Protein AF-0000000077530135 (afdb_homodimer)

Solvent-accessible surface area (backbone atoms only — not comparable to full-atom values): 44031 Å² total; per-residue (Å²): 126,70,88,62,73,76,82,56,88,81,36,41,51,67,85,32,80,75,34,64,76,45,50,62,75,49,51,48,56,43,51,50,50,50,50,52,52,49,51,48,52,51,52,46,50,46,50,47,43,48,46,26,50,69,20,46,60,28,28,37,61,43,38,25,40,28,36,55,52,34,74,42,49,56,32,51,14,42,54,52,22,46,66,71,57,65,44,49,68,26,64,30,72,46,75,48,56,52,86,85,47,77,45,77,72,52,45,58,48,36,35,26,67,66,77,24,62,18,27,36,34,30,32,68,52,25,44,58,51,51,49,35,31,20,59,58,71,42,82,59,87,77,52,36,48,61,31,35,37,34,36,36,44,30,58,61,57,46,68,53,29,55,55,45,50,54,52,48,53,53,51,39,42,55,40,13,42,56,39,30,67,73,65,36,60,66,54,57,70,48,45,38,67,85,39,68,64,14,30,51,41,61,72,51,56,53,34,76,32,72,46,59,74,29,65,62,72,43,44,46,61,75,35,59,44,38,64,57,59,45,48,47,49,52,54,34,45,57,48,50,53,52,42,52,51,46,34,56,74,71,38,43,49,57,38,38,25,68,69,50,50,51,51,52,50,52,51,48,48,55,53,50,26,46,51,50,12,47,52,53,44,46,55,54,61,71,62,31,80,85,47,83,74,49,73,68,42,48,54,51,45,22,53,51,46,19,51,51,25,42,35,40,32,25,48,43,53,29,32,59,60,65,73,34,52,67,91,53,32,61,67,51,50,52,49,53,47,47,56,31,32,50,38,40,65,50,62,68,66,35,24,57,78,83,62,57,68,38,73,73,32,59,47,26,28,45,48,46,50,47,42,11,50,74,49,75,56,32,49,69,45,59,84,58,28,48,56,52,44,48,50,47,39,53,53,18,53,53,41,27,54,52,26,51,52,49,50,28,52,53,44,43,51,53,51,49,48,52,48,48,52,52,49,50,53,48,53,62,69,70,105,126,70,88,63,73,77,80,58,88,80,37,42,52,65,84,32,79,76,35,64,77,46,49,62,74,48,52,49,57,44,50,51,51,51,50,53,50,49,52,49,52,51,52,46,50,49,50,46,42,49,45,26,49,68,21,47,60,27,29,37,59,43,37,26,39,29,37,55,52,34,76,42,51,58,33,51,14,42,55,52,23,45,67,73,57,64,42,48,68,26,64,30,72,47,76,51,56,52,86,84,48,77,44,76,72,52,44,57,48,37,33,25,66,64,77,25,62,18,28,37,35,31,31,69,51,28,44,56,52,51,49,34,32,21,60,60,71,40,84,60,87,77,54,34,48,61,30,37,37,32,35,36,45,29,57,61,56,44,69,51,29,55,55,45,50,53,51,49,53,52,51,39,41,55,40,13,41,58,39,30,68,75,64,35,61,66,52,60,71,48,44,38,66,87,40,67,64,14,30,50,40,62,72,50,56,50,33,73,33,71,46,60,76,30,63,62,74,46,45,46,63,75,36,59,44,37,62,58,58,44,49,46,47,52,54,34,45,57,48,50,54,51,41,54,50,44,34,57,76,70,37,42,48,56,38,40,25,69,69,50,52,50,52,50,49,52,51,48,48,55,53,50,24,46,52,49,13,46,53,52,43,45,56,52,61,70,63,33,80,86,46,83,72,48,73,69,42,49,55,51,47,22,53,51,43,18,51,52,24,42,34,39,32,25,48,42,53,28,32,60,61,63,73,34,51,68,91,51,33,61,66,52,50,52,48,53,47,45,55,30,33,49,37,41,66,51,62,70,66,35,26,57,78,83,63,57,68,37,73,73,34,60,46,25,27,45,49,45,49,48,42,11,51,72,50,74,54,33,50,69,45,58,84,58,27,46,57,53,45,48,48,48,39,54,52,18,53,52,41,26,53,52,26,52,52,50,49,28,51,52,44,43,50,54,52,50,47,50,49,48,51,51,50,52,52,49,53,60,67,70,104

Organism: Fusarium solani (NCBI:txid169388)

Radius of gyration: 33.17 Å; Cα contacts (8 Å, |Δi|>4): 1279; chains: 2; bounding box: 66×115×66 Å

Nearest PDB structures (foldseek):
  7nez-assembly1_B  TM=4.220E-01  e=6.139E-02  Homo sapiens
  8qcm-assembly1_A  TM=4.193E-01  e=1.525E-01  Homo sapiens
  5njg-assembly1_B  TM=6.388E-01  e=1.653E+00  Homo sapiens
  6hbu-assembly1_A  TM=2.827E-01  e=3.327E-01  Homo sapiens
  7nez-assembly1_B  TM=4.218E-01  e=5.559E-02  Homo sapiens

Structure (mmCIF, N/CA/C/O backbone):
data_AF-0000000077530135-model_v1
#
loop_
_entity.id
_entity.type
_entity.pdbx_description
1 polymer 'DUF3533 domain-containing protein'
#
loop_
_atom_site.group_PDB
_atom_site.id
_atom_site.type_symbol
_atom_site.label_atom_id
_atom_site.label_alt_id
_atom_site.label_comp_id
_atom_site.label_asym_id
_atom_site.label_entity_id
_atom_site.label_seq_id
_atom_site.pdbx_PDB_ins_code
_atom_site.Cartn_x
_atom_site.Cartn_y
_atom_site.Cartn_z
_atom_site.occupancy
_atom_site.B_iso_or_equiv
_atom_site.auth_seq_id
_atom_site.auth_comp_id
_atom_site.auth_asym_id
_atom_site.auth_atom_id
_atom_site.pdbx_PDB_model_num
ATOM 1 N N . MET A 1 1 ? 32.656 39.719 2.236 1 26.89 1 MET A N 1
ATOM 2 C CA . MET A 1 1 ? 31.391 39.875 2.953 1 26.89 1 MET A CA 1
ATOM 3 C C . MET A 1 1 ? 31.125 38.625 3.816 1 26.89 1 MET A C 1
ATOM 5 O O . MET A 1 1 ? 31.109 37.5 3.314 1 26.89 1 MET A O 1
ATOM 9 N N . SER A 1 2 ? 31.484 38.625 5.031 1 34.69 2 SER A N 1
ATOM 10 C CA . SER A 1 2 ? 31.484 37.469 5.922 1 34.69 2 SER A CA 1
ATOM 11 C C . SER A 1 2 ? 30.156 36.75 5.898 1 34.69 2 SER A C 1
ATOM 13 O O . SER A 1 2 ? 29.094 37.375 5.84 1 34.69 2 SER A O 1
ATOM 15 N N . LEU A 1 3 ? 30.203 35.688 5.234 1 44.31 3 LEU A N 1
ATOM 16 C CA . LEU A 1 3 ? 29 34.875 5.027 1 44.31 3 LEU A CA 1
ATOM 17 C C . LEU A 1 3 ? 28.094 34.906 6.246 1 44.31 3 LEU A C 1
ATOM 19 O O . LEU A 1 3 ? 26.938 34.5 6.18 1 44.31 3 LEU A O 1
ATOM 23 N N . PHE A 1 4 ? 28.719 35.031 7.449 1 47.06 4 PHE A N 1
ATOM 24 C CA . PHE A 1 4 ? 27.953 35.094 8.688 1 47.06 4 PHE A CA 1
ATOM 25 C C . PHE A 1 4 ? 27.469 36.531 8.938 1 47.06 4 PHE A C 1
ATOM 27 O O . PHE A 1 4 ? 28.234 37.469 8.781 1 47.06 4 PHE A O 1
ATOM 34 N N . PRO A 1 5 ? 26.25 36.719 8.781 1 51.19 5 PRO A N 1
ATOM 35 C CA . PRO A 1 5 ? 25.719 38.094 8.984 1 51.19 5 PRO A CA 1
ATOM 36 C C . PRO A 1 5 ? 26.297 38.781 10.219 1 51.19 5 PRO A C 1
ATOM 38 O O . PRO A 1 5 ? 26.719 38.094 11.156 1 51.19 5 PRO A O 1
ATOM 41 N N . PRO A 1 6 ? 26.656 40 10.117 1 51.09 6 PRO A N 1
ATOM 42 C CA . PRO A 1 6 ? 27.203 40.812 11.227 1 51.09 6 PRO A CA 1
ATOM 43 C C . PRO A 1 6 ? 26.344 40.75 12.477 1 51.09 6 PRO A C 1
ATOM 45 O O . PRO A 1 6 ? 25.125 40.531 12.383 1 51.09 6 PRO A O 1
ATOM 48 N N . ARG A 1 7 ? 26.953 40.375 13.641 1 54.78 7 ARG A N 1
ATOM 49 C CA . ARG A 1 7 ? 26.297 40.344 14.945 1 54.78 7 ARG A CA 1
ATOM 50 C C . ARG A 1 7 ? 25.516 41.594 15.234 1 54.78 7 ARG A C 1
ATOM 52 O O . ARG A 1 7 ? 26.047 42.719 15.102 1 54.78 7 ARG A O 1
ATOM 59 N N . ALA A 1 8 ? 24.219 41.531 15.023 1 58.9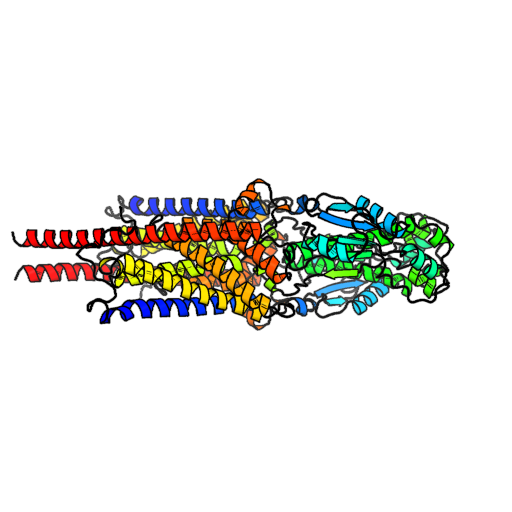1 8 ALA A N 1
ATOM 60 C CA . ALA A 1 8 ? 23.453 42.688 15.414 1 58.91 8 ALA A CA 1
ATOM 61 C C . ALA A 1 8 ? 23.688 43.031 16.875 1 58.91 8 ALA A C 1
ATOM 63 O O . ALA A 1 8 ? 23.859 42.156 17.719 1 58.91 8 ALA A O 1
ATOM 64 N N . SER A 1 9 ? 24.047 44.219 17.297 1 59.22 9 SER A N 1
ATOM 65 C CA . SER A 1 9 ? 24.359 44.75 18.609 1 59.22 9 SER A CA 1
ATOM 66 C C . SER A 1 9 ? 23.266 44.375 19.625 1 59.22 9 SER A C 1
ATOM 68 O O . SER A 1 9 ? 23.547 44.25 20.812 1 59.22 9 SER A O 1
ATOM 70 N N . SER A 1 10 ? 22.016 44.031 19.188 1 66.88 10 SER A N 1
ATOM 71 C CA . SER A 1 10 ? 20.922 43.781 20.125 1 66.88 10 SER A CA 1
ATOM 72 C C . SER A 1 10 ? 20.781 42.312 20.453 1 66.88 10 SER A C 1
ATOM 74 O O . SER A 1 10 ? 20.016 41.938 21.344 1 66.88 10 SER A O 1
ATOM 76 N N . ARG A 1 11 ? 21.672 41.5 19.906 1 79.44 11 ARG A N 1
ATOM 77 C CA . ARG A 1 11 ? 21.547 40.062 20.125 1 79.44 11 ARG A CA 1
ATOM 78 C C . ARG A 1 11 ? 22.641 39.562 21.062 1 79.44 11 ARG A C 1
ATOM 80 O O . ARG A 1 11 ? 23.766 40.094 21.047 1 79.44 11 ARG A O 1
ATOM 87 N N . LYS A 1 12 ? 22.266 38.75 21.984 1 82.81 12 LYS A N 1
ATOM 88 C CA . LYS A 1 12 ? 23.172 38.219 23 1 82.81 12 LYS A CA 1
ATOM 89 C C . LYS A 1 12 ? 23.578 36.781 22.672 1 82.81 12 LYS A C 1
ATOM 91 O O . LYS A 1 12 ? 22.75 36 22.25 1 82.81 12 LYS A O 1
ATOM 96 N N . PRO A 1 13 ? 24.844 36.531 22.812 1 84.5 13 PRO A N 1
ATOM 97 C CA . PRO A 1 13 ? 25.312 35.156 22.578 1 84.5 13 PRO A CA 1
ATOM 98 C C . PRO A 1 13 ? 24.75 34.156 23.578 1 84.5 13 PRO A C 1
ATOM 100 O O . PRO A 1 13 ? 24.266 34.562 24.641 1 84.5 13 PRO A O 1
ATOM 103 N N . PHE A 1 14 ? 24.797 32.875 23.234 1 84.5 14 PHE A N 1
ATOM 104 C CA . PHE A 1 14 ? 24.234 31.797 24.031 1 84.5 14 PHE A CA 1
ATOM 105 C C . PHE A 1 14 ? 24.891 31.719 25.391 1 84.5 14 PHE A C 1
ATOM 107 O O . PHE A 1 14 ? 24.234 31.391 26.391 1 84.5 14 PHE A O 1
ATOM 114 N N . ARG A 1 15 ? 26.141 32.094 25.5 1 82.12 15 ARG A N 1
ATOM 115 C CA . ARG A 1 15 ? 26.891 32 26.734 1 82.12 15 ARG A CA 1
ATOM 116 C C . ARG A 1 15 ? 26.734 33.25 27.594 1 82.12 15 ARG A C 1
ATOM 118 O O . ARG A 1 15 ? 27.344 33.375 28.656 1 82.12 15 ARG A O 1
ATOM 125 N N . SER A 1 16 ? 25.953 34.125 27.188 1 83.81 16 SER A N 1
ATOM 126 C CA . SER A 1 16 ? 25.734 35.344 27.969 1 83.81 16 SER A CA 1
ATOM 127 C C . SER A 1 16 ? 24.938 35.031 29.234 1 83.81 16 SER A C 1
ATOM 129 O O . SER A 1 16 ? 24.234 34.031 29.312 1 83.81 16 SER A O 1
ATOM 131 N N . PRO A 1 17 ? 25.156 35.844 30.234 1 80.38 17 PRO A N 1
ATOM 132 C CA . PRO A 1 17 ? 24.391 35.656 31.469 1 80.38 17 PRO A CA 1
ATOM 133 C C . PRO A 1 17 ? 22.891 35.688 31.234 1 80.38 17 PRO A C 1
ATOM 135 O O . PRO A 1 17 ? 22.141 35.062 32 1 80.38 17 PRO A O 1
ATOM 138 N N . TYR A 1 18 ? 22.5 36.344 30.172 1 80.31 18 TYR A N 1
ATOM 139 C CA . TYR A 1 18 ? 21.078 36.438 29.844 1 80.31 18 TYR A CA 1
ATOM 140 C C . TYR A 1 18 ? 20.516 35.094 29.469 1 80.31 18 TYR A C 1
ATOM 142 O O . TYR A 1 18 ? 19.453 34.688 29.953 1 80.31 18 TYR A O 1
ATOM 150 N N . TRP A 1 19 ? 21.203 34.375 28.703 1 85.62 19 TRP A N 1
ATOM 151 C CA . TRP A 1 19 ? 20.703 33.125 28.188 1 85.62 19 TRP A CA 1
ATOM 152 C C . TRP A 1 19 ? 21.156 31.953 29.062 1 85.62 19 TRP A C 1
ATOM 154 O O . TRP A 1 19 ? 20.578 30.875 29.016 1 85.62 19 TRP A O 1
ATOM 164 N N . SER A 1 20 ? 22.125 32.156 29.922 1 82.94 20 SER A N 1
ATOM 165 C CA . SER A 1 20 ? 22.641 31.094 30.766 1 82.94 20 SER A CA 1
ATOM 166 C C . SER A 1 20 ? 21.562 30.547 31.703 1 82.94 20 SER A C 1
ATOM 168 O O . SER A 1 20 ? 21.562 29.359 32.062 1 82.94 20 SER A O 1
ATOM 170 N N . GLN A 1 21 ? 20.641 31.344 32.062 1 82.62 21 GLN A N 1
ATOM 171 C CA . GLN A 1 21 ? 19.578 30.875 32.969 1 82.62 21 GLN A CA 1
ATOM 172 C C . GLN A 1 21 ? 18.281 30.609 32.188 1 82.62 21 GLN A C 1
ATOM 174 O O . GLN A 1 21 ? 17.359 30.016 32.719 1 82.62 21 GLN A O 1
ATOM 179 N N . ARG A 1 22 ? 18.25 30.906 30.891 1 87.12 22 ARG A N 1
ATOM 180 C CA . ARG A 1 22 ? 16.984 30.859 30.156 1 87.12 22 ARG A CA 1
ATOM 181 C C . ARG A 1 22 ? 16.969 29.719 29.141 1 87.12 22 ARG A C 1
ATOM 183 O O . ARG A 1 22 ? 15.906 29.375 28.609 1 87.12 22 ARG A O 1
ATOM 190 N N . TRP A 1 23 ? 18.125 29.031 29.016 1 87.06 23 TRP A N 1
ATOM 191 C CA . TRP A 1 23 ? 18.219 28.047 27.938 1 87.06 23 TRP A CA 1
ATOM 192 C C . TRP A 1 23 ? 17.266 26.875 28.188 1 87.06 23 TRP A C 1
ATOM 194 O O . TRP A 1 23 ? 16.703 26.328 27.234 1 87.06 23 TRP A O 1
ATOM 204 N N . PRO A 1 24 ? 17.047 26.469 29.453 1 89.69 24 PRO A N 1
ATOM 205 C CA . PRO A 1 24 ? 16.109 25.359 29.672 1 89.69 24 PRO A CA 1
ATOM 206 C C . PRO A 1 24 ? 14.68 25.688 29.266 1 89.69 24 PRO A C 1
ATOM 208 O O . PRO A 1 24 ? 13.883 24.797 29 1 89.69 24 PRO A O 1
ATOM 211 N N . GLN A 1 25 ? 14.328 26.953 29.156 1 89.69 25 GLN A N 1
ATOM 212 C CA . GLN A 1 25 ? 12.969 27.391 28.828 1 89.69 25 GLN A CA 1
ATOM 213 C C . GLN A 1 25 ? 12.602 27 27.391 1 89.69 25 GLN A C 1
ATOM 215 O O . GLN A 1 25 ? 11.422 26.891 27.062 1 89.69 25 GLN A O 1
ATOM 220 N N . PHE A 1 26 ? 13.594 26.812 26.594 1 90.94 26 PHE A N 1
ATOM 221 C CA . PHE A 1 26 ? 13.234 26.453 25.234 1 90.94 26 PHE A CA 1
ATOM 222 C C . PHE A 1 26 ? 13.805 25.094 24.859 1 90.94 26 PHE A C 1
ATOM 224 O O . PHE A 1 26 ? 13.234 24.375 24.047 1 90.94 26 PHE A O 1
ATOM 231 N N . ILE A 1 27 ? 14.891 24.656 25.516 1 92.44 27 ILE A N 1
ATOM 232 C CA . ILE A 1 27 ? 15.492 23.375 25.172 1 92.44 27 ILE A CA 1
ATOM 233 C C . ILE A 1 27 ? 14.648 22.234 25.734 1 92.44 27 ILE A C 1
ATOM 235 O O . ILE A 1 27 ? 14.43 21.219 25.062 1 92.44 27 ILE A O 1
ATOM 239 N N . ILE A 1 28 ? 14.141 22.375 26.953 1 93.69 28 ILE A N 1
ATOM 240 C CA . ILE A 1 28 ? 13.383 21.328 27.609 1 93.69 28 ILE A CA 1
ATOM 241 C C . ILE A 1 28 ? 12.07 21.094 26.859 1 93.69 28 ILE A C 1
ATOM 243 O O . ILE A 1 28 ? 11.727 19.969 26.516 1 93.69 28 ILE A O 1
ATOM 247 N N . PRO A 1 29 ? 11.344 22.172 26.547 1 93.06 29 PRO A N 1
ATOM 248 C CA . PRO A 1 29 ? 10.117 21.938 25.766 1 93.06 29 PRO A CA 1
ATOM 249 C C . PRO A 1 29 ? 10.391 21.328 24.391 1 93.06 29 PRO A C 1
ATOM 251 O O . PRO A 1 29 ? 9.617 20.484 23.938 1 93.06 29 PRO A O 1
ATOM 254 N N . VAL A 1 30 ? 11.391 21.734 23.766 1 94.12 30 VAL A N 1
ATOM 255 C CA . VAL A 1 30 ? 11.742 21.172 22.469 1 94.12 30 VAL A CA 1
ATOM 256 C C . VAL A 1 30 ? 12.055 19.688 22.609 1 94.12 30 VAL A C 1
ATOM 258 O O . VAL A 1 30 ? 11.586 18.859 21.828 1 94.12 30 VAL A O 1
ATOM 261 N N . ALA A 1 31 ? 12.836 19.328 23.625 1 94.75 31 ALA A N 1
ATOM 262 C CA . ALA A 1 31 ? 13.164 17.922 23.875 1 94.75 31 ALA A CA 1
ATOM 263 C C . ALA A 1 31 ? 11.914 17.109 24.203 1 94.75 31 ALA A C 1
ATOM 265 O O . ALA A 1 31 ? 11.766 15.977 23.75 1 94.75 31 ALA A O 1
ATOM 266 N N . MET A 1 32 ? 11.055 17.703 24.984 1 93.88 32 MET A N 1
ATOM 267 C CA . MET A 1 32 ? 9.828 17.016 25.375 1 93.88 32 MET A CA 1
ATOM 268 C C . MET A 1 32 ? 8.938 16.766 24.156 1 93.88 32 MET A C 1
ATOM 270 O O . MET A 1 32 ? 8.359 15.68 24.016 1 93.88 32 MET A O 1
ATOM 274 N N . VAL A 1 33 ? 8.812 17.75 23.312 1 91.25 33 VAL A N 1
ATOM 275 C CA . VAL A 1 33 ? 8.023 17.578 22.109 1 91.25 33 VAL A CA 1
ATOM 276 C C . VAL A 1 33 ? 8.641 16.484 21.234 1 91.25 33 VAL A C 1
ATOM 278 O O . VAL A 1 33 ? 7.918 15.656 20.672 1 91.25 33 VAL A O 1
ATOM 281 N N . GLY A 1 34 ? 9.945 16.516 21.156 1 93.38 34 GLY A N 1
ATOM 282 C CA . GLY A 1 34 ? 10.625 15.469 20.406 1 93.38 34 GLY A CA 1
ATOM 283 C C . GLY A 1 34 ? 10.336 14.078 20.938 1 93.38 34 GLY A C 1
ATOM 284 O O . GLY A 1 34 ? 10.055 13.164 20.156 1 93.38 34 GLY A O 1
ATOM 285 N N . ILE A 1 35 ? 10.367 13.914 22.188 1 94.81 35 ILE A N 1
ATOM 286 C CA . ILE A 1 35 ? 10.141 12.617 22.812 1 94.81 35 ILE A CA 1
ATOM 287 C C . ILE A 1 35 ? 8.688 12.188 22.609 1 94.81 35 ILE A C 1
ATOM 289 O O . ILE A 1 35 ? 8.422 11.039 22.25 1 94.81 35 ILE A O 1
ATOM 293 N N . ILE A 1 36 ? 7.762 13.102 22.797 1 93.12 36 ILE A N 1
ATOM 294 C CA . ILE A 1 36 ? 6.344 12.781 22.672 1 93.12 36 ILE A CA 1
ATOM 295 C C . ILE A 1 36 ? 6.02 12.406 21.234 1 93.12 36 ILE A C 1
ATOM 297 O O . ILE A 1 36 ? 5.25 11.469 20.984 1 93.12 36 ILE A O 1
ATOM 301 N N . LEU A 1 37 ? 6.609 13.125 20.328 1 92.75 37 LEU A N 1
ATOM 302 C CA . LEU A 1 37 ? 6.395 12.812 18.922 1 92.75 37 LEU A CA 1
ATOM 303 C C . LEU A 1 37 ? 6.957 11.438 18.578 1 92.75 37 LEU A C 1
ATOM 305 O O . LEU A 1 37 ? 6.328 10.664 17.844 1 92.75 37 LEU A O 1
ATOM 309 N N . GLN A 1 38 ? 8.094 11.156 19.125 1 94.56 38 GLN A N 1
ATOM 310 C CA . GLN A 1 38 ? 8.688 9.836 18.906 1 94.56 38 GLN A CA 1
ATOM 311 C C . GLN A 1 38 ? 7.793 8.727 19.453 1 94.56 38 GLN A C 1
ATOM 313 O O . GLN A 1 38 ? 7.613 7.699 18.797 1 94.56 38 GLN A O 1
ATOM 318 N N . LEU A 1 39 ? 7.273 8.914 20.578 1 94.81 39 LEU A N 1
ATOM 319 C CA . LEU A 1 39 ? 6.395 7.922 21.188 1 94.81 39 LEU A CA 1
ATOM 320 C C . LEU A 1 39 ? 5.098 7.785 20.391 1 94.81 39 LEU A C 1
ATOM 322 O O . LEU A 1 39 ? 4.57 6.684 20.25 1 94.81 39 LEU A O 1
ATOM 326 N N . LEU A 1 40 ? 4.617 8.914 19.922 1 94.5 40 LEU A N 1
ATOM 327 C CA . LEU A 1 40 ? 3.404 8.914 19.109 1 94.5 40 LEU A CA 1
ATOM 328 C C . LEU A 1 40 ? 3.607 8.094 17.828 1 94.5 40 LEU A C 1
ATOM 330 O O . LEU A 1 40 ? 2.787 7.234 17.5 1 94.5 40 LEU A O 1
ATOM 334 N N . PHE A 1 41 ? 4.688 8.383 17.125 1 95.31 41 PHE A N 1
ATOM 335 C CA . PHE A 1 41 ? 4.957 7.676 15.867 1 95.31 41 PHE A CA 1
ATOM 336 C C . PHE A 1 41 ? 5.25 6.203 16.125 1 95.31 41 PHE A C 1
ATOM 338 O O . PHE A 1 41 ? 4.832 5.336 15.367 1 95.31 41 PHE A O 1
ATOM 345 N N . LEU A 1 42 ? 5.961 5.93 17.219 1 95.88 42 LEU A N 1
ATOM 346 C CA . LEU A 1 42 ? 6.227 4.543 17.578 1 95.88 42 LEU A CA 1
ATOM 347 C C . LEU A 1 42 ? 4.93 3.793 17.859 1 95.88 42 LEU A C 1
ATOM 349 O O . LEU A 1 42 ? 4.738 2.674 17.391 1 95.88 42 LEU A O 1
ATOM 353 N N . ALA A 1 43 ? 4.023 4.414 18.594 1 95.81 43 ALA A N 1
ATOM 354 C CA . ALA A 1 43 ? 2.75 3.783 18.922 1 95.81 43 ALA A CA 1
ATOM 355 C C . ALA A 1 43 ? 1.902 3.572 17.672 1 95.81 43 ALA A C 1
ATOM 357 O O . ALA A 1 43 ? 1.358 2.486 17.453 1 95.81 43 ALA A O 1
ATOM 358 N N . ASN A 1 44 ? 1.796 4.59 16.844 1 96.19 44 ASN A N 1
ATOM 359 C CA . ASN A 1 44 ? 0.974 4.52 15.633 1 96.19 44 ASN A CA 1
ATOM 360 C C . ASN A 1 44 ? 1.514 3.492 14.648 1 96.19 44 ASN A C 1
ATOM 362 O O . ASN A 1 44 ? 0.754 2.689 14.102 1 96.19 44 ASN A O 1
ATOM 366 N N . MET A 1 45 ? 2.828 3.496 14.445 1 96.56 45 MET A N 1
ATOM 367 C CA . MET A 1 45 ? 3.404 2.57 13.469 1 96.56 45 MET A CA 1
ATOM 368 C C . MET A 1 45 ? 3.422 1.146 14.023 1 96.56 45 MET A C 1
ATOM 370 O O . MET A 1 45 ? 3.268 0.184 13.266 1 96.56 45 MET A O 1
ATOM 374 N N . SER A 1 46 ? 3.594 1.031 15.336 1 96.5 46 SER A N 1
ATOM 375 C CA . SER A 1 46 ? 3.469 -0.293 15.93 1 96.5 46 SER A CA 1
ATOM 376 C C . SER A 1 46 ? 2.055 -0.844 15.766 1 96.5 46 SER A C 1
ATOM 378 O O . SER A 1 46 ? 1.874 -2.041 15.531 1 96.5 46 SER A O 1
ATOM 380 N N . TYR A 1 47 ? 1.064 -0.001 15.898 1 96.88 47 TYR A N 1
ATOM 381 C CA . TYR A 1 47 ? -0.315 -0.418 15.672 1 96.88 47 TYR A CA 1
ATOM 382 C C . TYR A 1 47 ? -0.52 -0.864 14.234 1 96.88 47 TYR A C 1
ATOM 384 O O . TYR A 1 47 ? -1.082 -1.933 13.984 1 96.88 47 TYR A O 1
ATOM 392 N N . LEU A 1 48 ? -0.042 -0.087 13.312 1 96.44 48 LEU A N 1
ATOM 393 C CA . LEU A 1 48 ? -0.219 -0.375 11.898 1 96.44 48 LEU A CA 1
ATOM 394 C C . LEU A 1 48 ? 0.503 -1.66 11.508 1 96.44 48 LEU A C 1
ATOM 396 O O . LEU A 1 48 ? -0.073 -2.525 10.844 1 96.44 48 LEU A O 1
ATOM 400 N N . TYR A 1 49 ? 1.778 -1.81 11.945 1 96.38 49 TYR A N 1
ATOM 401 C CA . TYR A 1 49 ? 2.537 -3.027 11.688 1 96.38 49 TYR A CA 1
ATOM 402 C C . TYR A 1 49 ? 1.915 -4.219 12.406 1 96.38 49 TYR A C 1
ATOM 404 O O . TYR A 1 49 ? 1.956 -5.348 11.906 1 96.38 49 TYR A O 1
ATOM 412 N N . GLY A 1 50 ? 1.339 -3.951 13.539 1 95.69 50 GLY A N 1
ATOM 413 C CA . GLY A 1 50 ? 0.722 -5.008 14.328 1 95.69 50 GLY A CA 1
ATOM 414 C C . GLY A 1 50 ? -0.478 -5.637 13.641 1 95.69 50 GLY A C 1
ATOM 415 O O . GLY A 1 50 ? -0.715 -6.84 13.781 1 95.69 50 GLY A O 1
ATOM 416 N N . VAL A 1 51 ? -1.213 -4.883 12.898 1 96 51 VAL A N 1
ATOM 417 C CA . VAL A 1 51 ? -2.379 -5.379 12.18 1 96 51 VAL A CA 1
ATOM 418 C C . VAL A 1 51 ? -1.946 -6.434 11.164 1 96 51 VAL A C 1
ATOM 420 O O . VAL A 1 51 ? -2.68 -7.391 10.906 1 96 51 VAL A O 1
ATOM 423 N N . LEU A 1 52 ? -0.753 -6.277 10.625 1 94.62 52 LEU A N 1
ATOM 424 C CA . LEU A 1 52 ? -0.264 -7.16 9.57 1 94.62 52 LEU A CA 1
ATOM 425 C C . LEU A 1 52 ? 0.641 -8.242 10.141 1 94.62 52 LEU A C 1
ATOM 427 O O . LEU A 1 52 ? 1.034 -9.172 9.43 1 94.62 52 LEU A O 1
ATOM 431 N N . PHE A 1 53 ? 0.901 -8.148 11.445 1 93.88 53 PHE A N 1
ATOM 432 C CA . PHE A 1 53 ? 1.864 -9.031 12.094 1 93.88 53 PHE A CA 1
ATOM 433 C C . PHE A 1 53 ? 1.4 -10.484 12.023 1 93.88 53 PHE A C 1
ATOM 435 O O . PHE A 1 53 ? 0.263 -10.797 12.383 1 93.88 53 PHE A O 1
ATOM 442 N N . LYS A 1 54 ? 2.207 -11.445 11.391 1 93.38 54 LYS A N 1
ATOM 443 C CA . LYS A 1 54 ? 1.997 -12.883 11.234 1 93.38 54 LYS A CA 1
ATOM 444 C C . LYS A 1 54 ? 0.756 -13.164 10.391 1 93.38 54 LYS A C 1
ATOM 446 O O . LYS A 1 54 ? 0.059 -14.156 10.625 1 93.38 54 LYS A O 1
ATOM 451 N N . SER A 1 55 ? 0.451 -12.258 9.469 1 92 55 SER A N 1
ATOM 452 C CA . SER A 1 55 ? -0.711 -12.438 8.602 1 92 55 SER A CA 1
ATOM 453 C C . SER A 1 55 ? -0.532 -13.633 7.672 1 92 55 SER A C 1
ATOM 455 O O . SER A 1 55 ? -1.5 -14.32 7.344 1 92 55 SER A O 1
ATOM 457 N N . SER A 1 56 ? 0.676 -13.914 7.258 1 87.19 56 SER A N 1
ATOM 458 C CA . SER A 1 56 ? 0.945 -15.023 6.344 1 87.19 56 SER A CA 1
ATOM 459 C C . SER A 1 56 ? 0.627 -16.359 6.992 1 87.19 56 SER A C 1
ATOM 461 O O . SER A 1 56 ? 0.215 -17.297 6.316 1 87.19 56 SER A O 1
ATOM 463 N N . SER A 1 57 ? 0.778 -16.438 8.297 1 91 57 SER A N 1
ATOM 464 C CA . SER A 1 57 ? 0.529 -17.688 9.008 1 91 57 SER A CA 1
ATOM 465 C C . SER A 1 57 ? -0.95 -17.844 9.344 1 91 57 SER A C 1
ATOM 467 O O . SER A 1 57 ? -1.35 -18.828 9.961 1 91 57 SER A O 1
ATOM 469 N N . ARG A 1 58 ? -1.736 -16.906 8.883 1 93.88 58 ARG A N 1
ATOM 470 C CA . ARG A 1 58 ? -3.168 -16.984 9.164 1 93.88 58 ARG A CA 1
ATOM 471 C C . ARG A 1 58 ? -3.965 -17.172 7.875 1 93.88 58 ARG A C 1
ATOM 473 O O . ARG A 1 58 ? -5.184 -16.969 7.859 1 93.88 58 ARG A O 1
ATOM 480 N N . ALA A 1 59 ? -3.301 -17.594 6.883 1 93.06 59 ALA A N 1
ATOM 481 C CA . ALA A 1 59 ? -3.963 -17.781 5.594 1 93.06 59 ALA A CA 1
ATOM 482 C C . ALA A 1 59 ? -5.039 -18.859 5.688 1 93.06 59 ALA A C 1
ATOM 484 O O . ALA A 1 59 ? -5.973 -18.891 4.883 1 93.06 59 ALA A O 1
ATOM 485 N N . GLN A 1 60 ? -4.926 -19.734 6.699 1 95.38 60 GLN A N 1
ATOM 486 C CA . GLN A 1 60 ? -5.902 -20.812 6.891 1 95.38 60 GLN A CA 1
ATOM 487 C C . GLN A 1 60 ? -7.273 -20.25 7.246 1 95.38 60 GLN A C 1
ATOM 489 O O . GLN A 1 60 ? -8.289 -20.938 7.121 1 95.38 60 GLN A O 1
ATOM 494 N N . ALA A 1 61 ? -7.27 -19 7.723 1 95.19 61 ALA A N 1
ATOM 495 C CA . ALA A 1 61 ? -8.531 -18.359 8.086 1 95.19 61 ALA A CA 1
ATOM 496 C C . ALA A 1 61 ? -9.352 -18.016 6.844 1 95.19 61 ALA A C 1
ATOM 498 O O . ALA A 1 61 ? -10.555 -17.766 6.938 1 95.19 61 ALA A O 1
ATOM 499 N N . LEU A 1 62 ? -8.742 -17.938 5.68 1 96.5 62 LEU A N 1
ATOM 500 C CA . LEU A 1 62 ? -9.438 -17.719 4.418 1 96.5 62 LEU A CA 1
ATOM 501 C C . LEU A 1 62 ? -10.078 -19.016 3.926 1 96.5 62 LEU A C 1
ATOM 503 O O . LEU A 1 62 ? -9.375 -19.953 3.537 1 96.5 62 LEU A O 1
ATOM 507 N N . LYS A 1 63 ? -11.352 -19.047 3.9 1 97.19 63 LYS A N 1
ATOM 508 C CA . LYS A 1 63 ? -12.07 -20.266 3.561 1 97.19 63 LYS A CA 1
ATOM 509 C C . LYS A 1 63 ? -12.469 -20.281 2.088 1 97.19 63 LYS A C 1
ATOM 511 O O . LYS A 1 63 ? -12.953 -19.281 1.562 1 97.19 63 LYS A O 1
ATOM 516 N N . VAL A 1 64 ? -12.242 -21.359 1.436 1 98 64 VAL A N 1
ATOM 517 C CA . VAL A 1 64 ? -12.641 -21.609 0.055 1 98 64 VAL A CA 1
ATOM 518 C C . VAL A 1 64 ? -13.617 -22.781 0.002 1 98 64 VAL A C 1
ATOM 520 O O . VAL A 1 64 ? -13.352 -23.844 0.567 1 98 64 VAL A O 1
ATOM 523 N N . LEU A 1 65 ? -14.742 -22.594 -0.605 1 98.25 65 LEU A N 1
ATOM 524 C CA . LEU A 1 65 ? -15.766 -23.625 -0.723 1 98.25 65 LEU A CA 1
ATOM 525 C C . LEU A 1 65 ? -15.383 -24.641 -1.786 1 98.25 65 LEU A C 1
ATOM 527 O O . LEU A 1 65 ? -15.031 -24.281 -2.91 1 98.25 65 LEU A O 1
ATOM 531 N N . ALA A 1 66 ? -15.344 -25.906 -1.371 1 98.31 66 ALA A N 1
ATOM 532 C CA . ALA A 1 66 ? -15.008 -26.984 -2.314 1 98.31 66 ALA A CA 1
ATOM 533 C C . ALA A 1 66 ? -16.188 -27.938 -2.496 1 98.31 66 ALA A C 1
ATOM 535 O O . ALA A 1 66 ? -16.797 -28.375 -1.517 1 98.31 66 ALA A O 1
ATOM 536 N N . VAL A 1 67 ? -16.516 -28.188 -3.729 1 98.31 67 VAL A N 1
ATOM 537 C CA . VAL A 1 67 ? -17.578 -29.141 -4.047 1 98.31 67 VAL A CA 1
ATOM 538 C C . VAL A 1 67 ? -17.109 -30.094 -5.145 1 98.31 67 VAL A C 1
ATOM 540 O O . VAL A 1 67 ? -16.578 -29.656 -6.164 1 98.31 67 VAL A O 1
ATOM 543 N N . ASP A 1 68 ? -17.266 -31.344 -4.922 1 98 68 ASP A N 1
ATOM 544 C CA . ASP A 1 68 ? -16.891 -32.344 -5.906 1 98 68 ASP A CA 1
ATOM 545 C C . ASP A 1 68 ? -18.125 -32.875 -6.664 1 98 68 ASP A C 1
ATOM 547 O O . ASP A 1 68 ? -18.812 -33.781 -6.199 1 98 68 ASP A O 1
ATOM 551 N N . TYR A 1 69 ? -18.328 -32.406 -7.879 1 97.44 69 TYR A N 1
ATOM 552 C CA . TYR A 1 69 ? -19.453 -32.844 -8.695 1 97.44 69 TYR A CA 1
ATOM 553 C C . TYR A 1 69 ? -19.109 -34.094 -9.484 1 97.44 69 TYR A C 1
ATOM 555 O O . TYR A 1 69 ? -19.984 -34.719 -10.062 1 97.44 69 TYR A O 1
ATOM 563 N N . ASP A 1 70 ? -17.875 -34.344 -9.555 1 96.25 70 ASP A N 1
ATOM 564 C CA . ASP A 1 70 ? -17.406 -35.5 -10.305 1 96.25 70 ASP A CA 1
ATOM 565 C C . ASP A 1 70 ? -17.641 -36.812 -9.531 1 96.25 70 ASP A C 1
ATOM 567 O O . ASP A 1 70 ? -18.25 -37.75 -10.062 1 96.25 70 ASP A O 1
ATOM 571 N N . GLY A 1 71 ? -17.156 -36.875 -8.281 1 94.88 71 GLY A N 1
ATOM 572 C CA . GLY A 1 71 ? -17.328 -38.031 -7.418 1 94.88 71 GLY A CA 1
ATOM 573 C C . GLY A 1 71 ? -16.469 -39.188 -7.816 1 94.88 71 GLY A C 1
ATOM 574 O O . GLY A 1 71 ? -16.781 -40.344 -7.469 1 94.88 71 GLY A O 1
ATOM 575 N N . ALA A 1 72 ? -15.508 -38.906 -8.586 1 95.81 72 ALA A N 1
ATOM 576 C CA . ALA A 1 72 ? -14.641 -39.969 -9.086 1 95.81 72 ALA A CA 1
ATOM 577 C C . ALA A 1 72 ? -13.172 -39.594 -8.914 1 95.81 72 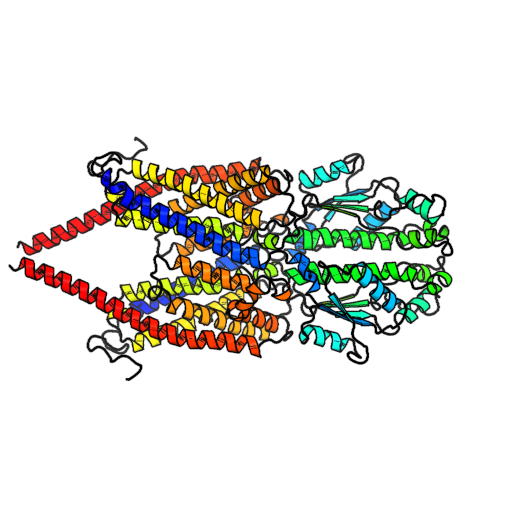ALA A C 1
ATOM 579 O O . ALA A 1 72 ? -12.773 -39.062 -7.879 1 95.81 72 ALA A O 1
ATOM 580 N N . GLU A 1 73 ? -12.32 -39.969 -9.852 1 95.69 73 GLU A N 1
ATOM 581 C CA . GLU A 1 73 ? -10.875 -39.875 -9.695 1 95.69 73 GLU A CA 1
ATOM 582 C C . GLU A 1 73 ? -10.438 -38.406 -9.594 1 95.69 73 GLU A C 1
ATOM 584 O O . GLU A 1 73 ? -9.516 -38.094 -8.836 1 95.69 73 GLU A O 1
ATOM 589 N N . ILE A 1 74 ? -11.016 -37.594 -10.359 1 96.12 74 ILE A N 1
ATOM 590 C CA . ILE A 1 74 ? -10.617 -36.188 -10.352 1 96.12 74 ILE A CA 1
ATOM 591 C C . ILE A 1 74 ? -10.961 -35.562 -9.008 1 96.12 74 ILE A C 1
ATOM 593 O O . ILE A 1 74 ? -10.164 -34.812 -8.445 1 96.12 74 ILE A O 1
ATOM 597 N N . GLY A 1 75 ? -12.125 -35.812 -8.469 1 96.75 75 GLY A N 1
ATOM 598 C CA . GLY A 1 75 ? -12.492 -35.344 -7.141 1 96.75 75 GLY A CA 1
ATOM 599 C C . GLY A 1 75 ? -11.57 -35.844 -6.055 1 96.75 75 GLY A C 1
ATOM 600 O O . GLY A 1 75 ? -11.18 -35.094 -5.16 1 96.75 75 GLY A O 1
ATOM 601 N N . LYS A 1 76 ? -11.281 -37.125 -6.164 1 96.38 76 LYS A N 1
ATOM 602 C CA . LYS A 1 76 ? -10.367 -37.75 -5.203 1 96.38 76 LYS A CA 1
ATOM 603 C C . LYS A 1 76 ? -8.984 -37.094 -5.277 1 96.38 76 LYS A C 1
ATOM 605 O O . LYS A 1 76 ? -8.344 -36.875 -4.25 1 96.38 76 LYS A O 1
ATOM 610 N N . SER A 1 77 ? -8.539 -36.844 -6.52 1 96 77 SER A N 1
ATOM 611 C CA . SER A 1 77 ? -7.238 -36.188 -6.715 1 96 77 SER A CA 1
ATOM 612 C C . SER A 1 77 ? -7.203 -34.812 -6.07 1 96 77 SER A C 1
ATOM 614 O O . SER A 1 77 ? -6.195 -34.438 -5.477 1 96 77 SER A O 1
ATOM 616 N N . LEU A 1 78 ? -8.273 -34.094 -6.195 1 97.31 78 LEU A N 1
ATOM 617 C CA . LEU A 1 78 ? -8.359 -32.75 -5.609 1 97.31 78 LEU A CA 1
ATOM 618 C C . LEU A 1 78 ? -8.305 -32.844 -4.086 1 97.31 78 LEU A C 1
ATOM 620 O O . LEU A 1 78 ? -7.598 -32.031 -3.449 1 97.31 78 LEU A O 1
ATOM 624 N N . SER A 1 79 ? -8.969 -33.75 -3.488 1 97.12 79 SER A N 1
ATOM 625 C CA . SER A 1 79 ? -8.984 -33.906 -2.039 1 97.12 79 SER A CA 1
ATOM 626 C C . SER A 1 79 ? -7.602 -34.281 -1.514 1 97.12 79 SER A C 1
ATOM 628 O O . SER A 1 79 ? -7.145 -33.75 -0.506 1 97.12 79 SER A O 1
ATOM 630 N N . LEU A 1 80 ? -6.945 -35.156 -2.225 1 96.5 80 LEU A N 1
ATOM 631 C CA . LEU A 1 80 ? -5.613 -35.562 -1.811 1 96.5 80 LEU A CA 1
ATOM 632 C C . LEU A 1 80 ? -4.598 -34.438 -1.993 1 96.5 80 LEU A C 1
ATOM 634 O O . LEU A 1 80 ? -3.672 -34.312 -1.191 1 96.5 80 LEU A O 1
ATOM 638 N N . ALA A 1 81 ? -4.789 -33.719 -3.096 1 96.06 81 ALA A N 1
ATOM 639 C CA . ALA A 1 81 ? -3.92 -32.562 -3.32 1 96.06 81 ALA A CA 1
ATOM 640 C C . ALA A 1 81 ? -4.023 -31.562 -2.17 1 96.06 81 ALA A C 1
ATOM 642 O O . ALA A 1 81 ? -3.012 -31.031 -1.709 1 96.06 81 ALA A O 1
ATOM 643 N N . TYR A 1 82 ? -5.227 -31.312 -1.698 1 97.19 82 TYR A N 1
ATOM 644 C CA . TYR A 1 82 ? -5.418 -30.391 -0.584 1 97.19 82 TYR A CA 1
ATOM 645 C C . TYR A 1 82 ? -4.754 -30.906 0.682 1 97.19 82 TYR A C 1
ATOM 647 O O . TYR A 1 82 ? -4.145 -30.156 1.434 1 97.19 82 TYR A O 1
ATOM 655 N N . GLN A 1 83 ? -4.859 -32.188 0.902 1 96.25 83 GLN A N 1
ATOM 656 C CA . GLN A 1 83 ? -4.23 -32.781 2.074 1 96.25 83 GLN A CA 1
ATOM 657 C C . GLN A 1 83 ? -2.717 -32.594 2.043 1 96.25 83 GLN A C 1
ATOM 659 O O . GLN A 1 83 ? -2.092 -32.375 3.084 1 96.25 83 GLN A O 1
ATOM 664 N N . ALA A 1 84 ? -2.205 -32.562 0.852 1 93.38 84 ALA A N 1
ATOM 665 C CA . ALA A 1 84 ? -0.762 -32.406 0.693 1 93.38 84 ALA A CA 1
ATOM 666 C C . ALA A 1 84 ? -0.341 -30.969 0.881 1 93.38 84 ALA A C 1
ATOM 668 O O . ALA A 1 84 ? 0.781 -30.688 1.311 1 93.38 84 ALA A O 1
ATOM 669 N N . LEU A 1 85 ? -1.24 -30.031 0.575 1 93.88 85 LEU A N 1
ATOM 670 C CA . LEU A 1 85 ? -0.88 -28.609 0.573 1 93.88 85 LEU A CA 1
ATOM 671 C C . LEU A 1 85 ? -1.377 -27.922 1.84 1 93.88 85 LEU A C 1
ATOM 673 O O . LEU A 1 85 ? -0.997 -26.781 2.121 1 93.88 85 LEU A O 1
ATOM 677 N N . GLU A 1 86 ? -2.156 -28.625 2.611 1 94.56 86 GLU A N 1
ATOM 678 C CA . GLU A 1 86 ? -2.736 -28.047 3.818 1 94.56 86 GLU A CA 1
ATOM 679 C C . GLU A 1 86 ? -1.651 -27.531 4.762 1 94.56 86 GLU A C 1
ATOM 681 O O . GLU A 1 86 ? -0.701 -28.266 5.07 1 94.56 86 GLU A O 1
ATOM 686 N N . ALA A 1 87 ? -1.729 -26.266 5.07 1 93.56 87 ALA A N 1
ATOM 687 C CA . ALA A 1 87 ? -0.789 -25.594 5.961 1 93.56 87 ALA A CA 1
ATOM 688 C C . ALA A 1 87 ? -1.385 -24.297 6.504 1 93.56 87 ALA A C 1
ATOM 690 O O . ALA A 1 87 ? -2.451 -23.859 6.059 1 93.56 87 ALA A O 1
ATOM 691 N N . LYS A 1 88 ? -0.729 -23.719 7.496 1 92.06 88 LYS A N 1
ATOM 692 C CA . LYS A 1 88 ? -1.165 -22.438 8.062 1 92.06 88 LYS A CA 1
ATOM 693 C C . LYS A 1 88 ? -1.077 -21.328 7.023 1 92.06 88 LYS A C 1
ATOM 695 O O . LYS A 1 88 ? -1.813 -20.344 7.102 1 92.06 88 LYS A O 1
ATOM 700 N N . THR A 1 89 ? -0.218 -21.5 6 1 90.88 89 THR A N 1
ATOM 701 C CA . THR A 1 89 ? 0.026 -20.469 4.992 1 90.88 89 THR A CA 1
ATOM 702 C C . THR A 1 89 ? -0.845 -20.703 3.762 1 90.88 89 THR A C 1
ATOM 704 O O . THR A 1 89 ? -0.666 -20.047 2.734 1 90.88 89 THR A O 1
ATOM 707 N N . PHE A 1 90 ? -1.766 -21.734 3.865 1 95.44 90 PHE A N 1
ATOM 708 C CA . PHE A 1 90 ? -2.631 -22.094 2.744 1 95.44 90 PHE A CA 1
ATOM 709 C C . PHE A 1 90 ? -4.098 -21.938 3.125 1 95.44 90 PHE A C 1
ATOM 711 O O . PHE A 1 90 ? -4.492 -22.266 4.246 1 95.44 90 PHE A O 1
ATOM 718 N N . PRO A 1 91 ? -4.953 -21.391 2.166 1 96.75 91 PRO A N 1
ATOM 719 C CA . PRO A 1 91 ? -6.379 -21.25 2.48 1 96.75 91 PRO A CA 1
ATOM 720 C C . PRO A 1 91 ? -7.035 -22.578 2.846 1 96.75 91 PRO A C 1
ATOM 722 O O . PRO A 1 91 ? -6.609 -23.625 2.373 1 96.75 91 PRO A O 1
ATOM 725 N N . THR A 1 92 ? -8.039 -22.531 3.662 1 97.38 92 THR A N 1
ATOM 726 C CA . THR A 1 92 ? -8.758 -23.719 4.082 1 97.38 92 THR A CA 1
ATOM 727 C C . THR A 1 92 ? -9.867 -24.062 3.092 1 97.38 92 THR A C 1
ATOM 729 O O . THR A 1 92 ? -10.695 -23.219 2.764 1 97.38 92 THR A O 1
ATOM 732 N N . LEU A 1 93 ? -9.828 -25.281 2.658 1 97.75 93 LEU A N 1
ATOM 733 C CA . LEU A 1 93 ? -10.914 -25.781 1.815 1 97.75 93 LEU A CA 1
ATOM 734 C C . LEU A 1 93 ? -12.031 -26.391 2.662 1 97.75 93 LEU A C 1
ATOM 736 O O . LEU A 1 93 ? -11.781 -27.297 3.463 1 97.75 93 LEU A O 1
ATOM 740 N N . GLU A 1 94 ? -13.18 -25.875 2.537 1 97.06 94 GLU A N 1
ATOM 741 C CA . GLU A 1 94 ? -14.352 -26.438 3.197 1 97.06 94 GLU A CA 1
ATOM 742 C C . GLU A 1 94 ? -15.203 -27.234 2.217 1 97.06 94 GLU A C 1
ATOM 744 O O . GLU A 1 94 ? -15.938 -26.656 1.411 1 97.06 94 GLU A O 1
ATOM 749 N N . TYR A 1 95 ? -15.148 -28.516 2.35 1 97.31 95 TYR A N 1
ATOM 750 C CA . TYR A 1 95 ? -15.914 -29.391 1.466 1 97.31 95 TYR A CA 1
ATOM 751 C C . TYR A 1 95 ? -17.391 -29.406 1.864 1 97.31 95 TYR A C 1
ATOM 753 O O . TYR A 1 95 ? -17.719 -29.5 3.051 1 97.31 95 TYR A O 1
ATOM 761 N N . ARG A 1 96 ? -18.188 -29.203 0.926 1 96.81 96 ARG A N 1
ATOM 762 C CA . ARG A 1 96 ? -19.641 -29.312 1.106 1 96.81 96 ARG A CA 1
ATOM 763 C C . ARG A 1 96 ? -20.234 -30.297 0.112 1 96.81 96 ARG A C 1
ATOM 765 O O . ARG A 1 96 ? -19.594 -30.672 -0.869 1 96.81 96 ARG A O 1
ATOM 772 N N . SER A 1 97 ? -21.453 -30.703 0.348 1 96.12 97 SER A N 1
ATOM 773 C CA . SER A 1 97 ? -22.078 -31.766 -0.448 1 96.12 97 SER A CA 1
ATOM 774 C C . SER A 1 97 ? -22.781 -31.188 -1.676 1 96.12 97 SER A C 1
ATOM 776 O O . SER A 1 97 ? -23.109 -30 -1.704 1 96.12 97 SER A O 1
ATOM 778 N N . ILE A 1 98 ? -22.953 -32.031 -2.631 1 96 98 ILE A N 1
ATOM 779 C CA . ILE A 1 98 ? -23.656 -31.688 -3.859 1 96 98 ILE A CA 1
ATOM 780 C C . ILE A 1 98 ? -25.125 -31.391 -3.545 1 96 98 ILE A C 1
ATOM 782 O O . ILE A 1 98 ? -25.781 -30.656 -4.277 1 96 98 ILE A O 1
ATOM 786 N N . SER A 1 99 ? -25.625 -31.984 -2.469 1 95.12 99 SER A N 1
ATOM 787 C CA . SER A 1 99 ? -27 -31.734 -2.062 1 95.12 99 SER A CA 1
ATOM 788 C C . SER A 1 99 ? -27.188 -30.281 -1.633 1 95.12 99 SER A C 1
ATOM 790 O O . SER A 1 99 ? -28.234 -29.688 -1.898 1 95.12 99 SER A O 1
ATOM 792 N N . GLU A 1 100 ? -26.203 -29.656 -0.952 1 95.12 100 GLU A N 1
ATOM 793 C CA . GLU A 1 100 ? -26.234 -28.266 -0.513 1 95.12 100 GLU A CA 1
ATOM 794 C C . GLU A 1 100 ? -26.031 -27.312 -1.684 1 95.12 100 GLU A C 1
ATOM 796 O O . GLU A 1 100 ? -26.641 -26.25 -1.746 1 95.12 100 GLU A O 1
ATOM 801 N N . TYR A 1 101 ? -25.125 -27.797 -2.578 1 96.62 101 TYR A N 1
ATOM 802 C CA . TYR A 1 101 ? -24.812 -27 -3.762 1 96.62 101 TYR A CA 1
ATOM 803 C C . TYR A 1 101 ? -24.953 -27.828 -5.031 1 96.62 101 TYR A C 1
ATOM 805 O O . TYR A 1 101 ? -23.969 -28.25 -5.629 1 96.62 101 TYR A O 1
ATOM 813 N N . PRO A 1 102 ? -26.141 -27.938 -5.562 1 95.06 102 PRO A N 1
ATOM 814 C CA . PRO A 1 102 ? -26.406 -28.844 -6.68 1 95.06 102 PRO A CA 1
ATOM 815 C C . PRO A 1 102 ? -25.859 -28.312 -8.008 1 95.06 102 PRO A C 1
ATOM 817 O O . PRO A 1 102 ? -25.656 -29.094 -8.945 1 95.06 102 PRO A O 1
ATOM 820 N N . ASN A 1 103 ? -25.672 -26.969 -8.07 1 92.62 103 ASN A N 1
ATOM 821 C CA . ASN A 1 103 ? -25.203 -26.375 -9.312 1 92.62 103 ASN A CA 1
ATOM 822 C C . ASN A 1 103 ? -24.062 -25.391 -9.062 1 92.62 103 ASN A C 1
ATOM 824 O O . ASN A 1 103 ? -24.078 -24.672 -8.062 1 92.62 103 ASN A O 1
ATOM 828 N N . PRO A 1 104 ? -23.094 -25.406 -10.039 1 91.62 104 PRO A N 1
ATOM 829 C CA . PRO A 1 104 ? -21.953 -24.516 -9.883 1 91.62 104 PRO A CA 1
ATOM 830 C C . PRO A 1 104 ? -22.344 -23.047 -9.805 1 91.62 104 PRO A C 1
ATOM 832 O O . PRO A 1 104 ? -21.609 -22.219 -9.258 1 91.62 104 PRO A O 1
ATOM 835 N N . ASN A 1 105 ? -23.5 -22.672 -10.312 1 91.12 105 ASN A N 1
ATOM 836 C CA . ASN A 1 105 ? -23.953 -21.281 -10.242 1 91.12 105 ASN A CA 1
ATOM 837 C C . ASN A 1 105 ? -24.172 -20.828 -8.805 1 91.12 105 ASN A C 1
ATOM 839 O O . ASN A 1 105 ? -24 -19.656 -8.484 1 91.12 105 ASN A O 1
ATOM 843 N N . LEU A 1 106 ? -24.469 -21.812 -7.996 1 94.38 106 LEU A N 1
ATOM 844 C CA . LEU A 1 106 ? -24.703 -21.5 -6.59 1 94.38 106 LEU A CA 1
ATOM 845 C C . LEU A 1 106 ? -23.391 -21.219 -5.867 1 94.38 106 LEU A C 1
ATOM 847 O O . LEU A 1 106 ? -23.391 -20.609 -4.797 1 94.38 106 LEU A O 1
ATOM 851 N N . LEU A 1 107 ? -22.297 -21.703 -6.484 1 95.81 107 LEU A N 1
ATOM 852 C CA . LEU A 1 107 ? -21 -21.453 -5.879 1 95.81 107 LEU A CA 1
ATOM 853 C C . LEU A 1 107 ? -20.609 -19.984 -6.008 1 95.81 107 LEU A C 1
ATOM 855 O O . LEU A 1 107 ? -19.953 -19.438 -5.117 1 95.81 107 LEU A O 1
ATOM 859 N N . GLN A 1 108 ? -20.969 -19.375 -7.109 1 93.62 108 GLN A N 1
ATOM 860 C CA . GLN A 1 108 ? -20.75 -17.938 -7.262 1 93.62 108 GLN A CA 1
ATOM 861 C C . GLN A 1 108 ? -21.484 -17.141 -6.191 1 93.62 108 GLN A C 1
ATOM 863 O O . GLN A 1 108 ? -20.953 -16.188 -5.633 1 93.62 108 GLN A O 1
ATOM 868 N N . GLU A 1 109 ? -22.672 -17.609 -5.906 1 92.25 109 GLU A N 1
ATOM 869 C CA . GLU A 1 109 ? -23.469 -16.969 -4.867 1 92.25 109 GLU A CA 1
ATOM 870 C C . GLU A 1 109 ? -22.844 -17.172 -3.488 1 92.25 109 GLU A C 1
ATOM 872 O O . GLU A 1 109 ? -22.906 -16.281 -2.637 1 92.25 109 GLU A O 1
ATOM 877 N N . ALA A 1 110 ? -22.281 -18.344 -3.326 1 94 110 ALA A N 1
ATOM 878 C CA . ALA A 1 110 ? -21.656 -18.641 -2.047 1 94 110 ALA A CA 1
ATOM 879 C C . ALA A 1 110 ? -20.438 -17.734 -1.821 1 94 110 ALA A C 1
ATOM 881 O O . ALA A 1 110 ? -20.203 -17.266 -0.704 1 94 110 ALA A O 1
ATOM 882 N N . VAL A 1 111 ? -19.703 -17.516 -2.881 1 94.12 111 VAL A N 1
ATOM 883 C CA . VAL A 1 111 ? -18.562 -16.609 -2.799 1 94.12 111 VAL A CA 1
ATOM 884 C C . VAL A 1 111 ? -19.031 -15.188 -2.543 1 94.12 111 VAL A C 1
ATOM 886 O O . VAL A 1 111 ? -18.406 -14.445 -1.787 1 94.12 111 VAL A O 1
ATOM 889 N N . CYS A 1 112 ? -20.156 -14.805 -3.043 1 91.94 112 CYS A N 1
ATOM 890 C CA . CYS A 1 112 ? -20.672 -13.445 -2.934 1 91.94 112 CYS A CA 1
ATOM 891 C C . CYS A 1 112 ? -21.406 -13.242 -1.613 1 91.94 112 CYS A C 1
ATOM 893 O O . CYS A 1 112 ? -21.391 -12.141 -1.055 1 91.94 112 CYS A O 1
ATOM 895 N N . LYS A 1 113 ? -21.984 -14.266 -1.076 1 87.88 113 LYS A N 1
ATOM 896 C CA . LYS A 1 113 ? -22.906 -14.023 0.027 1 87.88 113 LYS A CA 1
ATOM 897 C C . LYS A 1 113 ? -22.438 -14.711 1.305 1 87.88 113 LYS A C 1
ATOM 899 O O . LYS A 1 113 ? -22.75 -14.266 2.41 1 87.88 113 LYS A O 1
ATOM 904 N N . ASP A 1 114 ? -21.672 -15.859 1.18 1 78.5 114 ASP A N 1
ATOM 905 C CA . ASP A 1 114 ? -21.453 -16.703 2.344 1 78.5 114 ASP A CA 1
ATOM 906 C C . ASP A 1 114 ? -20.047 -16.5 2.91 1 78.5 114 ASP A C 1
ATOM 908 O O . ASP A 1 114 ? -19.5 -17.406 3.562 1 78.5 114 ASP A O 1
ATOM 912 N N . GLY A 1 115 ? -19.422 -15.484 2.641 1 84.19 115 GLY A N 1
ATOM 913 C CA . GLY A 1 115 ? -18.172 -15.156 3.285 1 84.19 115 GLY A CA 1
ATOM 914 C C . GLY A 1 115 ? -16.984 -15.938 2.736 1 84.19 115 GLY A C 1
ATOM 915 O O . GLY A 1 115 ? -15.883 -15.867 3.277 1 84.19 115 GLY A O 1
ATOM 916 N N . TYR A 1 116 ? -17.156 -16.766 1.719 1 94.81 116 TYR A N 1
ATOM 917 C CA . TYR A 1 116 ? -16.062 -17.516 1.117 1 94.81 116 TYR A CA 1
ATOM 918 C C . TYR A 1 116 ? -15.203 -16.609 0.247 1 94.81 116 TYR A C 1
ATOM 920 O O . TYR A 1 116 ? -15.711 -15.734 -0.459 1 94.81 116 TYR A O 1
ATOM 928 N N . TRP A 1 117 ? -13.93 -16.812 0.354 1 95.62 117 TRP A N 1
ATOM 929 C CA . TRP A 1 117 ? -12.984 -16.047 -0.454 1 95.62 117 TRP A CA 1
ATOM 930 C C . TRP A 1 117 ? -12.898 -16.609 -1.869 1 95.62 117 TRP A C 1
ATOM 932 O O . TRP A 1 117 ? -12.375 -15.953 -2.775 1 95.62 117 TRP A O 1
ATOM 942 N N . GLY A 1 118 ? -13.367 -17.781 -2.039 1 96.69 118 GLY A N 1
ATOM 943 C CA . GLY A 1 118 ? -13.422 -18.453 -3.324 1 96.69 118 GLY A CA 1
ATOM 944 C C . GLY A 1 118 ? -14.156 -19.781 -3.268 1 96.69 118 GLY A C 1
ATOM 945 O O . GLY A 1 118 ? -14.695 -20.156 -2.225 1 96.69 118 GLY A O 1
ATOM 946 N N . ALA A 1 119 ? -14.281 -20.344 -4.41 1 98.06 119 ALA A N 1
ATOM 947 C CA . ALA A 1 119 ? -14.852 -21.688 -4.535 1 98.06 119 ALA A CA 1
ATOM 948 C C . ALA A 1 119 ? -14.094 -22.5 -5.582 1 98.06 119 ALA A C 1
ATOM 950 O O . ALA A 1 119 ? -13.586 -21.953 -6.562 1 98.06 119 ALA A O 1
ATOM 951 N N . ILE A 1 120 ? -13.93 -23.703 -5.273 1 98.19 120 ILE A N 1
ATOM 952 C CA . ILE A 1 120 ? -13.305 -24.625 -6.215 1 98.19 120 ILE A CA 1
ATOM 953 C C . ILE A 1 120 ? -14.172 -25.875 -6.363 1 98.19 120 ILE A C 1
ATOM 955 O O . ILE A 1 120 ? -14.734 -26.359 -5.387 1 98.19 120 ILE A O 1
ATOM 959 N N . TYR A 1 121 ? -14.375 -26.328 -7.609 1 97.94 121 TYR A N 1
ATOM 960 C CA . TYR A 1 121 ? -15.266 -27.469 -7.832 1 97.94 121 TYR A CA 1
ATOM 961 C C . TYR A 1 121 ? -14.805 -28.297 -9.023 1 97.94 121 TYR A C 1
ATOM 963 O O . TYR A 1 121 ? -14.148 -27.766 -9.93 1 97.94 121 TYR A O 1
ATOM 971 N N . THR A 1 122 ? -15.086 -29.547 -8.977 1 97.69 122 THR A N 1
ATOM 972 C CA . THR A 1 122 ? -14.891 -30.438 -10.109 1 97.69 122 THR A CA 1
ATOM 973 C C . THR A 1 122 ? -16.156 -30.531 -10.945 1 97.69 122 THR A C 1
ATOM 975 O O . THR A 1 122 ? -17.266 -30.453 -10.406 1 97.69 122 THR A O 1
ATOM 978 N N . HIS A 1 123 ? -16 -30.625 -12.227 1 96.44 123 HIS A N 1
ATOM 979 C CA . HIS A 1 123 ? -17.156 -30.688 -13.117 1 96.44 123 HIS A CA 1
ATOM 980 C C . HIS A 1 123 ? -17.766 -32.094 -13.125 1 96.44 123 HIS A C 1
ATOM 982 O O . HIS A 1 123 ? -17.062 -33.094 -12.938 1 96.44 123 HIS A O 1
ATOM 988 N N . SER A 1 124 ? -19.125 -32.156 -13.352 1 95.44 124 SER A N 1
ATOM 989 C CA . SER A 1 124 ? -19.828 -33.438 -13.438 1 95.44 124 SER A CA 1
ATOM 990 C C . SER A 1 124 ? -19.297 -34.281 -14.578 1 95.44 124 SER A C 1
ATOM 992 O O . SER A 1 124 ? -19.047 -33.781 -15.68 1 95.44 124 SER A O 1
ATOM 994 N N . ASP A 1 125 ? -18.984 -35.5 -14.289 1 94.31 125 ASP A N 1
ATOM 995 C CA . ASP A 1 125 ? -18.578 -36.5 -15.258 1 94.31 125 ASP A CA 1
ATOM 996 C C . ASP A 1 125 ? -17.203 -36.188 -15.852 1 94.31 125 ASP A C 1
ATOM 998 O O . ASP A 1 125 ? -16.906 -36.594 -16.969 1 94.31 125 ASP A O 1
ATOM 1002 N N . ALA A 1 126 ? -16.516 -35.375 -15.102 1 94.5 126 ALA A N 1
ATOM 1003 C CA . ALA A 1 126 ? -15.203 -35 -15.617 1 94.5 126 ALA A CA 1
ATOM 1004 C C . ALA A 1 126 ? -14.289 -36.219 -15.758 1 94.5 126 ALA A C 1
ATOM 1006 O O . ALA A 1 126 ? -13.578 -36.344 -16.766 1 94.5 126 ALA A O 1
ATOM 1007 N N . SER A 1 127 ? -14.281 -37.094 -14.758 1 94.19 127 SER A N 1
ATOM 1008 C CA . SER A 1 127 ? -13.438 -38.281 -14.797 1 94.19 127 SER A CA 1
ATOM 1009 C C . SER A 1 127 ? -13.828 -39.188 -15.953 1 94.19 127 SER A C 1
ATOM 1011 O O . SER A 1 127 ? -12.961 -39.75 -16.625 1 94.19 127 SER A O 1
ATOM 1013 N N . THR A 1 128 ? -15.109 -39.344 -16.203 1 92.38 128 THR A N 1
ATOM 1014 C CA . THR A 1 128 ? -15.594 -40.156 -17.297 1 92.38 128 THR A CA 1
ATOM 1015 C C . THR A 1 128 ? -15.18 -39.594 -18.656 1 92.38 128 THR A C 1
ATOM 1017 O O . THR A 1 128 ? -14.719 -40.312 -19.531 1 92.38 128 THR A O 1
ATOM 1020 N N . ARG A 1 129 ? -15.344 -38.312 -18.812 1 92.5 129 ARG A N 1
ATOM 1021 C CA . ARG A 1 129 ? -14.945 -37.656 -20.047 1 92.5 129 ARG A CA 1
ATOM 1022 C C . ARG A 1 129 ? -13.445 -37.781 -20.281 1 92.5 129 ARG A C 1
ATOM 1024 O O . ARG A 1 129 ? -13.008 -38 -21.422 1 92.5 129 ARG A O 1
ATOM 1031 N N . LEU A 1 130 ? -12.68 -37.625 -19.188 1 92.81 130 LEU A N 1
ATOM 1032 C CA . LEU A 1 130 ? -11.234 -37.781 -19.281 1 92.81 130 LEU A CA 1
ATOM 1033 C C . LEU A 1 130 ? -10.852 -39.188 -19.688 1 92.81 130 LEU A C 1
ATOM 1035 O O . LEU A 1 130 ? -10.008 -39.406 -20.562 1 92.81 130 LEU A O 1
ATOM 1039 N N . MET A 1 131 ? -11.516 -40.219 -19.125 1 91.19 131 MET A N 1
ATOM 1040 C CA . MET A 1 131 ? -11.227 -41.625 -19.438 1 91.19 131 MET A CA 1
ATOM 1041 C C . MET A 1 131 ? -11.609 -41.969 -20.875 1 91.19 131 MET A C 1
ATOM 1043 O O . MET A 1 131 ? -10.867 -42.656 -21.562 1 91.19 131 MET A O 1
ATOM 1047 N N . ASP A 1 132 ? -12.734 -41.406 -21.312 1 90.38 132 ASP A N 1
ATOM 1048 C CA . ASP A 1 132 ? -13.164 -41.625 -22.688 1 90.38 132 ASP A CA 1
ATOM 1049 C C . ASP A 1 132 ? -12.156 -41.031 -23.688 1 90.38 132 ASP A C 1
ATOM 1051 O O . ASP A 1 132 ? -11.891 -41.656 -24.734 1 90.38 132 ASP A O 1
ATOM 1055 N N . ALA A 1 133 ? -11.68 -39.906 -23.312 1 90.06 133 ALA A N 1
ATOM 1056 C CA . ALA A 1 133 ? -10.703 -39.25 -24.172 1 90.06 133 ALA A CA 1
ATOM 1057 C C . ALA A 1 133 ? -9.391 -40 -24.203 1 90.06 133 ALA A C 1
ATOM 1059 O O . ALA A 1 133 ? -8.742 -40.094 -25.25 1 90.06 133 ALA A O 1
ATOM 1060 N N . ILE A 1 134 ? -9 -40.562 -23.062 1 90.12 134 ILE A N 1
ATOM 1061 C CA . ILE A 1 134 ? -7.758 -41.344 -22.969 1 90.12 134 ILE A CA 1
ATOM 1062 C C . ILE A 1 134 ? -7.883 -42.625 -23.781 1 90.12 134 ILE A C 1
ATOM 1064 O O . ILE A 1 134 ? -6.934 -43.031 -24.453 1 90.12 134 ILE A O 1
ATOM 1068 N N . GLN A 1 135 ? -9.07 -43.219 -23.828 1 87.88 135 GLN A N 1
ATOM 1069 C CA . GLN A 1 135 ? -9.305 -44.469 -24.516 1 87.88 135 GLN A CA 1
ATOM 1070 C C . GLN A 1 135 ? -9.523 -44.25 -26.016 1 87.88 135 GLN A C 1
ATOM 1072 O O . GLN A 1 135 ? -9.547 -45.188 -26.797 1 87.88 135 GLN A O 1
ATOM 1077 N N . GLY A 1 136 ? -9.57 -43 -26.5 1 78.69 136 GLY A N 1
ATOM 1078 C CA . GLY A 1 136 ? -9.75 -42.688 -27.906 1 78.69 136 GLY A CA 1
ATOM 1079 C C . GLY A 1 136 ? -11.188 -42.812 -28.375 1 78.69 136 GLY A C 1
ATOM 1080 O O . GLY A 1 136 ? -11.453 -43 -29.562 1 78.69 136 GLY A O 1
ATOM 1081 N N . GLU A 1 137 ? -12.117 -43.125 -27.578 1 65.62 137 GLU A N 1
ATOM 1082 C CA . GLU A 1 137 ? -13.508 -43.375 -27.953 1 65.62 137 GLU A CA 1
ATOM 1083 C C . GLU A 1 137 ? -14.211 -42.094 -28.344 1 65.62 137 GLU A C 1
ATOM 1085 O O . GLU A 1 137 ? -15.172 -42.094 -29.109 1 65.62 137 GLU A O 1
ATOM 1090 N N . ASN A 1 138 ? -14.148 -41.125 -27.828 1 58.19 138 ASN A N 1
ATOM 1091 C CA . ASN A 1 138 ? -14.859 -39.875 -28.094 1 58.19 138 ASN A CA 1
ATOM 1092 C C . ASN A 1 138 ? -13.898 -38.781 -28.5 1 58.19 138 ASN A C 1
ATOM 1094 O O . ASN A 1 138 ? -13.102 -38.312 -27.688 1 58.19 138 ASN A O 1
ATOM 1098 N N . THR A 1 139 ? -13.656 -39 -29.844 1 53.62 139 THR A N 1
ATOM 1099 C CA . THR A 1 139 ? -12.859 -37.906 -30.391 1 53.62 139 THR A CA 1
ATOM 1100 C C . THR A 1 139 ? -13.344 -36.562 -29.844 1 53.62 139 THR A C 1
ATOM 1102 O O . THR A 1 139 ? -12.883 -35.5 -30.297 1 53.62 139 THR A O 1
ATOM 1105 N N . THR A 1 140 ? -14.508 -36.625 -29.266 1 56.06 140 THR A N 1
ATOM 1106 C CA . THR A 1 140 ? -15.07 -35.312 -28.984 1 56.06 140 THR A CA 1
ATOM 1107 C C . THR A 1 140 ? -14.109 -34.469 -28.156 1 56.06 140 THR A C 1
ATOM 1109 O O . THR A 1 140 ? -13.195 -35 -27.531 1 56.06 140 THR A O 1
ATOM 1112 N N . ASP A 1 141 ? -14.312 -33.188 -28.188 1 70.31 141 ASP A N 1
ATOM 1113 C CA . ASP A 1 141 ? -13.57 -31.984 -27.828 1 70.31 141 ASP A CA 1
ATOM 1114 C C . ASP A 1 141 ? -13.227 -31.984 -26.344 1 70.31 141 ASP A C 1
ATOM 1116 O O . ASP A 1 141 ? -14.039 -31.578 -25.5 1 70.31 141 ASP A O 1
ATOM 1120 N N . TYR A 1 142 ? -12.461 -33.062 -25.766 1 84.88 142 TYR A N 1
ATOM 1121 C CA . TYR A 1 142 ? -11.969 -32.969 -24.391 1 84.88 142 TYR A CA 1
ATOM 1122 C C . TYR A 1 142 ? -11.305 -31.609 -24.156 1 84.88 142 TYR A C 1
ATOM 1124 O O . TYR A 1 142 ? -10.461 -31.172 -24.938 1 84.88 142 TYR A O 1
ATOM 1132 N N . ASP A 1 143 ? -11.82 -30.953 -23.188 1 88.25 143 ASP A N 1
ATOM 1133 C CA . ASP A 1 143 ? -11.25 -29.703 -22.719 1 88.25 143 ASP A CA 1
ATOM 1134 C C . ASP A 1 143 ? -10.75 -29.812 -21.281 1 88.25 143 ASP A C 1
ATOM 1136 O O . ASP A 1 143 ? -11.555 -29.891 -20.344 1 88.25 143 ASP A O 1
ATOM 1140 N N . PRO A 1 144 ? -9.398 -29.984 -21.156 1 89.81 144 PRO A N 1
ATOM 1141 C CA . PRO A 1 144 ? -8.875 -30.125 -19.797 1 89.81 144 PRO A CA 1
ATOM 1142 C C . PRO A 1 144 ? -9.312 -28.984 -18.859 1 89.81 144 PRO A C 1
ATOM 1144 O O . PRO A 1 144 ? -9.227 -29.109 -17.641 1 89.81 144 PRO A O 1
ATOM 1147 N N . ARG A 1 145 ? -9.836 -27.906 -19.344 1 88.75 145 ARG A N 1
ATOM 1148 C CA . ARG A 1 145 ? -10.273 -26.766 -18.547 1 88.75 145 ARG A CA 1
ATOM 1149 C C . ARG A 1 145 ? -11.656 -27.016 -17.953 1 88.75 145 ARG A C 1
ATOM 1151 O O . ARG A 1 145 ? -12.117 -26.25 -17.109 1 88.75 145 ARG A O 1
ATOM 1158 N N . LYS A 1 146 ? -12.273 -27.984 -18.375 1 93.5 146 LYS A N 1
ATOM 1159 C CA . LYS A 1 146 ? -13.594 -28.328 -17.859 1 93.5 146 LYS A CA 1
ATOM 1160 C C . LYS A 1 146 ? -13.508 -29.5 -16.891 1 93.5 146 LYS A C 1
ATOM 1162 O O . LYS A 1 146 ? -14.344 -30.406 -16.922 1 93.5 146 LYS A O 1
ATOM 1167 N N . THR A 1 147 ? -12.469 -29.562 -16.109 1 95.31 147 THR A N 1
ATOM 1168 C CA . THR A 1 147 ? -12.273 -30.578 -15.086 1 95.31 147 THR A CA 1
ATOM 1169 C C . THR A 1 147 ? -12.406 -29.984 -13.688 1 95.31 147 THR A C 1
ATOM 1171 O O . THR A 1 147 ? -13.328 -30.344 -12.945 1 95.31 147 THR A O 1
ATOM 1174 N N . ILE A 1 148 ? -11.531 -29.031 -13.383 1 96.94 148 ILE A N 1
ATOM 1175 C CA . ILE A 1 148 ? -11.578 -28.312 -12.117 1 96.94 148 ILE A CA 1
ATOM 1176 C C . ILE A 1 148 ? -11.656 -26.812 -12.383 1 96.94 148 ILE A C 1
ATOM 1178 O O . ILE A 1 148 ? -10.922 -26.281 -13.211 1 96.94 148 ILE A O 1
ATOM 1182 N N . SER A 1 149 ? -12.594 -26.141 -11.789 1 97.38 149 SER A N 1
ATOM 1183 C CA . SER A 1 149 ? -12.742 -24.688 -11.898 1 97.38 149 SER A CA 1
ATOM 1184 C C . SER A 1 149 ? -12.773 -24.047 -10.516 1 97.38 149 SER A C 1
ATOM 1186 O O . SER A 1 149 ? -13.141 -24.688 -9.531 1 97.38 149 SER A O 1
ATOM 1188 N N . TYR A 1 150 ? -12.234 -22.875 -10.438 1 97.44 150 TYR A N 1
ATOM 1189 C CA . TYR A 1 150 ? -12.367 -22.141 -9.188 1 97.44 150 TYR A CA 1
ATOM 1190 C C . TYR A 1 150 ? -12.844 -20.719 -9.43 1 97.44 150 TYR A C 1
ATOM 1192 O O . TYR A 1 150 ? -12.75 -20.203 -10.555 1 97.44 150 TYR A O 1
ATOM 1200 N N . ILE A 1 151 ? -13.523 -20.219 -8.484 1 96.81 151 ILE A N 1
ATOM 1201 C CA . ILE A 1 151 ? -14.148 -18.906 -8.531 1 96.81 151 ILE A CA 1
ATOM 1202 C C . ILE A 1 151 ? -13.594 -18.031 -7.41 1 96.81 151 ILE A C 1
ATOM 1204 O O . ILE A 1 151 ? -13.383 -18.5 -6.289 1 96.81 151 ILE A O 1
ATOM 1208 N N . PHE A 1 152 ? -13.289 -16.812 -7.703 1 95.38 152 PHE A N 1
ATOM 1209 C CA . PHE A 1 152 ? -12.93 -15.836 -6.672 1 95.38 152 PHE A CA 1
ATOM 1210 C C . PHE A 1 152 ? -13.312 -14.43 -7.098 1 95.38 152 PHE A C 1
ATOM 1212 O O . PHE A 1 152 ? -13.805 -14.219 -8.211 1 95.38 152 PHE A O 1
ATOM 1219 N N . ASN A 1 153 ? -13.281 -13.523 -6.238 1 93.19 153 ASN A N 1
ATOM 1220 C CA . ASN A 1 153 ? -13.594 -12.125 -6.496 1 93.19 153 ASN A CA 1
ATOM 1221 C C . ASN A 1 153 ? -12.359 -11.242 -6.371 1 93.19 153 ASN A C 1
ATOM 1223 O O . ASN A 1 153 ? -11.953 -10.883 -5.262 1 93.19 153 ASN A O 1
ATOM 1227 N N . GLY A 1 154 ? -11.867 -10.789 -7.508 1 89.88 154 GLY A N 1
ATOM 1228 C CA . GLY A 1 154 ? -10.594 -10.094 -7.57 1 89.88 154 GLY A CA 1
ATOM 1229 C C . GLY A 1 154 ? -10.625 -8.734 -6.895 1 89.88 154 GLY A C 1
ATOM 1230 O O . GLY A 1 154 ? -9.594 -8.234 -6.445 1 89.88 154 GLY A O 1
ATOM 1231 N N . ILE A 1 155 ? -11.789 -8.203 -6.75 1 89.81 155 ILE A N 1
ATOM 1232 C CA . ILE A 1 155 ? -11.891 -6.836 -6.25 1 89.81 155 ILE A CA 1
ATOM 1233 C C . ILE A 1 155 ? -11.82 -6.836 -4.727 1 89.81 155 ILE A C 1
ATOM 1235 O O . ILE A 1 155 ? -11.555 -5.801 -4.109 1 89.81 155 ILE A O 1
ATOM 1239 N N . TYR A 1 156 ? -12.125 -8.07 -4.109 1 91 156 TYR A N 1
ATOM 1240 C CA . TYR A 1 156 ? -12.086 -8.164 -2.654 1 91 156 TYR A CA 1
ATOM 1241 C C . TYR A 1 156 ? -10.648 -8.258 -2.15 1 91 156 TYR A C 1
ATOM 1243 O O . TYR A 1 156 ? -10.07 -9.344 -2.098 1 91 156 TYR A O 1
ATOM 1251 N N . TYR A 1 157 ? -10.039 -7.109 -1.687 1 90.81 157 TYR A N 1
ATOM 1252 C CA . TYR A 1 157 ? -8.648 -7.004 -1.282 1 90.81 157 TYR A CA 1
ATOM 1253 C C . TYR A 1 157 ? -7.723 -7.566 -2.355 1 90.81 157 TYR A C 1
ATOM 1255 O O . TYR A 1 157 ? -7.176 -8.664 -2.201 1 90.81 157 TYR A O 1
ATOM 1263 N N . PRO A 1 158 ? -7.473 -6.801 -3.322 1 87.88 158 PRO A N 1
ATOM 1264 C CA . PRO A 1 158 ? -6.77 -7.277 -4.516 1 87.88 158 PRO A CA 1
ATOM 1265 C C . PRO A 1 158 ? -5.395 -7.863 -4.191 1 87.88 158 PRO A C 1
ATOM 1267 O O . PRO A 1 158 ? -4.969 -8.836 -4.828 1 87.88 158 PRO A O 1
ATOM 1270 N N . VAL A 1 159 ? -4.754 -7.371 -3.201 1 85.44 159 VAL A N 1
ATOM 1271 C CA . VAL A 1 159 ? -3.43 -7.863 -2.828 1 85.44 159 VAL A CA 1
ATOM 1272 C C . VAL A 1 159 ? -3.543 -9.289 -2.295 1 85.44 159 VAL A C 1
ATOM 1274 O O . VAL A 1 159 ? -2.729 -10.148 -2.633 1 85.44 159 VAL A O 1
ATOM 1277 N N . ILE A 1 160 ? -4.578 -9.625 -1.58 1 89.56 160 ILE A N 1
ATOM 1278 C CA . ILE A 1 160 ? -4.781 -10.938 -0.987 1 89.56 160 ILE A CA 1
ATOM 1279 C C . ILE A 1 160 ? -5.227 -11.93 -2.064 1 89.56 160 ILE A C 1
ATOM 1281 O O . ILE A 1 160 ? -4.707 -13.039 -2.146 1 89.56 160 ILE A O 1
ATOM 1285 N N . THR A 1 161 ? -6.105 -11.469 -2.93 1 91.31 161 THR A N 1
ATOM 1286 C CA . THR A 1 161 ? -6.625 -12.359 -3.963 1 91.31 161 THR A CA 1
ATOM 1287 C C . THR A 1 161 ? -5.535 -12.711 -4.973 1 91.31 161 THR A C 1
ATOM 1289 O O . THR A 1 161 ? -5.426 -13.867 -5.398 1 91.31 161 THR A O 1
ATOM 1292 N N . SER A 1 162 ? -4.668 -11.766 -5.246 1 86.88 162 SER A N 1
ATOM 1293 C CA . SER A 1 162 ? -3.65 -11.992 -6.266 1 86.88 162 SER A CA 1
ATOM 1294 C C . SER A 1 162 ? -2.424 -12.68 -5.676 1 86.88 162 SER A C 1
ATOM 1296 O O . SER A 1 162 ? -1.626 -13.266 -6.41 1 86.88 162 SER A O 1
ATOM 1298 N N . SER A 1 163 ? -2.295 -12.625 -4.312 1 85.06 163 SER A N 1
ATOM 1299 C CA . SER A 1 163 ? -1.076 -13.188 -3.738 1 85.06 163 SER A CA 1
ATOM 1300 C C . SER A 1 163 ? -1.354 -14.508 -3.025 1 85.06 163 SER A C 1
ATOM 1302 O O . SER A 1 163 ? -0.442 -15.305 -2.814 1 85.06 163 SER A O 1
ATOM 1304 N N . ILE A 1 164 ? -2.621 -14.758 -2.645 1 89.88 164 ILE A N 1
ATOM 1305 C CA . ILE A 1 164 ? -2.887 -15.938 -1.822 1 89.88 164 ILE A CA 1
ATOM 1306 C C . ILE A 1 164 ? -3.941 -16.812 -2.496 1 89.88 164 ILE A C 1
ATOM 1308 O O . ILE A 1 164 ? -3.689 -17.984 -2.791 1 89.88 164 ILE A O 1
ATOM 1312 N N . ILE A 1 165 ? -5.035 -16.25 -2.914 1 93.56 165 ILE A N 1
ATOM 1313 C CA . ILE A 1 165 ? -6.176 -17.047 -3.352 1 93.56 165 ILE A CA 1
ATOM 1314 C C . ILE A 1 165 ? -5.902 -17.609 -4.742 1 93.56 165 ILE A C 1
ATOM 1316 O O . ILE A 1 165 ? -5.855 -18.828 -4.918 1 93.56 165 ILE A O 1
ATOM 1320 N N . ASP A 1 166 ? -5.621 -16.734 -5.695 1 91.62 166 ASP A N 1
ATOM 1321 C CA . ASP A 1 166 ? -5.426 -17.188 -7.07 1 91.62 166 ASP A CA 1
ATOM 1322 C C . ASP A 1 166 ? -4.215 -18.109 -7.18 1 91.62 166 ASP A C 1
ATOM 1324 O O . ASP A 1 166 ? -4.332 -19.234 -7.668 1 91.62 166 ASP A O 1
ATOM 1328 N N . PRO A 1 167 ? -3.066 -17.734 -6.66 1 86.62 167 PRO A N 1
ATOM 1329 C CA . PRO A 1 167 ? -1.925 -18.656 -6.727 1 86.62 167 PRO A CA 1
ATOM 1330 C C . PRO A 1 167 ? -2.15 -19.938 -5.938 1 86.62 167 PRO A C 1
ATOM 1332 O O . PRO A 1 167 ? -1.691 -21.016 -6.352 1 86.62 167 PRO A O 1
ATOM 1335 N N . GLY A 1 168 ? -2.836 -19.859 -4.812 1 90.62 168 GLY A N 1
ATOM 1336 C CA . GLY A 1 168 ? -3.143 -21.062 -4.031 1 90.62 168 GLY A CA 1
ATOM 1337 C C . GLY A 1 168 ? -4.02 -22.047 -4.773 1 90.62 168 GLY A C 1
ATOM 1338 O O . GLY A 1 168 ? -3.754 -23.25 -4.758 1 90.62 168 GLY A O 1
ATOM 1339 N N . MET A 1 169 ? -4.973 -21.547 -5.48 1 95 169 MET A N 1
ATOM 1340 C CA . MET A 1 169 ? -5.875 -22.406 -6.234 1 95 169 MET A CA 1
ATOM 1341 C C . MET A 1 169 ? -5.172 -23 -7.445 1 95 169 MET A C 1
ATOM 1343 O O . MET A 1 169 ? -5.383 -24.172 -7.777 1 95 169 MET A O 1
ATOM 1347 N N . ARG A 1 170 ? -4.309 -22.203 -8.016 1 89.5 170 ARG A N 1
ATOM 1348 C CA . ARG A 1 170 ? -3.533 -22.719 -9.141 1 89.5 170 ARG A CA 1
ATOM 1349 C C . ARG A 1 170 ? -2.594 -23.844 -8.695 1 89.5 170 ARG A C 1
ATOM 1351 O O . ARG A 1 170 ? -2.453 -24.859 -9.383 1 89.5 170 ARG A O 1
ATOM 1358 N N . ALA A 1 171 ? -2.02 -23.625 -7.559 1 87.94 171 ALA A N 1
ATOM 1359 C CA . ALA A 1 171 ? -1.131 -24.641 -7.004 1 87.94 171 ALA A CA 1
ATOM 1360 C C . ALA A 1 171 ? -1.902 -25.906 -6.652 1 87.94 171 ALA A C 1
ATOM 1362 O O . ALA A 1 171 ? -1.403 -27.016 -6.848 1 87.94 171 ALA A O 1
ATOM 1363 N N . LEU A 1 172 ? -3.053 -25.75 -6.195 1 94.38 172 LEU A N 1
ATOM 1364 C CA . LEU A 1 172 ? -3.896 -26.875 -5.816 1 94.38 172 LEU A CA 1
ATOM 1365 C C . LEU A 1 172 ? -4.293 -27.688 -7.039 1 94.38 172 LEU A C 1
ATOM 1367 O O . LEU A 1 172 ? -4.219 -28.922 -7.02 1 94.38 172 LEU A O 1
ATOM 1371 N N . VAL A 1 173 ? -4.668 -27.047 -8.086 1 94.06 173 VAL A N 1
ATOM 1372 C CA . VAL A 1 173 ? -5.07 -27.734 -9.305 1 94.06 173 VAL A CA 1
ATOM 1373 C C . VAL A 1 173 ? -3.867 -28.453 -9.922 1 94.06 173 VAL A C 1
ATOM 1375 O O . VAL A 1 173 ? -3.98 -29.578 -10.398 1 94.06 173 VAL A O 1
ATOM 1378 N N . SER A 1 174 ? -2.779 -27.75 -9.914 1 87.12 174 SER A N 1
ATOM 1379 C CA . SER A 1 174 ? -1.56 -28.359 -10.422 1 87.12 174 SER A CA 1
ATOM 1380 C C . SER A 1 174 ? -1.194 -29.609 -9.617 1 87.12 174 SER A C 1
ATOM 1382 O O . SER A 1 174 ? -0.803 -30.625 -10.195 1 87.12 174 SER A O 1
ATOM 1384 N N . ALA A 1 175 ? -1.344 -29.516 -8.312 1 89.12 175 ALA A N 1
ATOM 1385 C CA . ALA A 1 175 ? -1.08 -30.672 -7.461 1 89.12 175 ALA A CA 1
ATOM 1386 C C . ALA A 1 175 ? -2.082 -31.797 -7.73 1 89.12 175 ALA A C 1
ATOM 1388 O O . ALA A 1 175 ? -1.723 -32.969 -7.715 1 89.12 175 ALA A O 1
ATOM 1389 N N . ALA A 1 176 ? -3.281 -31.453 -7.977 1 93.88 176 ALA A N 1
ATOM 1390 C CA . ALA A 1 176 ? -4.309 -32.438 -8.281 1 93.88 176 ALA A CA 1
ATOM 1391 C C . ALA A 1 176 ? -3.988 -33.188 -9.578 1 93.88 176 ALA A C 1
ATOM 1393 O O . ALA A 1 176 ? -4.203 -34.406 -9.688 1 93.88 176 ALA A O 1
ATOM 1394 N N . SER A 1 177 ? -3.545 -32.438 -10.539 1 90.69 177 SER A N 1
ATOM 1395 C CA . SER A 1 177 ? -3.168 -33.031 -11.812 1 90.69 177 SER A CA 1
ATOM 1396 C C . SER A 1 177 ? -2.07 -34.062 -11.625 1 90.69 177 SER A C 1
ATOM 1398 O O . SER A 1 177 ? -2.109 -35.156 -12.234 1 90.69 177 SER A O 1
ATOM 1400 N N . ARG A 1 178 ? -1.165 -33.812 -10.742 1 84.25 178 ARG A N 1
ATOM 1401 C CA . ARG A 1 178 ? -0.07 -34.75 -10.477 1 84.25 178 ARG A CA 1
ATOM 1402 C C . ARG A 1 178 ? -0.56 -35.969 -9.703 1 84.25 178 ARG A C 1
ATOM 1404 O O . ARG A 1 178 ? -0.12 -37.094 -9.953 1 84.25 178 ARG A O 1
ATOM 1411 N N . ILE A 1 179 ? -1.433 -35.75 -8.828 1 90.19 179 ILE A N 1
ATOM 1412 C CA . ILE A 1 179 ? -1.921 -36.812 -7.961 1 90.19 179 ILE A CA 1
ATOM 1413 C C . ILE A 1 179 ? -2.871 -37.719 -8.742 1 90.19 179 ILE A C 1
ATOM 1415 O O . ILE A 1 179 ? -3.051 -38.875 -8.391 1 90.19 179 ILE A O 1
ATOM 1419 N N . TYR A 1 180 ? -3.461 -37.156 -9.812 1 91.44 180 TYR A N 1
ATOM 1420 C CA . TYR A 1 180 ? -4.383 -37.938 -10.641 1 91.44 180 TYR A CA 1
ATOM 1421 C C . TYR A 1 180 ? -3.738 -39.25 -11.094 1 91.44 180 TYR A C 1
ATOM 1423 O O . TYR A 1 180 ? -4.387 -40.281 -11.102 1 91.44 180 TYR A O 1
ATOM 1431 N N . TYR A 1 181 ? -2.49 -39.188 -11.367 1 85 181 TYR A N 1
ATOM 1432 C CA . TYR A 1 181 ? -1.784 -40.344 -11.883 1 85 181 TYR A CA 1
ATOM 1433 C C . TYR A 1 181 ? -1.646 -41.438 -10.805 1 85 181 TYR A C 1
ATOM 1435 O O . TYR A 1 181 ? -1.482 -42.625 -11.117 1 85 181 TYR A O 1
ATOM 1443 N N . ARG A 1 182 ? -1.753 -40.969 -9.625 1 83.19 182 ARG A N 1
ATOM 1444 C CA . ARG A 1 182 ? -1.633 -41.906 -8.523 1 83.19 182 ARG A CA 1
ATOM 1445 C C . ARG A 1 182 ? -2.971 -42.594 -8.219 1 83.19 182 ARG A C 1
ATOM 1447 O O . ARG A 1 182 ? -3.012 -43.719 -7.719 1 83.19 182 ARG A O 1
ATOM 1454 N N . VAL A 1 183 ? -3.982 -41.875 -8.562 1 87.25 183 VAL A N 1
ATOM 1455 C CA . VAL A 1 183 ? -5.312 -42.344 -8.172 1 87.25 183 VAL A CA 1
ATOM 1456 C C . VAL A 1 183 ? -5.969 -43.062 -9.344 1 87.25 183 VAL A C 1
ATOM 1458 O O . VAL A 1 183 ? -6.754 -44 -9.148 1 87.25 183 VAL A O 1
ATOM 1461 N N . ALA A 1 184 ? -5.641 -42.656 -10.562 1 86.19 184 ALA A N 1
ATOM 1462 C CA . ALA A 1 184 ? -6.32 -43.188 -11.742 1 86.19 184 ALA A CA 1
ATOM 1463 C C . ALA A 1 184 ? -5.52 -44.312 -12.367 1 86.19 184 ALA A C 1
ATOM 1465 O O . ALA A 1 184 ? -5.039 -44.219 -13.492 1 86.19 184 ALA A O 1
ATOM 1466 N N . ASN A 1 185 ? -5.512 -45.531 -11.828 1 84.56 185 ASN A N 1
ATOM 1467 C CA . ASN A 1 185 ? -4.789 -46.688 -12.312 1 84.56 185 ASN A CA 1
ATOM 1468 C C . ASN A 1 185 ? -5.332 -47.156 -13.656 1 84.56 185 ASN A C 1
ATOM 1470 O O . ASN A 1 185 ? -4.566 -47.594 -14.523 1 84.56 185 ASN A O 1
ATOM 1474 N N . GLU A 1 186 ? -6.625 -47.062 -13.773 1 86.62 186 GLU A N 1
ATOM 1475 C CA . GLU A 1 186 ? -7.254 -47.5 -15.016 1 86.62 186 GLU A CA 1
ATOM 1476 C C . GLU A 1 186 ? -6.789 -46.656 -16.203 1 86.62 186 GLU A C 1
ATOM 1478 O O . GLU A 1 186 ? -6.688 -47.156 -17.328 1 86.62 186 GLU A O 1
ATOM 1483 N N . ALA A 1 187 ? -6.566 -45.438 -15.953 1 86.94 187 ALA A N 1
ATOM 1484 C CA . ALA A 1 187 ? -6.109 -44.531 -17.016 1 86.94 187 ALA A CA 1
ATOM 1485 C C . ALA A 1 187 ? -4.727 -44.938 -17.516 1 86.94 187 ALA A C 1
ATOM 1487 O O . ALA A 1 187 ? -4.438 -44.844 -18.703 1 86.94 187 ALA A O 1
ATOM 1488 N N . ARG A 1 188 ? -3.916 -45.406 -16.656 1 82.69 188 ARG A N 1
ATOM 1489 C CA . ARG A 1 188 ? -2.561 -45.844 -17.016 1 82.69 188 ARG A CA 1
ATOM 1490 C C . ARG A 1 188 ? -2.584 -47.031 -17.938 1 82.69 188 ARG A C 1
ATOM 1492 O O . ARG A 1 188 ? -1.741 -47.156 -18.828 1 82.69 188 ARG A O 1
ATOM 1499 N N . SER A 1 189 ? -3.549 -47.844 -17.672 1 83.69 189 SER A N 1
ATOM 1500 C CA . SER A 1 189 ? -3.65 -49.062 -18.469 1 83.69 189 SER A CA 1
ATOM 1501 C C . SER A 1 189 ? -4.363 -48.812 -19.781 1 83.69 189 SER A C 1
ATOM 1503 O O . SER A 1 189 ? -4.164 -49.531 -20.75 1 83.69 189 SER A O 1
ATOM 1505 N N . ALA A 1 190 ? -5.113 -47.781 -19.797 1 85.75 190 ALA A N 1
ATOM 1506 C CA . ALA A 1 190 ? -5.977 -47.562 -20.953 1 85.75 190 ALA A CA 1
ATOM 1507 C C . ALA A 1 190 ? -5.289 -46.656 -21.969 1 85.75 190 ALA A C 1
ATOM 1509 O O . ALA A 1 190 ? -5.648 -46.656 -23.156 1 85.75 190 ALA A O 1
ATOM 1510 N N . VAL A 1 191 ? -4.285 -45.969 -21.578 1 88 191 VAL A N 1
ATOM 1511 C CA . VAL A 1 191 ? -3.695 -44.969 -22.422 1 88 191 VAL A CA 1
ATOM 1512 C C . VAL A 1 191 ? -2.914 -45.625 -23.562 1 88 191 VAL A C 1
ATOM 1514 O O . VAL A 1 191 ? -2.277 -46.656 -23.359 1 88 191 VAL A O 1
ATOM 1517 N N . ASN A 1 192 ? -3.158 -45.031 -24.766 1 83.31 192 ASN A N 1
ATOM 1518 C CA . ASN A 1 192 ? -2.322 -45.344 -25.922 1 83.31 192 ASN A CA 1
ATOM 1519 C C . ASN A 1 192 ? -1.312 -44.25 -26.203 1 83.31 192 ASN A C 1
ATOM 1521 O O . ASN A 1 192 ? -1.643 -43.25 -26.859 1 83.31 192 ASN A O 1
ATOM 1525 N N . LEU A 1 193 ? -0.069 -44.469 -25.781 1 82.81 193 LEU A N 1
ATOM 1526 C CA . LEU A 1 193 ? 0.957 -43.438 -25.891 1 82.81 193 LEU A CA 1
ATOM 1527 C C . LEU A 1 193 ? 1.335 -43.219 -27.344 1 82.81 193 LEU A C 1
ATOM 1529 O O . LEU A 1 193 ? 1.937 -42.188 -27.672 1 82.81 193 LEU A O 1
ATOM 1533 N N . SER A 1 194 ? 0.988 -44.156 -28.219 1 79.12 194 SER A N 1
ATOM 1534 C CA . SER A 1 194 ? 1.303 -44 -29.641 1 79.12 194 SER A CA 1
ATOM 1535 C C . SER A 1 194 ? 0.282 -43.125 -30.344 1 79.12 194 SER A C 1
ATOM 1537 O O . SER A 1 194 ? 0.559 -42.562 -31.406 1 79.12 194 SER A O 1
ATOM 1539 N N . ASP A 1 195 ? -0.912 -43.031 -29.766 1 81.5 195 ASP A N 1
ATOM 1540 C CA . ASP A 1 195 ? -1.939 -42.125 -30.266 1 81.5 195 ASP A CA 1
ATOM 1541 C C . ASP A 1 195 ? -1.755 -40.719 -29.719 1 81.5 195 ASP A C 1
ATOM 1543 O O . ASP A 1 195 ? -1.838 -40.5 -28.516 1 81.5 195 ASP A O 1
ATOM 1547 N N . PRO A 1 196 ? -1.524 -39.75 -30.609 1 76.44 196 PRO A N 1
ATOM 1548 C CA . PRO A 1 196 ? -1.238 -38.375 -30.156 1 76.44 196 PRO A CA 1
ATOM 1549 C C . PRO A 1 196 ? -2.373 -37.781 -29.328 1 76.44 196 PRO A C 1
ATOM 1551 O O . PRO A 1 196 ? -2.121 -37.031 -28.375 1 76.44 196 PRO A O 1
ATOM 1554 N N . ILE A 1 197 ? -3.527 -38.062 -29.641 1 78.31 197 ILE A N 1
ATOM 1555 C CA . ILE A 1 197 ? -4.664 -37.5 -28.922 1 78.31 197 ILE A CA 1
ATOM 1556 C C . ILE A 1 197 ? -4.738 -38.125 -27.531 1 78.31 197 ILE A C 1
ATOM 1558 O O . ILE A 1 197 ? -4.797 -37.438 -26.516 1 78.31 197 ILE A O 1
ATOM 1562 N N . SER A 1 198 ? -4.695 -39.469 -27.469 1 84.94 198 SER A N 1
ATOM 1563 C CA . SER A 1 198 ? -4.742 -40.188 -26.203 1 84.94 198 SER A CA 1
ATOM 1564 C C . SER A 1 198 ? -3.572 -39.812 -25.297 1 84.94 198 SER A C 1
ATOM 1566 O O . SER A 1 198 ? -3.756 -39.562 -24.109 1 84.94 198 SER A O 1
ATOM 1568 N N . SER A 1 199 ? -2.457 -39.75 -25.938 1 83.19 199 SER A N 1
ATOM 1569 C CA . SER A 1 199 ? -1.261 -39.438 -25.156 1 83.19 199 SER A CA 1
ATOM 1570 C C . SER A 1 199 ? -1.316 -38 -24.625 1 83.19 199 SER A C 1
ATOM 1572 O O . SER A 1 199 ? -0.965 -37.75 -23.469 1 83.19 199 SER A O 1
ATOM 1574 N N . ASN A 1 200 ? -1.761 -37.031 -25.438 1 80.62 200 ASN A N 1
ATOM 1575 C CA . ASN A 1 200 ? -1.827 -35.625 -25.016 1 80.62 200 ASN A CA 1
ATOM 1576 C C . ASN A 1 200 ? -2.832 -35.438 -23.875 1 80.62 200 ASN A C 1
ATOM 1578 O O . ASN A 1 200 ? -2.574 -34.688 -22.938 1 80.62 200 ASN A O 1
ATOM 1582 N N . VAL A 1 201 ? -3.914 -36.062 -23.969 1 85.56 201 VAL A N 1
ATOM 1583 C CA . VAL A 1 201 ? -4.945 -35.969 -22.938 1 85.56 201 VAL A CA 1
ATOM 1584 C C . VAL A 1 201 ? -4.434 -36.562 -21.625 1 85.56 201 VAL A C 1
ATOM 1586 O O . VAL A 1 201 ? -4.629 -35.969 -20.562 1 85.56 201 VAL A O 1
ATOM 1589 N N . PHE A 1 202 ? -3.793 -37.656 -21.797 1 87.31 202 PHE A N 1
ATOM 1590 C CA . PHE A 1 202 ? -3.289 -38.344 -20.625 1 87.31 202 PHE A CA 1
ATOM 1591 C C . PHE A 1 202 ? -2.189 -37.531 -19.938 1 87.31 202 PHE A C 1
ATOM 1593 O O . PHE A 1 202 ? -2.105 -37.5 -18.719 1 87.31 202 PHE A O 1
ATOM 1600 N N . LEU A 1 203 ? -1.394 -36.906 -20.688 1 83.19 203 LEU A N 1
ATOM 1601 C CA . LEU A 1 203 ? -0.242 -36.188 -20.156 1 83.19 203 LEU A CA 1
ATOM 1602 C C . LEU A 1 203 ? -0.65 -34.812 -19.625 1 83.19 203 LEU A C 1
ATOM 1604 O O . LEU A 1 203 ? 0.089 -34.188 -18.859 1 83.19 203 LEU A O 1
ATOM 1608 N N . ASN A 1 204 ? -1.757 -34.25 -20.062 1 82.75 204 ASN A N 1
ATOM 1609 C CA . ASN A 1 204 ? -2.33 -33 -19.578 1 82.75 204 ASN A CA 1
ATOM 1610 C C . ASN A 1 204 ? -3.803 -33.156 -19.203 1 82.75 204 ASN A C 1
ATOM 1612 O O . ASN A 1 204 ? -4.672 -32.531 -19.797 1 82.75 204 ASN A O 1
ATOM 1616 N N . PRO A 1 205 ? -3.992 -33.906 -18.188 1 87.69 205 PRO A N 1
ATOM 1617 C CA . PRO A 1 205 ? -5.375 -34.312 -17.922 1 87.69 205 PRO A CA 1
ATOM 1618 C C . PRO A 1 205 ? -6.211 -33.219 -17.297 1 87.69 205 PRO A C 1
ATOM 1620 O O . PRO A 1 205 ? -7.406 -33.094 -17.578 1 87.69 205 PRO A O 1
ATOM 1623 N N . ILE A 1 206 ? -5.543 -32.438 -16.375 1 91 206 ILE A N 1
ATOM 1624 C CA . ILE A 1 206 ? -6.293 -31.453 -15.586 1 91 206 ILE A CA 1
ATOM 1625 C C . ILE A 1 206 ? -5.664 -30.078 -15.734 1 91 206 ILE A C 1
ATOM 1627 O O . ILE A 1 206 ? -4.453 -29.906 -15.547 1 91 206 ILE A O 1
ATOM 1631 N N . GLU A 1 207 ? -6.414 -29.125 -16.188 1 86.56 207 GLU A N 1
ATOM 1632 C CA . GLU A 1 207 ? -6.016 -27.719 -16.234 1 86.56 207 GLU A CA 1
ATOM 1633 C C . GLU A 1 207 ? -7.039 -26.844 -15.531 1 86.56 207 GLU A C 1
ATOM 1635 O O . GLU A 1 207 ? -8.25 -27.047 -15.664 1 86.56 207 GLU A O 1
ATOM 1640 N N . ALA A 1 208 ? -6.523 -25.828 -14.812 1 86.06 208 ALA A N 1
ATOM 1641 C CA . ALA A 1 208 ? -7.414 -24.984 -14.031 1 86.06 208 ALA A CA 1
ATOM 1642 C C . ALA A 1 208 ? -8.141 -23.984 -14.93 1 86.06 208 ALA A C 1
ATOM 1644 O O . ALA A 1 208 ? -7.57 -23.484 -15.906 1 86.06 208 ALA A O 1
ATOM 1645 N N . SER A 1 209 ? -9.328 -23.797 -14.719 1 93.31 209 SER A N 1
ATOM 1646 C CA . SER A 1 209 ? -10.102 -22.672 -15.211 1 93.31 209 SER A CA 1
ATOM 1647 C C . SER A 1 209 ? -10.672 -21.844 -14.062 1 93.31 209 SER A C 1
ATOM 1649 O O . SER A 1 209 ? -10.844 -22.359 -12.953 1 93.31 209 SER A O 1
ATOM 1651 N N . PHE A 1 210 ? -10.727 -20.578 -14.289 1 94.31 210 PHE A N 1
ATOM 1652 C CA . PHE A 1 210 ? -11.18 -19.766 -13.164 1 94.31 210 PHE A CA 1
ATOM 1653 C C . PHE A 1 210 ? -12.164 -18.703 -13.625 1 94.31 210 PHE A C 1
ATOM 1655 O O . PHE A 1 210 ? -12.227 -18.375 -14.812 1 94.31 210 PHE A O 1
ATOM 1662 N N . ILE A 1 211 ? -13.016 -18.344 -12.773 1 94.19 211 ILE A N 1
ATOM 1663 C CA . ILE A 1 211 ? -13.93 -17.219 -12.938 1 94.19 211 ILE A CA 1
ATOM 1664 C C . ILE A 1 211 ? -13.625 -16.141 -11.898 1 94.19 211 ILE A C 1
ATOM 1666 O O . ILE A 1 211 ? -13.742 -16.391 -10.695 1 94.19 211 ILE A O 1
ATOM 1670 N N . ASP A 1 212 ? -13.117 -15.016 -12.359 1 92.62 212 ASP A N 1
ATOM 1671 C CA . ASP A 1 212 ? -12.992 -13.828 -11.516 1 92.62 212 ASP A CA 1
ATOM 1672 C C . ASP A 1 212 ? -14.242 -12.961 -11.602 1 92.62 212 ASP A C 1
ATOM 1674 O O . ASP A 1 212 ? -14.547 -12.398 -12.656 1 92.62 212 ASP A O 1
ATOM 1678 N N . LEU A 1 213 ? -14.977 -12.891 -10.531 1 91.25 213 LEU A N 1
ATOM 1679 C CA . LEU A 1 213 ? -16.266 -12.195 -10.539 1 91.25 213 LEU A CA 1
ATOM 1680 C C . LEU A 1 213 ? -16.078 -10.727 -10.914 1 91.25 213 LEU A C 1
ATOM 1682 O O . LEU A 1 213 ? -16.906 -10.156 -11.625 1 91.25 213 LEU A O 1
ATOM 1686 N N . MET A 1 214 ? -15.039 -10.141 -10.422 1 91 214 MET A N 1
ATOM 1687 C CA . MET A 1 214 ? -14.711 -8.758 -10.766 1 91 214 MET A CA 1
ATOM 1688 C C . MET A 1 214 ? -13.203 -8.586 -10.914 1 91 214 MET A C 1
ATOM 1690 O O . MET A 1 214 ? -12.523 -8.203 -9.961 1 91 214 MET A O 1
ATOM 1694 N N . PRO A 1 215 ? -12.727 -8.789 -12.188 1 88.31 215 PRO A N 1
ATOM 1695 C CA . PRO A 1 215 ? -11.289 -8.648 -12.422 1 88.31 215 PRO A CA 1
ATOM 1696 C C . PRO A 1 215 ? -10.789 -7.234 -12.133 1 88.31 215 PRO A C 1
ATOM 1698 O O . PRO A 1 215 ? -11.438 -6.254 -12.508 1 88.31 215 PRO A O 1
ATOM 1701 N N . THR A 1 216 ? -9.758 -7.141 -11.344 1 85.12 216 THR A N 1
ATOM 1702 C CA . THR A 1 216 ? -9.117 -5.875 -11 1 85.12 216 THR A CA 1
ATOM 1703 C C . THR A 1 216 ? -7.645 -5.887 -11.406 1 85.12 216 THR A C 1
ATOM 1705 O O . THR A 1 216 ? -6.773 -6.191 -10.594 1 85.12 216 THR A O 1
ATOM 1708 N N . SER A 1 217 ? -7.332 -5.492 -12.633 1 81 217 SER A N 1
ATOM 1709 C CA . SER A 1 217 ? -5.98 -5.605 -13.172 1 81 217 SER A CA 1
ATOM 1710 C C . SER A 1 217 ? -5.25 -4.27 -13.125 1 81 217 SER A C 1
ATOM 1712 O O . SER A 1 217 ? -4.055 -4.199 -13.414 1 81 217 SER A O 1
ATOM 1714 N N . GLN A 1 218 ? -5.949 -3.271 -12.641 1 86.75 218 GLN A N 1
ATOM 1715 C CA . GLN A 1 218 ? -5.324 -1.954 -12.648 1 86.75 218 GLN A CA 1
ATOM 1716 C C . GLN A 1 218 ? -4.266 -1.844 -11.547 1 86.75 218 GLN A C 1
ATOM 1718 O O . GLN A 1 218 ? -4.426 -2.414 -10.469 1 86.75 218 GLN A O 1
ATOM 1723 N N . GLY A 1 219 ? -3.205 -1.132 -11.906 1 84.69 219 GLY A N 1
ATOM 1724 C CA . GLY A 1 219 ? -2.123 -0.946 -10.953 1 84.69 219 GLY A CA 1
ATOM 1725 C C . GLY A 1 219 ? -2.537 -0.153 -9.727 1 84.69 219 GLY A C 1
ATOM 1726 O O . GLY A 1 219 ? -2.041 -0.401 -8.625 1 84.69 219 GLY A O 1
ATOM 1727 N N . SER A 1 220 ? -3.516 0.675 -9.875 1 89.38 220 SER A N 1
ATOM 1728 C CA . SER A 1 220 ? -3.926 1.577 -8.805 1 89.38 220 SER A CA 1
ATOM 1729 C C . SER A 1 220 ? -4.688 0.831 -7.715 1 89.38 220 SER A C 1
ATOM 1731 O O . SER A 1 220 ? -4.992 1.398 -6.664 1 89.38 220 SER A O 1
ATOM 1733 N N . ARG A 1 221 ? -4.949 -0.453 -7.887 1 88.62 221 ARG A N 1
ATOM 1734 C CA . ARG A 1 221 ? -5.738 -1.233 -6.938 1 88.62 221 ARG A CA 1
ATOM 1735 C C . ARG A 1 221 ? -5.078 -1.26 -5.566 1 88.62 221 ARG A C 1
ATOM 1737 O O . ARG A 1 221 ? -5.762 -1.353 -4.543 1 88.62 221 ARG A O 1
ATOM 1744 N N . VAL A 1 222 ? -3.754 -1.082 -5.547 1 87.31 222 VAL A N 1
ATOM 1745 C CA . VAL A 1 222 ? -3.021 -1.181 -4.289 1 87.31 222 VAL A CA 1
ATOM 1746 C C . VAL A 1 222 ? -3.24 0.085 -3.463 1 87.31 222 VAL A C 1
ATOM 1748 O O . VAL A 1 222 ? -2.936 0.114 -2.27 1 87.31 222 VAL A O 1
ATOM 1751 N N . LEU A 1 223 ? -3.781 1.116 -4.082 1 92.56 223 LEU A N 1
ATOM 1752 C CA . LEU A 1 223 ? -3.951 2.402 -3.412 1 92.56 223 LEU A CA 1
ATOM 1753 C C . LEU A 1 223 ? -5.355 2.531 -2.832 1 92.56 223 LEU A C 1
ATOM 1755 O O . LEU A 1 223 ? -5.598 3.371 -1.964 1 92.56 223 LEU A O 1
ATOM 1759 N N . PHE A 1 224 ? -6.336 1.735 -3.27 1 93.12 224 PHE A N 1
ATOM 1760 C CA . PHE A 1 224 ? -7.746 1.951 -2.975 1 93.12 224 PHE A CA 1
ATOM 1761 C C . PHE A 1 224 ? -8 1.89 -1.474 1 93.12 224 PHE A C 1
ATOM 1763 O O . PHE A 1 224 ? -8.719 2.73 -0.925 1 93.12 224 PHE A O 1
ATOM 1770 N N . ASN A 1 225 ? -7.398 0.92 -0.832 1 93.94 225 ASN A N 1
ATOM 1771 C CA . ASN A 1 225 ? -7.707 0.734 0.582 1 93.94 225 ASN A CA 1
ATOM 1772 C C . ASN A 1 225 ? -6.574 1.229 1.474 1 93.94 225 ASN A C 1
ATOM 1774 O O . ASN A 1 225 ? -6.516 0.892 2.658 1 93.94 225 ASN A O 1
ATOM 1778 N N . THR A 1 226 ? -5.625 1.99 0.888 1 92.31 226 THR A N 1
ATOM 1779 C CA . THR A 1 226 ? -4.504 2.531 1.651 1 92.31 226 THR A CA 1
ATOM 1780 C C . THR A 1 226 ? -4.496 4.059 1.592 1 92.31 226 THR A C 1
ATOM 1782 O O . THR A 1 226 ? -5.273 4.715 2.289 1 92.31 226 THR A O 1
ATOM 1785 N N . VAL A 1 227 ? -3.766 4.574 0.603 1 91.75 227 VAL A N 1
ATOM 1786 C CA . VAL A 1 227 ? -3.578 6.02 0.532 1 91.75 227 VAL A CA 1
ATOM 1787 C C . VAL A 1 227 ? -4.906 6.695 0.189 1 91.75 227 VAL A C 1
ATOM 1789 O O . VAL A 1 227 ? -5.191 7.793 0.673 1 91.75 227 VAL A O 1
ATOM 1792 N N . SER A 1 228 ? -5.734 6.078 -0.604 1 94.38 228 SER A N 1
ATOM 1793 C CA . SER A 1 228 ? -7.004 6.676 -1.013 1 94.38 228 SER A CA 1
ATOM 1794 C C . SER A 1 228 ? -7.938 6.852 0.178 1 94.38 228 SER A C 1
ATOM 1796 O O . SER A 1 228 ? -8.828 7.707 0.153 1 94.38 228 SER A O 1
ATOM 1798 N N . MET A 1 229 ? -7.715 6.109 1.234 1 95.75 229 MET A N 1
ATOM 1799 C CA . MET A 1 229 ? -8.578 6.211 2.408 1 95.75 229 MET A CA 1
ATOM 1800 C C . MET A 1 229 ? -8.102 7.32 3.338 1 95.75 229 MET A C 1
ATOM 1802 O O . MET A 1 229 ? -8.828 7.738 4.238 1 95.75 229 MET A O 1
ATOM 1806 N N . VAL A 1 230 ? -6.914 7.77 3.08 1 93.81 230 VAL A N 1
ATOM 1807 C CA . VAL A 1 230 ? -6.32 8.805 3.916 1 93.81 230 VAL A CA 1
ATOM 1808 C C . VAL A 1 230 ? -6.734 10.188 3.404 1 93.81 230 VAL A C 1
ATOM 1810 O O . VAL A 1 230 ? -6.957 11.109 4.191 1 93.81 230 VAL A O 1
ATOM 1813 N N . MET A 1 231 ? -6.973 10.367 2.113 1 94.19 231 MET A N 1
ATOM 1814 C CA . MET A 1 231 ? -7.137 11.664 1.452 1 94.19 231 MET A CA 1
ATOM 1815 C C . MET A 1 231 ? -8.43 12.336 1.897 1 94.19 231 MET A C 1
ATOM 1817 O O . MET A 1 231 ? -8.438 13.539 2.172 1 94.19 231 MET A O 1
ATOM 1821 N N . PRO A 1 232 ? -9.508 11.516 2.072 1 95.5 232 PRO A N 1
ATOM 1822 C CA . PRO A 1 232 ? -10.734 12.164 2.551 1 95.5 232 PRO A CA 1
ATOM 1823 C C . PRO A 1 232 ? -10.555 12.82 3.916 1 95.5 232 PRO A C 1
ATOM 1825 O O . PRO A 1 232 ? -11.117 13.898 4.168 1 95.5 232 PRO A O 1
ATOM 1828 N N . VAL A 1 233 ? -9.797 12.25 4.75 1 94.19 233 VAL A N 1
ATOM 1829 C CA . VAL A 1 233 ? -9.57 12.789 6.086 1 94.19 233 VAL A CA 1
ATOM 1830 C C . VAL A 1 233 ? -8.719 14.055 5.992 1 94.19 233 VAL A C 1
ATOM 1832 O O . VAL A 1 233 ? -9.047 15.078 6.598 1 94.19 233 VAL A O 1
ATOM 1835 N N . LEU A 1 234 ? -7.684 13.984 5.188 1 91.88 234 LEU A N 1
ATOM 1836 C CA . LEU A 1 234 ? -6.766 15.109 5.031 1 91.88 234 LEU A CA 1
ATOM 1837 C C . LEU A 1 234 ? -7.477 16.312 4.41 1 91.88 234 LEU A C 1
ATOM 1839 O O . LEU A 1 234 ? -7.281 17.438 4.844 1 91.88 234 LEU A O 1
ATOM 1843 N N . MET A 1 235 ? -8.289 16.031 3.447 1 93.38 235 MET A N 1
ATOM 1844 C CA . MET A 1 235 ? -9.008 17.109 2.756 1 93.38 235 MET A CA 1
ATOM 1845 C C . MET A 1 235 ? -9.875 17.906 3.73 1 93.38 235 MET A C 1
ATOM 1847 O O . MET A 1 235 ? -9.859 19.125 3.717 1 93.38 235 MET A O 1
ATOM 1851 N N . GLN A 1 236 ? -10.539 17.188 4.586 1 94.38 236 GLN A N 1
ATOM 1852 C CA . GLN A 1 236 ? -11.453 17.844 5.512 1 94.38 236 GLN A CA 1
ATOM 1853 C C . GLN A 1 236 ? -10.688 18.594 6.598 1 94.38 236 GLN A C 1
ATOM 1855 O O . GLN A 1 236 ? -11.109 19.656 7.043 1 94.38 236 GLN A O 1
ATOM 1860 N N . PHE A 1 237 ? -9.625 18.062 6.957 1 89.88 237 PHE A N 1
ATOM 1861 C CA . PHE A 1 237 ? -8.797 18.719 7.957 1 89.88 237 PHE A CA 1
ATOM 1862 C C . PHE A 1 237 ? -8.297 20.062 7.445 1 89.88 237 PHE A C 1
ATOM 1864 O O . PHE A 1 237 ? -8.453 21.094 8.117 1 89.88 237 PHE A O 1
ATOM 1871 N N . PHE A 1 238 ? -7.68 20.078 6.281 1 87.5 238 PHE A N 1
ATOM 1872 C CA . PHE A 1 238 ? -7.133 21.312 5.723 1 87.5 238 PHE A CA 1
ATOM 1873 C C . PHE A 1 238 ? -8.234 22.328 5.461 1 87.5 238 PHE A C 1
ATOM 1875 O O . PHE A 1 238 ? -8.055 23.516 5.691 1 87.5 238 PHE A O 1
ATOM 1882 N N . PHE A 1 239 ? -9.352 21.891 5.023 1 92 239 PHE A N 1
ATOM 1883 C CA . PHE A 1 239 ? -10.461 22.797 4.734 1 92 239 PHE A CA 1
ATOM 1884 C C . PHE A 1 239 ? -10.992 23.422 6.02 1 92 239 PHE A C 1
ATOM 1886 O O . PHE A 1 239 ? -11.25 24.625 6.07 1 92 239 PHE A O 1
ATOM 1893 N N . SER A 1 240 ? -11.172 22.594 7.023 1 91.19 240 SER A N 1
ATOM 1894 C CA . SER A 1 240 ? -11.672 23.078 8.305 1 91.19 240 SER A CA 1
ATOM 1895 C C . SER A 1 240 ? -10.719 24.094 8.922 1 91.19 240 SER A C 1
ATOM 1897 O O . SER A 1 240 ? -11.156 25.094 9.492 1 91.19 240 SER A O 1
ATOM 1899 N N . MET A 1 241 ? -9.477 23.812 8.805 1 85.75 241 MET A N 1
ATOM 1900 C CA . MET A 1 241 ? -8.484 24.734 9.336 1 85.75 241 MET A CA 1
ATOM 1901 C C . MET A 1 241 ? -8.578 26.094 8.625 1 85.75 241 MET A C 1
ATOM 1903 O O . MET A 1 241 ? -8.539 27.141 9.273 1 85.75 241 MET A O 1
ATOM 1907 N N . ALA A 1 242 ? -8.68 26.016 7.32 1 86.75 242 ALA A N 1
ATOM 1908 C CA . ALA A 1 242 ? -8.766 27.25 6.535 1 86.75 242 ALA A CA 1
ATOM 1909 C C . ALA A 1 242 ? -10.062 28 6.828 1 86.75 242 ALA A C 1
ATOM 1911 O O . ALA A 1 242 ? -10.055 29.219 7.004 1 86.75 242 ALA A O 1
ATOM 1912 N N . MET A 1 243 ? -11.133 27.312 6.926 1 91.88 243 MET A N 1
ATOM 1913 C CA . MET A 1 243 ? -12.43 27.938 7.18 1 91.88 243 MET A CA 1
ATOM 1914 C C . MET A 1 243 ? -12.461 28.594 8.555 1 91.88 243 MET A C 1
ATOM 1916 O O . MET A 1 243 ? -12.914 29.734 8.703 1 91.88 243 MET A O 1
ATOM 1920 N N . ASN A 1 244 ? -11.977 27.906 9.57 1 89.38 244 ASN A N 1
ATOM 1921 C CA . ASN A 1 244 ? -11.93 28.469 10.914 1 89.38 244 ASN A CA 1
ATOM 1922 C C . ASN A 1 244 ? -11.062 29.719 10.969 1 89.38 244 ASN A C 1
ATOM 1924 O O . ASN A 1 244 ? -11.383 30.672 11.672 1 89.38 244 ASN A O 1
ATOM 1928 N N . GLY A 1 245 ? -9.961 29.625 10.266 1 85.19 245 GLY A N 1
ATOM 1929 C CA . GLY A 1 245 ? -9.125 30.812 10.195 1 85.19 245 GLY A CA 1
ATOM 1930 C C . GLY A 1 245 ? -9.828 32 9.562 1 85.19 245 GLY A C 1
ATOM 1931 O O . GLY A 1 245 ? -9.734 33.125 10.07 1 85.19 245 GLY A O 1
ATOM 1932 N N . ILE A 1 246 ? -10.523 31.812 8.516 1 89.5 246 ILE A N 1
ATOM 1933 C CA . ILE A 1 246 ? -11.258 32.875 7.816 1 89.5 246 ILE A CA 1
ATOM 1934 C C . ILE A 1 246 ? -12.375 33.406 8.711 1 89.5 246 ILE A C 1
ATOM 1936 O O . ILE A 1 246 ? -12.57 34.625 8.812 1 89.5 246 ILE A O 1
ATOM 1940 N N . PHE A 1 247 ? -13.109 32.531 9.398 1 91.38 247 PHE A N 1
ATOM 1941 C CA . PHE A 1 247 ? -14.211 32.906 10.281 1 91.38 247 PHE A CA 1
ATOM 1942 C C . PHE A 1 247 ? -13.695 33.719 11.453 1 91.38 247 PHE A C 1
ATOM 1944 O O . PHE A 1 247 ? -14.336 34.688 11.883 1 91.38 247 PHE A O 1
ATOM 1951 N N . THR A 1 248 ? -12.57 33.406 11.938 1 86.69 248 THR A N 1
ATOM 1952 C CA . THR A 1 248 ? -11.969 34.125 13.039 1 86.69 248 THR A CA 1
ATOM 1953 C C . THR A 1 248 ? -11.508 35.531 12.578 1 86.69 248 THR A C 1
ATOM 1955 O O . THR A 1 248 ? -11.789 36.531 13.234 1 86.69 248 THR A O 1
ATOM 1958 N N . GLU A 1 249 ? -10.844 35.594 11.477 1 85.56 249 GLU A N 1
ATOM 1959 C CA . GLU A 1 249 ? -10.266 36.844 10.969 1 85.56 249 GLU A CA 1
ATOM 1960 C C . GLU A 1 249 ? -11.352 37.844 10.555 1 85.56 249 GLU A C 1
ATOM 1962 O O . GLU A 1 249 ? -11.18 39.031 10.672 1 85.56 249 GLU A O 1
ATOM 1967 N N . THR A 1 250 ? -12.445 37.312 10.094 1 89.25 250 THR A N 1
ATOM 1968 C CA . THR A 1 250 ? -13.5 38.188 9.594 1 89.25 250 THR A CA 1
ATOM 1969 C C . THR A 1 250 ? -14.523 38.469 10.688 1 89.25 250 THR A C 1
ATOM 1971 O O . THR A 1 250 ? -15.508 39.188 10.453 1 89.25 250 THR A O 1
ATOM 1974 N N . GLY A 1 251 ? -14.352 37.875 11.836 1 87.31 251 GLY A N 1
ATOM 1975 C CA . GLY A 1 251 ? -15.203 38.188 12.977 1 87.31 251 GLY A CA 1
ATOM 1976 C C . GLY A 1 251 ? -16.531 37.469 12.93 1 87.31 251 GLY A C 1
ATOM 1977 O O . GLY A 1 251 ? -17.484 37.875 13.594 1 87.31 251 GLY A O 1
ATOM 1978 N N . VAL A 1 252 ? -16.625 36.438 12.148 1 89.5 252 VAL A N 1
ATOM 1979 C CA . VAL A 1 252 ? -17.859 35.688 12.023 1 89.5 252 VAL A CA 1
ATOM 1980 C C . VAL A 1 252 ? -18.188 35 13.344 1 89.5 252 VAL A C 1
ATOM 1982 O O . VAL A 1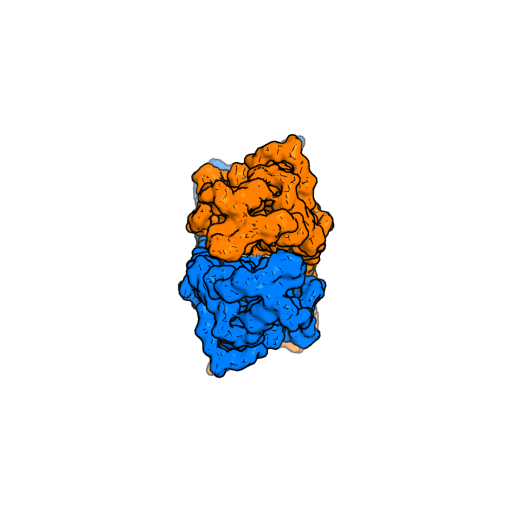 252 ? -19.328 35.062 13.812 1 89.5 252 VAL A O 1
ATOM 1985 N N . PHE A 1 253 ? -17.266 34.438 14.016 1 88.62 253 PHE A N 1
ATOM 1986 C CA . PHE A 1 253 ? -17.5 33.719 15.258 1 88.62 253 PHE A CA 1
ATOM 1987 C C . PHE A 1 253 ? -17.938 34.656 16.359 1 88.62 253 PHE A C 1
ATOM 1989 O O . PHE A 1 253 ? -18.641 34.25 17.297 1 88.62 253 PHE A O 1
ATOM 1996 N N . THR A 1 254 ? -17.641 35.938 16.188 1 85.5 254 THR A N 1
ATOM 1997 C CA . THR A 1 254 ? -17.922 36.875 17.25 1 85.5 254 THR A CA 1
ATOM 1998 C C . THR A 1 254 ? -19.219 37.656 16.969 1 85.5 254 THR A C 1
ATOM 2000 O O . THR A 1 254 ? -19.953 38 17.906 1 85.5 254 THR A O 1
ATOM 2003 N N . GLU A 1 255 ? -19.484 37.906 15.727 1 87.25 255 GLU A N 1
ATOM 2004 C CA . GLU A 1 255 ? -20.531 38.875 15.43 1 87.25 255 GLU A CA 1
ATOM 2005 C C . GLU A 1 255 ? -21.766 38.188 14.859 1 87.25 255 GLU A C 1
ATOM 2007 O O . GLU A 1 255 ? -22.891 38.688 15 1 87.25 255 GLU A O 1
ATOM 2012 N N . LEU A 1 256 ? -21.641 37.125 14.227 1 88.94 256 LEU A N 1
ATOM 2013 C CA . LEU A 1 256 ? -22.766 36.438 13.578 1 88.94 256 LEU A CA 1
ATOM 2014 C C . LEU A 1 256 ? -23.516 35.562 14.562 1 88.94 256 LEU A C 1
ATOM 2016 O O . LEU A 1 256 ? -22.906 35 15.484 1 88.94 256 LEU A O 1
ATOM 2020 N N . SER A 1 257 ? -24.781 35.469 14.32 1 89 257 SER A N 1
ATOM 2021 C CA . SER A 1 257 ? -25.594 34.625 15.188 1 89 257 SER A CA 1
ATOM 2022 C C . SER A 1 257 ? -25.109 33.188 15.148 1 89 257 SER A C 1
ATOM 2024 O O . SER A 1 257 ? -24.797 32.656 14.078 1 89 257 SER A O 1
ATOM 2026 N N . LYS A 1 258 ? -25.094 32.531 16.344 1 88.06 258 LYS A N 1
ATOM 2027 C CA . LYS A 1 258 ? -24.594 31.172 16.484 1 88.06 258 LYS A CA 1
ATOM 2028 C C . LYS A 1 258 ? -25.391 30.203 15.609 1 88.06 258 LYS A C 1
ATOM 2030 O O . LYS A 1 258 ? -24.828 29.297 15.008 1 88.06 258 LYS A O 1
ATOM 2035 N N . ARG A 1 259 ? -26.672 30.375 15.547 1 87.62 259 ARG A N 1
ATOM 2036 C CA . ARG A 1 259 ? -27.516 29.531 14.727 1 87.62 259 ARG A CA 1
ATOM 2037 C C . ARG A 1 259 ? -27.172 29.656 13.25 1 87.62 259 ARG A C 1
ATOM 2039 O O . ARG A 1 259 ? -27.156 28.672 12.516 1 87.62 259 ARG A O 1
ATOM 2046 N N . ASP A 1 260 ? -26.922 30.891 12.883 1 90.75 260 ASP A N 1
ATOM 2047 C CA . ASP A 1 260 ? -26.594 31.125 11.477 1 90.75 260 ASP A CA 1
ATOM 2048 C C . ASP A 1 260 ? -25.219 30.547 11.133 1 90.75 260 ASP A C 1
ATOM 2050 O O . ASP A 1 260 ? -25.016 30.062 10.023 1 90.75 260 ASP A O 1
ATOM 2054 N N . ILE A 1 261 ? -24.312 30.656 12.102 1 92.62 261 ILE A N 1
ATOM 2055 C CA . ILE A 1 261 ? -23 30.078 11.867 1 92.62 261 ILE A CA 1
ATOM 2056 C C . ILE A 1 261 ? -23.125 28.562 11.648 1 92.62 261 ILE A C 1
ATOM 2058 O O . ILE A 1 261 ? -22.531 28.016 10.719 1 92.62 261 ILE A O 1
ATOM 2062 N N . TYR A 1 262 ? -23.891 27.984 12.5 1 90.88 262 TYR A N 1
ATOM 2063 C CA . TYR A 1 262 ? -24.094 26.547 12.383 1 90.88 262 TYR A CA 1
ATOM 2064 C C . TYR A 1 262 ? -24.703 26.172 11.039 1 90.88 262 TYR A C 1
ATOM 2066 O O . TYR A 1 262 ? -24.266 25.234 10.383 1 90.88 262 TYR A O 1
ATOM 2074 N N . LEU A 1 263 ? -25.703 26.891 10.633 1 91.75 263 LEU A N 1
ATOM 2075 C CA . LEU A 1 263 ? -26.406 26.609 9.383 1 91.75 263 LEU A CA 1
ATOM 2076 C C . LEU A 1 263 ? -25.469 26.828 8.188 1 91.75 263 LEU A C 1
ATOM 2078 O O . LEU A 1 263 ? -25.469 26.016 7.246 1 91.75 263 LEU A O 1
ATOM 2082 N N . ILE A 1 264 ? -24.734 27.875 8.227 1 93.06 264 ILE A N 1
ATOM 2083 C CA . ILE A 1 264 ? -23.812 28.172 7.133 1 93.06 264 ILE A CA 1
ATOM 2084 C C . ILE A 1 264 ? -22.75 27.062 7.047 1 93.06 264 ILE A C 1
ATOM 2086 O O . ILE A 1 264 ? -22.453 26.578 5.961 1 93.06 264 ILE A O 1
ATOM 2090 N N . ARG A 1 265 ? -22.219 26.672 8.156 1 93.94 265 ARG A N 1
ATOM 2091 C CA . ARG A 1 265 ? -21.188 25.641 8.188 1 93.94 265 ARG A CA 1
ATOM 2092 C C . ARG A 1 265 ? -21.75 24.297 7.73 1 93.94 265 ARG A C 1
ATOM 2094 O O . ARG A 1 265 ? -21.062 23.516 7.074 1 93.94 265 ARG A O 1
ATOM 2101 N N . LEU A 1 266 ? -22.969 24.078 8.156 1 93.88 266 LEU A N 1
ATOM 2102 C CA . LEU A 1 266 ? -23.625 22.844 7.727 1 93.88 266 LEU A CA 1
ATOM 2103 C C . LEU A 1 266 ? -23.766 22.812 6.211 1 93.88 266 LEU A C 1
ATOM 2105 O O . LEU A 1 266 ? -23.516 21.781 5.586 1 93.88 266 LEU A O 1
ATOM 2109 N N . ILE A 1 267 ? -24.156 23.906 5.613 1 95.31 267 ILE A N 1
ATOM 2110 C CA . ILE A 1 267 ? -24.328 23.984 4.168 1 95.31 267 ILE A CA 1
ATOM 2111 C C . ILE A 1 267 ? -22.969 23.875 3.479 1 95.31 267 ILE A C 1
ATOM 2113 O O . ILE A 1 267 ? -22.828 23.141 2.496 1 95.31 267 ILE A O 1
ATOM 2117 N N . ILE A 1 268 ? -22 24.516 4.008 1 95.56 268 ILE A N 1
ATOM 2118 C CA . ILE A 1 268 ? -20.656 24.5 3.426 1 95.56 268 ILE A CA 1
ATOM 2119 C C . ILE A 1 268 ? -20.109 23.078 3.465 1 95.56 268 ILE A C 1
ATOM 2121 O O . ILE A 1 268 ? -19.531 22.594 2.482 1 95.56 268 ILE A O 1
ATOM 2125 N N . SER A 1 269 ? -20.25 22.438 4.582 1 95.69 269 SER A N 1
ATOM 2126 C CA . SER A 1 269 ? -19.719 21.094 4.719 1 95.69 269 SER A CA 1
ATOM 2127 C C . SER A 1 269 ? -20.359 20.141 3.703 1 95.69 269 SER A C 1
ATOM 2129 O O . SER A 1 269 ? -19.656 19.359 3.057 1 95.69 269 SER A O 1
ATOM 2131 N N . LYS A 1 270 ? -21.719 20.25 3.52 1 97.25 270 LYS A N 1
ATOM 2132 C CA . LYS A 1 270 ? -22.422 19.359 2.6 1 97.25 270 LYS A CA 1
ATOM 2133 C C . LYS A 1 270 ? -22 19.609 1.156 1 97.25 270 LYS A C 1
ATOM 2135 O O . LYS A 1 270 ? -21.75 18.672 0.399 1 97.25 270 LYS A O 1
ATOM 2140 N N . VAL A 1 271 ? -21.844 20.828 0.792 1 96.81 271 VAL A N 1
ATOM 2141 C CA . VAL A 1 271 ? -21.484 21.172 -0.577 1 96.81 271 VAL A CA 1
ATOM 2142 C C . VAL A 1 271 ? -20.016 20.812 -0.836 1 96.81 271 VAL A C 1
ATOM 2144 O O . VAL A 1 271 ? -19.703 20.219 -1.871 1 96.81 271 VAL A O 1
ATOM 2147 N N . TYR A 1 272 ? -19.188 21.125 0.07 1 97.19 272 TYR A N 1
ATOM 2148 C CA . TYR A 1 272 ? -17.75 20.875 -0.105 1 97.19 272 TYR A CA 1
ATOM 2149 C C . TYR A 1 272 ? -17.469 19.375 -0.177 1 97.19 272 TYR A C 1
ATOM 2151 O O . TYR A 1 272 ? -16.734 18.922 -1.055 1 97.19 272 TYR A O 1
ATOM 2159 N N . THR A 1 273 ? -18.016 18.594 0.778 1 97.81 273 THR A N 1
ATOM 2160 C CA . THR A 1 273 ? -17.75 17.172 0.801 1 97.81 273 THR A CA 1
ATOM 2161 C C . THR A 1 273 ? -18.344 16.484 -0.426 1 97.81 273 THR A C 1
ATOM 2163 O O . THR A 1 273 ? -17.781 15.508 -0.934 1 97.81 273 THR A O 1
ATOM 2166 N N . LEU A 1 274 ? -19.5 17.031 -0.903 1 97.62 274 LEU A N 1
ATOM 2167 C CA . LEU A 1 274 ? -20.094 16.5 -2.125 1 97.62 274 LEU A CA 1
ATOM 2168 C C . LEU A 1 274 ? -19.156 16.703 -3.314 1 97.62 274 LEU A C 1
ATOM 2170 O O . LEU A 1 274 ? -18.984 15.812 -4.141 1 97.62 274 LEU A O 1
ATOM 2174 N N . LEU A 1 275 ? -18.578 17.859 -3.367 1 97.12 275 LEU A N 1
ATOM 2175 C CA . LEU A 1 275 ? -17.641 18.172 -4.445 1 97.12 275 LEU A CA 1
ATOM 2176 C C . LEU A 1 275 ? -16.375 17.328 -4.32 1 97.12 275 LEU A C 1
ATOM 2178 O O . LEU A 1 275 ? -15.828 16.875 -5.328 1 97.12 275 LEU A O 1
ATOM 2182 N N . CYS A 1 276 ? -15.938 17.141 -3.096 1 97.19 276 CYS A N 1
ATOM 2183 C CA . CYS A 1 276 ? -14.766 16.297 -2.877 1 97.19 276 CYS A CA 1
ATOM 2184 C C . CYS A 1 276 ? -15.039 14.859 -3.316 1 97.19 276 CYS A C 1
ATOM 2186 O O . CYS A 1 27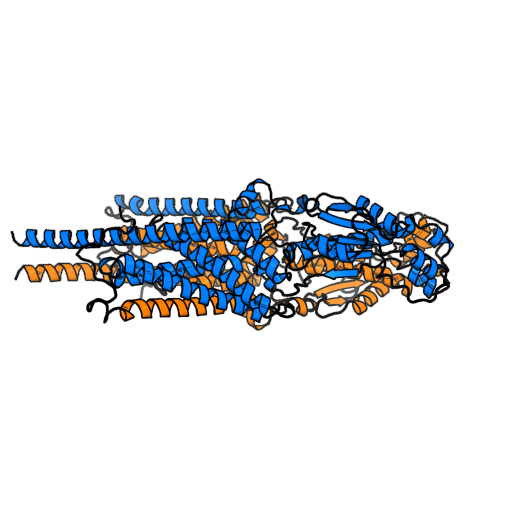6 ? -14.164 14.211 -3.893 1 97.19 276 CYS A O 1
ATOM 2188 N N . GLY A 1 277 ? -16.266 14.43 -3.004 1 97.31 277 GLY A N 1
ATOM 2189 C CA . GLY A 1 277 ? -16.625 13.086 -3.402 1 97.31 277 GLY A CA 1
ATOM 2190 C C . GLY A 1 277 ? -16.609 12.875 -4.906 1 97.31 277 GLY A C 1
ATOM 2191 O O . GLY A 1 277 ? -16.156 11.844 -5.391 1 97.31 277 GLY A O 1
ATOM 2192 N N . ILE A 1 278 ? -17.062 13.859 -5.605 1 96.12 278 ILE A N 1
ATOM 2193 C CA . ILE A 1 278 ? -17.078 13.766 -7.059 1 96.12 278 ILE A CA 1
ATOM 2194 C C . ILE A 1 278 ? -15.656 13.773 -7.59 1 96.12 278 ILE A C 1
ATOM 2196 O O . ILE A 1 278 ? -15.336 13.062 -8.547 1 96.12 278 ILE A O 1
ATOM 2200 N N . GLY A 1 279 ? -14.812 14.602 -7.055 1 96 279 GLY A N 1
ATOM 2201 C CA . GLY A 1 279 ? -13.414 14.625 -7.453 1 96 279 GLY A CA 1
ATOM 2202 C C . GLY A 1 279 ? -12.719 13.289 -7.266 1 96 279 GLY A C 1
ATOM 2203 O O . GLY A 1 279 ? -12.062 12.789 -8.188 1 96 279 GLY A O 1
ATOM 2204 N N . MET A 1 280 ? -12.906 12.711 -6.117 1 96.81 280 MET A N 1
ATOM 2205 C CA . MET A 1 280 ? -12.266 11.43 -5.812 1 96.81 280 MET A CA 1
ATOM 2206 C C . MET A 1 280 ? -12.836 10.312 -6.68 1 96.81 280 MET A C 1
ATOM 2208 O O . MET A 1 280 ? -12.086 9.508 -7.227 1 96.81 280 MET A O 1
ATOM 2212 N N . SER A 1 281 ? -14.164 10.273 -6.793 1 96.19 281 SER A N 1
ATOM 2213 C CA . SER A 1 281 ? -14.766 9.281 -7.684 1 96.19 281 SER A CA 1
ATOM 2214 C C . SER A 1 281 ? -14.297 9.469 -9.117 1 96.19 281 SER A C 1
ATOM 2216 O O . SER A 1 281 ? -14.086 8.492 -9.844 1 96.19 281 SER A O 1
ATOM 2218 N N . GLY A 1 282 ? -14.125 10.719 -9.477 1 94.69 282 GLY A N 1
ATOM 2219 C CA . GLY A 1 282 ? -13.711 11.039 -10.828 1 94.69 282 GLY A CA 1
ATOM 2220 C C . GLY A 1 282 ? -12.336 10.492 -11.18 1 94.69 282 GLY A C 1
ATOM 2221 O O . GLY A 1 282 ? -12.164 9.859 -12.219 1 94.69 282 GLY A O 1
ATOM 2222 N N . TYR A 1 283 ? -11.305 10.711 -10.32 1 94.69 283 TYR A N 1
ATOM 2223 C CA . TYR A 1 283 ? -9.984 10.227 -10.695 1 94.69 283 TYR A CA 1
ATOM 2224 C C . TYR A 1 283 ? -9.891 8.711 -10.539 1 94.69 283 TYR A C 1
ATOM 2226 O O . TYR A 1 283 ? -9.109 8.055 -11.234 1 94.69 283 TYR A O 1
ATOM 2234 N N . ILE A 1 284 ? -10.711 8.086 -9.656 1 93.75 284 ILE A N 1
ATOM 2235 C CA . ILE A 1 284 ? -10.75 6.625 -9.586 1 93.75 284 ILE A CA 1
ATOM 2236 C C . ILE A 1 284 ? -11.281 6.062 -10.906 1 93.75 284 ILE A C 1
ATOM 2238 O O . ILE A 1 284 ? -10.75 5.082 -11.43 1 93.75 284 ILE A O 1
ATOM 2242 N N . TRP A 1 285 ? -12.328 6.766 -11.477 1 93 285 TRP A N 1
ATOM 2243 C CA . TRP A 1 285 ? -12.93 6.324 -12.734 1 93 285 TRP A CA 1
ATOM 2244 C C . TRP A 1 285 ? -12.008 6.617 -13.914 1 93 285 TRP A C 1
ATOM 2246 O O . TRP A 1 285 ? -11.969 5.855 -14.883 1 93 285 TRP A O 1
ATOM 2256 N N . ALA A 1 286 ? -11.289 7.668 -13.82 1 92.62 286 ALA A N 1
ATOM 2257 C CA . ALA A 1 286 ? -10.383 8.031 -14.906 1 92.62 286 ALA A CA 1
ATOM 2258 C C . ALA A 1 286 ? -9.25 7.02 -15.047 1 92.62 286 ALA A C 1
ATOM 2260 O O . ALA A 1 286 ? -8.805 6.73 -16.156 1 92.62 286 ALA A O 1
ATOM 2261 N N . PHE A 1 287 ? -8.836 6.395 -13.93 1 93.38 287 PHE A N 1
ATOM 2262 C CA . PHE A 1 287 ? -7.711 5.469 -13.961 1 93.38 287 PHE A CA 1
ATOM 2263 C C . PHE A 1 287 ? -8.188 4.035 -13.781 1 93.38 287 PHE A C 1
ATOM 2265 O O . PHE A 1 287 ? -7.426 3.168 -13.352 1 93.38 287 PHE A O 1
ATOM 2272 N N . ARG A 1 288 ? -9.406 3.695 -14.062 1 88.69 288 ARG A N 1
ATOM 2273 C CA . ARG A 1 288 ? -9.977 2.373 -13.828 1 88.69 288 ARG A CA 1
ATOM 2274 C C . ARG A 1 288 ? -9.539 1.389 -14.906 1 88.69 288 ARG A C 1
ATOM 2276 O O . ARG A 1 288 ? -9.664 0.175 -14.742 1 88.69 288 ARG A O 1
ATOM 2283 N N . GLU A 1 289 ? -9.016 1.902 -16.078 1 88.5 289 GLU A N 1
ATOM 2284 C CA . GLU A 1 289 ? -8.531 1.07 -17.172 1 88.5 289 GLU A CA 1
ATOM 2285 C C . GLU A 1 289 ? -9.625 0.132 -17.688 1 88.5 289 GLU A C 1
ATOM 2287 O O . GLU A 1 289 ? -10.648 0.584 -18.188 1 88.5 289 GLU A O 1
ATOM 2292 N N . ASP A 1 290 ? -9.539 -1.229 -17.359 1 83 290 ASP A N 1
ATOM 2293 C CA . ASP A 1 290 ? -10.477 -2.191 -17.938 1 83 290 ASP A CA 1
ATOM 2294 C C . ASP A 1 290 ? -11.539 -2.604 -16.922 1 83 290 ASP A C 1
ATOM 2296 O O . ASP A 1 290 ? -12.281 -3.557 -17.156 1 83 290 ASP A O 1
ATOM 2300 N N . TRP A 1 291 ? -11.531 -1.827 -15.852 1 82.81 291 TRP A N 1
ATOM 2301 C CA . TRP A 1 291 ? -12.516 -2.111 -14.812 1 82.81 291 TRP A CA 1
ATOM 2302 C C . TRP A 1 291 ? -13.93 -1.896 -15.344 1 82.81 291 TRP A C 1
ATOM 2304 O O . TRP A 1 291 ? -14.234 -0.843 -15.906 1 82.81 291 TRP A O 1
ATOM 2314 N N . GLY A 1 292 ? -14.773 -2.873 -15.406 1 77.12 292 GLY A N 1
ATOM 2315 C CA . GLY A 1 292 ? -16.125 -2.84 -15.945 1 77.12 292 GLY A CA 1
ATOM 2316 C C . GLY A 1 292 ? -17.125 -2.172 -15.016 1 77.12 292 GLY A C 1
ATOM 2317 O O . GLY A 1 292 ? -18.266 -2.604 -14.922 1 77.12 292 GLY A O 1
ATOM 2318 N N . ALA A 1 293 ? -16.703 -1.17 -14.383 1 76.5 293 ALA A N 1
ATOM 2319 C CA . ALA A 1 293 ? -17.641 -0.496 -13.484 1 76.5 293 ALA A CA 1
ATOM 2320 C C . ALA A 1 293 ? -18.656 0.316 -14.273 1 76.5 293 ALA A C 1
ATOM 2322 O O . ALA A 1 293 ? -18.312 1.001 -15.234 1 76.5 293 ALA A O 1
ATOM 2323 N N . SER A 1 294 ? -19.953 0.213 -13.906 1 85.38 294 SER A N 1
ATOM 2324 C CA . SER A 1 294 ? -21.062 0.864 -14.586 1 85.38 294 SER A CA 1
ATOM 2325 C C . SER A 1 294 ? -21.234 2.305 -14.117 1 85.38 294 SER A C 1
ATOM 2327 O O . SER A 1 294 ? -20.594 2.73 -13.156 1 85.38 294 SER A O 1
ATOM 2329 N N . GLN A 1 295 ? -22.078 2.988 -14.875 1 87.12 295 GLN A N 1
ATOM 2330 C CA . GLN A 1 295 ? -22.406 4.352 -14.469 1 87.12 295 GLN A CA 1
ATOM 2331 C C . GLN A 1 295 ? -23.125 4.367 -13.117 1 87.12 295 GLN A C 1
ATOM 2333 O O . GLN A 1 295 ? -22.906 5.273 -12.312 1 87.12 295 GLN A O 1
ATOM 2338 N N . GLY A 1 296 ? -23.953 3.369 -12.922 1 91.44 296 GLY A N 1
ATOM 2339 C CA . GLY A 1 296 ? -24.609 3.246 -11.625 1 91.44 296 GLY A CA 1
ATOM 2340 C C . GLY A 1 296 ? -23.625 3.074 -10.477 1 91.44 296 GLY A C 1
ATOM 2341 O O . GLY A 1 296 ? -23.781 3.686 -9.422 1 91.44 296 GLY A O 1
ATOM 2342 N N . GLN A 1 297 ? -22.656 2.336 -10.727 1 93.12 297 GLN A N 1
ATOM 2343 C CA . GLN A 1 297 ? -21.641 2.107 -9.711 1 93.12 297 GLN A CA 1
ATOM 2344 C C . GLN A 1 297 ? -20.828 3.375 -9.445 1 93.12 297 GLN A C 1
ATOM 2346 O O . GLN A 1 297 ? -20.375 3.604 -8.32 1 93.12 297 GLN A O 1
ATOM 2351 N N . PHE A 1 298 ? -20.672 4.25 -10.484 1 95.06 298 PHE A N 1
ATOM 2352 C CA . PHE A 1 298 ? -20.016 5.535 -10.297 1 95.06 298 PHE A CA 1
ATOM 2353 C C . PHE A 1 298 ? -20.781 6.391 -9.289 1 95.06 298 PHE A C 1
ATOM 2355 O O . PHE A 1 298 ? -20.188 6.93 -8.352 1 95.06 298 PHE A O 1
ATOM 2362 N N . PHE A 1 299 ? -22.094 6.465 -9.492 1 96.12 299 PHE A N 1
ATOM 2363 C CA . PHE A 1 299 ? -22.922 7.289 -8.625 1 96.12 299 PHE A CA 1
ATOM 2364 C C . PHE A 1 299 ? -22.938 6.73 -7.203 1 96.12 299 PHE A C 1
ATOM 2366 O O . PHE A 1 299 ? -22.891 7.488 -6.234 1 96.12 299 PHE A O 1
ATOM 2373 N N . GLU A 1 300 ? -22.984 5.379 -7.094 1 95.94 300 GLU A N 1
ATOM 2374 C CA . GLU A 1 300 ? -22.953 4.762 -5.773 1 95.94 300 GLU A CA 1
ATOM 2375 C C . GLU A 1 300 ? -21.625 5.016 -5.078 1 95.94 300 GLU A C 1
ATOM 2377 O O . GLU A 1 300 ? -21.578 5.254 -3.871 1 95.94 300 GLU A O 1
ATOM 2382 N N . THR A 1 301 ? -20.578 4.918 -5.863 1 96.62 301 THR A N 1
ATOM 2383 C CA . THR A 1 301 ? -19.25 5.203 -5.32 1 96.62 301 THR A CA 1
ATOM 2384 C C . THR A 1 301 ? -19.156 6.645 -4.832 1 96.62 301 THR A C 1
ATOM 2386 O O . THR A 1 301 ? -18.656 6.906 -3.738 1 96.62 301 THR A O 1
ATOM 2389 N N . TRP A 1 302 ? -19.719 7.57 -5.617 1 97.5 302 TRP A N 1
ATOM 2390 C CA . TRP A 1 302 ? -19.734 8.984 -5.266 1 97.5 302 TRP A CA 1
ATOM 2391 C C . TRP A 1 302 ? -20.469 9.219 -3.955 1 97.5 302 TRP A C 1
ATOM 2393 O O . TRP A 1 302 ? -19.953 9.883 -3.051 1 97.5 302 TRP A O 1
ATOM 2403 N N . MET A 1 303 ? -21.594 8.609 -3.775 1 97.25 303 MET A N 1
ATOM 2404 C CA . MET A 1 303 ? -22.406 8.797 -2.57 1 97.25 303 MET A CA 1
ATOM 2405 C C . MET A 1 303 ? -21.719 8.18 -1.357 1 97.25 303 MET A C 1
ATOM 2407 O O . MET A 1 303 ? -21.766 8.742 -0.262 1 97.25 303 MET A O 1
ATOM 2411 N N . CYS A 1 304 ? -21.109 7.031 -1.588 1 97.19 304 CYS A N 1
ATOM 2412 C CA . CYS A 1 304 ? -20.391 6.367 -0.5 1 97.19 304 CYS A CA 1
ATOM 2413 C C . CYS A 1 304 ? -19.219 7.211 -0.025 1 97.19 304 CYS A C 1
ATOM 2415 O O . CYS A 1 304 ? -19.031 7.414 1.177 1 97.19 304 CYS A O 1
ATOM 2417 N N . LEU A 1 305 ? -18.469 7.715 -0.972 1 98.06 305 LEU A N 1
ATOM 2418 C CA . LEU A 1 305 ? -17.297 8.523 -0.632 1 98.06 305 LEU A CA 1
ATOM 2419 C C . LEU A 1 305 ? -17.719 9.859 -0.024 1 98.06 305 LEU A C 1
ATOM 2421 O O . LEU A 1 305 ? -17.062 10.375 0.88 1 98.06 305 LEU A O 1
ATOM 2425 N N . TRP A 1 306 ? -18.781 10.414 -0.549 1 98.12 306 TRP A N 1
ATOM 2426 C CA . TRP A 1 306 ? -19.328 11.625 0.05 1 98.12 306 TRP A CA 1
ATOM 2427 C C . TRP A 1 306 ? -19.656 11.406 1.525 1 98.12 306 TRP A C 1
ATOM 2429 O O . TRP A 1 306 ? -19.297 12.234 2.371 1 98.12 306 TRP A O 1
ATOM 2439 N N . PHE A 1 307 ? -20.312 10.289 1.751 1 97.94 307 PHE A N 1
ATOM 2440 C CA . PHE A 1 307 ? -20.703 9.977 3.119 1 97.94 307 PHE A CA 1
ATOM 2441 C C . PHE A 1 307 ? -19.484 9.836 4.02 1 97.94 307 PHE A C 1
ATOM 2443 O O . PHE A 1 307 ? -19.469 10.352 5.137 1 97.94 307 PHE A O 1
ATOM 2450 N N . TYR A 1 308 ? -18.5 9.164 3.562 1 98.19 308 TYR A N 1
ATOM 2451 C CA . TYR A 1 308 ? -17.25 9.008 4.297 1 98.19 308 TYR A CA 1
ATOM 2452 C C . TYR A 1 308 ? -16.594 10.359 4.57 1 98.19 308 TYR A C 1
ATOM 2454 O O . TYR A 1 308 ? -16.141 10.617 5.684 1 98.19 308 TYR A O 1
ATOM 2462 N N . MET A 1 309 ? -16.562 11.258 3.584 1 98.12 309 MET A N 1
ATOM 2463 C CA . MET A 1 309 ? -15.961 12.586 3.727 1 98.12 309 MET A CA 1
ATOM 2464 C C . MET A 1 309 ? -16.766 13.445 4.695 1 98.12 309 MET A C 1
ATOM 2466 O O . MET A 1 309 ? -16.188 14.195 5.484 1 98.12 309 MET A O 1
ATOM 2470 N N . GLU A 1 310 ? -18.062 13.312 4.637 1 98.06 310 GLU A N 1
ATOM 2471 C CA . GLU A 1 310 ? -18.922 14.062 5.559 1 98.06 310 GLU A CA 1
ATOM 2472 C C . GLU A 1 310 ? -18.672 13.641 7.004 1 98.06 310 GLU A C 1
ATOM 2474 O O . GLU A 1 310 ? -18.594 14.492 7.895 1 98.06 310 GLU A O 1
ATOM 2479 N N . VAL A 1 311 ? -18.578 12.383 7.191 1 98.12 311 VAL A N 1
ATOM 2480 C CA . VAL A 1 311 ? -18.312 11.867 8.531 1 98.12 311 VAL A CA 1
ATOM 2481 C C . VAL A 1 311 ? -16.969 12.422 9.039 1 98.12 311 VAL A C 1
ATOM 2483 O O . VAL A 1 311 ? -16.875 12.906 10.164 1 98.12 311 VAL A O 1
ATOM 2486 N N . ASN A 1 312 ? -15.977 12.352 8.227 1 97.75 312 ASN A N 1
ATOM 2487 C CA . ASN A 1 312 ? -14.664 12.844 8.641 1 97.75 312 ASN A CA 1
ATOM 2488 C C . ASN A 1 312 ? -14.664 14.352 8.852 1 97.75 312 ASN A C 1
ATOM 2490 O O . ASN A 1 312 ? -13.969 14.859 9.727 1 97.75 312 ASN A O 1
ATOM 2494 N N . TYR A 1 313 ? -15.406 15.055 8 1 97.56 313 TYR A N 1
ATOM 2495 C CA . TYR A 1 313 ? -15.539 16.484 8.219 1 97.56 313 TYR A CA 1
ATOM 2496 C C . TYR A 1 313 ? -16.109 16.781 9.609 1 97.56 313 TYR A C 1
ATOM 2498 O O . TYR A 1 313 ? -15.57 17.625 10.336 1 97.56 313 TYR A O 1
ATOM 2506 N N . LEU A 1 314 ? -17.141 16.125 9.945 1 97.19 314 LEU A N 1
ATOM 2507 C CA . LEU A 1 314 ? -17.812 16.344 11.219 1 97.19 314 LEU A CA 1
ATOM 2508 C C . LEU A 1 314 ? -16.906 15.969 12.391 1 97.19 314 LEU A C 1
ATOM 2510 O O . LEU A 1 314 ? -16.891 16.641 13.422 1 97.19 314 LEU A O 1
ATOM 2514 N N . VAL A 1 315 ? -16.156 14.898 12.227 1 95.88 315 VAL A N 1
ATOM 2515 C CA . VAL A 1 315 ? -15.219 14.492 13.273 1 95.88 315 VAL A CA 1
ATOM 2516 C C . VAL A 1 315 ? -14.156 15.57 13.469 1 95.88 315 VAL A C 1
ATOM 2518 O O . VAL A 1 315 ? -13.883 15.992 14.594 1 95.88 315 VAL A O 1
ATOM 2521 N N . VAL A 1 316 ? -13.609 16.016 12.375 1 93.75 316 VAL A N 1
ATOM 2522 C CA . VAL A 1 316 ? -12.578 17.047 12.438 1 93.75 316 VAL A CA 1
ATOM 2523 C C . VAL A 1 316 ? -13.164 18.328 13.016 1 93.75 316 VAL A C 1
ATOM 2525 O O . VAL A 1 316 ? -12.562 18.953 13.883 1 93.75 316 VAL A O 1
ATOM 2528 N N . ASP A 1 317 ? -14.305 18.672 12.547 1 93.5 317 ASP A N 1
ATOM 2529 C CA . ASP A 1 317 ? -14.961 19.891 13 1 93.5 317 ASP A CA 1
ATOM 2530 C C . ASP A 1 317 ? -15.258 19.828 14.5 1 93.5 317 ASP A C 1
ATOM 2532 O O . ASP A 1 317 ? -15.234 20.859 15.18 1 93.5 317 ASP A O 1
ATOM 2536 N N . SER A 1 318 ? -15.57 18.688 14.984 1 94.19 318 SER A N 1
ATOM 2537 C CA . SER A 1 318 ? -15.945 18.5 16.375 1 94.19 318 SER A CA 1
ATOM 2538 C C . SER A 1 318 ? -14.742 18.609 17.297 1 94.19 318 SER A C 1
ATOM 2540 O O . SER A 1 318 ? -14.867 18.984 18.469 1 94.19 318 SER A O 1
ATOM 2542 N N . ILE A 1 319 ? -13.617 18.328 16.797 1 92.19 319 ILE A N 1
ATOM 2543 C CA . ILE A 1 319 ? -12.477 18.156 17.688 1 92.19 319 ILE A CA 1
ATOM 2544 C C . ILE A 1 319 ? -11.5 19.312 17.5 1 92.19 319 ILE A C 1
ATOM 2546 O O . ILE A 1 319 ? -10.898 19.781 18.484 1 92.19 319 ILE A O 1
ATOM 2550 N N . LEU A 1 320 ? -11.375 19.781 16.344 1 87.38 320 LEU A N 1
ATOM 2551 C CA . LEU A 1 320 ? -10.359 20.766 15.969 1 87.38 320 LEU A CA 1
ATOM 2552 C C . LEU A 1 320 ? -10.57 22.078 16.719 1 87.38 320 LEU A C 1
ATOM 2554 O O . LEU A 1 320 ? -11.625 22.703 16.594 1 87.38 320 LEU A O 1
ATOM 2558 N N . ASP A 1 321 ? -9.578 22.438 17.5 1 81.56 321 ASP A N 1
ATOM 2559 C CA . ASP A 1 321 ? -9.469 23.719 18.203 1 81.56 321 ASP A CA 1
ATOM 2560 C C . ASP A 1 321 ? -10.57 23.859 19.25 1 81.56 321 ASP A C 1
ATOM 2562 O O . ASP A 1 321 ? -10.922 24.969 19.641 1 81.56 321 ASP A O 1
ATOM 2566 N N . VAL A 1 322 ? -11.328 22.859 19.594 1 87.06 322 VAL A N 1
ATOM 2567 C CA . VAL A 1 322 ? -12.344 22.859 20.641 1 87.06 322 VAL A CA 1
ATOM 2568 C C . VAL A 1 322 ? -11.984 21.844 21.719 1 87.06 322 VAL A C 1
ATOM 2570 O O . VAL A 1 322 ? -11.875 22.203 22.891 1 87.06 322 VAL A O 1
ATOM 2573 N N . VAL A 1 323 ? -11.844 20.672 21.281 1 87.38 323 VAL A N 1
ATOM 2574 C CA . VAL A 1 323 ? -11.445 19.625 22.219 1 87.38 323 VAL A CA 1
ATOM 2575 C C . VAL A 1 323 ? -9.922 19.531 22.281 1 87.38 323 VAL A C 1
ATOM 2577 O O . VAL A 1 323 ? -9.352 19.391 23.375 1 87.38 323 VAL A O 1
ATOM 2580 N N . VAL A 1 324 ? -9.297 19.656 21.094 1 85.12 324 VAL A N 1
ATOM 2581 C CA . VAL A 1 324 ? -7.844 19.609 20.984 1 85.12 324 VAL A CA 1
ATOM 2582 C C . VAL A 1 324 ? -7.332 20.906 20.344 1 85.12 324 VAL A C 1
ATOM 2584 O O . VAL A 1 324 ? -7.703 21.234 19.219 1 85.12 324 VAL A O 1
ATOM 2587 N N . PRO A 1 325 ? -6.539 21.594 21.172 1 80.69 325 PRO A N 1
ATOM 2588 C CA . PRO A 1 325 ? -5.949 22.797 20.578 1 80.69 325 PRO A CA 1
ATOM 2589 C C . PRO A 1 325 ? -5.168 22.5 19.312 1 80.69 325 PRO A C 1
ATOM 2591 O O . PRO A 1 325 ? -4.633 21.391 19.141 1 80.69 325 PRO A O 1
ATOM 2594 N N . ILE A 1 326 ? -5.156 23.453 18.438 1 75.31 326 ILE A N 1
ATOM 2595 C CA . ILE A 1 326 ? -4.57 23.312 17.109 1 75.31 326 ILE A CA 1
ATOM 2596 C C . ILE A 1 326 ? -3.121 22.844 17.25 1 75.31 326 ILE A C 1
ATOM 2598 O O . ILE A 1 326 ? -2.637 22.062 16.422 1 75.31 326 ILE A O 1
ATOM 2602 N N . LYS A 1 327 ? -2.4 23.266 18.297 1 69.75 327 LYS A N 1
ATOM 2603 C CA . LYS A 1 327 ? -0.99 22.938 18.484 1 69.75 327 LYS A CA 1
ATOM 2604 C C . LYS A 1 327 ? -0.797 21.438 18.719 1 69.75 327 LYS A C 1
ATOM 2606 O O . LYS A 1 327 ? 0.272 20.891 18.438 1 69.75 327 LYS A O 1
ATOM 2611 N N . PHE A 1 328 ? -1.829 20.75 19.141 1 75.25 328 PHE A N 1
ATOM 2612 C CA . PHE A 1 328 ? -1.729 19.344 19.469 1 75.25 328 PHE A CA 1
ATOM 2613 C C . PHE A 1 328 ? -2.582 18.5 18.516 1 75.25 328 PHE A C 1
ATOM 2615 O O . PHE A 1 328 ? -2.662 17.281 18.656 1 75.25 328 PHE A O 1
ATOM 2622 N N . PHE A 1 329 ? -3.127 19.25 17.594 1 78.69 329 PHE A N 1
ATOM 2623 C CA . PHE A 1 329 ? -4.109 18.562 16.766 1 78.69 329 PHE A CA 1
ATOM 2624 C C . PHE A 1 329 ? -3.439 17.5 15.906 1 78.69 329 PHE A C 1
ATOM 2626 O O . PHE A 1 329 ? -4.027 16.438 15.641 1 78.69 329 PHE A O 1
ATOM 2633 N N . ALA A 1 330 ? -2.225 17.781 15.594 1 74.25 330 ALA A N 1
ATOM 2634 C CA . ALA A 1 330 ? -1.514 16.812 14.758 1 74.25 330 ALA A CA 1
ATOM 2635 C C . ALA A 1 330 ? -1.417 15.453 15.445 1 74.25 330 ALA A C 1
ATOM 2637 O O . ALA A 1 330 ? -1.515 14.414 14.797 1 74.25 330 ALA A O 1
ATOM 2638 N N . PHE A 1 331 ? -1.313 15.469 16.781 1 77.81 331 PHE A N 1
ATOM 2639 C CA . PHE A 1 331 ? -1.182 14.25 17.562 1 77.81 331 PHE A CA 1
ATOM 2640 C C . PHE A 1 331 ? -2.463 13.422 17.5 1 77.81 331 PHE A C 1
ATOM 2642 O O . PHE A 1 331 ? -2.414 12.195 17.453 1 77.81 331 PHE A O 1
ATOM 2649 N N . PHE A 1 332 ? -3.482 14.109 17.469 1 84.81 332 PHE A N 1
ATOM 2650 C CA . PHE A 1 332 ? -4.766 13.422 17.344 1 84.81 332 PHE A CA 1
ATOM 2651 C C . PHE A 1 332 ? -5.004 12.969 15.914 1 84.81 332 PHE A C 1
ATOM 2653 O O . PHE A 1 332 ? -5.41 11.836 15.672 1 84.81 332 PHE A O 1
ATOM 2660 N N . PHE A 1 333 ? -4.738 13.82 15.062 1 88.19 333 PHE A N 1
ATOM 2661 C CA . PHE A 1 333 ? -5.109 13.648 13.664 1 88.19 333 PHE A CA 1
ATOM 2662 C C . PHE A 1 333 ? -4.34 12.5 13.039 1 88.19 333 PHE A C 1
ATOM 2664 O O . PHE A 1 333 ? -4.91 11.695 12.289 1 88.19 333 PHE A O 1
ATOM 2671 N N . LEU A 1 334 ? -3.07 12.375 13.383 1 91.38 334 LEU A N 1
ATOM 2672 C CA . LEU A 1 334 ? -2.264 11.281 12.859 1 91.38 334 LEU A CA 1
ATOM 2673 C C . LEU A 1 334 ? -2.781 9.938 13.359 1 91.38 334 LEU A C 1
ATOM 2675 O O . LEU A 1 334 ? -2.895 8.977 12.594 1 91.38 334 LEU A O 1
ATOM 2679 N N . THR A 1 335 ? -3.082 9.875 14.625 1 95.06 335 THR A N 1
ATOM 2680 C CA . THR A 1 335 ? -3.611 8.648 15.219 1 95.06 335 THR A CA 1
ATOM 2681 C C . THR A 1 335 ? -4.941 8.273 14.57 1 95.06 335 THR A C 1
ATOM 2683 O O . THR A 1 335 ? -5.172 7.102 14.25 1 95.06 335 THR A O 1
ATOM 2686 N N . TRP A 1 336 ? -5.816 9.297 14.312 1 96 336 TRP A N 1
ATOM 2687 C CA . TRP A 1 336 ? -7.105 9.062 13.664 1 96 336 TRP A CA 1
ATOM 2688 C C . TRP A 1 336 ? -6.91 8.477 12.266 1 96 336 TRP A C 1
ATOM 2690 O O . TRP A 1 336 ? -7.566 7.496 11.898 1 96 336 TRP A O 1
ATOM 2700 N N . ILE A 1 337 ? -5.961 8.977 11.523 1 95.56 337 ILE A N 1
ATOM 2701 C CA . ILE A 1 337 ? -5.688 8.531 10.156 1 95.56 337 ILE A CA 1
ATOM 2702 C C . ILE A 1 337 ? -5.164 7.094 10.18 1 95.56 337 ILE A C 1
ATOM 2704 O O . ILE A 1 337 ? -5.648 6.238 9.438 1 95.56 337 ILE A O 1
ATOM 2708 N N . ILE A 1 338 ? -4.219 6.816 11.078 1 96.44 338 ILE A N 1
ATOM 2709 C CA . ILE A 1 338 ? -3.566 5.512 11.125 1 96.44 338 ILE A CA 1
ATOM 2710 C C . ILE A 1 338 ? -4.57 4.445 11.562 1 96.44 338 ILE A C 1
ATOM 2712 O O . ILE A 1 338 ? -4.613 3.355 10.992 1 96.44 338 ILE A O 1
ATOM 2716 N N . LEU A 1 339 ? -5.43 4.805 12.547 1 96.75 339 LEU A N 1
ATOM 2717 C CA . LEU A 1 339 ? -6.441 3.854 12.992 1 96.75 339 LEU A CA 1
ATOM 2718 C C . LEU A 1 339 ? -7.402 3.512 11.859 1 96.75 339 LEU A C 1
ATOM 2720 O O . LEU A 1 339 ? -7.742 2.342 11.656 1 96.75 339 LEU A O 1
ATOM 2724 N N . ASN A 1 340 ? -7.82 4.48 11.125 1 97.25 340 ASN A N 1
ATOM 2725 C CA . ASN A 1 340 ? -8.773 4.266 10.047 1 97.25 340 ASN A CA 1
ATOM 2726 C C . ASN A 1 340 ? -8.148 3.498 8.891 1 97.25 340 ASN A C 1
ATOM 2728 O O . ASN A 1 340 ? -8.727 2.541 8.375 1 97.25 340 ASN A O 1
ATOM 2732 N N . VAL A 1 341 ? -6.949 3.816 8.516 1 94.88 341 VAL A N 1
ATOM 2733 C CA . VAL A 1 341 ? -6.285 3.139 7.402 1 94.88 341 VAL A CA 1
ATOM 2734 C C . VAL A 1 341 ? -5.957 1.7 7.797 1 94.88 341 VAL A C 1
ATOM 2736 O O . VAL A 1 341 ? -6.078 0.783 6.984 1 94.88 341 VAL A O 1
ATOM 2739 N N . ALA A 1 342 ? -5.543 1.517 9.039 1 96.31 342 ALA A N 1
ATOM 2740 C CA . ALA A 1 342 ? -5.215 0.182 9.531 1 96.31 342 ALA A CA 1
ATOM 2741 C C . ALA A 1 342 ? -6.426 -0.744 9.453 1 96.31 342 ALA A C 1
ATOM 2743 O O . ALA A 1 342 ? -6.277 -1.964 9.344 1 96.31 342 ALA A O 1
ATOM 2744 N N . SER A 1 343 ? -7.586 -0.193 9.43 1 96.81 343 SER A N 1
ATOM 2745 C CA . SER A 1 343 ? -8.797 -1.006 9.43 1 96.81 343 SER A CA 1
ATOM 2746 C C . SER A 1 343 ? -9.164 -1.46 8.023 1 96.81 343 SER A C 1
ATOM 2748 O O . SER A 1 343 ? -10.047 -2.305 7.848 1 96.81 343 SER A O 1
ATOM 2750 N N . THR A 1 344 ? -8.523 -0.917 7.027 1 96.19 344 THR A N 1
ATOM 2751 C CA . THR A 1 344 ? -8.898 -1.228 5.652 1 96.19 344 THR A CA 1
ATOM 2752 C C . THR A 1 344 ? -7.777 -1.978 4.938 1 96.19 344 THR A C 1
ATOM 2754 O O . THR A 1 344 ? -8 -2.6 3.9 1 96.19 344 THR A O 1
ATOM 2757 N N . ILE A 1 345 ? -6.578 -1.976 5.434 1 93.38 345 ILE A N 1
ATOM 2758 C CA . ILE A 1 345 ? -5.395 -2.447 4.723 1 93.38 345 ILE A CA 1
ATOM 2759 C C . ILE A 1 345 ? -5.445 -3.967 4.59 1 93.38 345 ILE A C 1
ATOM 2761 O O . ILE A 1 345 ? -5.039 -4.52 3.566 1 93.38 345 ILE A O 1
ATOM 2765 N N . TRP A 1 346 ? -5.934 -4.613 5.656 1 93.56 346 TRP A N 1
ATOM 2766 C CA . TRP A 1 346 ? -5.98 -6.07 5.68 1 93.56 346 TRP A CA 1
ATOM 2767 C C . TRP A 1 346 ? -7.344 -6.562 6.164 1 93.56 346 TRP A C 1
ATOM 2769 O O . TRP A 1 346 ? -7.988 -5.91 6.984 1 93.56 346 TRP A O 1
ATOM 2779 N N . PRO A 1 347 ? -7.781 -7.672 5.531 1 93.31 347 PRO A N 1
ATOM 2780 C CA . PRO A 1 347 ? -9.008 -8.25 6.086 1 93.31 347 PRO A CA 1
ATOM 2781 C C . PRO A 1 347 ? -8.836 -8.734 7.523 1 93.31 347 PRO A C 1
ATOM 2783 O O . PRO A 1 347 ? -7.762 -9.211 7.895 1 93.31 347 PRO A O 1
ATOM 2786 N N . PHE A 1 348 ? -9.867 -8.734 8.273 1 92.94 348 PHE A N 1
ATOM 2787 C CA . PHE A 1 348 ? -9.805 -9.039 9.695 1 92.94 348 PHE A CA 1
ATOM 2788 C C . PHE A 1 348 ? -9.5 -10.516 9.922 1 92.94 348 PHE A C 1
ATOM 2790 O O . PHE A 1 348 ? -8.977 -10.891 10.969 1 92.94 348 PHE A O 1
ATOM 2797 N N . GLU A 1 349 ? -9.781 -11.312 8.914 1 93.69 349 GLU A N 1
ATOM 2798 C CA . GLU A 1 349 ? -9.469 -12.734 9.016 1 93.69 349 GLU A CA 1
ATOM 2799 C C . GLU A 1 349 ? -7.965 -12.961 9.156 1 93.69 349 GLU A C 1
ATOM 2801 O O . GLU A 1 349 ? -7.535 -13.938 9.773 1 93.69 349 GLU A O 1
ATOM 2806 N N . LEU A 1 350 ? -7.195 -12.016 8.641 1 94.38 350 LEU A N 1
ATOM 2807 C CA . LEU A 1 350 ? -5.746 -12.18 8.625 1 94.38 350 LEU A CA 1
ATOM 2808 C C . LEU A 1 350 ? -5.094 -11.359 9.734 1 94.38 350 LEU A C 1
ATOM 2810 O O . LEU A 1 350 ? -3.867 -11.297 9.828 1 94.38 350 LEU A O 1
ATOM 2814 N N . SER A 1 351 ? -5.867 -10.719 10.523 1 94.44 351 SER A N 1
ATOM 2815 C CA . SER A 1 351 ? -5.359 -9.93 11.641 1 94.44 351 SER A CA 1
ATOM 2816 C C . SER A 1 351 ? -5.715 -10.562 12.977 1 94.44 351 SER A C 1
ATOM 2818 O O . SER A 1 351 ? -6.652 -11.359 13.062 1 94.44 351 SER A O 1
ATOM 2820 N N . ALA A 1 352 ? -4.895 -10.242 14.031 1 94.12 352 ALA A N 1
ATOM 2821 C CA . ALA A 1 352 ? -5.203 -10.727 15.375 1 94.12 352 ALA A CA 1
ATOM 2822 C C . ALA A 1 352 ? -6.555 -10.203 15.852 1 94.12 352 ALA A C 1
ATOM 2824 O O . ALA A 1 352 ? -6.996 -9.133 15.422 1 94.12 352 ALA A O 1
ATOM 2825 N N . GLY A 1 353 ? -7.207 -10.953 16.734 1 93.5 353 GLY A N 1
ATOM 2826 C CA . GLY A 1 353 ? -8.539 -10.609 17.219 1 93.5 353 GLY A CA 1
ATOM 2827 C C . GLY A 1 353 ? -8.594 -9.258 17.891 1 93.5 353 GLY A C 1
ATOM 2828 O O . GLY A 1 353 ? -9.625 -8.594 17.891 1 93.5 353 GLY A O 1
ATOM 2829 N N . PHE A 1 354 ? -7.488 -8.766 18.406 1 94.31 354 PHE A N 1
ATOM 2830 C CA . PHE A 1 354 ? -7.375 -7.488 19.094 1 94.31 354 PHE A CA 1
ATOM 2831 C C . PHE A 1 354 ? -7.785 -6.34 18.188 1 94.31 354 PHE A C 1
ATOM 2833 O O . PHE A 1 354 ? -8.359 -5.352 18.641 1 94.31 354 PHE A O 1
ATOM 2840 N N . TYR A 1 355 ? -7.598 -6.484 16.922 1 95.44 355 TYR A N 1
ATOM 2841 C CA . TYR A 1 355 ? -7.777 -5.371 16 1 95.44 355 TYR A CA 1
ATOM 2842 C C . TYR A 1 355 ? -9.203 -5.332 15.461 1 95.44 355 TYR A C 1
ATOM 2844 O O . TYR A 1 355 ? -9.562 -4.422 14.711 1 95.44 355 TYR A O 1
ATOM 2852 N N . ARG A 1 356 ? -10.117 -6.188 15.922 1 94.44 356 ARG A N 1
ATOM 2853 C CA . ARG A 1 356 ? -11.477 -6.277 15.398 1 94.44 356 ARG A CA 1
ATOM 2854 C C . ARG A 1 356 ? -12.352 -5.16 15.953 1 94.44 356 ARG A C 1
ATOM 2856 O O . ARG A 1 356 ? -13.453 -4.918 15.461 1 94.44 356 ARG A O 1
ATOM 2863 N N . TRP A 1 357 ? -11.828 -4.457 16.891 1 95.88 357 TRP A N 1
ATOM 2864 C CA . TRP A 1 357 ? -12.578 -3.299 17.375 1 95.88 357 TRP A CA 1
ATOM 2865 C C . TRP A 1 357 ? -12.766 -2.27 16.266 1 95.88 357 TRP A C 1
ATOM 2867 O O . TRP A 1 357 ? -13.648 -1.412 16.344 1 95.88 357 TRP A O 1
ATOM 2877 N N . SER A 1 358 ? -11.977 -2.381 15.203 1 95 358 SER A N 1
ATOM 2878 C CA . SER A 1 358 ? -11.977 -1.394 14.133 1 95 358 SER A CA 1
ATOM 2879 C C . SER A 1 358 ? -13.219 -1.527 13.258 1 95 358 SER A C 1
ATOM 2881 O O . SER A 1 358 ? -13.438 -0.72 12.352 1 95 358 SER A O 1
ATOM 2883 N N . TYR A 1 359 ? -14.141 -2.5 13.578 1 94.19 359 TYR A N 1
ATOM 2884 C CA . TYR A 1 359 ? -15.453 -2.559 12.953 1 94.19 359 TYR A CA 1
ATOM 2885 C C . TYR A 1 359 ? -16.234 -1.278 13.211 1 94.19 359 TYR A C 1
ATOM 2887 O O . TYR A 1 359 ? -17.156 -0.944 12.453 1 94.19 359 TYR A O 1
ATOM 2895 N N . ALA A 1 360 ? -15.766 -0.587 14.18 1 96.88 360 ALA A N 1
ATOM 2896 C CA . ALA A 1 360 ? -16.484 0.62 14.586 1 96.88 360 ALA A CA 1
ATOM 2897 C C . ALA A 1 360 ? -16 1.833 13.797 1 96.88 360 ALA A C 1
ATOM 2899 O O . ALA A 1 360 ? -16.641 2.889 13.82 1 96.88 360 ALA A O 1
ATOM 2900 N N . LEU A 1 361 ? -14.938 1.702 13.031 1 97.75 361 LEU A N 1
ATOM 2901 C CA . LEU A 1 361 ? -14.32 2.854 12.391 1 97.75 361 LEU A CA 1
ATOM 2902 C C . LEU A 1 361 ? -14.969 3.139 11.039 1 97.75 361 LEU A C 1
ATOM 2904 O O . LEU A 1 361 ? -15.328 2.213 10.312 1 97.75 361 LEU A O 1
ATOM 2908 N N . PRO A 1 362 ? -15.125 4.391 10.68 1 97.94 362 PRO A N 1
ATOM 2909 C CA . PRO A 1 362 ? -15.82 4.746 9.438 1 97.94 362 PRO A CA 1
ATOM 2910 C C . PRO A 1 362 ? -15.086 4.25 8.188 1 97.94 362 PRO A C 1
ATOM 2912 O O . PRO A 1 362 ? -15.727 3.865 7.207 1 97.94 362 PRO A O 1
ATOM 2915 N N . ALA A 1 363 ? -13.781 4.207 8.203 1 98.06 363 ALA A N 1
ATOM 2916 C CA . ALA A 1 363 ? -13.039 3.791 7.02 1 98.06 363 ALA A CA 1
ATOM 2917 C C . ALA A 1 363 ? -13.328 2.332 6.676 1 98.06 363 ALA A C 1
ATOM 2919 O O . ALA A 1 363 ? -13.523 1.989 5.508 1 98.06 363 ALA A O 1
ATOM 2920 N N . HIS A 1 364 ? -13.352 1.517 7.727 1 97.19 364 HIS A N 1
ATOM 2921 C CA . HIS A 1 364 ? -13.617 0.102 7.492 1 97.19 364 HIS A CA 1
ATOM 2922 C C . HIS A 1 364 ? -14.977 -0.103 6.836 1 97.19 364 HIS A C 1
ATOM 2924 O O . HIS A 1 364 ? -15.094 -0.844 5.855 1 97.19 364 HIS A O 1
ATOM 2930 N N . ASN A 1 365 ? -15.945 0.553 7.363 1 97.75 365 ASN A N 1
ATOM 2931 C CA . ASN A 1 365 ? -17.312 0.398 6.855 1 97.75 365 ASN A CA 1
ATOM 2932 C C . ASN A 1 365 ? -17.469 1.021 5.473 1 97.75 365 ASN A C 1
ATOM 2934 O O . ASN A 1 365 ? -18.203 0.507 4.637 1 97.75 365 ASN A O 1
ATOM 2938 N N . THR A 1 366 ? -16.781 2.086 5.234 1 97.88 366 THR A N 1
ATOM 2939 C CA . THR A 1 366 ? -16.766 2.662 3.893 1 97.88 366 THR A CA 1
ATOM 2940 C C . THR A 1 366 ? -16.125 1.699 2.896 1 97.88 366 THR A C 1
ATOM 2942 O O . THR A 1 366 ? -16.641 1.503 1.795 1 97.88 366 THR A O 1
ATOM 2945 N N . TRP A 1 367 ? -15.039 1.078 3.32 1 96.25 367 TRP A N 1
ATOM 2946 C CA . TRP A 1 367 ? -14.352 0.131 2.453 1 96.25 367 TRP A CA 1
ATOM 2947 C C . TRP A 1 367 ? -15.242 -1.062 2.125 1 96.25 367 TRP A C 1
ATOM 2949 O O . TRP A 1 367 ? -15.305 -1.497 0.974 1 96.25 367 TRP A O 1
ATOM 2959 N N . THR A 1 368 ? -15.961 -1.544 3.113 1 94.56 368 THR A N 1
ATOM 2960 C CA . THR A 1 368 ? -16.859 -2.666 2.9 1 94.56 368 THR A CA 1
ATOM 2961 C C . THR A 1 368 ? -17.984 -2.283 1.938 1 94.56 368 THR A C 1
ATOM 2963 O O . THR A 1 368 ? -18.375 -3.08 1.08 1 94.56 368 THR A O 1
ATOM 2966 N N . LEU A 1 369 ? -18.469 -1.081 2.041 1 96.25 369 LEU A N 1
ATOM 2967 C CA . LEU A 1 369 ? -19.5 -0.611 1.136 1 96.25 369 LEU A CA 1
ATOM 2968 C C . LEU A 1 369 ? -18.969 -0.463 -0.283 1 96.25 369 LEU A C 1
ATOM 2970 O O . LEU A 1 369 ? -19.641 -0.83 -1.249 1 96.25 369 LEU A O 1
ATOM 2974 N N . LEU A 1 370 ? -17.797 0.061 -0.386 1 95.44 370 LEU A N 1
ATOM 2975 C CA . LEU A 1 370 ? -17.188 0.219 -1.703 1 95.44 370 LEU A CA 1
ATOM 2976 C C . LEU A 1 370 ? -16.969 -1.136 -2.367 1 95.44 370 LEU A C 1
ATOM 2978 O O . LEU A 1 370 ? -17.188 -1.286 -3.57 1 95.44 370 LEU A O 1
ATOM 2982 N N . MET A 1 371 ? -16.562 -2.109 -1.555 1 92.56 371 MET A N 1
ATOM 2983 C CA . MET A 1 371 ? -16.375 -3.453 -2.092 1 92.56 371 MET A CA 1
ATOM 2984 C C . MET A 1 371 ? -17.688 -4.027 -2.594 1 92.56 371 MET A C 1
ATOM 2986 O O . MET A 1 371 ? -17.734 -4.676 -3.641 1 92.56 371 MET A O 1
ATOM 2990 N N . THR A 1 372 ? -18.719 -3.736 -1.854 1 92.88 372 THR A N 1
ATOM 2991 C CA . THR A 1 372 ? -20.031 -4.18 -2.285 1 92.88 372 THR A CA 1
ATOM 2992 C C . THR A 1 372 ? -20.438 -3.498 -3.594 1 92.88 372 THR A C 1
ATOM 2994 O O . THR A 1 372 ? -20.906 -4.156 -4.52 1 92.88 372 THR A O 1
ATOM 2997 N N . ILE A 1 373 ? -20.172 -2.268 -3.689 1 94.31 373 ILE A N 1
ATOM 2998 C CA . ILE A 1 373 ? -20.531 -1.493 -4.871 1 94.31 373 ILE A CA 1
ATOM 2999 C C . ILE A 1 373 ? -19.703 -1.96 -6.066 1 94.31 373 ILE A C 1
ATOM 3001 O O . ILE A 1 373 ? -20.25 -2.266 -7.129 1 94.31 373 ILE A O 1
ATOM 3005 N N . TRP A 1 374 ? -18.406 -2.088 -5.883 1 92.81 374 TRP A N 1
ATOM 3006 C CA . TRP A 1 374 ? -17.484 -2.359 -6.98 1 92.81 374 TRP A CA 1
ATOM 3007 C C . TRP A 1 374 ? -17.594 -3.811 -7.438 1 92.81 374 TRP A C 1
ATOM 3009 O O . TRP A 1 374 ? -17.281 -4.133 -8.586 1 92.81 374 TRP A O 1
ATOM 3019 N N . SER A 1 375 ? -18.047 -4.707 -6.52 1 91.12 375 SER A N 1
ATOM 3020 C CA . SER A 1 375 ? -18.203 -6.109 -6.891 1 91.12 375 SER A CA 1
ATOM 3021 C C . SER A 1 375 ? -19.562 -6.352 -7.531 1 91.12 375 SER A C 1
ATOM 3023 O O . SER A 1 375 ? -19.875 -7.477 -7.934 1 91.12 375 SER A O 1
ATOM 3025 N N . GLY A 1 376 ? -20.391 -5.387 -7.664 1 88.94 376 GLY A N 1
ATOM 3026 C CA . GLY A 1 376 ? -21.719 -5.539 -8.25 1 88.94 376 GLY A CA 1
ATOM 3027 C C . GLY A 1 376 ? -22.734 -6.121 -7.285 1 88.94 376 GLY A C 1
ATOM 3028 O O . GLY A 1 376 ? -23.672 -6.797 -7.703 1 88.94 376 GLY A O 1
ATOM 3029 N N . GLY A 1 377 ? -22.406 -5.988 -5.984 1 88.19 377 GLY A N 1
ATOM 3030 C CA . GLY A 1 377 ? -23.375 -6.402 -4.984 1 88.19 377 GLY A CA 1
ATOM 3031 C C . GLY A 1 377 ? -22.922 -7.609 -4.184 1 88.19 377 GLY A C 1
ATOM 3032 O O . GLY A 1 377 ? -23.672 -8.117 -3.342 1 88.19 377 GLY A O 1
ATOM 3033 N N . CYS A 1 378 ? -21.688 -8.031 -4.402 1 89.19 378 CYS A N 1
ATOM 3034 C CA . CYS A 1 378 ? -21.188 -9.164 -3.633 1 89.19 378 CYS A CA 1
ATOM 3035 C C . CYS A 1 378 ? -20.844 -8.75 -2.205 1 89.19 378 CYS A C 1
ATOM 3037 O O . CYS A 1 378 ? -20.406 -7.625 -1.97 1 89.19 378 CYS A O 1
ATOM 3039 N N . LYS A 1 379 ? -21.062 -9.742 -1.266 1 84 379 LYS A N 1
ATOM 3040 C CA . LYS A 1 379 ? -20.781 -9.562 0.155 1 84 379 LYS A CA 1
ATOM 3041 C C . LYS A 1 379 ? -21.406 -8.281 0.687 1 84 379 LYS A C 1
ATOM 3043 O O . LYS A 1 379 ? -20.734 -7.445 1.285 1 84 379 LYS A O 1
ATOM 3048 N N . ASP A 1 380 ? -22.672 -8.18 0.477 1 84.5 380 ASP A N 1
ATOM 3049 C CA . ASP A 1 380 ? -23.391 -6.984 0.888 1 84.5 380 ASP A CA 1
ATOM 3050 C C . ASP A 1 380 ? -23.375 -6.824 2.406 1 84.5 380 ASP A C 1
ATOM 3052 O O . ASP A 1 380 ? -23.922 -7.664 3.131 1 84.5 380 ASP A O 1
ATOM 3056 N N . GLN A 1 381 ? -22.672 -5.891 2.83 1 81.88 381 GLN A N 1
ATOM 3057 C CA . GLN A 1 381 ? -22.578 -5.586 4.254 1 81.88 381 GLN A CA 1
ATOM 3058 C C . GLN A 1 381 ? -23.281 -4.273 4.59 1 81.88 381 GLN A C 1
ATOM 3060 O O . GLN A 1 381 ? -22.891 -3.576 5.527 1 81.88 381 GLN A O 1
ATOM 3065 N N . ASN A 1 382 ? -24.297 -3.895 3.867 1 84.94 382 ASN A N 1
ATOM 3066 C CA . ASN A 1 382 ? -25.016 -2.639 4.074 1 84.94 382 ASN A CA 1
ATOM 3067 C C . ASN A 1 382 ? -25.641 -2.574 5.461 1 84.94 382 ASN A C 1
ATOM 3069 O O . ASN A 1 382 ? -25.609 -1.529 6.113 1 84.94 382 ASN A O 1
ATOM 3073 N N . GLU A 1 383 ? -26.078 -3.73 5.918 1 88.19 383 GLU A N 1
ATOM 3074 C CA . GLU A 1 383 ? -26.812 -3.768 7.176 1 88.19 383 GLU A CA 1
ATOM 3075 C C . GLU A 1 383 ? -25.891 -3.486 8.367 1 88.19 383 GLU A C 1
ATOM 3077 O O . GLU A 1 383 ? -26.359 -3.053 9.422 1 88.19 383 GLU A O 1
ATOM 3082 N N . VAL A 1 384 ? -24.719 -3.705 8.164 1 90.12 384 VAL A N 1
ATOM 3083 C CA . VAL A 1 384 ? -23.781 -3.477 9.258 1 90.12 384 VAL A CA 1
ATOM 3084 C C . VAL A 1 384 ? -23.031 -2.164 9.039 1 90.12 384 VAL A C 1
ATOM 3086 O O . VAL A 1 384 ? -22.875 -1.37 9.969 1 90.12 384 VAL A O 1
ATOM 3089 N N . ALA A 1 385 ? -22.609 -1.896 7.793 1 95 385 ALA A N 1
ATOM 3090 C CA . ALA A 1 385 ? -21.766 -0.749 7.48 1 95 385 ALA A CA 1
ATOM 3091 C C . ALA A 1 385 ? -22.547 0.556 7.574 1 95 385 ALA A C 1
ATOM 3093 O O . ALA A 1 385 ? -22.062 1.543 8.133 1 95 385 ALA A O 1
ATOM 3094 N N . LEU A 1 386 ? -23.797 0.596 7.109 1 96.12 386 LEU A N 1
ATOM 3095 C CA . LEU A 1 386 ? -24.562 1.84 7.023 1 96.12 386 LEU A CA 1
ATOM 3096 C C . LEU A 1 386 ? -24.953 2.336 8.414 1 96.12 386 LEU A C 1
ATOM 3098 O O . LEU A 1 386 ? -24.781 3.518 8.719 1 96.12 386 LEU A O 1
ATOM 3102 N N . PRO A 1 387 ? -25.438 1.422 9.305 1 96.19 387 PRO A N 1
ATOM 3103 C CA . PRO A 1 387 ? -25.75 1.903 10.648 1 96.19 387 PRO A CA 1
ATOM 3104 C C . PRO A 1 387 ? -24.547 2.492 11.375 1 96.19 387 PRO A C 1
ATOM 3106 O O . PRO A 1 387 ? -24.672 3.484 12.094 1 96.19 387 PRO A O 1
ATOM 3109 N N . VAL A 1 388 ? -23.406 1.882 11.227 1 97.31 388 VAL A N 1
ATOM 3110 C CA . VAL A 1 388 ? -22.203 2.402 11.875 1 97.31 388 VAL A CA 1
ATOM 3111 C C . VAL A 1 388 ? -21.875 3.785 11.312 1 97.31 388 VAL A C 1
ATOM 3113 O O . VAL A 1 388 ? -21.625 4.723 12.078 1 97.31 388 VAL A O 1
ATOM 3116 N N . LEU A 1 389 ? -21.906 3.955 9.984 1 97.69 389 LEU A N 1
ATOM 3117 C CA . LEU A 1 389 ? -21.609 5.242 9.367 1 97.69 389 LEU A CA 1
ATOM 3118 C C . LEU A 1 389 ? -22.656 6.285 9.75 1 97.69 389 LEU A C 1
ATOM 3120 O O . LEU A 1 389 ? -22.312 7.445 10 1 97.69 389 LEU A O 1
ATOM 3124 N N . PHE A 1 390 ? -23.922 5.875 9.82 1 97.81 390 PHE A N 1
ATOM 3125 C CA . PHE A 1 390 ? -24.984 6.793 10.219 1 97.81 390 PHE A CA 1
ATOM 3126 C C . PHE A 1 390 ? -24.828 7.207 11.68 1 97.81 390 PHE A C 1
ATOM 3128 O O . PHE A 1 390 ? -25.109 8.352 12.039 1 97.81 390 PHE A O 1
ATOM 3135 N N . ALA A 1 391 ? -24.406 6.258 12.469 1 98 391 ALA A N 1
ATOM 3136 C CA . ALA A 1 391 ? -24.141 6.605 13.867 1 98 391 ALA A CA 1
ATOM 3137 C C . ALA A 1 391 ? -23.062 7.676 13.969 1 98 391 ALA A C 1
ATOM 3139 O O . ALA A 1 391 ? -23.203 8.648 14.703 1 98 391 ALA A O 1
ATOM 3140 N N . TRP A 1 392 ? -21.969 7.496 13.242 1 98.12 392 TRP A N 1
ATOM 3141 C CA . TRP A 1 392 ? -20.922 8.5 13.219 1 98.12 392 TRP A CA 1
ATOM 3142 C C . TRP A 1 392 ? -21.438 9.828 12.688 1 98.12 392 TRP A C 1
ATOM 3144 O O . TRP A 1 392 ? -21.078 10.898 13.195 1 98.12 392 TRP A O 1
ATOM 3154 N N . TRP A 1 393 ? -22.281 9.711 11.664 1 97.88 393 TRP A N 1
ATOM 3155 C CA . TRP A 1 393 ? -22.844 10.898 11.023 1 97.88 393 TRP A CA 1
ATOM 3156 C C . TRP A 1 393 ? -23.734 11.672 11.992 1 97.88 393 TRP A C 1
ATOM 3158 O O . TRP A 1 393 ? -23.625 12.891 12.102 1 97.88 393 TRP A O 1
ATOM 3168 N N . ILE A 1 394 ? -24.578 11.031 12.75 1 97.44 394 ILE A N 1
ATOM 3169 C CA . ILE A 1 394 ? -25.516 11.656 13.688 1 97.44 394 ILE A CA 1
ATOM 3170 C C . ILE A 1 394 ? -24.734 12.227 14.875 1 97.44 394 ILE A C 1
ATOM 3172 O O . ILE A 1 394 ? -24.922 13.391 15.242 1 97.44 394 ILE A O 1
ATOM 3176 N N . VAL A 1 395 ? -23.844 11.422 15.414 1 97.44 395 VAL A N 1
ATOM 3177 C CA . VAL A 1 395 ? -23.031 11.891 16.531 1 97.44 395 VAL A CA 1
ATOM 3178 C C . VAL A 1 395 ? -22.172 13.07 16.078 1 97.44 395 VAL A C 1
ATOM 3180 O O . VAL A 1 395 ? -21.984 14.031 16.828 1 97.44 395 VAL A O 1
ATOM 3183 N N . GLY A 1 396 ? -21.672 12.945 14.844 1 96.5 396 GLY A N 1
ATOM 3184 C CA . GLY A 1 396 ? -20.875 14.023 14.289 1 96.5 396 GLY A CA 1
ATOM 3185 C C . GLY A 1 396 ? -21.641 15.336 14.188 1 96.5 396 GLY A C 1
ATOM 3186 O O . GLY A 1 396 ? -21.109 16.391 14.523 1 96.5 396 GLY A O 1
ATOM 3187 N N . HIS A 1 397 ? -22.906 15.266 13.789 1 95.88 397 HIS A N 1
ATOM 3188 C CA . HIS A 1 397 ? -23.719 16.469 13.703 1 95.88 397 HIS A CA 1
ATOM 3189 C C . HIS A 1 397 ? -23.953 17.078 15.078 1 95.88 397 HIS A C 1
ATOM 3191 O O . HIS A 1 397 ? -23.891 18.297 15.242 1 95.88 397 HIS A O 1
ATOM 3197 N N . MET A 1 398 ? -24.125 16.266 16 1 95.69 398 MET A N 1
ATOM 3198 C CA . MET A 1 398 ? -24.375 16.75 17.359 1 95.69 398 MET A CA 1
ATOM 3199 C C . MET A 1 398 ? -23.109 17.375 17.953 1 95.69 398 MET A C 1
ATOM 3201 O O . MET A 1 398 ? -23.172 18.453 18.547 1 95.69 398 MET A O 1
ATOM 3205 N N . THR A 1 399 ? -22.031 16.672 17.75 1 95.94 399 THR A N 1
ATOM 3206 C CA . THR A 1 399 ? -20.797 17.156 18.328 1 95.94 399 THR A CA 1
ATOM 3207 C C . THR A 1 399 ? -20.281 18.391 17.578 1 95.94 399 THR A C 1
ATOM 3209 O O . THR A 1 399 ? -19.672 19.281 18.172 1 95.94 399 THR A O 1
ATOM 3212 N N . SER A 1 400 ? -20.531 18.422 16.312 1 94.12 400 SER A N 1
ATOM 3213 C CA . SER A 1 400 ? -20.156 19.594 15.539 1 94.12 400 SER A CA 1
ATOM 3214 C C . SER A 1 400 ? -20.953 20.828 15.977 1 94.12 400 SER A C 1
ATOM 3216 O O . SER A 1 400 ? -20.406 21.922 16.078 1 94.12 400 SER A O 1
ATOM 3218 N N . ALA A 1 401 ? -22.25 20.672 16.219 1 92.44 401 ALA A N 1
ATOM 3219 C CA . ALA A 1 401 ? -23.078 21.766 16.734 1 92.44 401 ALA A CA 1
ATOM 3220 C C . ALA A 1 401 ? -22.562 22.25 18.078 1 92.44 401 ALA A C 1
ATOM 3222 O O . ALA A 1 401 ? -22.484 23.453 18.328 1 92.44 401 ALA A O 1
ATOM 3223 N N . TRP A 1 402 ? -22.297 21.281 18.859 1 93.75 402 TRP A N 1
ATOM 3224 C CA . TRP A 1 402 ? -21.734 21.609 20.156 1 93.75 402 TRP A CA 1
ATOM 3225 C C . TRP A 1 402 ? -20.422 22.359 20 1 93.75 402 TRP A C 1
ATOM 3227 O O . TRP A 1 402 ? -20.156 23.344 20.703 1 93.75 402 TRP A O 1
ATOM 3237 N N . ALA A 1 403 ? -19.547 21.953 19.109 1 93.12 403 ALA A N 1
ATOM 3238 C CA . ALA A 1 403 ? -18.25 22.578 18.875 1 93.12 403 ALA A CA 1
ATOM 3239 C C . ALA A 1 403 ? -18.391 24.016 18.391 1 93.12 403 ALA A C 1
ATOM 3241 O O . ALA A 1 403 ? -17.609 24.891 18.766 1 93.12 403 ALA A O 1
ATOM 3242 N N . VAL A 1 404 ? -19.344 24.25 17.516 1 90.31 404 VAL A N 1
ATOM 3243 C CA . VAL A 1 404 ? -19.578 25.609 17.016 1 90.31 404 VAL A CA 1
ATOM 3244 C C . VAL A 1 404 ? -19.953 26.531 18.172 1 90.31 404 VAL A C 1
ATOM 3246 O O . VAL A 1 404 ? -19.453 27.656 18.266 1 90.31 404 VAL A O 1
ATOM 3249 N N . ARG A 1 405 ? -20.781 26.109 19 1 89.75 405 ARG A N 1
ATOM 3250 C CA . ARG A 1 405 ? -21.172 26.906 20.156 1 89.75 405 ARG A CA 1
ATOM 3251 C C . ARG A 1 405 ? -19.953 27.219 21.031 1 89.75 405 ARG A C 1
ATOM 3253 O O . ARG A 1 405 ? -19.797 28.344 21.5 1 89.75 405 ARG A O 1
ATOM 3260 N N . ARG A 1 406 ? -19.266 26.25 21.25 1 89.88 406 ARG A N 1
ATOM 3261 C CA . ARG A 1 406 ? -18.078 26.422 22.094 1 89.88 406 ARG A CA 1
ATOM 3262 C C . ARG A 1 406 ? -17.094 27.391 21.438 1 89.88 406 ARG A C 1
ATOM 3264 O O . ARG A 1 406 ? -16.453 28.188 22.125 1 89.88 406 ARG A O 1
ATOM 3271 N N . ARG A 1 407 ? -16.859 27.328 20.172 1 89.19 407 ARG A N 1
ATOM 3272 C CA . ARG A 1 407 ? -15.984 28.234 19.453 1 89.19 407 ARG A CA 1
ATOM 3273 C C . ARG A 1 407 ? -16.469 29.688 19.578 1 89.19 407 ARG A C 1
ATOM 3275 O O . ARG A 1 407 ? -15.648 30.594 19.734 1 89.19 407 ARG A O 1
ATOM 3282 N N . CYS A 1 408 ? -17.75 29.844 19.469 1 86.75 408 CYS A N 1
ATOM 3283 C CA . CYS A 1 408 ? -18.328 31.172 19.609 1 86.75 408 CYS A CA 1
ATOM 3284 C C . CYS A 1 408 ? -18.062 31.734 21 1 86.75 408 CYS A C 1
ATOM 3286 O O . CYS A 1 408 ? -17.688 32.906 21.156 1 86.75 408 CYS A O 1
ATOM 3288 N N . LEU A 1 409 ? -18.219 30.891 21.969 1 85 409 LEU A N 1
ATOM 3289 C CA . LEU A 1 409 ? -18.016 31.312 23.344 1 85 409 LEU A CA 1
ATOM 3290 C C . LEU A 1 409 ? -16.547 31.656 23.594 1 85 409 LEU A C 1
ATOM 3292 O O . LEU A 1 409 ? -16.234 32.625 24.266 1 85 409 LEU A O 1
ATOM 3296 N N . MET A 1 410 ? -15.719 30.859 23.047 1 84.81 410 MET A N 1
ATOM 3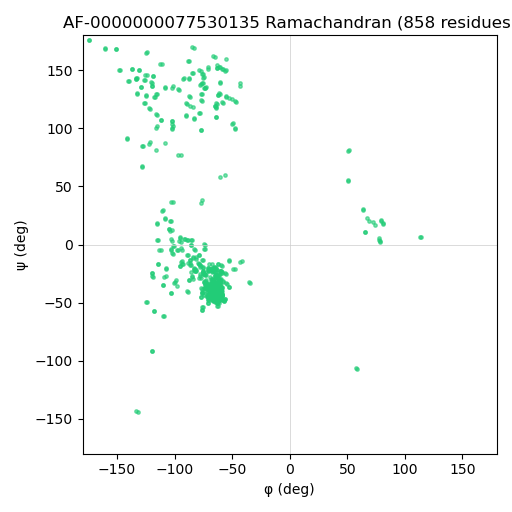297 C CA . MET A 1 410 ? -14.289 31.078 23.219 1 84.81 410 MET A CA 1
ATOM 3298 C C . MET A 1 410 ? -13.852 32.375 22.547 1 84.81 410 MET A C 1
ATOM 3300 O O . MET A 1 410 ? -13.016 33.094 23.078 1 84.81 410 MET A O 1
ATOM 3304 N N . ASN A 1 411 ? -14.367 32.688 21.375 1 81.75 411 ASN A N 1
ATOM 3305 C CA . ASN A 1 411 ? -14.008 33.906 20.656 1 81.75 411 ASN A CA 1
ATOM 3306 C C . ASN A 1 411 ? -14.609 35.156 21.312 1 81.75 411 ASN A C 1
ATOM 3308 O O . ASN A 1 411 ? -14.031 36.219 21.25 1 81.75 411 ASN A O 1
ATOM 3312 N N . GLU A 1 412 ? -15.742 35 21.938 1 78.62 412 GLU A N 1
ATOM 3313 C CA . GLU A 1 412 ? -16.359 36.094 22.688 1 78.62 412 GLU A CA 1
ATOM 3314 C C . GLU A 1 412 ? -15.508 36.469 23.906 1 78.62 412 GLU A C 1
ATOM 3316 O O . GLU A 1 412 ? -15.352 37.625 24.234 1 78.62 412 GLU A O 1
ATOM 3321 N N . ASN A 1 413 ? -15.008 35.406 24.453 1 78.88 413 ASN A N 1
ATOM 3322 C CA . ASN A 1 413 ? -14.18 35.656 25.641 1 78.88 413 ASN A CA 1
ATOM 3323 C C . ASN A 1 413 ? -12.867 36.312 25.281 1 78.88 413 ASN A C 1
ATOM 3325 O O . ASN A 1 413 ? -12.367 37.156 26.016 1 78.88 413 ASN A O 1
ATOM 3329 N N . MET A 1 414 ? -12.312 35.938 24.188 1 76.12 414 MET A N 1
ATOM 3330 C CA . MET A 1 414 ? -11.062 36.531 23.734 1 76.12 414 MET A CA 1
ATOM 3331 C C . MET A 1 414 ? -11.266 38 23.359 1 76.12 414 MET A C 1
ATOM 3333 O O . MET A 1 414 ? -10.406 38.844 23.641 1 76.12 414 MET A O 1
ATOM 3337 N N . ASP A 1 415 ? -12.344 38.344 22.703 1 69.62 415 ASP A N 1
ATOM 3338 C CA . ASP A 1 415 ? -12.68 39.719 22.328 1 69.62 415 ASP A CA 1
ATOM 3339 C C . ASP A 1 415 ? -12.984 40.562 23.562 1 69.62 415 ASP A C 1
ATOM 3341 O O . ASP A 1 415 ? -12.594 41.719 23.641 1 69.62 415 ASP A O 1
ATOM 3345 N N . GLY A 1 416 ? -13.68 39.938 24.438 1 66.31 416 GLY A N 1
ATOM 3346 C CA . GLY A 1 416 ? -13.938 40.625 25.688 1 66.31 416 GLY A CA 1
ATOM 3347 C C . GLY A 1 416 ? -12.68 40.906 26.484 1 66.31 416 GLY A C 1
ATOM 3348 O O . GLY A 1 416 ? -12.547 42 27.078 1 66.31 416 GLY A O 1
ATOM 3349 N N . ALA A 1 417 ? -11.812 40.031 26.438 1 66.06 417 ALA A N 1
ATOM 3350 C CA . ALA A 1 417 ? -10.555 40.219 27.156 1 66.06 417 ALA A CA 1
ATOM 3351 C C . ALA A 1 417 ? -9.719 41.312 26.516 1 66.06 417 ALA A C 1
ATOM 3353 O O . ALA A 1 417 ? -9.086 42.125 27.219 1 66.06 417 ALA A O 1
ATOM 3354 N N . LYS A 1 418 ? -9.711 41.406 25.25 1 67 418 LYS A N 1
ATOM 3355 C CA . LYS A 1 418 ? -8.992 42.438 24.547 1 67 418 LYS A CA 1
ATOM 3356 C C . LYS A 1 418 ? -9.586 43.812 24.828 1 67 418 LYS A C 1
ATOM 3358 O O . LYS A 1 418 ? -8.852 44.781 25.016 1 67 418 LYS A O 1
ATOM 3363 N N . THR A 1 419 ? -10.898 43.812 24.875 1 63.12 419 THR A N 1
ATOM 3364 C CA . THR A 1 419 ? -11.57 45.062 25.156 1 63.12 419 THR A CA 1
ATOM 3365 C C . THR A 1 419 ? -11.297 45.5 26.594 1 63.12 419 THR A C 1
ATOM 3367 O O . THR A 1 419 ? -11.07 46.688 26.844 1 63.12 419 THR A O 1
ATOM 3370 N N . LEU A 1 420 ? -11.305 44.562 27.453 1 61.69 420 LEU A N 1
ATOM 3371 C CA . LEU A 1 420 ? -11.016 44.875 28.844 1 61.69 420 LEU A CA 1
ATOM 3372 C C . LEU A 1 420 ? -9.57 45.344 29.016 1 61.69 420 LEU A C 1
ATOM 3374 O O . LEU A 1 420 ? -9.289 46.219 29.812 1 61.69 420 LEU A O 1
ATOM 3378 N N . GLU A 1 421 ? -8.758 44.656 28.344 1 62 421 GLU A N 1
ATOM 3379 C CA . GLU A 1 421 ? -7.355 45.062 28.406 1 62 421 GLU A CA 1
ATOM 3380 C C . GLU A 1 421 ? -7.156 46.469 27.812 1 62 421 GLU A C 1
ATOM 3382 O O . GLU A 1 421 ? -6.367 47.25 28.328 1 62 421 GLU A O 1
ATOM 3387 N N . MET A 1 422 ? -7.828 46.781 26.75 1 61 422 MET A N 1
ATOM 3388 C CA . MET A 1 422 ? -7.762 48.125 26.141 1 61 422 MET A CA 1
ATOM 3389 C C . MET A 1 422 ? -8.391 49.156 27.047 1 61 422 MET A C 1
ATOM 3391 O O . MET A 1 422 ? -7.871 50.281 27.172 1 61 422 MET A O 1
ATOM 3395 N N . ASP A 1 423 ? -9.492 48.781 27.641 1 62.84 423 ASP A N 1
ATOM 3396 C CA . ASP A 1 423 ? -10.141 49.688 28.578 1 62.84 423 ASP A CA 1
ATOM 3397 C C . ASP A 1 423 ? -9.297 49.875 29.828 1 62.84 423 ASP A C 1
ATOM 3399 O O . ASP A 1 423 ? -9.219 50.969 30.375 1 62.84 423 ASP A O 1
ATOM 3403 N N . GLY A 1 424 ? -8.805 48.75 30.203 1 61.34 424 GLY A N 1
ATOM 3404 C CA . GLY A 1 424 ? -7.91 48.844 31.344 1 61.34 424 GLY A CA 1
ATOM 3405 C C . GLY A 1 424 ? -6.688 49.688 31.062 1 61.34 424 GLY A C 1
ATOM 3406 O O . GLY A 1 424 ? -6.262 50.469 31.922 1 61.34 424 GLY A O 1
ATOM 3407 N N . SER A 1 425 ? -6.164 49.562 30.031 1 63.28 425 SER A N 1
ATOM 3408 C CA . SER A 1 425 ? -5.012 50.375 29.641 1 63.28 425 SER A CA 1
ATOM 3409 C C . SER A 1 425 ? -5.406 51.844 29.453 1 63.28 425 SER A C 1
ATOM 3411 O O . SER A 1 425 ? -4.648 52.75 29.828 1 63.28 425 SER A O 1
ATOM 3413 N N . ALA A 1 426 ? -6.527 52.219 29.016 1 67 426 ALA A N 1
ATOM 3414 C CA . ALA A 1 426 ? -7.035 53.562 28.844 1 67 426 ALA A CA 1
ATOM 3415 C C . ALA A 1 426 ? -7.312 54.219 30.203 1 67 426 ALA A C 1
ATOM 3417 O O . ALA A 1 426 ? -7.078 55.438 30.375 1 67 426 ALA A O 1
ATOM 3418 N N . SER A 1 427 ? -7.82 53.469 31 1 63.81 427 SER A N 1
ATOM 3419 C CA . SER A 1 427 ? -8.102 54.031 32.312 1 63.81 427 SER A CA 1
ATOM 3420 C C . SER A 1 427 ? -6.82 54.375 33.062 1 63.81 427 SER A C 1
ATOM 3422 O O . SER A 1 427 ? -6.773 55.375 33.781 1 63.81 427 SER A O 1
ATOM 3424 N N . VAL A 1 428 ? -5.848 53.656 32.906 1 66.69 428 VAL A N 1
ATOM 3425 C CA . VAL A 1 428 ? -4.566 53.938 33.531 1 66.69 428 VAL A CA 1
ATOM 3426 C C . VAL A 1 428 ? -3.961 55.219 32.938 1 66.69 428 VAL A C 1
ATOM 3428 O O . VAL A 1 428 ? -3.305 56 33.625 1 66.69 428 VAL A O 1
ATOM 3431 N N . MET A 1 429 ? -4.242 55.406 31.812 1 58.53 429 MET A N 1
ATOM 3432 C CA . MET A 1 429 ? -3.686 56.594 31.172 1 58.53 429 MET A CA 1
ATOM 3433 C C . MET A 1 429 ? -4.457 57.844 31.578 1 58.53 429 MET A C 1
ATOM 3435 O O . MET A 1 429 ? -3.982 58.969 31.375 1 58.53 429 MET A O 1
ATOM 3439 N N . LYS A 1 430 ? -5.637 57.719 31.938 1 66.06 430 LYS A N 1
ATOM 3440 C CA . LYS A 1 430 ? -6.426 58.844 32.375 1 66.06 430 LYS A CA 1
ATOM 3441 C C . LYS A 1 430 ? -6.082 59.25 33.812 1 66.06 430 LYS A C 1
ATOM 3443 O O . LYS A 1 430 ? -6.301 60.406 34.219 1 66.06 430 LYS A O 1
ATOM 3448 N N . ASP A 1 431 ? -5.574 58.531 34.469 1 47.44 431 ASP A N 1
ATOM 3449 C CA . ASP A 1 431 ? -5.129 58.969 35.781 1 47.44 431 ASP A CA 1
ATOM 3450 C C . ASP A 1 431 ? -3.695 59.5 35.719 1 47.44 431 ASP A C 1
ATOM 3452 O O . ASP A 1 431 ? -3.328 60.406 36.469 1 47.44 431 ASP A O 1
ATOM 3456 N N . MET B 1 1 ? -35.219 24.172 28.5 1 27.45 1 MET B N 1
ATOM 3457 C CA . MET B 1 1 ? -34 24.891 28.172 1 27.45 1 MET B CA 1
ATOM 3458 C C . MET B 1 1 ? -33.688 24.781 26.688 1 27.45 1 MET B C 1
ATOM 3460 O O . MET B 1 1 ? -33.562 23.672 26.156 1 27.45 1 MET B O 1
ATOM 3464 N N . SER B 1 2 ? -34.125 25.656 25.891 1 34.72 2 SER B N 1
ATOM 3465 C CA . SER B 1 2 ? -34.062 25.594 24.438 1 34.72 2 SER B CA 1
ATOM 3466 C C . SER B 1 2 ? -32.656 25.234 23.969 1 34.72 2 SER B C 1
ATOM 3468 O O . SER B 1 2 ? -31.656 25.672 24.562 1 34.72 2 SER B O 1
ATOM 3470 N N . LEU B 1 3 ? -32.562 24.047 23.578 1 44.34 3 LEU B N 1
ATOM 3471 C CA . LEU B 1 3 ? -31.281 23.484 23.156 1 44.34 3 LEU B CA 1
ATOM 3472 C C . LEU B 1 3 ? -30.422 24.531 22.469 1 44.34 3 LEU B C 1
ATOM 3474 O O . LEU B 1 3 ? -29.234 24.297 22.188 1 44.34 3 LEU B O 1
ATOM 3478 N N . PHE B 1 4 ? -31.094 25.469 21.75 1 46.59 4 PHE B N 1
ATOM 3479 C CA . PHE B 1 4 ? -30.359 26.531 21.062 1 46.59 4 PHE B CA 1
ATOM 3480 C C . PHE B 1 4 ? -30.031 27.672 22.031 1 46.59 4 PHE B C 1
ATOM 3482 O O . PHE B 1 4 ? -30.875 28.094 22.812 1 46.59 4 PHE B O 1
ATOM 3489 N N . PRO B 1 5 ? -28.844 27.797 22.359 1 51.28 5 PRO B N 1
ATOM 3490 C CA . PRO B 1 5 ? -28.453 28.844 23.297 1 51.28 5 PRO B CA 1
ATOM 3491 C C . PRO B 1 5 ? -29.141 30.188 23 1 51.28 5 PRO B C 1
ATOM 3493 O O . PRO B 1 5 ? -29.516 30.438 21.844 1 51.28 5 PRO B O 1
ATOM 3496 N N . PRO B 1 6 ? -29.578 30.891 23.984 1 51.31 6 PRO B N 1
ATOM 3497 C CA . PRO B 1 6 ? -30.234 32.188 23.859 1 51.31 6 PRO B CA 1
ATOM 3498 C C . PRO B 1 6 ? -29.406 33.188 23.031 1 51.31 6 PRO B C 1
ATOM 3500 O O . PRO B 1 6 ? -28.172 33.062 22.984 1 51.31 6 PRO B O 1
ATOM 3503 N N . ARG B 1 7 ? -30.031 33.781 21.984 1 54.66 7 ARG B N 1
ATOM 3504 C CA . ARG B 1 7 ? -29.438 34.781 21.109 1 54.66 7 ARG B CA 1
ATOM 3505 C C . ARG B 1 7 ? -28.75 35.875 21.922 1 54.66 7 ARG B C 1
ATOM 3507 O O . ARG B 1 7 ? -29.359 36.469 22.828 1 54.66 7 ARG B O 1
ATOM 3514 N N . ALA B 1 8 ? -27.453 35.781 22.031 1 58.84 8 ALA B N 1
ATOM 3515 C CA . ALA B 1 8 ? -26.797 36.906 22.703 1 58.84 8 ALA B CA 1
ATOM 3516 C C . ALA B 1 8 ? -27.156 38.25 22.016 1 58.84 8 ALA B C 1
ATOM 3518 O O . ALA B 1 8 ? -27.328 38.281 20.797 1 58.84 8 ALA B O 1
ATOM 3519 N N . SER B 1 9 ? -27.609 39.281 22.625 1 59.22 9 SER B N 1
ATOM 3520 C CA . SER B 1 9 ? -28.016 40.625 22.188 1 59.22 9 SER B CA 1
ATOM 3521 C C . SER B 1 9 ? -26.984 41.25 21.266 1 59.22 9 SER B C 1
ATOM 3523 O O . SER B 1 9 ? -27.328 42.031 20.391 1 59.22 9 SER B O 1
ATOM 3525 N N . SER B 1 10 ? -25.703 40.781 21.297 1 66.5 10 SER B N 1
ATOM 3526 C CA . SER B 1 10 ? -24.641 41.438 20.531 1 66.5 10 SER B CA 1
ATOM 3527 C C . SER B 1 10 ? -24.422 40.75 19.188 1 66.5 10 SER B C 1
ATOM 3529 O O . SER B 1 10 ? -23.688 41.25 18.328 1 66.5 10 SER B O 1
ATOM 3531 N N . ARG B 1 11 ? -25.234 39.75 18.891 1 79.5 11 ARG B N 1
ATOM 3532 C CA . ARG B 1 11 ? -25.031 39.031 17.641 1 79.5 11 ARG B CA 1
ATOM 3533 C C . ARG B 1 11 ? -26.125 39.344 16.625 1 79.5 11 ARG B C 1
ATOM 3535 O O . ARG B 1 11 ? -27.281 39.562 17.016 1 79.5 11 ARG B O 1
ATOM 3542 N N . LYS B 1 12 ? -25.734 39.594 15.438 1 82.62 12 LYS B N 1
ATOM 3543 C CA . LYS B 1 12 ? -26.641 39.969 14.359 1 82.62 12 LYS B CA 1
ATOM 3544 C C . LYS B 1 12 ? -26.922 38.781 13.438 1 82.62 12 LYS B C 1
ATOM 3546 O O . LYS B 1 12 ? -26 38.031 13.109 1 82.62 12 LYS B O 1
ATOM 3551 N N . PRO B 1 13 ? -28.156 38.625 13.078 1 84.44 13 PRO B N 1
ATOM 3552 C CA . PRO B 1 13 ? -28.484 37.531 12.148 1 84.44 13 PRO B CA 1
ATOM 3553 C C . PRO B 1 13 ? -27.891 37.75 10.758 1 84.44 13 PRO B C 1
ATOM 3555 O O . PRO B 1 13 ? -27.469 38.844 10.422 1 84.44 13 PRO B O 1
ATOM 3558 N N . PHE B 1 14 ? -27.812 36.688 9.992 1 84.5 14 PHE B N 1
ATOM 3559 C CA . PHE B 1 14 ? -27.188 36.656 8.672 1 84.5 14 PHE B CA 1
ATOM 3560 C C . PHE B 1 14 ? -27.891 37.625 7.723 1 84.5 14 PHE B C 1
ATOM 3562 O O . PHE B 1 14 ? -27.25 38.25 6.879 1 84.5 14 PHE B O 1
ATOM 3569 N N . ARG B 1 15 ? -29.172 37.844 7.914 1 82.12 15 ARG B N 1
ATOM 3570 C CA . ARG B 1 15 ? -29.953 38.688 7.02 1 82.12 15 ARG B CA 1
ATOM 3571 C C . ARG B 1 15 ? -29.922 40.156 7.465 1 82.12 15 ARG B C 1
ATOM 3573 O O . ARG B 1 15 ? -30.578 41 6.859 1 82.12 15 ARG B O 1
ATOM 3580 N N . SER B 1 16 ? -29.219 40.438 8.422 1 83.75 16 SER B N 1
ATOM 3581 C CA . SER B 1 16 ? -29.125 41.812 8.898 1 83.75 16 SER B CA 1
ATOM 3582 C C . SER B 1 16 ? -28.344 42.688 7.91 1 83.75 16 SER B C 1
ATOM 3584 O O . SER B 1 16 ? -27.562 42.156 7.102 1 83.75 16 SER B O 1
ATOM 3586 N N . PRO B 1 17 ? -28.672 43.938 7.895 1 80.44 17 PRO B N 1
ATOM 3587 C CA . PRO B 1 17 ? -27.938 44.844 7.012 1 80.44 17 PRO B CA 1
ATOM 3588 C C . PRO B 1 17 ? -26.422 44.812 7.238 1 80.44 17 PRO B C 1
ATOM 3590 O O . PRO B 1 17 ? -25.656 45.062 6.312 1 80.44 17 PRO B O 1
ATOM 3593 N N . TYR B 1 18 ? -26.062 44.438 8.422 1 80.31 18 TYR B N 1
ATOM 3594 C CA . TYR B 1 18 ? -24.641 44.344 8.758 1 80.31 18 TYR B CA 1
ATOM 3595 C C . TYR B 1 18 ? -23.953 43.25 7.965 1 80.31 18 TYR B C 1
ATOM 3597 O O . TYR B 1 18 ? -22.891 43.469 7.383 1 80.31 18 TYR B O 1
ATOM 3605 N N . TRP B 1 19 ? -24.562 42.156 7.883 1 85.5 19 TRP B N 1
ATOM 3606 C CA . TRP B 1 19 ? -23.938 41 7.242 1 85.5 19 TRP B CA 1
ATOM 3607 C C . TRP B 1 19 ? -24.328 40.906 5.77 1 85.5 19 TRP B C 1
ATOM 3609 O O . TRP B 1 19 ? -23.656 40.25 4.98 1 85.5 19 TRP B O 1
ATOM 3619 N N . SER B 1 20 ? -25.328 41.625 5.352 1 82.88 20 SER B N 1
ATOM 3620 C CA . SER B 1 20 ? -25.797 41.562 3.969 1 82.88 20 SER B CA 1
ATOM 3621 C C . SER B 1 20 ? -24.703 42.062 3.01 1 82.88 20 SER B C 1
ATOM 3623 O O . SER B 1 20 ? -24.625 41.594 1.872 1 82.88 20 SER B O 1
ATOM 3625 N N . GLN B 1 21 ? -23.859 42.906 3.438 1 82.69 21 GLN B N 1
ATOM 3626 C CA . GLN B 1 21 ? -22.812 43.406 2.561 1 82.69 21 GLN B CA 1
ATOM 3627 C C . GLN B 1 21 ? -21.469 42.75 2.877 1 82.69 21 GLN B C 1
ATOM 3629 O O . GLN B 1 21 ? -20.516 42.906 2.111 1 82.69 21 GLN B O 1
ATOM 3634 N N . ARG B 1 22 ? -21.422 41.906 3.91 1 87.12 22 ARG B N 1
ATOM 3635 C CA . ARG B 1 22 ? -20.125 41.438 4.383 1 87.12 22 ARG B CA 1
ATOM 3636 C C . ARG B 1 22 ? -19.984 39.938 4.133 1 87.12 22 ARG B C 1
ATOM 3638 O O . ARG B 1 22 ? -18.891 39.375 4.242 1 87.12 22 ARG B O 1
ATOM 3645 N N . TRP B 1 23 ? -21.094 39.312 3.635 1 87 23 TRP B N 1
ATOM 3646 C CA . TRP B 1 23 ? -21.078 37.844 3.531 1 87 23 TRP B CA 1
ATOM 3647 C C . TRP B 1 23 ? -20.031 37.375 2.514 1 87 23 TRP B C 1
ATOM 3649 O O . TRP B 1 23 ? -19.391 36.344 2.703 1 87 23 TRP B O 1
ATOM 3659 N N . PRO B 1 24 ? -19.828 38.156 1.401 1 89.75 24 PRO B N 1
ATOM 3660 C CA . PRO B 1 24 ? -18.812 37.688 0.44 1 89.75 24 PRO B CA 1
ATOM 3661 C C . PRO B 1 24 ? -17.406 37.688 1.021 1 89.75 24 PRO B C 1
ATOM 3663 O O . PRO B 1 24 ? -16.516 37 0.521 1 89.75 24 PRO B O 1
ATOM 3666 N N . GLN B 1 25 ? -17.141 38.406 2.08 1 89.69 25 GLN B N 1
ATOM 3667 C CA . GLN B 1 25 ? -15.828 38.531 2.684 1 89.69 25 GLN B CA 1
ATOM 3668 C C . GLN B 1 25 ? -15.375 37.219 3.301 1 89.69 25 GLN B C 1
ATOM 3670 O O . GLN B 1 25 ? -14.172 37 3.461 1 89.69 25 GLN B O 1
ATOM 3675 N N . PHE B 1 26 ? -16.312 36.406 3.615 1 91.12 26 PHE B N 1
ATOM 3676 C CA . PHE B 1 26 ? -15.875 35.156 4.199 1 91.12 26 PHE B CA 1
ATOM 3677 C C . PHE B 1 26 ? -16.328 33.969 3.35 1 91.12 26 PHE B C 1
ATOM 3679 O O . PHE B 1 26 ? -15.672 32.906 3.328 1 91.12 26 PHE B O 1
ATOM 3686 N N . ILE B 1 27 ? -17.391 34.094 2.562 1 92.44 27 ILE B N 1
ATOM 3687 C CA . ILE B 1 27 ? -17.875 33 1.757 1 92.44 27 ILE B CA 1
ATOM 3688 C C . ILE B 1 27 ? -16.969 32.781 0.547 1 92.44 27 ILE B C 1
ATOM 3690 O O . ILE B 1 27 ? -16.641 31.656 0.188 1 92.44 27 ILE B O 1
ATOM 3694 N N . ILE B 1 28 ? -16.516 33.875 -0.086 1 93.75 28 ILE B N 1
ATOM 3695 C CA . ILE B 1 28 ? -15.695 33.781 -1.288 1 93.75 28 ILE B CA 1
ATOM 3696 C C . ILE B 1 28 ? -14.344 33.156 -0.943 1 93.75 28 ILE B C 1
ATOM 3698 O O . ILE B 1 28 ? -13.906 32.219 -1.595 1 93.75 28 ILE B O 1
ATOM 3702 N N . PRO B 1 29 ? -13.695 33.625 0.117 1 93.19 29 PRO B N 1
ATOM 3703 C CA . PRO B 1 29 ? -12.43 33 0.479 1 93.19 29 PRO B CA 1
ATOM 3704 C C . PRO B 1 29 ? -12.609 31.516 0.842 1 93.19 29 PRO B C 1
ATOM 3706 O O . PRO B 1 29 ? -11.75 30.688 0.515 1 93.19 29 PRO B O 1
ATOM 3709 N N . VAL B 1 30 ? -13.609 31.188 1.52 1 94.12 30 VAL B N 1
ATOM 3710 C CA . VAL B 1 30 ? -13.867 29.797 1.886 1 94.12 30 VAL B CA 1
ATOM 3711 C C . VAL B 1 30 ? -14.07 28.969 0.625 1 94.12 30 VAL B C 1
ATOM 3713 O O . VAL B 1 30 ? -13.508 27.875 0.497 1 94.12 30 VAL B O 1
ATOM 3716 N N . ALA B 1 31 ? -14.852 29.469 -0.32 1 94.81 31 ALA B N 1
ATOM 3717 C CA . ALA B 1 31 ? -15.086 28.766 -1.582 1 94.81 31 ALA B CA 1
ATOM 3718 C C . ALA B 1 31 ? -13.789 28.625 -2.371 1 94.81 31 ALA B C 1
ATOM 3720 O O . ALA B 1 31 ? -13.531 27.562 -2.961 1 94.81 31 ALA B O 1
ATOM 3721 N N . MET B 1 32 ? -13.008 29.656 -2.363 1 93.94 32 MET B N 1
ATOM 3722 C CA . MET B 1 32 ? -11.75 29.625 -3.102 1 93.94 32 MET B CA 1
ATOM 3723 C C . MET B 1 32 ? -10.797 28.594 -2.508 1 93.94 32 MET B C 1
ATOM 3725 O O . MET B 1 32 ? -10.133 27.859 -3.242 1 93.94 32 MET B O 1
ATOM 3729 N N . VAL B 1 33 ? -10.719 28.578 -1.199 1 91.31 33 VAL B N 1
ATOM 3730 C CA . VAL B 1 33 ? -9.875 27.578 -0.547 1 91.31 33 VAL B CA 1
ATOM 3731 C C . VAL B 1 33 ? -10.367 26.172 -0.878 1 91.31 33 VAL B C 1
ATOM 3733 O O . VAL B 1 33 ? -9.57 25.281 -1.139 1 91.31 33 VAL B O 1
ATOM 3736 N N . GLY B 1 34 ? -11.664 26.031 -0.843 1 93.44 34 GLY B N 1
ATOM 3737 C CA . GLY B 1 34 ? -12.234 24.734 -1.207 1 93.44 34 GLY B CA 1
ATOM 3738 C C . GLY B 1 34 ? -11.867 24.297 -2.611 1 93.44 34 GLY B C 1
ATOM 3739 O O . GLY B 1 34 ? -11.484 23.156 -2.826 1 93.44 34 GLY B O 1
ATOM 3740 N N . ILE B 1 35 ? -11.922 25.172 -3.529 1 94.94 35 ILE B N 1
ATOM 3741 C CA . ILE B 1 35 ? -11.625 24.875 -4.926 1 94.94 35 ILE B CA 1
ATOM 3742 C C . ILE B 1 35 ? -10.141 24.547 -5.078 1 94.94 35 ILE B C 1
ATOM 3744 O O . ILE B 1 35 ? -9.766 23.578 -5.727 1 94.94 35 ILE B O 1
ATOM 3748 N N . ILE B 1 36 ? -9.289 25.344 -4.441 1 93.12 36 ILE B N 1
ATOM 3749 C CA . ILE B 1 36 ? -7.844 25.156 -4.562 1 93.12 36 ILE B CA 1
ATOM 3750 C C . ILE B 1 36 ? -7.441 23.812 -3.943 1 93.12 36 ILE B C 1
ATOM 3752 O O . ILE B 1 36 ? -6.598 23.109 -4.488 1 93.12 36 ILE B O 1
ATOM 3756 N N . LEU B 1 37 ? -8.047 23.531 -2.83 1 92.69 37 LEU B N 1
ATOM 3757 C CA . LEU B 1 37 ? -7.754 22.25 -2.184 1 92.69 37 LEU B CA 1
ATOM 3758 C C . LEU B 1 37 ? -8.195 21.078 -3.055 1 92.69 37 LEU B C 1
ATOM 3760 O O . LEU B 1 37 ? -7.488 20.078 -3.17 1 92.69 37 LEU B O 1
ATOM 3764 N N . GLN B 1 38 ? -9.328 21.25 -3.67 1 94.44 38 GLN B N 1
ATOM 3765 C CA . GLN B 1 38 ? -9.812 20.203 -4.566 1 94.44 38 GLN B CA 1
ATOM 3766 C C . GLN B 1 38 ? -8.859 20 -5.738 1 94.44 38 GLN B C 1
ATOM 3768 O O . GLN B 1 38 ? -8.578 18.859 -6.129 1 94.44 38 GLN B O 1
ATOM 3773 N N . LEU B 1 39 ? -8.398 21.031 -6.293 1 94.75 39 LEU B N 1
ATOM 3774 C CA . LEU B 1 39 ? -7.473 20.953 -7.414 1 94.75 39 LEU B CA 1
ATOM 3775 C C . LEU B 1 39 ? -6.137 20.359 -6.977 1 94.75 39 LEU B C 1
ATOM 3777 O O . LEU B 1 39 ? -5.52 19.594 -7.719 1 94.75 39 LEU B O 1
ATOM 3781 N N . LEU B 1 40 ? -5.73 20.734 -5.773 1 94.44 40 LEU B N 1
ATOM 3782 C CA . LEU B 1 40 ? -4.488 20.188 -5.23 1 94.44 40 LEU B CA 1
ATOM 3783 C C . LEU B 1 40 ? -4.582 18.672 -5.07 1 94.44 40 LEU B C 1
ATOM 3785 O O . LEU B 1 40 ? -3.689 17.953 -5.508 1 94.44 40 LEU B O 1
ATOM 3789 N N . PHE B 1 41 ? -5.66 18.219 -4.441 1 95.12 41 PHE B N 1
ATOM 3790 C CA . PHE B 1 41 ? -5.828 16.781 -4.215 1 95.12 41 PHE B CA 1
ATOM 3791 C C . PHE B 1 41 ? -6.016 16.047 -5.535 1 95.12 41 PHE B C 1
ATOM 3793 O O . PHE B 1 41 ? -5.5 14.938 -5.711 1 95.12 41 PHE B O 1
ATOM 3800 N N . LEU B 1 42 ? -6.734 16.672 -6.457 1 95.88 42 LEU B N 1
ATOM 3801 C CA . LEU B 1 42 ? -6.902 16.062 -7.773 1 95.88 42 LEU B CA 1
ATOM 3802 C C . LEU B 1 42 ? -5.559 15.914 -8.484 1 95.88 42 LEU B C 1
ATOM 3804 O O . LEU B 1 42 ? -5.266 14.852 -9.047 1 95.88 42 LEU B O 1
ATOM 3808 N N . ALA B 1 43 ? -4.738 16.938 -8.422 1 95.81 43 ALA B N 1
ATOM 3809 C CA . ALA B 1 43 ? -3.434 16.891 -9.078 1 95.81 43 ALA B CA 1
ATOM 3810 C C . ALA B 1 43 ? -2.525 15.859 -8.422 1 95.81 43 ALA B C 1
ATOM 3812 O O . ALA B 1 43 ? -1.892 15.055 -9.117 1 95.81 43 ALA B O 1
ATOM 3813 N N . ASN B 1 44 ? -2.469 15.852 -7.102 1 96.12 44 ASN B N 1
ATOM 3814 C CA . ASN B 1 44 ? -1.599 14.938 -6.367 1 96.12 44 ASN B CA 1
ATOM 3815 C C . ASN B 1 44 ? -2.02 13.484 -6.566 1 96.12 44 ASN B C 1
ATOM 3817 O O . ASN B 1 44 ? -1.178 12.617 -6.82 1 96.12 44 ASN B O 1
ATOM 3821 N N . MET B 1 45 ? -3.32 13.219 -6.492 1 96.5 45 MET B N 1
ATOM 3822 C CA . MET B 1 45 ? -3.783 11.836 -6.625 1 96.5 45 MET B CA 1
ATOM 3823 C C . MET B 1 45 ? -3.711 11.383 -8.078 1 96.5 45 MET B C 1
ATOM 3825 O O . MET B 1 45 ? -3.453 10.203 -8.352 1 96.5 45 MET B O 1
ATOM 3829 N N . SER B 1 46 ? -3.924 12.32 -8.992 1 96.5 46 SER B N 1
ATOM 3830 C CA . SER B 1 46 ? -3.719 11.969 -10.398 1 96.5 46 SER B CA 1
ATOM 3831 C C . SER B 1 46 ? -2.264 11.602 -10.672 1 96.5 46 SER B C 1
ATOM 3833 O O . SER B 1 46 ? -1.981 10.695 -11.453 1 96.5 46 SER B O 1
ATOM 3835 N N . TYR B 1 47 ? -1.349 12.312 -10.07 1 96.88 47 TYR B N 1
ATOM 3836 C CA . TYR B 1 47 ? 0.066 11.984 -10.203 1 96.88 47 TYR B CA 1
ATOM 3837 C C . TYR B 1 47 ? 0.359 10.602 -9.633 1 96.88 47 TYR B C 1
ATOM 3839 O O . TYR B 1 47 ? 1.01 9.781 -10.289 1 96.88 47 TYR B O 1
ATOM 3847 N N . LEU B 1 48 ? -0.143 10.328 -8.477 1 96.38 48 LEU B N 1
ATOM 3848 C CA . LEU B 1 48 ? 0.108 9.055 -7.801 1 96.38 48 LEU B CA 1
ATOM 3849 C C . LEU B 1 48 ? -0.503 7.898 -8.586 1 96.38 48 LEU B C 1
ATOM 3851 O O . LEU B 1 48 ? 0.159 6.887 -8.82 1 96.38 48 LEU B O 1
ATOM 3855 N N . TYR B 1 49 ? -1.776 8.055 -9.023 1 96.31 49 TYR B N 1
ATOM 3856 C CA . TYR B 1 49 ? -2.432 7.039 -9.836 1 96.31 49 TYR B CA 1
ATOM 3857 C C . TYR B 1 49 ? -1.747 6.902 -11.195 1 96.31 49 TYR B C 1
ATOM 3859 O O . TYR B 1 49 ? -1.681 5.805 -11.758 1 96.31 49 TYR B O 1
ATOM 3867 N N . GLY B 1 50 ? -1.24 7.996 -11.672 1 95.75 50 GLY B N 1
ATOM 3868 C CA . GLY B 1 50 ? -0.575 7.996 -12.969 1 95.75 50 GLY B CA 1
ATOM 3869 C C . GLY B 1 50 ? 0.694 7.164 -12.984 1 95.75 50 GLY B C 1
ATOM 3870 O O . GLY B 1 50 ? 1.017 6.535 -14 1 95.75 50 GLY B O 1
ATOM 3871 N N . VAL B 1 51 ? 1.395 7.113 -11.906 1 96 51 VAL B N 1
ATOM 3872 C CA . VAL B 1 51 ? 2.621 6.328 -11.797 1 96 51 VAL B CA 1
ATOM 3873 C C . VAL B 1 51 ? 2.309 4.848 -11.992 1 96 51 VAL B C 1
ATOM 3875 O O . VAL B 1 51 ? 3.121 4.102 -12.547 1 96 51 VAL B O 1
ATOM 3878 N N . LEU B 1 52 ? 1.13 4.438 -11.562 1 94.62 52 LEU B N 1
ATOM 3879 C CA . LEU B 1 52 ? 0.749 3.031 -11.602 1 94.62 52 LEU B CA 1
ATOM 3880 C C . LEU B 1 52 ? -0.086 2.725 -12.836 1 94.62 52 LEU B C 1
ATOM 3882 O O . LEU B 1 52 ? -0.379 1.56 -13.125 1 94.62 52 LEU B O 1
ATOM 3886 N N . PHE B 1 53 ? -0.399 3.766 -13.594 1 93.81 53 PHE B N 1
ATOM 3887 C CA . PHE B 1 53 ? -1.312 3.637 -14.727 1 93.81 53 PHE B CA 1
ATOM 3888 C C . PHE B 1 53 ? -0.732 2.713 -15.789 1 93.81 53 PHE B C 1
ATOM 3890 O O . PHE B 1 53 ? 0.413 2.887 -16.203 1 93.81 53 PHE B O 1
ATOM 3897 N N . LYS B 1 54 ? -1.451 1.562 -16.172 1 93.19 54 LYS B N 1
ATOM 3898 C CA . LYS B 1 54 ? -1.121 0.563 -17.188 1 93.19 54 LYS B CA 1
ATOM 3899 C C . LYS B 1 54 ? 0.166 -0.175 -16.828 1 93.19 54 LYS B C 1
ATOM 3901 O O . LYS B 1 54 ? 0.931 -0.562 -17.719 1 93.19 54 LYS B O 1
ATOM 3906 N N . SER B 1 55 ? 0.431 -0.295 -15.523 1 91.94 55 SER B N 1
ATOM 3907 C CA . SER B 1 55 ? 1.631 -0.992 -15.07 1 91.94 55 SER B CA 1
ATOM 3908 C C . SER B 1 55 ? 1.571 -2.477 -15.422 1 91.94 55 SER B C 1
ATOM 3910 O O . SER B 1 55 ? 2.6 -3.094 -15.703 1 91.94 55 SER B O 1
ATOM 3912 N N . SER B 1 56 ? 0.402 -3.07 -15.422 1 87.12 56 SER B N 1
ATOM 3913 C CA . SER B 1 56 ? 0.245 -4.492 -15.711 1 87.12 56 SER B CA 1
ATOM 3914 C C . SER B 1 56 ? 0.642 -4.809 -17.156 1 87.12 56 SER B C 1
ATOM 3916 O O . SER B 1 56 ? 1.144 -5.898 -17.438 1 87.12 56 SER B O 1
ATOM 3918 N N . SER B 1 57 ? 0.462 -3.852 -18.031 1 90.88 57 SER B N 1
ATOM 3919 C CA . SER B 1 57 ? 0.78 -4.062 -19.438 1 90.88 57 SER B CA 1
ATOM 3920 C C . SER B 1 57 ? 2.252 -3.789 -19.719 1 90.88 57 SER B C 1
ATOM 3922 O O . SER B 1 57 ? 2.703 -3.904 -20.859 1 90.88 57 SER B O 1
ATOM 3924 N N . ARG B 1 58 ? 2.979 -3.5 -18.688 1 93.75 58 ARG B N 1
ATOM 3925 C CA . ARG B 1 58 ? 4.398 -3.215 -18.859 1 93.75 58 ARG B CA 1
ATOM 3926 C C . ARG B 1 58 ? 5.258 -4.27 -18.172 1 93.75 58 ARG B C 1
ATOM 3928 O O . ARG B 1 58 ? 6.457 -4.066 -17.969 1 93.75 58 ARG B O 1
ATOM 3935 N N . ALA B 1 59 ? 4.668 -5.355 -17.891 1 93 59 ALA B N 1
ATOM 3936 C CA . ALA B 1 59 ? 5.391 -6.43 -17.203 1 93 59 ALA B CA 1
ATOM 3937 C C . ALA B 1 59 ? 6.539 -6.945 -18.062 1 93 59 ALA B C 1
ATOM 3939 O O . ALA B 1 59 ? 7.508 -7.508 -17.547 1 93 59 ALA B O 1
ATOM 3940 N N . GLN B 1 60 ? 6.453 -6.719 -19.391 1 95.38 60 GLN B N 1
ATOM 3941 C CA . GLN B 1 60 ? 7.496 -7.164 -20.312 1 95.38 60 GLN B CA 1
ATOM 3942 C C . GLN B 1 60 ? 8.805 -6.426 -20.062 1 95.38 60 GLN B C 1
ATOM 3944 O O . GLN B 1 60 ? 9.867 -6.875 -20.484 1 95.38 60 GLN B O 1
ATOM 3949 N N . ALA B 1 61 ? 8.688 -5.273 -19.391 1 95.12 61 ALA B N 1
ATOM 3950 C CA . ALA B 1 61 ? 9.891 -4.496 -19.078 1 95.12 61 ALA B CA 1
ATOM 3951 C C . ALA B 1 61 ? 10.727 -5.184 -18.016 1 95.12 61 ALA B C 1
ATOM 3953 O O . ALA B 1 61 ? 11.906 -4.863 -17.844 1 95.12 61 ALA B O 1
ATOM 3954 N N . LEU B 1 62 ? 10.164 -6.086 -17.234 1 96.5 62 LEU B N 1
ATOM 3955 C CA . LEU B 1 62 ? 10.898 -6.875 -16.25 1 96.5 62 LEU B CA 1
ATOM 3956 C C . LEU B 1 62 ? 11.648 -8.016 -16.922 1 96.5 62 LEU B C 1
ATOM 3958 O O . LEU B 1 62 ? 11.039 -8.961 -17.438 1 96.5 62 LEU B O 1
ATOM 3962 N N . LYS B 1 63 ? 12.93 -7.953 -16.891 1 97.19 63 LYS B N 1
ATOM 3963 C CA . LYS B 1 63 ? 13.758 -8.922 -17.594 1 97.19 63 LYS B CA 1
ATOM 3964 C C . LYS B 1 63 ? 14.211 -10.047 -16.672 1 97.19 63 LYS B C 1
ATOM 3966 O O . LYS B 1 63 ? 14.633 -9.789 -15.539 1 97.19 63 LYS B O 1
ATOM 3971 N N . VAL B 1 64 ? 14.078 -11.242 -17.109 1 98 64 VAL B N 1
ATOM 3972 C CA . VAL B 1 64 ? 14.547 -12.438 -16.406 1 98 64 VAL B CA 1
ATOM 3973 C C . VAL B 1 64 ? 15.609 -13.141 -17.25 1 98 64 VAL B C 1
ATOM 3975 O O . VAL B 1 64 ? 15.398 -13.391 -18.453 1 98 64 VAL B O 1
ATOM 3978 N N . LEU B 1 65 ? 16.734 -13.406 -16.688 1 98.25 65 LEU B N 1
ATOM 3979 C CA . LEU B 1 65 ? 17.844 -14.07 -17.375 1 98.25 65 LEU B CA 1
ATOM 3980 C C . LEU B 1 65 ? 17.578 -15.562 -17.516 1 98.25 65 LEU B C 1
ATOM 3982 O O . LEU B 1 65 ? 17.25 -16.234 -16.531 1 98.25 65 LEU B O 1
ATOM 3986 N N . ALA B 1 66 ? 17.609 -16.031 -18.766 1 98.31 66 ALA B N 1
ATOM 3987 C CA . ALA B 1 66 ? 17.391 -17.469 -19.016 1 98.31 66 ALA B CA 1
ATOM 3988 C C . ALA B 1 66 ? 18.641 -18.109 -19.594 1 98.31 66 ALA B C 1
ATOM 3990 O O . ALA B 1 66 ? 19.25 -17.578 -20.531 1 98.31 66 ALA B O 1
ATOM 3991 N N . VAL B 1 67 ? 19.047 -19.203 -19 1 98.31 67 VAL B N 1
ATOM 3992 C CA . VAL B 1 67 ? 20.188 -19.953 -19.5 1 98.31 67 VAL B CA 1
ATOM 3993 C C . VAL B 1 67 ? 19.828 -21.438 -19.562 1 98.31 67 VAL B C 1
ATOM 3995 O O . VAL B 1 67 ? 19.312 -22 -18.609 1 98.31 67 VAL B O 1
ATOM 3998 N N . ASP B 1 68 ? 20.094 -22.047 -20.672 1 98 68 ASP B N 1
ATOM 3999 C CA . ASP B 1 68 ? 19.828 -23.469 -20.844 1 98 68 ASP B CA 1
ATOM 4000 C C . ASP B 1 68 ? 21.109 -24.281 -20.719 1 98 68 ASP B C 1
ATOM 4002 O O . ASP B 1 68 ? 21.859 -24.438 -21.703 1 98 68 ASP B O 1
ATOM 4006 N N . TYR B 1 69 ? 21.312 -24.938 -19.594 1 97.5 69 TYR B N 1
ATOM 4007 C CA . TYR B 1 69 ? 22.5 -25.75 -19.375 1 97.5 69 TYR B CA 1
ATOM 4008 C C . TYR B 1 69 ? 22.281 -27.172 -19.875 1 97.5 69 TYR B C 1
ATOM 4010 O O . TYR B 1 69 ? 23.234 -27.953 -19.984 1 97.5 69 TYR B O 1
ATOM 4018 N N . ASP B 1 70 ? 21.094 -27.5 -20.078 1 96.25 70 ASP B N 1
ATOM 4019 C CA . ASP B 1 70 ? 20.734 -28.844 -20.531 1 96.25 70 ASP B CA 1
ATOM 4020 C C . ASP B 1 70 ? 21.047 -29.031 -22.016 1 96.25 70 ASP B C 1
ATOM 4022 O O . ASP B 1 70 ? 21.734 -29.984 -22.391 1 96.25 70 ASP B O 1
ATOM 4026 N N . GLY B 1 71 ? 20.531 -28.125 -22.859 1 94.94 71 GLY B N 1
ATOM 4027 C CA . GLY B 1 71 ? 20.766 -28.156 -24.281 1 94.94 71 GLY B CA 1
ATOM 4028 C C . GLY B 1 71 ? 20.016 -29.281 -24.984 1 94.94 71 GLY B C 1
ATOM 4029 O O . GLY B 1 71 ? 20.391 -29.703 -26.078 1 94.94 71 GLY B O 1
ATOM 4030 N N . ALA B 1 72 ? 19.047 -29.766 -24.344 1 95.81 72 ALA B N 1
ATOM 4031 C CA . ALA B 1 72 ? 18.281 -30.891 -24.891 1 95.81 72 ALA B CA 1
ATOM 4032 C C . ALA B 1 72 ? 16.781 -30.625 -24.766 1 95.81 72 ALA B C 1
ATOM 4034 O O . ALA B 1 72 ? 16.312 -29.516 -25.016 1 95.81 72 ALA B O 1
ATOM 4035 N N . GLU B 1 73 ? 15.992 -31.656 -24.484 1 95.75 73 GLU B N 1
ATOM 4036 C CA . GLU B 1 73 ? 14.539 -31.578 -24.547 1 95.75 73 GLU B CA 1
ATOM 4037 C C . GLU B 1 73 ? 13.992 -30.609 -23.5 1 95.75 73 GLU B C 1
ATOM 4039 O O . GLU B 1 73 ? 13.023 -29.891 -23.75 1 95.75 73 GLU B O 1
ATOM 4044 N N . ILE B 1 74 ? 14.539 -30.656 -22.344 1 96.12 74 ILE B N 1
ATOM 4045 C CA . ILE B 1 74 ? 14.031 -29.797 -21.281 1 96.12 74 ILE B CA 1
ATOM 4046 C C . ILE B 1 74 ? 14.281 -28.328 -21.625 1 96.12 74 ILE B C 1
ATOM 4048 O O . ILE B 1 74 ? 13.406 -27.484 -21.422 1 96.12 74 ILE B O 1
ATOM 4052 N N . GLY B 1 75 ? 15.43 -27.984 -22.109 1 96.75 75 GLY B N 1
ATOM 4053 C CA . GLY B 1 75 ? 15.711 -26.625 -22.562 1 96.75 75 GLY B CA 1
ATOM 4054 C C . GLY B 1 75 ? 14.789 -26.172 -23.688 1 96.75 75 GLY B C 1
ATOM 4055 O O . GLY B 1 75 ? 14.305 -25.047 -23.672 1 96.75 75 GLY B O 1
ATOM 4056 N N . LYS B 1 76 ? 14.609 -27.078 -24.609 1 96.38 76 LYS B N 1
ATOM 4057 C CA . LYS B 1 76 ? 13.711 -26.781 -25.719 1 96.38 76 LYS B CA 1
ATOM 4058 C C . LYS B 1 76 ? 12.281 -26.547 -25.234 1 96.38 76 LYS B C 1
ATOM 4060 O O . LYS B 1 76 ? 11.586 -25.656 -25.719 1 96.38 76 LYS B O 1
ATOM 4065 N N . SER B 1 77 ? 11.859 -27.375 -24.266 1 96.06 77 SER B N 1
ATOM 4066 C CA . SER B 1 77 ? 10.531 -27.234 -23.688 1 96.06 77 SER B CA 1
ATOM 4067 C C . SER B 1 77 ? 10.367 -25.875 -23.016 1 96.06 77 SER B C 1
ATOM 4069 O O . SER B 1 77 ? 9.305 -25.25 -23.125 1 96.06 77 SER B O 1
ATOM 4071 N N . LEU B 1 78 ? 11.375 -25.438 -22.344 1 97.31 78 LEU B N 1
ATOM 4072 C CA . LEU B 1 78 ? 11.344 -24.141 -21.672 1 97.31 78 LEU B CA 1
ATOM 4073 C C . LEU B 1 78 ? 11.234 -23.016 -22.688 1 97.31 78 LEU B C 1
ATOM 4075 O O . LEU B 1 78 ? 10.453 -22.078 -22.5 1 97.31 78 LEU B O 1
ATOM 4079 N N . SER B 1 79 ? 11.938 -23.078 -23.75 1 97.12 79 SER B N 1
ATOM 4080 C CA . SER B 1 79 ? 11.914 -22.047 -24.781 1 97.12 79 SER B CA 1
ATOM 4081 C C . SER B 1 79 ? 10.547 -21.984 -25.469 1 97.12 79 SER B C 1
ATOM 4083 O O . SER B 1 79 ? 10.016 -20.891 -25.688 1 97.12 79 SER B O 1
ATOM 4085 N N . LEU B 1 80 ? 9.984 -23.125 -25.703 1 96.5 80 LEU B N 1
ATOM 4086 C CA . LEU B 1 80 ? 8.672 -23.172 -26.344 1 96.5 80 LEU B CA 1
ATOM 4087 C C . LEU B 1 80 ? 7.586 -22.688 -25.391 1 96.5 80 LEU B C 1
ATOM 4089 O O . LEU B 1 80 ? 6.621 -22.047 -25.828 1 96.5 80 LEU B O 1
ATOM 4093 N N . ALA B 1 81 ? 7.758 -23.062 -24.125 1 96.06 81 ALA B N 1
ATOM 4094 C CA . ALA B 1 81 ? 6.812 -22.594 -23.109 1 96.06 81 ALA B CA 1
ATOM 4095 C C . ALA B 1 81 ? 6.797 -21.062 -23.062 1 96.06 81 ALA B C 1
ATOM 4097 O O . ALA B 1 81 ? 5.73 -20.453 -22.969 1 96.06 81 ALA B O 1
ATOM 4098 N N . TYR B 1 82 ? 7.949 -20.438 -23.125 1 97.19 82 TYR B N 1
ATOM 4099 C CA . TYR B 1 82 ? 8.031 -18.984 -23.094 1 97.19 82 TYR B CA 1
ATOM 4100 C C . TYR B 1 82 ? 7.359 -18.375 -24.328 1 97.19 82 TYR B C 1
ATOM 4102 O O . TYR B 1 82 ? 6.664 -17.375 -24.219 1 97.19 82 TYR B O 1
ATOM 4110 N N . GLN B 1 83 ? 7.559 -19 -25.438 1 96.25 83 GLN B N 1
ATOM 4111 C CA . GLN B 1 83 ? 6.93 -18.5 -26.656 1 96.25 83 GLN B CA 1
ATOM 4112 C C . GLN B 1 83 ? 5.406 -18.516 -26.531 1 96.25 83 GLN B C 1
ATOM 4114 O O . GLN B 1 83 ? 4.727 -17.625 -27.047 1 96.25 83 GLN B O 1
ATOM 4119 N N . ALA B 1 84 ? 4.945 -19.484 -25.797 1 93.38 84 ALA B N 1
ATOM 4120 C CA . ALA B 1 84 ? 3.5 -19.625 -25.625 1 93.38 84 ALA B CA 1
ATOM 4121 C C . ALA B 1 84 ? 2.965 -18.594 -24.625 1 93.38 84 ALA B C 1
ATOM 4123 O O . ALA B 1 84 ? 1.81 -18.172 -24.719 1 93.38 84 ALA B O 1
ATOM 4124 N N . LEU B 1 85 ? 3.797 -18.172 -23.672 1 93.88 85 LEU B N 1
ATOM 4125 C CA . LEU B 1 85 ? 3.334 -17.328 -22.594 1 93.88 85 LEU B CA 1
ATOM 4126 C C . LEU B 1 85 ? 3.73 -15.867 -22.828 1 93.88 85 LEU B C 1
ATOM 4128 O O . LEU B 1 85 ? 3.262 -14.969 -22.141 1 93.88 85 LEU B O 1
ATOM 4132 N N . GLU B 1 86 ? 4.531 -15.656 -23.859 1 94.56 86 GLU B N 1
ATOM 4133 C CA . GLU B 1 86 ? 5.02 -14.312 -24.141 1 94.56 86 GLU B CA 1
ATOM 4134 C C . GLU B 1 86 ? 3.861 -13.344 -24.375 1 94.56 86 GLU B C 1
ATOM 4136 O O . GLU B 1 86 ? 2.955 -13.625 -25.156 1 94.56 86 GLU B O 1
ATOM 4141 N N . ALA B 1 87 ? 3.824 -12.305 -23.578 1 93.5 87 ALA B N 1
ATOM 4142 C CA . ALA B 1 87 ? 2.801 -11.266 -23.641 1 93.5 87 ALA B CA 1
ATOM 4143 C C . ALA B 1 87 ? 3.275 -9.992 -22.953 1 93.5 87 ALA B C 1
ATOM 4145 O O . ALA B 1 87 ? 4.328 -9.977 -22.297 1 93.5 87 ALA B O 1
ATOM 4146 N N . LYS B 1 88 ? 2.533 -8.922 -23.141 1 91.94 88 LYS B N 1
ATOM 4147 C CA . LYS B 1 88 ? 2.85 -7.652 -22.5 1 91.94 88 LYS B CA 1
ATOM 4148 C C . LYS B 1 88 ? 2.721 -7.766 -20.984 1 91.94 88 LYS B C 1
ATOM 4150 O O . LYS B 1 88 ? 3.379 -7.035 -20.234 1 91.94 88 LYS B O 1
ATOM 4155 N N . THR B 1 89 ? 1.917 -8.734 -20.5 1 90.81 89 THR B N 1
ATOM 4156 C CA . THR B 1 89 ? 1.637 -8.891 -19.078 1 90.81 89 THR B CA 1
ATOM 4157 C C . THR B 1 89 ? 2.57 -9.922 -18.453 1 90.81 89 THR B C 1
ATOM 4159 O O . THR B 1 89 ? 2.381 -10.32 -17.297 1 90.81 89 THR B O 1
ATOM 4162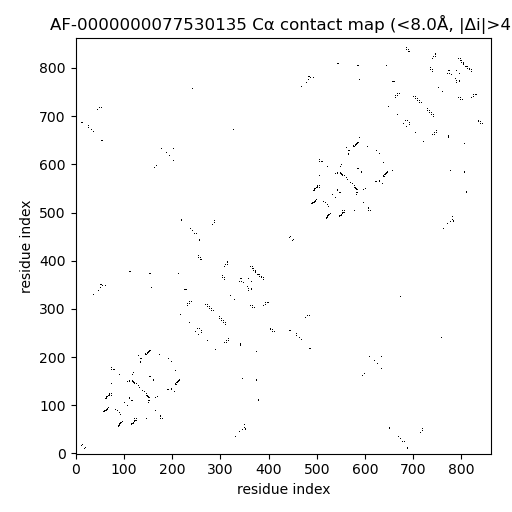 N N . PHE B 1 90 ? 3.568 -10.406 -19.281 1 95.44 90 PHE B N 1
ATOM 4163 C CA . PHE B 1 90 ? 4.5 -11.43 -18.828 1 95.44 90 PHE B CA 1
ATOM 4164 C C . PHE B 1 90 ? 5.938 -10.922 -18.906 1 95.44 90 PHE B C 1
ATOM 4166 O O . PHE B 1 90 ? 6.309 -10.227 -19.844 1 95.44 90 PHE B O 1
ATOM 4173 N N . PRO B 1 91 ? 6.789 -11.273 -17.844 1 96.75 91 PRO B N 1
ATOM 4174 C CA . PRO B 1 91 ? 8.188 -10.82 -17.891 1 96.75 91 PRO B CA 1
ATOM 4175 C C . PRO B 1 91 ? 8.93 -11.312 -19.125 1 96.75 91 PRO B C 1
ATOM 4177 O O . PRO B 1 91 ? 8.594 -12.367 -19.672 1 96.75 91 PRO B O 1
ATOM 4180 N N . THR B 1 92 ? 9.898 -10.57 -19.562 1 97.38 92 THR B N 1
ATOM 4181 C CA . THR B 1 92 ? 10.688 -10.93 -20.734 1 97.38 92 THR B CA 1
ATOM 4182 C C . THR B 1 92 ? 11.859 -11.828 -20.328 1 97.38 92 THR B C 1
ATOM 4184 O O . THR B 1 92 ? 12.633 -11.484 -19.438 1 97.38 92 THR B O 1
ATOM 4187 N N . LEU B 1 93 ? 11.938 -12.93 -21.016 1 97.75 93 LEU B N 1
ATOM 4188 C CA . LEU B 1 93 ? 13.086 -13.805 -20.828 1 97.75 93 LEU B CA 1
ATOM 4189 C C . LEU B 1 93 ? 14.211 -13.445 -21.797 1 97.75 93 LEU B C 1
ATOM 4191 O O . LEU B 1 93 ? 14 -13.398 -23 1 97.75 93 LEU B O 1
ATOM 4195 N N . GLU B 1 94 ? 15.32 -13.133 -21.266 1 97.06 94 GLU B N 1
ATOM 4196 C CA . GLU B 1 94 ? 16.516 -12.883 -22.078 1 97.06 94 GLU B CA 1
ATOM 4197 C C . GLU B 1 94 ? 17.453 -14.078 -22.047 1 97.06 94 GLU B C 1
ATOM 4199 O O . GLU B 1 94 ? 18.172 -14.289 -21.078 1 97.06 94 GLU B O 1
ATOM 4204 N N . TYR B 1 95 ? 17.484 -14.789 -23.141 1 97.25 95 TYR B N 1
ATOM 4205 C CA . TYR B 1 95 ? 18.344 -15.961 -23.234 1 97.25 95 TYR B CA 1
ATOM 4206 C C . TYR B 1 95 ? 19.797 -15.555 -23.453 1 97.25 95 TYR B C 1
ATOM 4208 O O . TYR B 1 95 ? 20.094 -14.672 -24.266 1 97.25 95 TYR B O 1
ATOM 4216 N N . ARG B 1 96 ? 20.625 -16.094 -22.672 1 96.88 96 ARG B N 1
ATOM 4217 C CA . ARG B 1 96 ? 22.062 -15.914 -22.812 1 96.88 96 ARG B CA 1
ATOM 4218 C C . ARG B 1 96 ? 22.781 -17.25 -22.922 1 96.88 96 ARG B C 1
ATOM 4220 O O . ARG B 1 96 ? 22.203 -18.297 -22.625 1 96.88 96 ARG B O 1
ATOM 4227 N N . SER B 1 97 ? 24 -17.25 -23.344 1 96.12 97 SER B N 1
ATOM 4228 C CA . SER B 1 97 ? 24.734 -18.469 -23.641 1 96.12 97 SER B CA 1
ATOM 4229 C C . SER B 1 97 ? 25.438 -19.016 -22.406 1 96.12 97 SER B C 1
ATOM 4231 O O . SER B 1 97 ? 25.688 -18.266 -21.453 1 96.12 97 SER B O 1
ATOM 4233 N N . ILE B 1 98 ? 25.719 -20.281 -22.469 1 96.06 98 ILE B N 1
ATOM 4234 C CA . ILE B 1 98 ? 26.453 -20.953 -21.406 1 96.06 98 ILE B CA 1
ATOM 4235 C C . ILE B 1 98 ? 27.875 -20.406 -21.312 1 96.06 98 ILE B C 1
ATOM 4237 O O . ILE B 1 98 ? 28.5 -20.469 -20.25 1 96.06 98 ILE B O 1
ATOM 4241 N N . SER B 1 99 ? 28.359 -19.922 -22.438 1 95.12 99 SER B N 1
ATOM 4242 C CA . SER B 1 99 ? 29.703 -19.344 -22.453 1 95.12 99 SER B 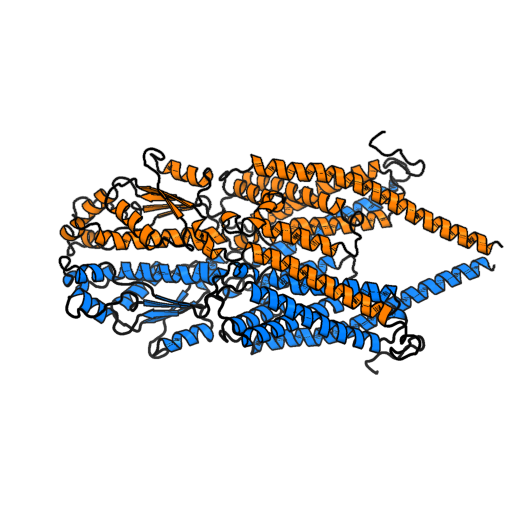CA 1
ATOM 4243 C C . SER B 1 99 ? 29.766 -18.094 -21.578 1 95.12 99 SER B C 1
ATOM 4245 O O . SER B 1 99 ? 30.781 -17.844 -20.906 1 95.12 99 SER B O 1
ATOM 4247 N N . GLU B 1 100 ? 28.719 -17.234 -21.562 1 95.19 100 GLU B N 1
ATOM 4248 C CA . GLU B 1 100 ? 28.641 -16.031 -20.75 1 95.19 100 GLU B CA 1
ATOM 4249 C C . GLU B 1 100 ? 28.391 -16.359 -19.281 1 95.19 100 GLU B C 1
ATOM 4251 O O . GLU B 1 100 ? 28.938 -15.695 -18.391 1 95.19 100 GLU B O 1
ATOM 4256 N N . TYR B 1 101 ? 27.562 -17.406 -19.125 1 96.69 101 TYR B N 1
ATOM 4257 C CA . TYR B 1 101 ? 27.234 -17.859 -17.781 1 96.69 101 TYR B CA 1
ATOM 4258 C C . TYR B 1 101 ? 27.484 -19.359 -17.625 1 96.69 101 TYR B C 1
ATOM 4260 O O . TYR B 1 101 ? 26.547 -20.156 -17.609 1 96.69 101 TYR B O 1
ATOM 4268 N N . PRO B 1 102 ? 28.688 -19.734 -17.328 1 95.06 102 PRO B N 1
ATOM 4269 C CA . PRO B 1 102 ? 29.062 -21.141 -17.312 1 95.06 102 PRO B CA 1
ATOM 4270 C C . PRO B 1 102 ? 28.531 -21.891 -16.094 1 95.06 102 PRO B C 1
ATOM 4272 O O . PRO B 1 102 ? 28.422 -23.125 -16.125 1 95.06 102 PRO B O 1
ATOM 4275 N N . ASN B 1 103 ? 28.25 -21.125 -15.023 1 92.69 103 ASN B N 1
ATOM 4276 C CA . ASN B 1 103 ? 27.781 -21.75 -13.797 1 92.69 103 ASN B CA 1
ATOM 4277 C C . ASN B 1 103 ? 26.562 -21.016 -13.227 1 92.69 103 ASN B C 1
ATOM 4279 O O . ASN B 1 103 ? 26.484 -19.797 -13.305 1 92.69 103 ASN B O 1
ATOM 4283 N N . PRO B 1 104 ? 25.641 -21.875 -12.656 1 91.69 104 PRO B N 1
ATOM 4284 C CA . PRO B 1 104 ? 24.422 -21.281 -12.102 1 91.69 104 PRO B CA 1
ATOM 4285 C C . PRO B 1 104 ? 24.703 -20.266 -11 1 91.69 104 PRO B C 1
ATOM 4287 O O . PRO B 1 104 ? 23.875 -19.375 -10.734 1 91.69 104 PRO B O 1
ATOM 4290 N N . ASN B 1 105 ? 25.828 -20.328 -10.344 1 91.19 105 ASN B N 1
ATOM 4291 C CA . ASN B 1 105 ? 26.188 -19.391 -9.297 1 91.19 105 ASN B CA 1
ATOM 4292 C C . ASN B 1 105 ? 26.312 -17.969 -9.836 1 91.19 105 ASN B C 1
ATOM 4294 O O . ASN B 1 105 ? 26.047 -17 -9.117 1 91.19 105 ASN B O 1
ATOM 4298 N N . LEU B 1 106 ? 26.641 -17.922 -11.094 1 94.44 106 LEU B N 1
ATOM 4299 C CA . LEU B 1 106 ? 26.797 -16.625 -11.719 1 94.44 106 LEU B CA 1
ATOM 4300 C C . LEU B 1 106 ? 25.453 -15.977 -12 1 94.44 106 LEU B C 1
ATOM 4302 O O . LEU B 1 106 ? 25.359 -14.766 -12.188 1 94.44 106 LEU B O 1
ATOM 4306 N N . LEU B 1 107 ? 24.422 -16.844 -12.023 1 95.81 107 LEU B N 1
ATOM 4307 C CA . LEU B 1 107 ? 23.078 -16.328 -12.258 1 95.81 107 LEU B CA 1
ATOM 4308 C C . LEU B 1 107 ? 22.578 -15.531 -11.055 1 95.81 107 LEU B C 1
ATOM 4310 O O . LEU B 1 107 ? 21.859 -14.539 -11.211 1 95.81 107 LEU B O 1
ATOM 4314 N N . GLN B 1 108 ? 22.953 -15.969 -9.875 1 93.69 108 GLN B N 1
ATOM 4315 C CA . GLN B 1 108 ? 22.609 -15.203 -8.68 1 93.69 108 GLN B CA 1
ATOM 4316 C C . GLN B 1 108 ? 23.25 -13.82 -8.711 1 93.69 108 GLN B C 1
ATOM 4318 O O . GLN B 1 108 ? 22.625 -12.828 -8.336 1 93.69 108 GLN B O 1
ATOM 4323 N N . GLU B 1 109 ? 24.469 -13.812 -9.203 1 92.25 109 GLU B N 1
ATOM 4324 C CA . GLU B 1 109 ? 25.172 -12.539 -9.328 1 92.25 109 GLU B CA 1
ATOM 4325 C C . GLU B 1 109 ? 24.516 -11.648 -10.383 1 92.25 109 GLU B C 1
ATOM 4327 O O . GLU B 1 109 ? 24.484 -10.422 -10.227 1 92.25 109 GLU B O 1
ATOM 4332 N N . ALA B 1 110 ? 24.047 -12.289 -11.406 1 94.06 110 ALA B N 1
ATOM 4333 C CA . ALA B 1 110 ? 23.375 -11.523 -12.461 1 94.06 110 ALA B CA 1
ATOM 4334 C C . ALA B 1 110 ? 22.094 -10.875 -11.938 1 94.06 110 ALA B C 1
ATOM 4336 O O . ALA B 1 110 ? 21.781 -9.734 -12.289 1 94.06 110 ALA B O 1
ATOM 4337 N N . VAL B 1 111 ? 21.391 -11.617 -11.133 1 94.12 111 VAL B N 1
ATOM 4338 C CA . VAL B 1 111 ? 20.172 -11.086 -10.531 1 94.12 111 VAL B CA 1
ATOM 4339 C C . VAL B 1 111 ? 20.531 -9.953 -9.562 1 94.12 111 VAL B C 1
ATOM 4341 O O . VAL B 1 111 ? 19.812 -8.953 -9.484 1 94.12 111 VAL B O 1
ATOM 4344 N N . CYS B 1 112 ? 21.641 -10.016 -8.914 1 91.94 112 CYS B N 1
ATOM 4345 C CA . CYS B 1 112 ? 22.031 -9.047 -7.902 1 91.94 112 CYS B CA 1
ATOM 4346 C C . CYS B 1 112 ? 22.703 -7.836 -8.547 1 91.94 112 CYS B C 1
ATOM 4348 O O . CYS B 1 112 ? 22.578 -6.715 -8.039 1 91.94 112 CYS B O 1
ATOM 4350 N N . LYS B 1 113 ? 23.328 -8.016 -9.664 1 87.94 113 LYS B N 1
ATOM 4351 C CA . LYS B 1 113 ? 24.188 -6.93 -10.125 1 87.94 113 LYS B CA 1
ATOM 4352 C C . LYS B 1 113 ? 23.734 -6.402 -11.484 1 87.94 113 LYS B C 1
ATOM 4354 O O . LYS B 1 113 ? 23.984 -5.242 -11.82 1 87.94 113 LYS B O 1
ATOM 4359 N N . ASP B 1 114 ? 23.062 -7.277 -12.32 1 78.5 114 ASP B N 1
ATOM 4360 C CA . ASP B 1 114 ? 22.875 -6.926 -13.727 1 78.5 114 ASP B CA 1
ATOM 4361 C C . ASP B 1 114 ? 21.438 -6.473 -13.984 1 78.5 114 ASP B C 1
ATOM 4363 O O . ASP B 1 114 ? 20.938 -6.574 -15.102 1 78.5 114 ASP B O 1
ATOM 4367 N N . GLY B 1 115 ? 20.75 -6.09 -13.047 1 84 115 GLY B N 1
ATOM 4368 C CA . GLY B 1 115 ? 19.453 -5.477 -13.25 1 84 115 GLY B CA 1
ATOM 4369 C C . GLY B 1 115 ? 18.359 -6.484 -13.555 1 84 115 GLY B C 1
ATOM 4370 O O . GLY B 1 115 ? 17.234 -6.105 -13.883 1 84 115 GLY B O 1
ATOM 4371 N N . TYR B 1 116 ? 18.625 -7.773 -13.539 1 94.75 116 TYR B N 1
ATOM 4372 C CA . TYR B 1 116 ? 17.609 -8.789 -13.781 1 94.75 116 TYR B CA 1
ATOM 4373 C C . TYR B 1 116 ? 16.719 -8.969 -12.562 1 94.75 116 TYR B C 1
ATOM 4375 O O . TYR B 1 116 ? 17.188 -8.93 -11.422 1 94.75 116 TYR B O 1
ATOM 4383 N N . TRP B 1 117 ? 15.461 -9.109 -12.836 1 95.62 117 TRP B N 1
ATOM 4384 C CA . TRP B 1 117 ? 14.492 -9.336 -11.766 1 95.62 117 TRP B CA 1
ATOM 4385 C C . TRP B 1 117 ? 14.508 -10.789 -11.312 1 95.62 117 TRP B C 1
ATOM 4387 O O . TRP B 1 117 ? 13.984 -11.125 -10.25 1 95.62 117 TRP B O 1
ATOM 4397 N N . GLY B 1 118 ? 15.062 -11.609 -12.094 1 96.75 118 GLY B N 1
ATOM 4398 C CA . GLY B 1 118 ? 15.219 -13.031 -11.812 1 96.75 118 GLY B CA 1
ATOM 4399 C C . GLY B 1 118 ? 16.047 -13.766 -12.852 1 96.75 118 GLY B C 1
ATOM 4400 O O . GLY B 1 118 ? 16.578 -13.141 -13.781 1 96.75 118 GLY B O 1
ATOM 4401 N N . ALA B 1 119 ? 16.266 -14.992 -12.578 1 98.06 119 ALA B N 1
ATOM 4402 C CA . ALA B 1 119 ? 16.938 -15.891 -13.516 1 98.06 119 ALA B CA 1
ATOM 4403 C C . ALA B 1 119 ? 16.281 -17.266 -13.516 1 98.06 119 ALA B C 1
ATOM 4405 O O . ALA B 1 119 ? 15.766 -17.719 -12.492 1 98.06 119 ALA B O 1
ATOM 4406 N N . ILE B 1 120 ? 16.188 -17.797 -14.648 1 98.19 120 ILE B N 1
ATOM 4407 C CA . ILE B 1 120 ? 15.672 -19.156 -14.797 1 98.19 120 ILE B CA 1
ATOM 4408 C C . ILE B 1 120 ? 16.641 -19.984 -15.641 1 98.19 120 ILE B C 1
ATOM 4410 O O . ILE B 1 120 ? 17.203 -19.484 -16.625 1 98.19 120 ILE B O 1
ATOM 4414 N N . TYR B 1 121 ? 16.922 -21.219 -15.195 1 97.94 121 TYR B N 1
ATOM 4415 C CA . TYR B 1 121 ? 17.906 -22.047 -15.906 1 97.94 121 TYR B CA 1
ATOM 4416 C C . TYR B 1 121 ? 17.547 -23.516 -15.812 1 97.94 121 TYR B C 1
ATOM 4418 O O . TYR B 1 121 ? 16.891 -23.953 -14.867 1 97.94 121 TYR B O 1
ATOM 4426 N N . THR B 1 122 ? 17.922 -24.234 -16.812 1 97.62 122 THR B N 1
ATOM 4427 C CA . THR B 1 122 ? 17.844 -25.688 -16.797 1 97.62 122 THR B CA 1
ATOM 4428 C C . THR B 1 122 ? 19.141 -26.312 -16.312 1 97.62 122 THR B C 1
ATOM 4430 O O . THR B 1 122 ? 20.219 -25.75 -16.547 1 97.62 122 THR B O 1
ATOM 4433 N N . HIS B 1 123 ? 19.031 -27.359 -15.578 1 96.31 123 HIS B N 1
ATOM 4434 C CA . HIS B 1 123 ? 20.219 -28.016 -15.023 1 96.31 123 HIS B CA 1
ATOM 4435 C C . HIS B 1 123 ? 20.938 -28.844 -16.078 1 96.31 123 HIS B C 1
ATOM 4437 O O . HIS B 1 123 ? 20.312 -29.375 -17 1 96.31 123 HIS B O 1
ATOM 4443 N N . SER B 1 124 ? 22.297 -28.969 -15.938 1 95.44 124 SER B N 1
ATOM 4444 C CA . SER B 1 124 ? 23.109 -29.766 -16.859 1 95.44 124 SER B CA 1
ATOM 4445 C C . SER B 1 124 ? 22.672 -31.234 -16.812 1 95.44 124 SER B C 1
ATOM 4447 O O . SER B 1 124 ? 22.438 -31.797 -15.742 1 95.44 124 SER B O 1
ATOM 4449 N N . ASP B 1 125 ? 22.453 -31.781 -17.953 1 94.19 125 ASP B N 1
ATOM 4450 C CA . ASP B 1 125 ? 22.156 -33.188 -18.156 1 94.19 125 ASP B CA 1
ATOM 4451 C C . ASP B 1 125 ? 20.797 -33.562 -17.562 1 94.19 125 ASP B C 1
ATOM 4453 O O . ASP B 1 125 ? 20.562 -34.719 -17.188 1 94.19 125 ASP B O 1
ATOM 4457 N N . ALA B 1 126 ? 20.016 -32.562 -17.438 1 94.5 126 ALA B N 1
ATOM 4458 C CA . ALA B 1 126 ? 18.703 -32.812 -16.859 1 94.5 126 ALA B CA 1
ATOM 4459 C C . ALA B 1 126 ? 17.891 -33.75 -17.75 1 94.5 126 ALA B C 1
ATOM 4461 O O . ALA B 1 126 ? 17.219 -34.656 -17.25 1 94.5 126 ALA B O 1
ATOM 4462 N N . SER B 1 127 ? 17.906 -33.531 -19.078 1 94.12 127 SER B N 1
ATOM 4463 C CA . SER B 1 127 ? 17.156 -34.375 -20 1 94.12 127 SER B CA 1
ATOM 4464 C C . SER B 1 127 ? 17.672 -35.812 -19.969 1 94.12 127 SER B C 1
ATOM 4466 O O . SER B 1 127 ? 16.875 -36.75 -20.016 1 94.12 127 SER B O 1
ATOM 4468 N N . THR B 1 128 ? 18.969 -35.969 -19.859 1 92.31 128 THR B N 1
ATOM 4469 C CA . THR B 1 128 ? 19.562 -37.312 -19.797 1 92.31 128 THR B CA 1
ATOM 4470 C C . THR B 1 128 ? 19.141 -38.031 -18.516 1 92.31 128 THR B C 1
ATOM 4472 O O . THR B 1 128 ? 18.766 -39.188 -18.547 1 92.31 128 THR B O 1
ATOM 4475 N N . ARG B 1 129 ? 19.219 -37.344 -17.406 1 92.5 129 ARG B N 1
ATOM 4476 C CA . ARG B 1 129 ? 18.812 -37.938 -16.141 1 92.5 129 ARG B CA 1
ATOM 4477 C C . ARG B 1 129 ? 17.328 -38.312 -16.156 1 92.5 129 ARG B C 1
ATOM 4479 O O . ARG B 1 129 ? 16.953 -39.344 -15.617 1 92.5 129 ARG B O 1
ATOM 4486 N N . LEU B 1 130 ? 16.531 -37.438 -16.766 1 92.81 130 LEU B N 1
ATOM 4487 C CA . LEU B 1 130 ? 15.094 -37.719 -16.875 1 92.81 130 LEU B CA 1
ATOM 4488 C C . LEU B 1 130 ? 14.844 -38.938 -17.734 1 92.81 130 LEU B C 1
ATOM 4490 O O . LEU B 1 130 ? 14.047 -39.812 -17.359 1 92.81 130 LEU B O 1
ATOM 4494 N N . MET B 1 131 ? 15.57 -39.094 -18.859 1 91.25 131 MET B N 1
ATOM 4495 C CA . MET B 1 131 ? 15.398 -40.219 -19.766 1 91.25 131 MET B CA 1
ATOM 4496 C C . MET B 1 131 ? 15.867 -41.5 -19.109 1 91.25 131 MET B C 1
ATOM 4498 O O . MET B 1 131 ? 15.211 -42.531 -19.234 1 91.25 131 MET B O 1
ATOM 4502 N N . ASP B 1 132 ? 16.953 -41.438 -18.344 1 90.44 132 ASP B N 1
ATOM 4503 C CA . ASP B 1 132 ? 17.453 -42.594 -17.625 1 90.44 132 ASP B CA 1
ATOM 4504 C C . ASP B 1 132 ? 16.438 -43.062 -16.594 1 90.44 132 ASP B C 1
ATOM 4506 O O . ASP B 1 132 ? 16.25 -44.281 -16.406 1 90.44 132 ASP B O 1
ATOM 4510 N N . ALA B 1 133 ? 15.852 -42.094 -15.953 1 90.12 133 ALA B N 1
ATOM 4511 C CA . ALA B 1 133 ? 14.852 -42.438 -14.938 1 90.12 133 ALA B CA 1
ATOM 4512 C C . ALA B 1 133 ? 13.609 -43.062 -15.57 1 90.12 133 ALA B C 1
ATOM 4514 O O . ALA B 1 133 ? 13 -43.969 -15.016 1 90.12 133 ALA B O 1
ATOM 4515 N N . ILE B 1 134 ? 13.219 -42.531 -16.734 1 90.12 134 ILE B N 1
ATOM 4516 C CA . ILE B 1 134 ? 12.039 -43.031 -17.438 1 90.12 134 ILE B CA 1
ATOM 4517 C C . ILE B 1 134 ? 12.289 -44.469 -17.922 1 90.12 134 ILE B C 1
ATOM 4519 O O . ILE B 1 134 ? 11.398 -45.312 -17.859 1 90.12 134 ILE B O 1
ATOM 4523 N N . GLN B 1 135 ? 13.523 -44.781 -18.312 1 88 135 GLN B N 1
ATOM 4524 C CA . GLN B 1 135 ? 13.875 -46.094 -18.844 1 88 135 GLN B CA 1
ATOM 4525 C C . GLN B 1 135 ? 14.141 -47.062 -17.719 1 88 135 GLN B C 1
ATOM 4527 O O . GLN B 1 135 ? 14.266 -48.281 -17.953 1 88 135 GLN B O 1
ATOM 4532 N N . GLY B 1 136 ? 14.109 -46.656 -16.469 1 79.19 136 GLY B N 1
ATOM 4533 C CA . GLY B 1 136 ? 14.32 -47.531 -15.32 1 79.19 136 GLY B CA 1
ATOM 4534 C C . GLY B 1 136 ? 15.781 -47.875 -15.086 1 79.19 136 GLY B C 1
ATOM 4535 O O . GLY B 1 136 ? 16.109 -48.875 -14.469 1 79.19 136 GLY B O 1
ATOM 4536 N N . GLU B 1 137 ? 16.688 -47.344 -15.781 1 66.69 137 GLU B N 1
ATOM 4537 C CA . GLU B 1 137 ? 18.109 -47.688 -15.688 1 66.69 137 GLU B CA 1
ATOM 4538 C C . GLU B 1 137 ? 18.734 -47.094 -14.414 1 66.69 137 GLU B C 1
ATOM 4540 O O . GLU B 1 137 ? 19.734 -47.625 -13.938 1 66.69 137 GLU B O 1
ATOM 4545 N N . ASN B 1 138 ? 18.531 -46.062 -14.062 1 58.44 138 ASN B N 1
ATOM 4546 C CA . ASN B 1 138 ? 19.156 -45.406 -12.906 1 58.44 138 ASN B CA 1
ATOM 4547 C C . ASN B 1 138 ? 18.172 -45.25 -11.75 1 58.44 138 ASN B C 1
ATOM 4549 O O . ASN B 1 138 ? 17.156 -44.594 -11.883 1 58.44 138 ASN B O 1
ATOM 4553 N N . THR B 1 139 ? 18.25 -46.406 -11.031 1 53.38 139 THR B N 1
ATOM 4554 C CA . THR B 1 139 ? 17.5 -46.344 -9.773 1 53.38 139 THR B CA 1
ATOM 4555 C C . THR B 1 139 ? 17.75 -45 -9.086 1 53.38 139 THR B C 1
ATOM 4557 O O . THR B 1 139 ? 17.266 -44.781 -7.969 1 53.38 139 THR B O 1
ATOM 4560 N N . THR B 1 140 ? 18.75 -44.344 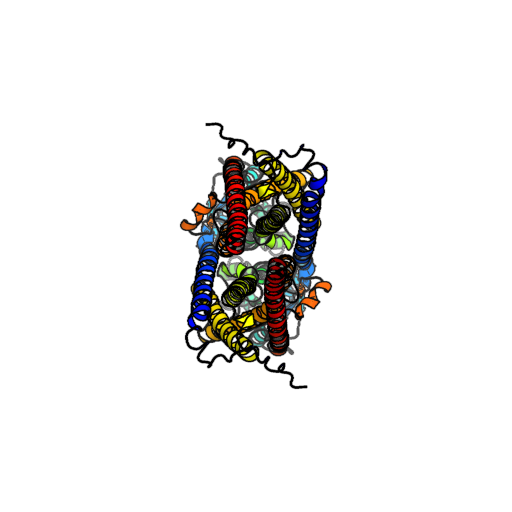-9.555 1 56.41 140 THR B N 1
ATOM 4561 C CA . THR B 1 140 ? 19.156 -43.25 -8.688 1 56.41 140 THR B CA 1
ATOM 4562 C C . THR B 1 140 ? 18.031 -42.219 -8.578 1 56.41 140 THR B C 1
ATOM 4564 O O . THR B 1 140 ? 17.125 -42.188 -9.422 1 56.41 140 THR B O 1
ATOM 4567 N N . ASP B 1 141 ? 18.062 -41.531 -7.512 1 70.69 141 ASP B N 1
ATOM 4568 C CA . ASP B 1 141 ? 17.156 -40.594 -6.863 1 70.69 141 ASP B CA 1
ATOM 4569 C C . ASP B 1 141 ? 16.781 -39.438 -7.797 1 70.69 141 ASP B C 1
ATOM 4571 O O . ASP B 1 141 ? 17.531 -38.469 -7.914 1 70.69 141 ASP B O 1
ATOM 4575 N N . TYR B 1 142 ? 16.109 -39.688 -9.055 1 85.06 142 TYR B N 1
ATOM 4576 C CA . TYR B 1 142 ? 15.586 -38.594 -9.867 1 85.06 142 TYR B CA 1
ATOM 4577 C C . TYR B 1 142 ? 14.812 -37.625 -9.008 1 85.06 142 TYR B C 1
ATOM 4579 O O . TYR B 1 142 ? 13.953 -38 -8.219 1 85.06 142 TYR B O 1
ATOM 4587 N N . ASP B 1 143 ? 15.266 -36.406 -9.078 1 88.25 143 ASP B N 1
ATOM 4588 C CA . ASP B 1 143 ? 14.586 -35.312 -8.414 1 88.25 143 ASP B CA 1
ATOM 4589 C C . ASP B 1 143 ? 14.055 -34.312 -9.438 1 88.25 143 ASP B C 1
ATOM 4591 O O . ASP B 1 143 ? 14.828 -33.562 -10.062 1 88.25 143 ASP B O 1
ATOM 4595 N N . PRO B 1 144 ? 12.719 -34.406 -9.695 1 89.62 144 PRO B N 1
ATOM 4596 C CA . PRO B 1 144 ? 12.156 -33.469 -10.68 1 89.62 144 PRO B CA 1
ATOM 4597 C C . PRO B 1 144 ? 12.477 -32.031 -10.375 1 89.62 144 PRO B C 1
ATOM 4599 O O . PRO B 1 144 ? 12.352 -31.156 -11.25 1 89.62 144 PRO B O 1
ATOM 4602 N N . ARG B 1 145 ? 12.938 -31.672 -9.211 1 88.5 145 ARG B N 1
ATOM 4603 C CA . ARG B 1 145 ? 13.258 -30.297 -8.82 1 88.5 145 ARG B CA 1
ATOM 4604 C C . ARG B 1 145 ? 14.633 -29.891 -9.344 1 88.5 145 ARG B C 1
ATOM 4606 O O . ARG B 1 145 ? 15 -28.719 -9.289 1 88.5 145 ARG B O 1
ATOM 4613 N N . LYS B 1 146 ? 15.352 -30.781 -9.789 1 93.38 146 LYS B N 1
ATOM 4614 C CA . LYS B 1 146 ? 16.672 -30.5 -10.344 1 93.38 146 LYS B CA 1
ATOM 4615 C C . LYS B 1 146 ? 16.641 -30.484 -11.875 1 93.38 146 LYS B C 1
ATOM 4617 O O . LYS B 1 146 ? 17.531 -31.047 -12.523 1 93.38 146 LYS B O 1
ATOM 4622 N N . THR B 1 147 ? 15.578 -29.984 -12.438 1 95.31 147 THR B N 1
ATOM 4623 C CA . THR B 1 147 ? 15.422 -29.844 -13.883 1 95.31 147 THR B CA 1
ATOM 4624 C C . THR B 1 147 ? 15.461 -28.375 -14.289 1 95.31 147 THR B C 1
ATOM 4626 O O . THR B 1 147 ? 16.375 -27.953 -15 1 95.31 147 THR B O 1
ATOM 4629 N N . ILE B 1 148 ? 14.5 -27.609 -13.766 1 96.94 148 ILE B N 1
ATOM 4630 C CA . ILE B 1 148 ? 14.445 -26.172 -14 1 96.94 148 ILE B CA 1
ATOM 4631 C C . ILE B 1 148 ? 14.422 -25.422 -12.664 1 96.94 148 ILE B C 1
ATOM 4633 O O . ILE B 1 148 ? 13.672 -25.797 -11.758 1 96.94 148 ILE B O 1
ATOM 4637 N N . SER B 1 149 ? 15.297 -24.484 -12.484 1 97.31 149 SER B N 1
ATOM 4638 C CA . SER B 1 149 ? 15.336 -23.641 -11.297 1 97.31 149 SER B CA 1
ATOM 4639 C C . SER B 1 149 ? 15.266 -22.156 -11.648 1 97.31 149 SER B C 1
ATOM 4641 O O . SER B 1 149 ? 15.641 -21.766 -12.758 1 97.31 149 SER B O 1
ATOM 4643 N N . TYR B 1 150 ? 14.641 -21.406 -10.805 1 97.38 150 TYR B N 1
ATOM 4644 C CA . TYR B 1 150 ? 14.664 -19.969 -11.023 1 97.38 150 TYR B CA 1
ATOM 4645 C C . TYR B 1 150 ? 15.039 -19.234 -9.742 1 97.38 150 TYR B C 1
ATOM 4647 O O . TYR B 1 150 ? 14.953 -19.797 -8.648 1 97.38 150 TYR B O 1
ATOM 4655 N N . ILE B 1 151 ? 15.648 -18.141 -9.93 1 96.81 151 ILE B N 1
ATOM 4656 C CA . ILE B 1 151 ? 16.172 -17.297 -8.859 1 96.81 151 ILE B CA 1
ATOM 4657 C C . ILE B 1 151 ? 15.516 -15.922 -8.898 1 96.81 151 ILE B C 1
ATOM 4659 O O . ILE B 1 151 ? 15.305 -15.367 -9.977 1 96.81 151 ILE B O 1
ATOM 4663 N N . PHE B 1 152 ? 15.133 -15.406 -7.777 1 95.38 152 PHE B N 1
ATOM 4664 C CA . PHE B 1 152 ? 14.664 -14.031 -7.688 1 95.38 152 PHE B CA 1
ATOM 4665 C C . PHE B 1 152 ? 14.961 -13.445 -6.309 1 95.38 152 PHE B C 1
ATOM 4667 O O . PHE B 1 152 ? 15.469 -14.148 -5.434 1 95.38 152 PHE B O 1
ATOM 4674 N N . ASN B 1 153 ? 14.828 -12.234 -6.156 1 93.25 153 ASN B N 1
ATOM 4675 C CA . ASN B 1 153 ? 15.039 -11.531 -4.895 1 93.25 153 ASN B CA 1
ATOM 4676 C C . ASN B 1 153 ? 13.727 -10.977 -4.332 1 93.25 153 ASN B C 1
ATOM 4678 O O . ASN B 1 153 ? 13.258 -9.93 -4.77 1 93.25 153 ASN B O 1
ATOM 4682 N N . GLY B 1 154 ? 13.25 -11.617 -3.283 1 90 154 GLY B N 1
ATOM 4683 C CA . GLY B 1 154 ? 11.93 -11.328 -2.75 1 90 154 GLY B CA 1
ATOM 4684 C C . GLY B 1 154 ? 11.828 -9.953 -2.117 1 90 154 GLY B C 1
ATOM 4685 O O . GLY B 1 154 ? 10.742 -9.375 -2.049 1 90 154 GLY B O 1
ATOM 4686 N N . ILE B 1 155 ? 12.938 -9.422 -1.757 1 89.94 155 ILE B N 1
ATOM 4687 C CA . ILE B 1 155 ? 12.922 -8.172 -1 1 89.94 155 ILE B CA 1
ATOM 4688 C C . ILE B 1 155 ? 12.797 -6.992 -1.958 1 89.94 155 ILE B C 1
ATOM 4690 O O . ILE B 1 155 ? 12.43 -5.887 -1.548 1 89.94 155 ILE B O 1
ATOM 4694 N N . TYR B 1 156 ? 13.18 -7.254 -3.287 1 90.94 156 TYR B N 1
ATOM 4695 C CA . TYR B 1 156 ? 13.102 -6.18 -4.273 1 90.94 156 TYR B CA 1
ATOM 4696 C C . TYR B 1 156 ? 11.664 -5.957 -4.719 1 90.94 156 TYR B C 1
ATOM 4698 O O . TYR B 1 156 ? 11.172 -6.637 -5.621 1 90.94 156 TYR B O 1
ATOM 4706 N N . TYR B 1 157 ? 10.938 -4.934 -4.137 1 90.94 157 TYR B N 1
ATOM 4707 C CA . TYR B 1 157 ? 9.523 -4.664 -4.359 1 90.94 157 TYR B CA 1
ATOM 4708 C C . TYR B 1 157 ? 8.688 -5.922 -4.152 1 90.94 157 TYR B C 1
ATOM 4710 O O . TYR B 1 157 ? 8.227 -6.531 -5.117 1 90.94 157 TYR B O 1
ATOM 4718 N N . PRO B 1 158 ? 8.414 -6.207 -2.959 1 88 158 PRO B N 1
ATOM 4719 C CA . PRO B 1 158 ? 7.793 -7.484 -2.6 1 88 158 PRO B CA 1
ATOM 4720 C C . PRO B 1 158 ? 6.457 -7.711 -3.307 1 88 158 PRO B C 1
ATOM 4722 O O . PRO B 1 158 ? 6.133 -8.844 -3.674 1 88 158 PRO B O 1
ATOM 4725 N N . VAL B 1 159 ? 5.734 -6.688 -3.572 1 85.56 159 VAL B N 1
ATOM 4726 C CA . VAL B 1 159 ? 4.441 -6.812 -4.234 1 85.56 159 VAL B CA 1
ATOM 4727 C C . VAL B 1 159 ? 4.641 -7.281 -5.672 1 85.56 159 VAL B C 1
ATOM 4729 O O . VAL B 1 159 ? 3.91 -8.148 -6.156 1 85.56 159 VAL B O 1
ATOM 4732 N N . ILE B 1 160 ? 5.668 -6.848 -6.352 1 89.69 160 ILE B N 1
ATOM 4733 C CA . ILE B 1 160 ? 5.945 -7.195 -7.738 1 89.69 160 ILE B CA 1
ATOM 4734 C C . ILE B 1 160 ? 6.508 -8.617 -7.816 1 89.69 160 ILE B C 1
ATOM 4736 O O . ILE B 1 160 ? 6.078 -9.414 -8.648 1 89.69 160 ILE B O 1
ATOM 4740 N N . THR B 1 161 ? 7.383 -8.922 -6.891 1 91.38 161 THR B N 1
ATOM 4741 C CA . THR B 1 161 ? 8.008 -10.242 -6.914 1 91.38 161 THR B CA 1
ATOM 4742 C C . THR B 1 161 ? 6.988 -11.328 -6.594 1 91.38 161 THR B C 1
ATOM 4744 O O . THR B 1 161 ? 6.988 -12.391 -7.219 1 91.38 161 THR B O 1
ATOM 4747 N N . SER B 1 162 ? 6.066 -11.023 -5.715 1 86.94 162 SER B N 1
ATOM 4748 C CA . SER B 1 162 ? 5.109 -12.039 -5.285 1 86.94 162 SER B CA 1
ATOM 4749 C C . SER B 1 162 ? 3.916 -12.109 -6.23 1 86.94 162 SER B C 1
ATOM 4751 O O . SER B 1 162 ? 3.193 -13.102 -6.254 1 86.94 162 SER B O 1
ATOM 4753 N N . SER B 1 163 ? 3.729 -11.023 -7.051 1 85.19 163 SER B N 1
ATOM 4754 C CA . SER B 1 163 ? 2.533 -11.023 -7.891 1 85.19 163 SER B CA 1
ATOM 4755 C C . SER B 1 163 ? 2.885 -11.273 -9.352 1 85.19 163 SER B C 1
ATOM 4757 O O . SER B 1 163 ? 2.031 -11.68 -10.141 1 85.19 163 SER B O 1
ATOM 4759 N N . ILE B 1 164 ? 4.148 -11.031 -9.75 1 90 164 ILE B N 1
ATOM 4760 C CA . ILE B 1 164 ? 4.473 -11.109 -11.172 1 90 164 ILE B CA 1
ATOM 4761 C C . ILE B 1 164 ? 5.613 -12.102 -11.391 1 90 164 ILE B C 1
ATOM 4763 O O . ILE B 1 164 ? 5.465 -13.078 -12.125 1 90 164 ILE B O 1
ATOM 4767 N N . ILE B 1 165 ? 6.672 -11.984 -10.648 1 93.56 165 ILE B N 1
ATOM 4768 C CA . ILE B 1 165 ? 7.887 -12.734 -10.953 1 93.56 165 ILE B CA 1
ATOM 4769 C C . ILE B 1 165 ? 7.715 -14.195 -10.531 1 93.56 165 ILE B C 1
ATOM 4771 O O . ILE B 1 165 ? 7.77 -15.094 -11.367 1 93.56 165 ILE B O 1
ATOM 4775 N N . ASP B 1 166 ? 7.406 -14.406 -9.266 1 91.62 166 ASP B N 1
ATOM 4776 C CA . ASP B 1 166 ? 7.293 -15.766 -8.758 1 91.62 166 ASP B CA 1
ATOM 4777 C C . ASP B 1 166 ? 6.164 -16.531 -9.445 1 91.62 166 ASP B C 1
ATOM 4779 O O . ASP B 1 166 ? 6.383 -17.594 -10.016 1 91.62 166 ASP B O 1
ATOM 4783 N N . PRO B 1 167 ? 4.969 -15.977 -9.523 1 86.62 167 PRO B N 1
ATOM 4784 C CA . PRO B 1 167 ? 3.904 -16.688 -10.234 1 86.62 167 PRO B CA 1
ATOM 4785 C C . PRO B 1 167 ? 4.195 -16.859 -11.719 1 86.62 167 PRO B C 1
ATOM 4787 O O . PRO B 1 167 ? 3.836 -17.891 -12.305 1 86.62 167 PRO B O 1
ATOM 4790 N N . GLY B 1 168 ? 4.832 -15.891 -12.344 1 90.75 168 GLY B N 1
ATOM 4791 C CA . GLY B 1 168 ? 5.195 -16 -13.75 1 90.75 168 GLY B CA 1
ATOM 4792 C C . GLY B 1 168 ? 6.172 -17.141 -14.023 1 90.75 168 GLY B C 1
ATOM 4793 O O . GLY B 1 168 ? 6 -17.891 -14.977 1 90.75 168 GLY B O 1
ATOM 4794 N N . MET B 1 169 ? 7.109 -17.281 -13.148 1 95 169 MET B N 1
ATOM 4795 C CA . MET B 1 169 ? 8.102 -18.344 -13.312 1 95 169 MET B CA 1
ATOM 4796 C C . MET B 1 169 ? 7.488 -19.719 -13.039 1 95 169 MET B C 1
ATOM 4798 O O . MET B 1 169 ? 7.805 -20.688 -13.727 1 95 169 MET B O 1
ATOM 4802 N N . ARG B 1 170 ? 6.598 -19.734 -12.102 1 89.5 170 ARG B N 1
ATOM 4803 C CA . ARG B 1 170 ? 5.902 -20.984 -11.82 1 89.5 170 ARG B CA 1
ATOM 4804 C C . ARG B 1 170 ? 5.035 -21.406 -13.008 1 89.5 170 ARG B C 1
ATOM 4806 O O . ARG B 1 170 ? 5 -22.578 -13.367 1 89.5 170 ARG B O 1
ATOM 4813 N N . ALA B 1 171 ? 4.406 -20.438 -13.57 1 87.94 171 ALA B N 1
ATOM 4814 C CA . ALA B 1 171 ? 3.578 -20.703 -14.75 1 87.94 171 ALA B CA 1
ATOM 4815 C C . ALA B 1 171 ? 4.434 -21.172 -15.922 1 87.94 171 ALA B C 1
ATOM 4817 O O . ALA B 1 171 ? 4.027 -22.047 -16.688 1 87.94 171 ALA B O 1
ATOM 4818 N N . LEU B 1 172 ? 5.543 -20.625 -16.031 1 94.38 172 LEU B N 1
ATOM 4819 C CA . LEU B 1 172 ? 6.457 -20.969 -17.125 1 94.38 172 LEU B CA 1
ATOM 4820 C C . LEU B 1 172 ? 6.957 -22.406 -16.969 1 94.38 172 LEU B C 1
ATOM 4822 O O . LEU B 1 172 ? 6.977 -23.156 -17.938 1 94.38 172 LEU B O 1
ATOM 4826 N N . VAL B 1 173 ? 7.324 -22.797 -15.805 1 94.06 173 VAL B N 1
ATOM 4827 C CA . VAL B 1 173 ? 7.824 -24.141 -15.555 1 94.06 173 VAL B CA 1
ATOM 4828 C C . VAL B 1 173 ? 6.699 -25.156 -15.766 1 94.06 173 VAL B C 1
ATOM 4830 O O . VAL B 1 173 ? 6.918 -26.219 -16.344 1 94.06 173 VAL B O 1
ATOM 4833 N N . SER B 1 174 ? 5.562 -24.781 -15.258 1 87 174 SER B N 1
ATOM 4834 C CA . SER B 1 174 ? 4.414 -25.656 -15.461 1 87 174 SER B CA 1
ATOM 4835 C C . SER B 1 174 ? 4.113 -25.844 -16.953 1 87 174 SER B C 1
ATOM 4837 O O . SER B 1 174 ? 3.82 -26.953 -17.391 1 87 174 SER B O 1
ATOM 4839 N N . ALA B 1 175 ? 4.203 -24.766 -17.703 1 89.19 175 ALA B N 1
ATOM 4840 C CA . ALA B 1 175 ? 3.994 -24.844 -19.141 1 89.19 175 ALA B CA 1
ATOM 4841 C C . ALA B 1 175 ? 5.09 -25.672 -19.812 1 89.19 175 ALA B C 1
ATOM 4843 O O . ALA B 1 175 ? 4.82 -26.422 -20.75 1 89.19 175 ALA B O 1
ATOM 4844 N N . ALA B 1 176 ? 6.27 -25.562 -19.344 1 93.94 176 ALA B N 1
ATOM 4845 C CA . ALA B 1 176 ? 7.379 -26.344 -19.875 1 93.94 176 ALA B CA 1
ATOM 4846 C C . ALA B 1 176 ? 7.164 -27.828 -19.656 1 93.94 176 ALA B C 1
ATOM 4848 O O . ALA B 1 176 ? 7.48 -28.656 -20.516 1 93.94 176 ALA B O 1
ATOM 4849 N N . SER B 1 177 ? 6.699 -28.141 -18.484 1 90.69 177 SER B N 1
ATOM 4850 C CA . SER B 1 177 ? 6.418 -29.531 -18.172 1 90.69 177 SER B CA 1
ATOM 4851 C C . SER B 1 177 ? 5.398 -30.125 -19.141 1 90.69 177 SER B C 1
ATOM 4853 O O . SER B 1 177 ? 5.539 -31.266 -19.578 1 90.69 177 SER B O 1
ATOM 4855 N N . ARG B 1 178 ? 4.453 -29.344 -19.531 1 84.25 178 ARG B N 1
ATOM 4856 C CA . ARG B 1 178 ? 3.424 -29.812 -20.469 1 84.25 178 ARG B CA 1
ATOM 4857 C C . ARG B 1 178 ? 3.977 -29.922 -21.875 1 84.25 178 ARG B C 1
ATOM 4859 O O . ARG B 1 178 ? 3.635 -30.859 -22.609 1 84.25 178 ARG B O 1
ATOM 4866 N N . ILE B 1 179 ? 4.789 -29.047 -22.219 1 90.25 179 ILE B N 1
ATOM 4867 C CA . ILE B 1 179 ? 5.328 -29 -23.578 1 90.25 179 ILE B CA 1
ATOM 4868 C C . ILE B 1 179 ? 6.375 -30.109 -23.75 1 90.25 179 ILE B C 1
ATOM 4870 O O . ILE B 1 179 ? 6.637 -30.547 -24.875 1 90.25 179 ILE B O 1
ATOM 4874 N N . TYR B 1 180 ? 6.961 -30.547 -22.625 1 91.56 180 TYR B N 1
ATOM 4875 C CA . TYR B 1 180 ? 7.965 -31.609 -22.672 1 91.56 180 TYR B CA 1
ATOM 4876 C C . TYR B 1 180 ? 7.438 -32.812 -23.422 1 91.56 180 TYR B C 1
ATOM 4878 O O . TYR B 1 180 ? 8.164 -33.438 -24.203 1 91.56 180 TYR B O 1
ATOM 4886 N N . TYR B 1 181 ? 6.191 -33.094 -23.266 1 84.81 181 TYR B N 1
ATOM 4887 C CA . TYR B 1 181 ? 5.594 -34.281 -23.875 1 84.81 181 TYR B CA 1
ATOM 4888 C C . TYR B 1 181 ? 5.5 -34.125 -25.391 1 84.81 181 TYR B C 1
ATOM 4890 O O . TYR B 1 181 ? 5.434 -35.094 -26.125 1 84.81 181 TYR B O 1
ATOM 4898 N N . ARG B 1 182 ? 5.531 -32.906 -25.766 1 83.12 182 ARG B N 1
ATOM 4899 C CA . ARG B 1 182 ? 5.445 -32.656 -27.203 1 83.12 182 ARG B CA 1
ATOM 4900 C C . ARG B 1 182 ? 6.816 -32.719 -27.859 1 83.12 182 ARG B C 1
ATOM 4902 O O . ARG B 1 182 ? 6.926 -33.062 -29.047 1 83.12 182 ARG B O 1
ATOM 4909 N N . VAL B 1 183 ? 7.789 -32.5 -27.078 1 87.38 183 VAL B N 1
ATOM 4910 C CA . VAL B 1 183 ? 9.133 -32.375 -27.625 1 87.38 183 VAL B CA 1
ATOM 4911 C C . VAL B 1 183 ? 9.875 -33.719 -27.422 1 87.38 183 VAL B C 1
ATOM 4913 O O . VAL B 1 183 ? 10.719 -34.094 -28.25 1 87.38 183 VAL B O 1
ATOM 4916 N N . ALA B 1 184 ? 9.562 -34.406 -26.344 1 86.19 184 ALA B N 1
ATOM 4917 C CA . ALA B 1 184 ? 10.32 -35.594 -25.984 1 86.19 184 ALA B CA 1
ATOM 4918 C C . ALA B 1 184 ? 9.641 -36.844 -26.531 1 86.19 184 ALA B C 1
ATOM 4920 O O . ALA B 1 184 ? 9.195 -37.719 -25.75 1 86.19 184 ALA B O 1
ATOM 4921 N N . ASN B 1 185 ? 9.742 -37.156 -27.797 1 84.56 185 ASN B N 1
ATOM 4922 C CA . ASN B 1 185 ? 9.148 -38.344 -28.438 1 84.56 185 ASN B CA 1
ATOM 4923 C C . ASN B 1 185 ? 9.781 -39.625 -27.938 1 84.56 185 ASN B C 1
ATOM 4925 O O . ASN B 1 185 ? 9.086 -40.625 -27.766 1 84.56 185 ASN B O 1
ATOM 4929 N N . GLU B 1 186 ? 11.039 -39.562 -27.719 1 86.69 186 GLU B N 1
ATOM 4930 C CA . GLU B 1 186 ? 11.758 -40.75 -27.25 1 86.69 186 GLU B CA 1
ATOM 4931 C C . GLU B 1 186 ? 11.273 -41.188 -25.875 1 86.69 186 GLU B C 1
ATOM 4933 O O . GLU B 1 186 ? 11.25 -42.375 -25.562 1 86.69 186 GLU B O 1
ATOM 4938 N N . ALA B 1 187 ? 10.938 -40.25 -25.094 1 87 187 ALA B N 1
ATOM 4939 C CA . ALA B 1 187 ? 10.445 -40.531 -23.75 1 87 187 ALA B CA 1
ATOM 4940 C C . ALA B 1 187 ? 9.117 -41.281 -23.797 1 87 187 ALA B C 1
ATOM 4942 O O . ALA B 1 187 ? 8.875 -42.188 -23 1 87 187 ALA B O 1
ATOM 4943 N N . ARG B 1 188 ? 8.32 -40.969 -24.719 1 82.81 188 ARG B N 1
ATOM 4944 C CA . ARG B 1 188 ? 7.02 -41.625 -24.891 1 82.81 188 ARG B CA 1
ATOM 4945 C C . ARG B 1 188 ? 7.172 -43.094 -25.25 1 82.81 188 ARG B C 1
ATOM 4947 O O . ARG B 1 188 ? 6.375 -43.938 -24.812 1 82.81 188 ARG B O 1
ATOM 4954 N N . SER B 1 189 ? 8.195 -43.312 -26.016 1 83.75 189 SER B N 1
ATOM 4955 C CA . SER B 1 189 ? 8.422 -44.688 -26.469 1 83.75 189 SER B CA 1
ATOM 4956 C C . SER B 1 189 ? 9.156 -45.5 -25.406 1 83.75 189 SER B C 1
ATOM 4958 O O . SER B 1 189 ? 9.039 -46.719 -25.375 1 83.75 189 SER B O 1
ATOM 4960 N N . ALA B 1 190 ? 9.812 -44.812 -24.578 1 85.88 190 ALA B N 1
ATOM 4961 C CA . ALA B 1 190 ? 10.688 -45.5 -23.625 1 85.88 190 ALA B CA 1
ATOM 4962 C C . ALA B 1 190 ? 9.969 -45.781 -22.312 1 85.88 190 ALA B C 1
ATOM 4964 O O . ALA B 1 190 ? 10.367 -46.688 -21.562 1 85.88 190 ALA B O 1
ATOM 4965 N N . VAL B 1 191 ? 8.898 -45.125 -22.078 1 88.25 191 VAL B N 1
ATOM 4966 C CA . VAL B 1 191 ? 8.258 -45.188 -20.766 1 88.25 191 VAL B CA 1
ATOM 4967 C C . VAL B 1 191 ? 7.566 -46.531 -20.594 1 88.25 191 VAL B C 1
ATOM 4969 O O . VAL B 1 191 ? 7.008 -47.094 -21.562 1 88.25 191 VAL B O 1
ATOM 4972 N N . ASN B 1 192 ? 7.805 -47.094 -19.375 1 83.5 192 ASN B N 1
ATOM 4973 C CA . ASN B 1 192 ? 7.035 -48.25 -18.938 1 83.5 192 ASN B CA 1
ATOM 4974 C C . ASN B 1 192 ? 5.953 -47.875 -17.938 1 83.5 192 ASN B C 1
ATOM 4976 O O . ASN B 1 192 ? 6.23 -47.719 -16.75 1 83.5 192 ASN B O 1
ATOM 4980 N N . LEU B 1 193 ? 4.723 -47.75 -18.438 1 82.94 193 LEU B N 1
ATOM 4981 C CA . LEU B 1 193 ? 3.627 -47.281 -17.594 1 82.94 193 LEU B CA 1
ATOM 4982 C C . LEU B 1 193 ? 3.281 -48.281 -16.516 1 82.94 193 LEU B C 1
ATOM 4984 O O . LEU B 1 193 ? 2.615 -47.938 -15.531 1 82.94 193 LEU B O 1
ATOM 4988 N N . SER B 1 194 ? 3.732 -49.531 -16.672 1 79.38 194 SER B N 1
ATOM 4989 C CA . SER B 1 194 ? 3.459 -50.562 -15.672 1 79.38 194 SER B CA 1
ATOM 4990 C C . SER B 1 194 ? 4.434 -50.5 -14.508 1 79.38 194 SER B C 1
ATOM 4992 O O . SER B 1 194 ? 4.156 -51 -13.422 1 79.38 194 SER B O 1
ATOM 4994 N N . ASP B 1 195 ? 5.586 -49.875 -14.758 1 81.81 195 ASP B N 1
ATOM 4995 C CA . ASP B 1 195 ? 6.562 -49.656 -13.703 1 81.81 195 ASP B CA 1
ATOM 4996 C C . ASP B 1 195 ? 6.254 -48.344 -12.953 1 81.81 195 ASP B C 1
ATOM 4998 O O . ASP B 1 195 ? 6.27 -47.281 -13.539 1 81.81 195 ASP B O 1
ATOM 5002 N N . PRO B 1 196 ? 5.992 -48.469 -11.648 1 76.69 196 PRO B N 1
ATOM 5003 C CA . PRO B 1 196 ? 5.586 -47.281 -10.883 1 76.69 196 PRO B CA 1
ATOM 5004 C C . PRO B 1 196 ? 6.637 -46.188 -10.898 1 76.69 196 PRO B C 1
ATOM 5006 O O . PRO B 1 196 ? 6.289 -45 -10.922 1 76.69 196 PRO B O 1
ATOM 5009 N N . ILE B 1 197 ? 7.824 -46.5 -10.883 1 78.5 197 ILE B N 1
ATOM 5010 C CA . ILE B 1 197 ? 8.883 -45.5 -10.867 1 78.5 197 ILE B CA 1
ATOM 5011 C C . ILE B 1 197 ? 8.953 -44.812 -12.227 1 78.5 197 ILE B C 1
ATOM 5013 O O . ILE B 1 197 ? 8.922 -43.562 -12.305 1 78.5 197 ILE B O 1
ATOM 5017 N N . SER B 1 198 ? 9.008 -45.594 -13.305 1 85.06 198 SER B N 1
ATOM 5018 C CA . SER B 1 198 ? 9.062 -45.062 -14.664 1 85.06 198 SER B CA 1
ATOM 5019 C C . SER B 1 198 ? 7.836 -44.219 -14.961 1 85.06 198 SER B C 1
ATOM 5021 O O . SER B 1 198 ? 7.953 -43.125 -15.523 1 85.06 198 SER B O 1
ATOM 5023 N N . SER B 1 199 ? 6.746 -44.75 -14.562 1 83.25 199 SER B N 1
ATOM 5024 C CA . SER B 1 199 ? 5.5 -44.031 -14.836 1 83.25 199 SER B CA 1
ATOM 5025 C C . SER B 1 199 ? 5.43 -42.719 -14.07 1 83.25 199 SER B C 1
ATOM 5027 O O . SER B 1 199 ? 5.023 -41.688 -14.617 1 83.25 199 SER B O 1
ATOM 5029 N N . ASN B 1 200 ? 5.812 -42.719 -12.789 1 81 200 ASN B N 1
ATOM 5030 C CA . ASN B 1 200 ? 5.758 -41.531 -11.969 1 81 200 ASN B CA 1
ATOM 5031 C C . ASN B 1 200 ? 6.703 -40.438 -12.492 1 81 200 ASN B C 1
ATOM 5033 O O . ASN B 1 200 ? 6.355 -39.25 -12.5 1 81 200 ASN B O 1
ATOM 5037 N N . VAL B 1 201 ? 7.84 -40.812 -12.898 1 85.75 201 VAL B N 1
ATOM 5038 C CA . VAL B 1 201 ? 8.82 -39.875 -13.414 1 85.75 201 VAL B CA 1
ATOM 5039 C C . VAL B 1 201 ? 8.312 -39.25 -14.719 1 85.75 201 VAL B C 1
ATOM 5041 O O . VAL B 1 201 ? 8.438 -38.062 -14.93 1 85.75 201 VAL B O 1
ATOM 5044 N N . PHE B 1 202 ? 7.766 -40.156 -15.5 1 87.38 202 PHE B N 1
ATOM 5045 C CA . PHE B 1 202 ? 7.273 -39.688 -16.797 1 87.38 202 PHE B CA 1
ATOM 5046 C C . PHE B 1 202 ? 6.09 -38.75 -16.625 1 87.38 202 PHE B C 1
ATOM 5048 O O . PHE B 1 202 ? 5.961 -37.781 -17.359 1 87.38 202 PHE B O 1
ATOM 5055 N N . LEU B 1 203 ? 5.27 -39 -15.695 1 83.19 203 LEU B N 1
ATOM 5056 C CA . LEU B 1 203 ? 4.047 -38.219 -15.516 1 83.19 203 LEU B CA 1
ATOM 5057 C C . LEU B 1 203 ? 4.332 -36.906 -14.766 1 83.19 203 LEU B C 1
ATOM 5059 O O . LEU B 1 203 ? 3.521 -35.969 -14.797 1 83.19 203 LEU B O 1
ATOM 5063 N N . ASN B 1 204 ? 5.406 -36.812 -14.008 1 82.5 204 ASN B N 1
ATOM 5064 C CA . ASN B 1 204 ? 5.859 -35.625 -13.305 1 82.5 204 ASN B CA 1
ATOM 5065 C C . ASN B 1 204 ? 7.328 -35.312 -13.609 1 82.5 204 ASN B C 1
ATOM 5067 O O . ASN B 1 204 ? 8.164 -35.312 -12.703 1 82.5 204 ASN B O 1
ATOM 5071 N N . PRO B 1 205 ? 7.543 -34.969 -14.82 1 87.62 205 PRO B N 1
ATOM 5072 C CA . PRO B 1 205 ? 8.945 -34.906 -15.25 1 87.62 205 PRO B CA 1
ATOM 5073 C C . PRO B 1 205 ? 9.664 -33.656 -14.758 1 87.62 205 PRO B C 1
ATOM 5075 O O . PRO B 1 205 ? 10.859 -33.719 -14.445 1 87.62 205 PRO B O 1
ATOM 5078 N N . ILE B 1 206 ? 8.906 -32.531 -14.742 1 90.88 206 ILE B N 1
ATOM 5079 C CA . ILE B 1 206 ? 9.539 -31.25 -14.469 1 90.88 206 ILE B CA 1
ATOM 5080 C C . ILE B 1 206 ? 8.812 -30.547 -13.32 1 90.88 206 ILE B C 1
ATOM 5082 O O . ILE B 1 206 ? 7.59 -30.406 -13.352 1 90.88 206 ILE B O 1
ATOM 5086 N N . GLU B 1 207 ? 9.516 -30.25 -12.289 1 86.44 207 GLU B N 1
ATOM 5087 C CA . GLU B 1 207 ? 9.008 -29.438 -11.18 1 86.44 207 GLU B CA 1
ATOM 5088 C C . GLU B 1 207 ? 9.938 -28.25 -10.898 1 86.44 207 GLU B C 1
ATOM 5090 O O . GLU B 1 207 ? 11.156 -28.391 -10.945 1 86.44 207 GLU B O 1
ATOM 5095 N N . ALA B 1 208 ? 9.32 -27.109 -10.57 1 85.81 208 ALA B N 1
ATOM 5096 C CA . ALA B 1 208 ? 10.117 -25.906 -10.359 1 85.81 208 ALA B CA 1
ATOM 5097 C C . ALA B 1 208 ? 10.797 -25.922 -8.992 1 85.81 208 ALA B C 1
ATOM 5099 O O . ALA B 1 208 ? 10.234 -26.422 -8.023 1 85.81 208 ALA B O 1
ATOM 5100 N N . SER B 1 209 ? 11.961 -25.547 -8.953 1 93.31 209 SER B N 1
ATOM 5101 C CA . SER B 1 209 ? 12.664 -25.156 -7.73 1 93.31 209 SER B CA 1
ATOM 5102 C C . SER B 1 209 ? 13.125 -23.703 -7.789 1 93.31 209 SER B C 1
ATOM 5104 O O . SER B 1 209 ? 13.297 -23.156 -8.875 1 93.31 209 SER B O 1
ATOM 5106 N N . PHE B 1 210 ? 13.086 -23.078 -6.656 1 94.38 210 PHE B N 1
ATOM 5107 C CA . PHE B 1 210 ? 13.438 -21.672 -6.719 1 94.38 210 PHE B CA 1
ATOM 5108 C C . PHE B 1 210 ? 14.352 -21.281 -5.566 1 94.38 210 PHE B C 1
ATOM 5110 O O . PHE B 1 210 ? 14.438 -22 -4.566 1 94.38 210 PHE B O 1
ATOM 5117 N N . ILE B 1 211 ? 15.141 -20.328 -5.801 1 94.31 211 ILE B N 1
ATOM 5118 C CA . ILE B 1 211 ? 15.969 -19.688 -4.789 1 94.31 211 ILE B CA 1
ATOM 5119 C C . ILE B 1 211 ? 15.547 -18.234 -4.625 1 94.31 211 ILE B C 1
ATOM 5121 O O . ILE B 1 211 ? 15.641 -17.438 -5.566 1 94.31 211 ILE B O 1
ATOM 5125 N N . ASP B 1 212 ? 14.977 -17.922 -3.471 1 92.81 212 ASP B N 1
ATOM 5126 C CA . ASP B 1 212 ? 14.727 -16.547 -3.084 1 92.81 212 ASP B CA 1
ATOM 5127 C C . ASP B 1 212 ? 15.914 -15.969 -2.307 1 92.81 212 ASP B C 1
ATOM 5129 O O . ASP B 1 212 ? 16.203 -16.422 -1.194 1 92.81 212 ASP B O 1
ATOM 5133 N N . LEU B 1 213 ? 16.625 -15.039 -2.896 1 91.5 213 LEU B N 1
ATOM 5134 C CA . LEU B 1 213 ? 17.844 -14.508 -2.305 1 91.5 213 LEU B CA 1
ATOM 5135 C C . LEU B 1 213 ? 17.562 -13.906 -0.933 1 91.5 213 LEU B C 1
ATOM 5137 O O . LEU B 1 213 ? 18.375 -14.047 -0.012 1 91.5 213 LEU B O 1
ATOM 5141 N N . MET B 1 214 ? 16.453 -13.227 -0.828 1 91.31 214 MET B N 1
ATOM 5142 C CA . MET B 1 214 ? 16.031 -12.664 0.448 1 91.31 214 MET B CA 1
ATOM 5143 C C . MET B 1 214 ? 14.516 -12.781 0.613 1 91.31 214 MET B C 1
ATOM 5145 O O . MET B 1 214 ? 13.781 -11.859 0.273 1 91.31 214 MET B O 1
ATOM 5149 N N . PRO B 1 215 ? 14.102 -13.93 1.243 1 88.56 215 PRO B N 1
ATOM 5150 C CA . PRO B 1 215 ? 12.664 -14.133 1.435 1 88.56 215 PRO B CA 1
ATOM 5151 C C . PRO B 1 215 ? 12.031 -13.062 2.324 1 88.56 215 PRO B C 1
ATOM 5153 O O . PRO B 1 215 ? 12.602 -12.688 3.348 1 88.56 215 PRO B O 1
ATOM 5156 N N . THR B 1 216 ? 10.984 -12.477 1.859 1 85.38 216 THR B N 1
ATOM 5157 C CA . THR B 1 216 ? 10.227 -11.477 2.596 1 85.38 216 THR B CA 1
ATOM 5158 C C . THR B 1 216 ? 8.766 -11.906 2.744 1 85.38 216 THR B C 1
ATOM 5160 O O . THR B 1 216 ? 7.906 -11.469 1.979 1 85.38 216 THR B O 1
ATOM 5163 N N . SER B 1 217 ? 8.445 -12.68 3.779 1 81.5 217 SER B N 1
ATOM 5164 C CA . SER B 1 217 ? 7.117 -13.266 3.941 1 81.5 217 SER B CA 1
ATOM 5165 C C . SER B 1 217 ? 6.277 -12.469 4.938 1 81.5 217 SER B C 1
ATOM 5167 O O . SER B 1 217 ? 5.09 -12.75 5.113 1 81.5 217 SER B O 1
ATOM 5169 N N . GLN B 1 218 ? 6.883 -11.438 5.473 1 86.81 218 GLN B N 1
ATOM 5170 C CA . GLN B 1 218 ? 6.156 -10.688 6.488 1 86.81 218 GLN B CA 1
ATOM 5171 C C . GLN B 1 218 ? 5.066 -9.82 5.863 1 86.81 218 GLN B C 1
ATOM 5173 O O . GLN B 1 218 ? 5.238 -9.312 4.75 1 86.81 218 GLN B O 1
ATOM 5178 N N . GLY B 1 219 ? 3.971 -9.719 6.605 1 84.75 219 GLY B N 1
ATOM 5179 C CA . GLY B 1 219 ? 2.854 -8.922 6.125 1 84.75 219 GLY B CA 1
ATOM 5180 C C . GLY B 1 219 ? 3.182 -7.445 6.004 1 84.75 219 GLY B C 1
ATOM 5181 O O . GLY B 1 219 ? 2.678 -6.766 5.109 1 84.75 219 GLY B O 1
ATOM 5182 N N . SER B 1 220 ? 4.105 -6.984 6.797 1 89.31 220 SER B N 1
ATOM 5183 C CA . SER B 1 220 ? 4.422 -5.562 6.859 1 89.31 220 SER B CA 1
ATOM 5184 C C . SER B 1 220 ? 5.199 -5.113 5.625 1 89.31 220 SER B C 1
ATOM 5186 O O . SER B 1 220 ? 5.426 -3.918 5.426 1 89.31 220 SER B O 1
ATOM 5188 N N . ARG B 1 221 ? 5.555 -6.023 4.727 1 88.62 221 ARG B N 1
ATOM 5189 C CA . ARG B 1 221 ? 6.371 -5.707 3.559 1 88.62 221 ARG B CA 1
ATOM 5190 C C . ARG B 1 221 ? 5.668 -4.695 2.658 1 88.62 221 ARG B C 1
ATOM 5192 O O . ARG B 1 221 ? 6.32 -3.904 1.977 1 88.62 221 ARG B O 1
ATOM 5199 N N . VAL B 1 222 ? 4.328 -4.676 2.732 1 87.19 222 VAL B N 1
ATOM 5200 C CA . VAL B 1 222 ? 3.566 -3.807 1.843 1 87.19 222 VAL B CA 1
ATOM 5201 C C . VAL B 1 222 ? 3.662 -2.361 2.322 1 87.19 222 VAL B C 1
ATOM 5203 O O . VAL B 1 222 ? 3.322 -1.432 1.588 1 87.19 222 VAL B O 1
ATOM 5206 N N . LEU B 1 223 ? 4.145 -2.162 3.535 1 92.56 223 LEU B N 1
ATOM 5207 C CA . LEU B 1 223 ? 4.199 -0.83 4.125 1 92.56 223 LEU B CA 1
ATOM 5208 C C . LEU B 1 223 ? 5.57 -0.196 3.912 1 92.56 223 LEU B C 1
ATOM 5210 O O . LEU B 1 223 ? 5.719 1.023 4.023 1 92.56 223 LEU B O 1
ATOM 5214 N N . PHE B 1 224 ? 6.621 -0.968 3.602 1 93.12 224 PHE B N 1
ATOM 5215 C CA . PHE B 1 224 ? 8 -0.501 3.631 1 93.12 224 PHE B CA 1
ATOM 5216 C C . PHE B 1 224 ? 8.203 0.647 2.65 1 93.12 224 PHE B C 1
ATOM 5218 O O . PHE B 1 224 ? 8.836 1.654 2.986 1 93.12 224 PHE B O 1
ATOM 5225 N N . ASN B 1 225 ? 7.656 0.495 1.47 1 93.94 225 ASN B N 1
ATOM 5226 C CA . ASN B 1 225 ? 7.926 1.502 0.448 1 93.94 225 ASN B CA 1
ATOM 5227 C C . ASN B 1 225 ? 6.719 2.414 0.229 1 93.94 225 ASN B C 1
ATOM 5229 O O . ASN B 1 225 ? 6.645 3.117 -0.779 1 93.94 225 ASN B O 1
ATOM 5233 N N . THR B 1 226 ? 5.734 2.355 1.153 1 92.44 226 THR B N 1
ATOM 5234 C CA . THR B 1 226 ? 4.547 3.195 1.051 1 92.44 226 THR B CA 1
ATOM 5235 C C . THR B 1 226 ? 4.422 4.105 2.268 1 92.44 226 THR B C 1
ATOM 5237 O O . THR B 1 226 ? 5.117 5.117 2.367 1 92.44 226 THR B O 1
ATOM 5240 N N . VAL B 1 227 ? 3.691 3.611 3.275 1 91.88 227 VAL B N 1
ATOM 5241 C CA . VAL B 1 227 ? 3.395 4.449 4.43 1 91.88 227 VAL B CA 1
ATOM 5242 C C . VAL B 1 227 ? 4.676 4.719 5.219 1 91.88 227 VAL B C 1
ATOM 5244 O O . VAL B 1 227 ? 4.855 5.809 5.77 1 91.88 227 VAL B O 1
ATOM 5247 N N . SER B 1 228 ? 5.586 3.793 5.27 1 94.44 228 SER B N 1
ATOM 5248 C CA . SER B 1 228 ? 6.82 3.955 6.035 1 94.44 228 SER B CA 1
ATOM 5249 C C . SER B 1 228 ? 7.691 5.062 5.453 1 94.44 228 SER B C 1
ATOM 5251 O O . SER B 1 228 ? 8.523 5.641 6.156 1 94.44 228 SER B O 1
ATOM 5253 N N . MET B 1 229 ? 7.473 5.406 4.199 1 95.81 229 MET B N 1
ATOM 5254 C CA . MET B 1 229 ? 8.273 6.449 3.572 1 95.81 229 MET B CA 1
ATOM 5255 C C . MET B 1 229 ? 7.68 7.828 3.834 1 95.81 229 MET B C 1
ATOM 5257 O O . MET B 1 229 ? 8.336 8.844 3.619 1 95.81 229 MET B O 1
ATOM 5261 N N . VAL B 1 230 ? 6.477 7.809 4.309 1 93.88 230 VAL B N 1
ATOM 5262 C CA . VAL B 1 230 ? 5.77 9.055 4.566 1 93.88 230 VAL B CA 1
ATOM 5263 C C . VAL B 1 230 ? 6.094 9.555 5.977 1 93.88 230 VAL B C 1
ATOM 5265 O O . VAL B 1 230 ? 6.211 10.758 6.203 1 93.88 230 VAL B O 1
ATOM 5268 N N . MET B 1 231 ? 6.359 8.672 6.941 1 94.31 231 MET B N 1
ATOM 5269 C CA . MET B 1 231 ? 6.445 8.984 8.367 1 94.31 231 MET B CA 1
ATOM 5270 C C . MET B 1 231 ? 7.664 9.852 8.664 1 94.31 231 MET B C 1
ATOM 5272 O O . MET B 1 231 ? 7.57 10.82 9.422 1 94.31 231 MET B O 1
ATOM 5276 N N . PRO B 1 232 ? 8.797 9.57 7.957 1 95.5 232 PRO B N 1
ATOM 5277 C CA . PRO B 1 232 ? 9.945 10.438 8.211 1 95.5 232 PRO B CA 1
ATOM 5278 C C . PRO B 1 232 ? 9.672 11.898 7.859 1 95.5 232 PRO B C 1
ATOM 5280 O O . PRO B 1 232 ? 10.141 12.805 8.555 1 95.5 232 PRO B O 1
ATOM 5283 N N . VAL B 1 233 ? 8.93 12.125 6.863 1 94.12 233 VAL B N 1
ATOM 5284 C CA . VAL B 1 233 ? 8.609 13.484 6.441 1 94.12 233 VAL B CA 1
ATOM 5285 C C . VAL B 1 233 ? 7.664 14.133 7.453 1 94.12 233 VAL B C 1
ATOM 5287 O O . VAL B 1 233 ? 7.891 15.266 7.887 1 94.12 233 VAL B O 1
ATOM 5290 N N . LEU B 1 234 ? 6.668 13.391 7.855 1 91.81 234 LEU B N 1
ATOM 5291 C CA . LEU B 1 234 ? 5.672 13.898 8.797 1 91.81 234 LEU B CA 1
ATOM 5292 C C . LEU B 1 234 ? 6.309 14.211 10.148 1 91.81 234 LEU B C 1
ATOM 5294 O O . LEU B 1 234 ? 6.012 15.242 10.758 1 91.81 234 LEU B O 1
ATOM 5298 N N . MET B 1 235 ? 7.188 13.352 10.578 1 93.38 235 MET B N 1
ATOM 5299 C CA . MET B 1 235 ? 7.848 13.531 11.867 1 93.38 235 MET B CA 1
ATOM 5300 C C . MET B 1 235 ? 8.609 14.852 11.906 1 93.38 235 MET B C 1
ATOM 5302 O O . MET B 1 235 ? 8.5 15.602 12.875 1 93.38 235 MET B O 1
ATOM 5306 N N . GLN B 1 236 ? 9.289 15.125 10.844 1 94.38 236 GLN B N 1
ATOM 5307 C CA . GLN B 1 236 ? 10.109 16.328 10.812 1 94.38 236 GLN B CA 1
ATOM 5308 C C . GLN B 1 236 ? 9.25 17.578 10.688 1 94.38 236 GLN B C 1
ATOM 5310 O O . GLN B 1 236 ? 9.578 18.625 11.25 1 94.38 236 GLN B O 1
ATOM 5315 N N . PHE B 1 237 ? 8.227 17.438 10 1 89.81 237 PHE B N 1
ATOM 5316 C CA . PHE B 1 237 ? 7.316 18.562 9.859 1 89.81 237 PHE B CA 1
ATOM 5317 C C . PHE B 1 237 ? 6.734 18.969 11.203 1 89.81 237 PHE B C 1
ATOM 5319 O O . PHE B 1 237 ? 6.785 20.141 11.586 1 89.81 237 PHE B O 1
ATOM 5326 N N . PHE B 1 238 ? 6.16 18.031 11.93 1 87.5 238 PHE B N 1
ATOM 5327 C CA . PHE B 1 238 ? 5.539 18.328 13.211 1 87.5 238 PHE B CA 1
ATOM 5328 C C . PHE B 1 238 ? 6.574 18.844 14.211 1 87.5 238 PHE B C 1
ATOM 5330 O O . PHE B 1 238 ? 6.289 19.75 14.992 1 87.5 238 PHE B O 1
ATOM 5337 N N . PHE B 1 239 ? 7.734 18.312 14.18 1 91.94 239 PHE B N 1
ATOM 5338 C CA . PHE B 1 239 ? 8.781 18.734 15.102 1 91.94 239 PHE B CA 1
ATOM 5339 C C . PHE B 1 239 ? 9.219 20.172 14.797 1 91.94 239 PHE B C 1
ATOM 5341 O O . PHE B 1 239 ? 9.375 20.984 15.711 1 91.94 239 PHE B O 1
ATOM 5348 N N . SER B 1 240 ? 9.406 20.438 13.523 1 91.06 240 SER B N 1
ATOM 5349 C CA . SER B 1 240 ? 9.828 21.781 13.125 1 91.06 240 SER B CA 1
ATOM 5350 C C . SER B 1 240 ? 8.773 22.828 13.484 1 91.06 240 SER B C 1
ATOM 5352 O O . SER B 1 240 ? 9.109 23.922 13.922 1 91.06 240 SER B O 1
ATOM 5354 N N . MET B 1 241 ? 7.574 22.453 13.289 1 85.75 241 MET B N 1
ATOM 5355 C CA . MET B 1 241 ? 6.492 23.375 13.648 1 85.75 241 MET B CA 1
ATOM 5356 C C . MET B 1 241 ? 6.5 23.672 15.141 1 85.75 241 MET B C 1
ATOM 5358 O O . MET B 1 241 ? 6.359 24.828 15.547 1 85.75 241 MET B O 1
ATOM 5362 N N . ALA B 1 242 ? 6.645 22.625 15.914 1 86.62 242 ALA B N 1
ATOM 5363 C CA . ALA B 1 242 ? 6.664 22.781 17.359 1 86.62 242 ALA B CA 1
ATOM 5364 C C . ALA B 1 242 ? 7.887 23.578 17.812 1 86.62 242 ALA B C 1
ATOM 5366 O O . ALA B 1 242 ? 7.777 24.484 18.656 1 86.62 242 ALA B O 1
ATOM 5367 N N . MET B 1 243 ? 9.008 23.312 17.266 1 91.81 243 MET B N 1
ATOM 5368 C CA . MET B 1 243 ? 10.242 24 17.641 1 91.81 243 MET B CA 1
ATOM 5369 C C . MET B 1 243 ? 10.164 25.484 17.281 1 91.81 243 MET B C 1
ATOM 5371 O O . MET B 1 243 ? 10.531 26.344 18.078 1 91.81 243 MET B O 1
ATOM 5375 N N . ASN B 1 244 ? 9.711 25.797 16.094 1 89.31 244 ASN B N 1
ATOM 5376 C CA . ASN B 1 244 ? 9.562 27.203 15.68 1 89.31 244 ASN B CA 1
ATOM 5377 C C . ASN B 1 244 ? 8.602 27.953 16.594 1 89.31 244 ASN B C 1
ATOM 5379 O O . ASN B 1 244 ? 8.828 29.125 16.906 1 89.31 244 ASN B O 1
ATOM 5383 N N . GLY B 1 245 ? 7.543 27.266 16.922 1 85.25 245 GLY B N 1
ATOM 5384 C CA . GLY B 1 245 ? 6.621 27.891 17.859 1 85.25 245 GLY B CA 1
ATOM 5385 C C . GLY B 1 245 ? 7.25 28.203 19.203 1 85.25 245 GLY B C 1
ATOM 5386 O O . GLY B 1 245 ? 7.059 29.281 19.75 1 85.25 245 GLY B O 1
ATOM 5387 N N . ILE B 1 246 ? 8 27.312 19.734 1 89.5 246 ILE B N 1
ATOM 5388 C CA . ILE B 1 246 ? 8.672 27.484 21.016 1 89.5 246 ILE B CA 1
ATOM 5389 C C . ILE B 1 246 ? 9.711 28.594 20.922 1 89.5 246 ILE B C 1
ATOM 5391 O O . ILE B 1 246 ? 9.805 29.438 21.812 1 89.5 246 ILE B O 1
ATOM 5395 N N . PHE B 1 247 ? 10.484 28.641 19.828 1 91.38 247 PHE B N 1
ATOM 5396 C CA . PHE B 1 247 ? 11.516 29.656 19.625 1 91.38 247 PHE B CA 1
ATOM 5397 C C . PHE B 1 247 ? 10.891 31.031 19.516 1 91.38 247 PHE B C 1
ATOM 5399 O O . PHE B 1 247 ? 11.445 32.031 20.016 1 91.38 247 PHE B O 1
ATOM 5406 N N . THR B 1 248 ? 9.781 31.125 18.922 1 86.69 248 THR B N 1
ATOM 5407 C CA . THR B 1 248 ? 9.078 32.406 18.781 1 86.69 248 THR B CA 1
ATOM 5408 C C . THR B 1 248 ? 8.531 32.875 20.125 1 86.69 248 THR B C 1
ATOM 5410 O O . THR B 1 248 ? 8.703 34.031 20.5 1 86.69 248 THR B O 1
ATOM 5413 N N . GLU B 1 249 ? 7.91 32 20.844 1 85.5 249 GLU B N 1
ATOM 5414 C CA . GLU B 1 249 ? 7.262 32.344 22.109 1 85.5 249 GLU B CA 1
ATOM 5415 C C . GLU B 1 249 ? 8.289 32.719 23.172 1 85.5 249 GLU B C 1
ATOM 5417 O O . GLU B 1 249 ? 8.016 33.562 24.047 1 85.5 249 GLU B O 1
ATOM 5422 N N . THR B 1 250 ? 9.422 32.125 23.109 1 89.25 250 THR B N 1
ATOM 5423 C CA . THR B 1 250 ? 10.438 32.344 24.141 1 89.25 250 THR B CA 1
ATOM 5424 C C . THR B 1 250 ? 11.391 33.469 23.719 1 89.25 250 THR B C 1
ATOM 5426 O O . THR B 1 250 ? 12.328 33.781 24.438 1 89.25 250 THR B O 1
ATOM 5429 N N . GLY B 1 251 ? 11.227 33.969 22.531 1 87.38 251 GLY B N 1
ATOM 5430 C CA . GLY B 1 251 ? 12 35.125 22.078 1 87.38 251 GLY B CA 1
ATOM 5431 C C . GLY B 1 251 ? 13.391 34.75 21.594 1 87.38 251 GLY B C 1
ATOM 5432 O O . GLY B 1 251 ? 14.289 35.594 21.531 1 87.38 251 GLY B O 1
ATOM 5433 N N . VAL B 1 252 ? 13.586 33.5 21.297 1 89.56 252 VAL B N 1
ATOM 5434 C CA . VAL B 1 252 ? 14.875 33.031 20.828 1 89.56 252 VAL B CA 1
ATOM 5435 C C . VAL B 1 252 ? 15.203 33.656 19.469 1 89.56 252 VAL B C 1
ATOM 5437 O O . VAL B 1 252 ? 16.328 34.125 19.25 1 89.56 252 VAL B O 1
ATOM 5440 N N . PHE B 1 253 ? 14.305 33.75 18.594 1 88.5 253 PHE B N 1
ATOM 5441 C CA . PHE B 1 253 ? 14.531 34.281 17.25 1 88.5 253 PHE B CA 1
ATOM 5442 C C . PHE B 1 253 ? 14.867 35.75 17.297 1 88.5 253 PHE B C 1
ATOM 5444 O O . PHE B 1 253 ? 15.57 36.281 16.422 1 88.5 253 PHE B O 1
ATOM 5451 N N . THR B 1 254 ? 14.453 36.406 18.391 1 85.44 254 THR B N 1
ATOM 5452 C CA . THR B 1 254 ? 14.625 37.844 18.469 1 85.44 254 THR B CA 1
ATOM 5453 C C . THR B 1 254 ? 15.875 38.188 19.266 1 85.44 254 THR B C 1
ATOM 5455 O O . THR B 1 254 ? 16.547 39.188 18.969 1 85.44 254 THR B O 1
ATOM 5458 N N . GLU B 1 255 ? 16.156 37.406 20.281 1 87.19 255 GLU B N 1
ATOM 5459 C CA . GLU B 1 255 ? 17.141 37.875 21.25 1 87.19 255 GLU B CA 1
ATOM 5460 C C . GLU B 1 255 ? 18.453 37.094 21.109 1 87.19 255 GLU B C 1
ATOM 5462 O O . GLU B 1 255 ? 19.516 37.594 21.469 1 87.19 255 GLU B O 1
ATOM 5467 N N . LEU B 1 256 ? 18.438 35.938 20.672 1 88.81 256 LEU B N 1
ATOM 5468 C CA . LEU B 1 256 ? 19.625 35.094 20.609 1 88.81 256 LEU B CA 1
ATOM 5469 C C . LEU B 1 256 ? 20.406 35.375 19.312 1 88.81 256 LEU B C 1
ATOM 5471 O O . LEU B 1 256 ? 19.812 35.688 18.281 1 88.81 256 LEU B O 1
ATOM 5475 N N . SER B 1 257 ? 21.688 35.219 19.469 1 88.88 257 SER B N 1
ATOM 5476 C CA . SER B 1 257 ? 22.531 35.438 18.297 1 88.88 257 SER B CA 1
ATOM 5477 C C . SER B 1 257 ? 22.172 34.469 17.172 1 88.88 257 SER B C 1
ATOM 5479 O O . SER B 1 257 ? 21.938 33.281 17.422 1 88.88 257 SER B O 1
ATOM 5481 N N . LYS B 1 258 ? 22.156 35 15.922 1 87.81 258 LYS B N 1
ATOM 5482 C CA . LYS B 1 258 ? 21.75 34.219 14.758 1 87.81 258 LYS B CA 1
ATOM 5483 C C . LYS B 1 258 ? 22.656 33 14.586 1 87.81 258 LYS B C 1
ATOM 5485 O O . LYS B 1 258 ? 22.188 31.906 14.234 1 87.81 258 LYS B O 1
ATOM 5490 N N . ARG B 1 259 ? 23.922 33.156 14.812 1 87.69 259 ARG B N 1
ATOM 5491 C CA . ARG B 1 259 ? 24.875 32.062 14.695 1 87.69 259 ARG B CA 1
ATOM 5492 C C . ARG B 1 259 ? 24.562 30.969 15.719 1 87.69 259 ARG B C 1
ATOM 5494 O O . ARG B 1 259 ? 24.656 29.781 15.406 1 87.69 259 ARG B O 1
ATOM 5501 N N . ASP B 1 260 ? 24.234 31.422 16.891 1 90.69 260 ASP B N 1
ATOM 5502 C CA . ASP B 1 260 ? 23.938 30.453 17.938 1 90.69 260 ASP B CA 1
ATOM 5503 C C . ASP B 1 260 ? 22.625 29.719 17.656 1 90.69 260 ASP B C 1
ATOM 5505 O O . ASP B 1 260 ? 22.5 28.531 17.969 1 90.69 260 ASP B O 1
ATOM 5509 N N . ILE B 1 261 ? 21.672 30.453 17.094 1 92.44 261 ILE B N 1
ATOM 5510 C CA . ILE B 1 261 ? 20.406 29.797 16.75 1 92.44 261 ILE B CA 1
ATOM 5511 C C . ILE B 1 261 ? 20.672 28.703 15.711 1 92.44 261 ILE B C 1
ATOM 5513 O O . ILE B 1 261 ? 20.156 27.594 15.836 1 92.44 261 ILE B O 1
ATOM 5517 N N . TYR B 1 262 ? 21.453 29.062 14.75 1 90.94 262 TYR B N 1
ATOM 5518 C CA . TYR B 1 262 ? 21.781 28.109 13.711 1 90.94 262 TYR B CA 1
ATOM 5519 C C . TYR B 1 262 ? 22.469 26.875 14.289 1 90.94 262 TYR B C 1
ATOM 5521 O O . TYR B 1 262 ? 22.125 25.75 13.961 1 90.94 262 TYR B O 1
ATOM 5529 N N . LEU B 1 263 ? 23.438 27.078 15.148 1 91.81 263 LEU B N 1
ATOM 5530 C CA . LEU B 1 263 ? 24.188 25.984 15.734 1 91.81 263 LEU B CA 1
ATOM 5531 C C . LEU B 1 263 ? 23.297 25.109 16.609 1 91.81 263 LEU B C 1
ATOM 5533 O O . LEU B 1 263 ? 23.391 23.891 16.578 1 91.81 263 LEU B O 1
ATOM 5537 N N . ILE B 1 264 ? 22.469 25.734 17.375 1 93 264 ILE B N 1
ATOM 5538 C CA . ILE B 1 264 ? 21.562 25 18.25 1 93 264 ILE B CA 1
ATOM 5539 C C . ILE B 1 264 ? 20.594 24.156 17.406 1 93 264 ILE B C 1
ATOM 5541 O O . ILE B 1 264 ? 20.375 22.984 17.703 1 93 264 ILE B O 1
ATOM 5545 N N . ARG B 1 265 ? 20.047 24.734 16.391 1 93.88 265 ARG B N 1
ATOM 5546 C CA . ARG B 1 265 ? 19.109 24.031 15.523 1 93.88 265 ARG B CA 1
ATOM 5547 C C . ARG B 1 265 ? 19.797 22.891 14.789 1 93.88 265 ARG B C 1
ATOM 5549 O O . ARG B 1 265 ? 19.188 21.844 14.57 1 93.88 265 ARG B O 1
ATOM 5556 N N . LEU B 1 266 ? 21 23.188 14.398 1 93.88 266 LEU B N 1
ATOM 5557 C CA . LEU B 1 266 ? 21.766 22.141 13.734 1 93.88 266 LEU B CA 1
ATOM 5558 C C . LEU B 1 266 ? 21.969 20.953 14.664 1 93.88 266 LEU B C 1
ATOM 5560 O O . LEU B 1 266 ? 21.812 19.797 14.242 1 93.88 266 LEU B O 1
ATOM 5564 N N . ILE B 1 267 ? 22.297 21.188 15.898 1 95.25 267 ILE B N 1
ATOM 5565 C CA . ILE B 1 267 ? 22.516 20.141 16.875 1 95.25 267 ILE B CA 1
ATOM 5566 C C . ILE B 1 267 ? 21.203 19.422 17.156 1 95.25 267 ILE B C 1
ATOM 5568 O O . ILE B 1 267 ? 21.156 18.188 17.203 1 95.25 267 ILE B O 1
ATOM 5572 N N . ILE B 1 268 ? 20.156 20.156 17.297 1 95.5 268 ILE B N 1
ATOM 5573 C CA . ILE B 1 268 ? 18.844 19.578 17.594 1 95.5 268 ILE B CA 1
ATOM 5574 C C . ILE B 1 268 ? 18.406 18.672 16.438 1 95.5 268 ILE B C 1
ATOM 5576 O O . ILE B 1 268 ? 17.922 17.562 16.672 1 95.5 268 ILE B O 1
ATOM 5580 N N . SER B 1 269 ? 18.562 19.172 15.258 1 95.56 269 SER B N 1
ATOM 5581 C CA . SER B 1 269 ? 18.141 18.391 14.094 1 95.56 269 SER B CA 1
ATOM 5582 C C . SER B 1 269 ? 18.875 17.062 14.023 1 95.56 269 SER B C 1
ATOM 5584 O O . SER B 1 269 ? 18.266 16.016 13.797 1 95.56 269 SER B O 1
ATOM 5586 N N . LYS B 1 270 ? 20.234 17.094 14.273 1 97.25 270 LYS B N 1
ATOM 5587 C CA . LYS B 1 270 ? 21.031 15.883 14.188 1 97.25 270 LYS B CA 1
ATOM 5588 C C . LYS B 1 270 ? 20.641 14.883 15.273 1 97.25 270 LYS B C 1
ATOM 5590 O O . LYS B 1 270 ? 20.5 13.688 15.008 1 97.25 270 LYS B O 1
ATOM 5595 N N . VAL B 1 271 ? 20.422 15.344 16.438 1 96.81 271 VAL B N 1
ATOM 5596 C CA . VAL B 1 271 ? 20.078 14.469 17.562 1 96.81 271 VAL B CA 1
ATOM 5597 C C . VAL B 1 271 ? 18.672 13.922 17.375 1 96.81 271 VAL B C 1
ATOM 5599 O O . VAL B 1 271 ? 18.438 12.727 17.562 1 96.81 271 VAL B O 1
ATOM 5602 N N . TYR B 1 272 ? 17.766 14.758 17.016 1 97.25 272 TYR B N 1
ATOM 5603 C CA . TYR B 1 272 ? 16.375 14.352 16.891 1 97.25 272 TYR B CA 1
ATOM 5604 C C . TYR B 1 272 ? 16.203 13.336 15.758 1 97.25 272 TYR B C 1
ATOM 5606 O O . TYR B 1 272 ? 15.547 12.312 15.93 1 97.25 272 TYR B O 1
ATOM 5614 N N . THR B 1 273 ? 16.781 13.641 14.586 1 97.88 273 THR B N 1
ATOM 5615 C CA . THR B 1 273 ? 16.625 12.742 13.445 1 97.88 273 THR B CA 1
ATOM 5616 C C . THR B 1 273 ? 17.312 11.406 13.711 1 97.88 273 THR B C 1
ATOM 5618 O O . THR B 1 273 ? 16.859 10.359 13.25 1 97.88 273 THR B O 1
ATOM 5621 N N . LEU B 1 274 ? 18.438 11.477 14.477 1 97.62 274 LEU B N 1
ATOM 5622 C CA . LEU B 1 274 ? 19.109 10.242 14.852 1 97.62 274 LEU B CA 1
ATOM 5623 C C . LEU B 1 274 ? 18.219 9.375 15.727 1 97.62 274 LEU B C 1
ATOM 5625 O O . LEU B 1 274 ? 18.156 8.156 15.539 1 97.62 274 LEU B O 1
ATOM 5629 N N . LEU B 1 275 ? 17.547 10 16.625 1 97.12 275 LEU B N 1
ATOM 5630 C CA . LEU B 1 275 ? 16.641 9.281 17.516 1 97.12 275 LEU B CA 1
ATOM 5631 C C . LEU B 1 275 ? 15.43 8.758 16.734 1 97.12 275 LEU B C 1
ATOM 5633 O O . LEU B 1 275 ? 14.969 7.645 16.984 1 97.12 275 LEU B O 1
ATOM 5637 N N . CYS B 1 276 ? 14.953 9.562 15.805 1 97.25 276 CYS B N 1
ATOM 5638 C CA . CYS B 1 276 ? 13.844 9.109 14.977 1 97.25 276 CYS B CA 1
ATOM 5639 C C . CYS B 1 276 ? 14.242 7.895 14.141 1 97.25 276 CYS B C 1
ATOM 5641 O O . CYS B 1 276 ? 13.445 6.973 13.969 1 97.25 276 CYS B O 1
ATOM 5643 N N . GLY B 1 277 ? 15.484 7.969 13.656 1 97.38 277 GLY B N 1
ATOM 5644 C CA . GLY B 1 277 ? 15.969 6.844 12.867 1 97.38 277 GLY B CA 1
ATOM 5645 C C . GLY B 1 277 ? 16.016 5.547 13.656 1 97.38 277 GLY B C 1
ATOM 5646 O O . GLY B 1 277 ? 15.664 4.488 13.133 1 97.38 277 GLY B O 1
ATOM 5647 N N . ILE B 1 278 ? 16.422 5.648 14.867 1 96.19 278 ILE B N 1
ATOM 5648 C CA . ILE B 1 278 ? 16.5 4.457 15.711 1 96.19 278 ILE B CA 1
ATOM 5649 C C . ILE B 1 278 ? 15.094 3.936 15.992 1 96.19 278 ILE B C 1
ATOM 5651 O O . ILE B 1 278 ? 14.875 2.725 16.031 1 96.19 278 ILE B O 1
ATOM 5655 N N . GLY B 1 279 ? 14.172 4.809 16.281 1 96.06 279 GLY B N 1
ATOM 5656 C CA . GLY B 1 279 ? 12.789 4.398 16.5 1 96.06 279 GLY B CA 1
ATOM 5657 C C . GLY B 1 279 ? 12.203 3.658 15.312 1 96.06 279 GLY B C 1
ATOM 5658 O O . GLY B 1 279 ? 11.617 2.582 15.477 1 96.06 279 GLY B O 1
ATOM 5659 N N . MET B 1 280 ? 12.391 4.203 14.148 1 96.81 280 MET B N 1
ATOM 5660 C CA . MET B 1 280 ? 11.844 3.596 12.945 1 96.81 280 MET B CA 1
ATOM 5661 C C . MET B 1 280 ? 12.523 2.268 12.641 1 96.81 280 MET B C 1
ATOM 5663 O O . MET B 1 280 ? 11.859 1.279 12.328 1 96.81 280 MET B O 1
ATOM 5667 N N . SER B 1 281 ? 13.859 2.254 12.719 1 96.31 281 SER B N 1
ATOM 5668 C CA . SER B 1 281 ? 14.57 0.993 12.531 1 96.31 281 SER B CA 1
ATOM 5669 C C . SER B 1 281 ? 14.141 -0.045 13.562 1 96.31 281 SER B C 1
ATOM 5671 O O . SER B 1 281 ? 14.031 -1.231 13.25 1 96.31 281 SER B O 1
ATOM 5673 N N . GLY B 1 282 ? 13.898 0.447 14.75 1 94.88 282 GLY B N 1
ATOM 5674 C CA . GLY B 1 282 ? 13.516 -0.442 15.836 1 94.88 282 GLY B CA 1
ATOM 5675 C C . GLY B 1 282 ? 12.203 -1.157 15.586 1 94.88 282 GLY B C 1
ATOM 5676 O O . GLY B 1 282 ? 12.109 -2.377 15.742 1 94.88 282 GLY B O 1
ATOM 5677 N N . TYR B 1 283 ? 11.125 -0.438 15.172 1 94.81 283 TYR B N 1
ATOM 5678 C CA . TYR B 1 283 ? 9.852 -1.136 14.984 1 94.81 283 TYR B CA 1
ATOM 5679 C C . TYR B 1 283 ? 9.867 -1.967 13.711 1 94.81 283 TYR B C 1
ATOM 5681 O O . TYR B 1 283 ? 9.164 -2.973 13.609 1 94.81 283 TYR B O 1
ATOM 5689 N N . ILE B 1 284 ? 10.688 -1.613 12.703 1 93.88 284 ILE B N 1
ATOM 5690 C CA . ILE B 1 284 ? 10.836 -2.467 11.523 1 93.88 284 ILE B CA 1
ATOM 5691 C C . ILE B 1 284 ? 11.453 -3.803 11.938 1 93.88 284 ILE B C 1
ATOM 5693 O O . ILE B 1 284 ? 11.008 -4.863 11.492 1 93.88 284 ILE B O 1
ATOM 5697 N N . TRP B 1 285 ? 12.484 -3.732 12.867 1 93.12 285 TRP B N 1
ATOM 5698 C CA . TRP B 1 285 ? 13.156 -4.938 13.336 1 93.12 285 TRP B CA 1
ATOM 5699 C C . TRP B 1 285 ? 12.258 -5.734 14.273 1 93.12 285 TRP B C 1
ATOM 5701 O O . TRP B 1 285 ? 12.305 -6.969 14.297 1 93.12 285 TRP B O 1
ATOM 5711 N N . ALA B 1 286 ? 11.453 -5.055 15.008 1 92.81 286 ALA B N 1
ATOM 5712 C CA . ALA B 1 286 ? 10.562 -5.734 15.945 1 92.81 286 ALA B CA 1
ATOM 5713 C C . ALA B 1 286 ? 9.516 -6.562 15.203 1 92.81 286 ALA B C 1
ATOM 5715 O O . ALA B 1 286 ? 9.125 -7.641 15.664 1 92.81 286 ALA B O 1
ATOM 5716 N N . PHE B 1 287 ? 9.102 -6.121 14 1 93.56 287 PHE B N 1
ATOM 5717 C CA . PHE B 1 287 ? 8.047 -6.805 13.25 1 93.56 287 PHE B CA 1
ATOM 5718 C C . PHE B 1 287 ? 8.625 -7.531 12.047 1 93.56 287 PHE B C 1
ATOM 5720 O O . PHE B 1 287 ? 7.914 -7.797 11.078 1 93.56 287 PHE B O 1
ATOM 5727 N N . ARG B 1 288 ? 9.875 -7.863 11.992 1 88.75 288 ARG B N 1
ATOM 5728 C CA . ARG B 1 288 ? 10.531 -8.461 10.836 1 88.75 288 ARG B CA 1
ATOM 5729 C C . ARG B 1 288 ? 10.211 -9.953 10.734 1 88.75 288 ARG B C 1
ATOM 5731 O O . ARG B 1 288 ? 10.406 -10.562 9.68 1 88.75 288 ARG B O 1
ATOM 5738 N N . GLU B 1 289 ? 9.719 -10.586 11.852 1 88.81 289 GLU B N 1
ATOM 5739 C CA . GLU B 1 289 ? 9.336 -12 11.867 1 88.81 289 GLU B CA 1
ATOM 5740 C C . GLU B 1 289 ? 10.508 -12.891 11.477 1 88.81 289 GLU B C 1
ATOM 5742 O O . GLU B 1 289 ? 11.523 -12.93 12.172 1 88.81 289 GLU B O 1
ATOM 5747 N N . ASP B 1 290 ? 10.492 -13.508 10.219 1 83.38 290 ASP B N 1
ATOM 5748 C CA . ASP B 1 290 ? 11.516 -14.484 9.852 1 83.38 290 ASP B CA 1
ATOM 5749 C C . ASP B 1 290 ? 12.562 -13.867 8.93 1 83.38 290 ASP B C 1
ATOM 5751 O O . ASP B 1 290 ? 13.375 -14.578 8.344 1 83.38 290 ASP B O 1
ATOM 5755 N N . TRP B 1 291 ? 12.469 -12.547 8.883 1 83.06 291 TRP B N 1
ATOM 5756 C CA . TRP B 1 291 ? 13.43 -11.844 8.039 1 83.06 291 TRP B CA 1
ATOM 5757 C C . TRP B 1 291 ? 14.852 -12.023 8.57 1 83.06 291 TRP B C 1
ATOM 5759 O O . TRP B 1 291 ? 15.117 -11.805 9.75 1 83.06 291 TRP B O 1
ATOM 5769 N N . GLY B 1 292 ? 15.758 -12.594 7.848 1 78.81 292 GLY B N 1
ATOM 5770 C CA . GLY B 1 292 ? 17.125 -12.914 8.234 1 78.81 292 GLY B CA 1
ATOM 5771 C C . GLY B 1 292 ? 18.047 -11.711 8.227 1 78.81 292 GLY B C 1
ATOM 5772 O O . GLY B 1 292 ? 19.219 -11.828 7.895 1 78.81 292 GLY B O 1
ATOM 5773 N N . ALA B 1 293 ? 17.531 -10.625 8.586 1 77 293 ALA B N 1
ATOM 5774 C CA . ALA B 1 293 ? 18.375 -9.43 8.602 1 77 293 ALA B CA 1
ATOM 5775 C C . ALA B 1 293 ? 19.344 -9.461 9.781 1 77 293 ALA B C 1
ATOM 5777 O O . ALA B 1 293 ? 18.953 -9.82 10.898 1 77 293 ALA B O 1
ATOM 5778 N N . SER B 1 294 ? 20.625 -9.125 9.531 1 86 294 SER B N 1
ATOM 5779 C CA . SER B 1 294 ? 21.703 -9.18 10.523 1 86 294 SER B CA 1
ATOM 5780 C C . SER B 1 294 ? 21.734 -7.902 11.359 1 86 294 SER B C 1
ATOM 5782 O O . SER B 1 294 ? 21.031 -6.938 11.062 1 86 294 SER B O 1
ATOM 5784 N N . GLN B 1 295 ? 22.547 -7.996 12.406 1 87.12 295 GLN B N 1
ATOM 5785 C CA . GLN B 1 295 ? 22.766 -6.816 13.242 1 87.12 295 GLN B CA 1
ATOM 5786 C C . GLN B 1 295 ? 23.422 -5.699 12.445 1 87.12 295 GLN B C 1
ATOM 5788 O O . GLN B 1 295 ? 23.109 -4.52 12.641 1 87.12 295 GLN B O 1
ATOM 5793 N N . GLY B 1 296 ? 24.344 -6.105 11.578 1 91.5 296 GLY B N 1
ATOM 5794 C CA . GLY B 1 296 ? 24.969 -5.117 10.711 1 91.5 296 GLY B CA 1
ATOM 5795 C C . GLY B 1 296 ? 23.969 -4.398 9.82 1 91.5 296 GLY B C 1
ATOM 5796 O O . GLY B 1 296 ? 24.047 -3.182 9.641 1 91.5 296 GLY B O 1
ATOM 5797 N N . GLN B 1 297 ? 23.062 -5.125 9.352 1 93.31 297 GLN B N 1
ATOM 5798 C CA . GLN B 1 297 ? 22.047 -4.539 8.492 1 93.31 297 GLN B CA 1
ATOM 5799 C C . GLN B 1 297 ? 21.125 -3.6 9.281 1 93.31 297 GLN B C 1
ATOM 5801 O O . GLN B 1 297 ? 20.625 -2.619 8.734 1 93.31 297 GLN B O 1
ATOM 5806 N N . PHE B 1 298 ? 20.953 -3.867 10.609 1 95.31 298 PHE B N 1
ATOM 5807 C CA . PHE B 1 298 ? 20.188 -2.965 11.453 1 95.31 298 PHE B CA 1
ATOM 5808 C C . PHE B 1 298 ? 20.844 -1.591 11.516 1 95.31 298 PHE B C 1
ATOM 5810 O O . PHE B 1 298 ? 20.188 -0.57 11.32 1 95.31 298 PHE B O 1
ATOM 5817 N N . PHE B 1 299 ? 22.156 -1.601 11.758 1 96.12 299 PHE B N 1
ATOM 5818 C CA . PHE B 1 299 ? 22.891 -0.344 11.883 1 96.12 299 PHE B CA 1
ATOM 5819 C C . PHE B 1 299 ? 22.891 0.41 10.562 1 96.12 299 PHE B C 1
ATOM 5821 O O . PHE B 1 299 ? 22.75 1.635 10.539 1 96.12 299 PHE B O 1
ATOM 5828 N N . GLU B 1 300 ? 23.047 -0.35 9.445 1 96 300 GLU B N 1
ATOM 5829 C CA . GLU B 1 300 ? 23.016 0.287 8.133 1 96 300 GLU B CA 1
ATOM 5830 C C . GLU B 1 300 ? 21.641 0.882 7.84 1 96 300 GLU B C 1
ATOM 5832 O O . GLU B 1 300 ? 21.531 1.969 7.27 1 96 300 GLU B O 1
ATOM 5837 N N . THR B 1 301 ? 20.625 0.132 8.219 1 96.69 301 THR B N 1
ATOM 5838 C CA . THR B 1 301 ? 19.266 0.628 8.047 1 96.69 301 THR B CA 1
ATOM 5839 C C . THR B 1 301 ? 19.047 1.902 8.859 1 96.69 301 THR B C 1
ATOM 5841 O O . THR B 1 301 ? 18.484 2.875 8.359 1 96.69 301 THR B O 1
ATOM 5844 N N . TRP B 1 302 ? 19.562 1.91 10.094 1 97.56 302 TRP B N 1
ATOM 5845 C CA . TRP B 1 302 ? 19.453 3.066 10.977 1 97.56 302 TRP B CA 1
ATOM 5846 C C . TRP B 1 302 ? 20.125 4.289 10.359 1 97.56 302 TRP B C 1
ATOM 5848 O O . TRP B 1 302 ? 19.531 5.363 10.289 1 97.56 302 TRP B O 1
ATOM 5858 N N . MET B 1 303 ? 21.281 4.141 9.82 1 97.25 303 MET B N 1
ATOM 5859 C CA . MET B 1 303 ? 22.031 5.258 9.242 1 97.25 303 MET B CA 1
ATOM 5860 C C . MET B 1 303 ? 21.344 5.762 7.973 1 97.25 303 MET B C 1
ATOM 5862 O O . MET B 1 303 ? 21.312 6.969 7.723 1 97.25 303 MET B O 1
ATOM 5866 N N . CYS B 1 304 ? 20.844 4.82 7.199 1 97.12 304 CYS B N 1
ATOM 5867 C CA . CYS B 1 304 ? 20.141 5.195 5.973 1 97.12 304 CYS B CA 1
ATOM 5868 C C . CYS B 1 304 ? 18.875 5.996 6.289 1 97.12 304 CYS B C 1
ATOM 5870 O O . CYS B 1 304 ? 18.641 7.043 5.684 1 97.12 304 CYS B O 1
ATOM 5872 N N . LEU B 1 305 ? 18.141 5.516 7.246 1 98.06 305 LEU B N 1
ATOM 5873 C CA . LEU B 1 305 ? 16.906 6.195 7.621 1 98.06 305 LEU B CA 1
ATOM 5874 C C . LEU B 1 305 ? 17.203 7.535 8.289 1 98.06 305 LEU B C 1
ATOM 5876 O O . LEU B 1 305 ? 16.469 8.508 8.094 1 98.06 305 LEU B O 1
ATOM 5880 N N . TRP B 1 306 ? 18.234 7.559 9.086 1 98.12 306 TRP B N 1
ATOM 5881 C CA . TRP B 1 306 ? 18.656 8.828 9.672 1 98.12 306 TRP B CA 1
ATOM 5882 C C . TRP B 1 306 ? 18.938 9.859 8.594 1 98.12 306 TRP B C 1
ATOM 5884 O O . TRP B 1 306 ? 18.5 11.008 8.688 1 98.12 306 TRP B O 1
ATOM 5894 N N . PHE B 1 307 ? 19.672 9.391 7.609 1 97.94 307 PHE B N 1
ATOM 5895 C CA . PHE B 1 307 ? 20.031 10.289 6.523 1 97.94 307 PHE B CA 1
ATOM 5896 C C . PHE B 1 307 ? 18.797 10.805 5.805 1 97.94 307 PHE B C 1
ATOM 5898 O O . PHE B 1 307 ? 18.688 11.992 5.5 1 97.94 307 PHE B O 1
ATOM 5905 N N . TYR B 1 308 ? 17.875 9.953 5.531 1 98.25 308 TYR B N 1
ATOM 5906 C CA . TYR B 1 308 ? 16.625 10.32 4.898 1 98.25 308 TYR B CA 1
ATOM 5907 C C . TYR B 1 308 ? 15.859 11.328 5.754 1 98.25 308 TYR B C 1
ATOM 5909 O O . TYR B 1 308 ? 15.336 12.32 5.238 1 98.25 308 TYR B O 1
ATOM 5917 N N . MET B 1 309 ? 15.789 11.117 7.066 1 98.12 309 MET B N 1
ATOM 5918 C CA . MET B 1 309 ? 15.078 12 7.984 1 98.12 309 MET B CA 1
ATOM 5919 C C . MET B 1 309 ? 15.773 13.359 8.078 1 98.12 309 MET B C 1
ATOM 5921 O O . MET B 1 309 ? 15.117 14.398 8.148 1 98.12 309 MET B O 1
ATOM 5925 N N . GLU B 1 310 ? 17.078 13.336 8.062 1 98 310 GLU B N 1
ATOM 5926 C CA . GLU B 1 310 ? 17.844 14.578 8.102 1 98 310 GLU B CA 1
ATOM 5927 C C . GLU B 1 310 ? 17.578 15.422 6.859 1 98 310 GLU B C 1
ATOM 5929 O O . GLU B 1 310 ? 17.406 16.641 6.953 1 98 310 GLU B O 1
ATOM 5934 N N . VAL B 1 311 ? 17.562 14.781 5.754 1 98.06 311 VAL B N 1
ATOM 5935 C CA . VAL B 1 311 ? 17.297 15.484 4.508 1 98.06 311 VAL B CA 1
ATOM 5936 C C . VAL B 1 311 ? 15.898 16.109 4.566 1 98.06 311 VAL B C 1
ATOM 5938 O O . VAL B 1 311 ? 15.727 17.281 4.23 1 98.06 311 VAL B O 1
ATOM 5941 N N . ASN B 1 312 ? 14.938 15.359 4.992 1 97.75 312 ASN B N 1
ATOM 5942 C CA . ASN B 1 312 ? 13.578 15.883 5.062 1 97.75 312 ASN B CA 1
ATOM 5943 C C . ASN B 1 312 ? 13.461 16.984 6.105 1 97.75 312 ASN B C 1
ATOM 5945 O O . ASN B 1 312 ? 12.688 17.938 5.922 1 97.75 312 ASN B O 1
ATOM 5949 N N . TYR B 1 313 ? 14.172 16.812 7.203 1 97.56 313 TYR B N 1
ATOM 5950 C CA . TYR B 1 313 ? 14.188 17.891 8.188 1 97.56 313 TYR B CA 1
ATOM 5951 C C . TYR B 1 313 ? 14.672 19.203 7.566 1 97.56 313 TYR B C 1
ATOM 5953 O O . TYR B 1 313 ? 14.055 20.25 7.75 1 97.56 313 TYR B O 1
ATOM 5961 N N . LEU B 1 314 ? 15.742 19.141 6.875 1 97.12 314 LEU B N 1
ATOM 5962 C CA . LEU B 1 314 ? 16.344 20.328 6.273 1 97.12 314 LEU B CA 1
ATOM 5963 C C . LEU B 1 314 ? 15.43 20.922 5.219 1 97.12 314 LEU B C 1
ATOM 5965 O O . LEU B 1 314 ? 15.336 22.141 5.098 1 97.12 314 LEU B O 1
ATOM 5969 N N . VAL B 1 315 ? 14.773 20.078 4.461 1 95.81 315 VAL B N 1
ATOM 5970 C CA . VAL B 1 315 ? 13.828 20.562 3.457 1 95.81 315 VAL B CA 1
ATOM 5971 C C . VAL B 1 315 ? 12.68 21.297 4.137 1 95.81 315 VAL B C 1
ATOM 5973 O O . VAL B 1 315 ? 12.336 22.422 3.744 1 95.81 315 VAL B O 1
ATOM 5976 N N . VAL B 1 316 ? 12.148 20.688 5.137 1 93.62 316 VAL B N 1
ATOM 5977 C CA . VAL B 1 316 ? 11.039 21.297 5.863 1 93.62 316 VAL B CA 1
ATOM 5978 C C . VAL B 1 316 ? 11.5 22.594 6.523 1 93.62 316 VAL B C 1
ATOM 5980 O O . VAL B 1 316 ? 10.82 23.609 6.445 1 93.62 316 VAL B O 1
ATOM 5983 N N . ASP B 1 317 ? 12.625 22.531 7.125 1 93.44 317 ASP B N 1
ATOM 5984 C CA . ASP B 1 317 ? 13.164 23.688 7.812 1 93.44 317 ASP B CA 1
ATOM 5985 C C . ASP B 1 317 ? 13.406 24.844 6.836 1 93.44 317 ASP B C 1
ATOM 5987 O O . ASP B 1 317 ? 13.273 26.016 7.199 1 93.44 317 ASP B O 1
ATOM 5991 N N . SER B 1 318 ? 13.789 24.547 5.66 1 94.12 318 SER B N 1
ATOM 5992 C CA . SER B 1 318 ? 14.125 25.531 4.652 1 94.12 318 SER B CA 1
ATOM 5993 C C . SER B 1 318 ? 12.883 26.219 4.105 1 94.12 318 SER B C 1
ATOM 5995 O O . SER B 1 318 ? 12.93 27.375 3.688 1 94.12 318 SER B O 1
ATOM 5997 N N . ILE B 1 319 ? 11.805 25.562 4.164 1 91.75 319 ILE B N 1
ATOM 5998 C CA . ILE B 1 319 ? 10.648 26.062 3.424 1 91.75 319 ILE B CA 1
ATOM 5999 C C . ILE B 1 319 ? 9.594 26.578 4.398 1 91.75 319 ILE B C 1
ATOM 6001 O O . ILE B 1 319 ? 8.922 27.578 4.133 1 91.75 319 ILE B O 1
ATOM 6005 N N . LEU B 1 320 ? 9.484 25.953 5.496 1 87.25 320 LEU B N 1
ATOM 6006 C CA . LEU B 1 320 ? 8.406 26.203 6.449 1 87.25 320 LEU B CA 1
ATOM 6007 C C . LEU B 1 320 ? 8.492 27.609 7.012 1 87.25 320 LEU B C 1
ATOM 6009 O O . LEU B 1 320 ? 9.5 27.984 7.625 1 87.25 320 LEU B O 1
ATOM 6013 N N . ASP B 1 321 ? 7.445 28.375 6.773 1 81.31 321 ASP B N 1
ATOM 6014 C CA . ASP B 1 321 ? 7.223 29.703 7.32 1 81.31 321 ASP B CA 1
ATOM 6015 C C . ASP B 1 321 ? 8.266 30.688 6.809 1 81.31 321 ASP B C 1
ATOM 6017 O O . ASP B 1 321 ? 8.531 31.719 7.441 1 81.31 321 ASP B O 1
ATOM 6021 N N . VAL B 1 322 ? 9.078 30.375 5.844 1 86.81 322 VAL B N 1
ATOM 6022 C CA . VAL B 1 322 ? 10.062 31.266 5.227 1 86.81 322 VAL B CA 1
ATOM 6023 C C . VAL B 1 322 ? 9.734 31.453 3.744 1 86.81 322 VAL B C 1
ATOM 6025 O O . VAL B 1 322 ? 9.547 32.562 3.275 1 86.81 322 VAL B O 1
ATOM 6028 N N . VAL B 1 323 ? 9.695 30.375 3.102 1 87.06 323 VAL B N 1
ATOM 6029 C CA . VAL B 1 323 ? 9.344 30.406 1.685 1 87.06 323 VAL B CA 1
ATOM 6030 C C . VAL B 1 323 ? 7.832 30.297 1.521 1 87.06 323 VAL B C 1
ATOM 6032 O O . VAL B 1 323 ? 7.234 31.016 0.712 1 87.06 323 VAL B O 1
ATOM 6035 N N . VAL B 1 324 ? 7.246 29.406 2.346 1 84.69 324 VAL B N 1
ATOM 6036 C CA . VAL B 1 324 ? 5.805 29.172 2.324 1 84.69 324 VAL B CA 1
ATOM 6037 C C . VAL B 1 324 ? 5.215 29.453 3.707 1 84.69 324 VAL B C 1
ATOM 6039 O O . VAL B 1 324 ? 5.602 28.812 4.691 1 84.69 324 VAL B O 1
ATOM 6042 N N . PRO B 1 325 ? 4.344 30.469 3.693 1 80.06 325 PRO B N 1
ATOM 6043 C CA . PRO B 1 325 ? 3.682 30.703 4.977 1 80.06 325 PRO B CA 1
ATOM 6044 C C . PRO B 1 325 ? 2.969 29.469 5.516 1 80.06 325 PRO B C 1
ATOM 6046 O O . PRO B 1 325 ? 2.537 28.609 4.738 1 80.06 325 PRO B O 1
ATOM 6049 N N . ILE B 1 326 ? 2.902 29.406 6.801 1 75 326 ILE B N 1
ATOM 6050 C CA . ILE B 1 326 ? 2.371 28.234 7.488 1 75 326 ILE B CA 1
ATOM 6051 C C . ILE B 1 326 ? 0.964 27.922 6.977 1 75 326 ILE B C 1
ATOM 6053 O O . ILE B 1 326 ? 0.572 26.766 6.871 1 75 326 ILE B O 1
ATOM 6057 N N . LYS B 1 327 ? 0.189 28.969 6.602 1 69.38 327 LYS B N 1
ATOM 6058 C CA . LYS B 1 327 ? -1.194 28.797 6.168 1 69.38 327 LYS B CA 1
ATOM 6059 C C . LYS B 1 327 ? -1.268 28.016 4.855 1 69.38 327 LYS B C 1
ATOM 6061 O O . LYS B 1 327 ? -2.275 27.375 4.566 1 69.38 327 LYS B O 1
ATOM 6066 N N . PHE B 1 328 ? -0.211 28.016 4.109 1 74.88 328 PHE B N 1
ATOM 6067 C CA . PHE B 1 328 ? -0.201 27.359 2.805 1 74.88 328 PHE B CA 1
ATOM 6068 C C . PHE B 1 328 ? 0.749 26.172 2.797 1 74.88 328 PHE B C 1
ATOM 6070 O O . PHE B 1 328 ? 0.92 25.516 1.769 1 74.88 328 PHE B O 1
ATOM 6077 N N . PHE B 1 329 ? 1.261 25.984 3.967 1 78.5 329 PHE B N 1
ATOM 6078 C CA . PHE B 1 329 ? 2.322 24.984 4 1 78.5 329 PHE B CA 1
ATOM 6079 C C . PHE B 1 329 ? 1.769 23.594 3.695 1 78.5 329 PHE B C 1
ATOM 6081 O O . PHE B 1 329 ? 2.449 22.766 3.08 1 78.5 329 PHE B O 1
ATOM 6088 N N . ALA B 1 330 ? 0.548 23.422 4.051 1 74.19 330 ALA B N 1
ATOM 6089 C CA . ALA B 1 330 ? -0.055 22.125 3.799 1 74.19 330 ALA B CA 1
ATOM 6090 C C . ALA B 1 330 ? -0.056 21.797 2.309 1 74.19 330 ALA B C 1
ATOM 6092 O O . ALA B 1 330 ? 0.149 20.641 1.918 1 74.19 330 ALA B O 1
ATOM 6093 N N . PHE B 1 331 ? -0.195 22.828 1.477 1 77.94 331 PHE B N 1
ATOM 6094 C CA . PHE B 1 331 ? -0.249 22.656 0.031 1 77.94 331 PHE B CA 1
ATOM 6095 C C . PHE B 1 331 ? 1.098 22.188 -0.507 1 77.94 331 PHE B C 1
ATOM 6097 O O . PHE B 1 331 ? 1.153 21.359 -1.418 1 77.94 331 PHE B O 1
ATOM 6104 N N . PHE B 1 332 ? 2.053 22.672 0.076 1 84.75 332 PHE B N 1
ATOM 6105 C CA . PHE B 1 332 ? 3.391 22.25 -0.317 1 84.75 332 PHE B CA 1
ATOM 6106 C C . PHE B 1 332 ? 3.709 20.875 0.246 1 84.75 332 PHE B C 1
ATOM 6108 O O . PHE B 1 332 ? 4.207 20 -0.473 1 84.75 332 PHE B O 1
ATOM 6115 N N . PHE B 1 333 ? 3.41 20.719 1.426 1 88.12 333 PHE B N 1
ATOM 6116 C CA . PHE B 1 333 ? 3.836 19.562 2.191 1 88.12 333 PHE B CA 1
ATOM 6117 C C . PHE B 1 333 ? 3.178 18.297 1.659 1 88.12 333 PHE B C 1
ATOM 6119 O O . PHE B 1 333 ? 3.832 17.25 1.525 1 88.12 333 PHE B O 1
ATOM 6126 N N . LEU B 1 334 ? 1.903 18.391 1.303 1 91.25 334 LEU B N 1
ATOM 6127 C CA . LEU B 1 334 ? 1.201 17.25 0.749 1 91.25 334 LEU B CA 1
ATOM 6128 C C . LEU B 1 334 ? 1.795 16.844 -0.597 1 91.25 334 LEU B C 1
ATOM 6130 O O . LEU B 1 334 ? 2.006 15.656 -0.856 1 91.25 334 LEU B O 1
ATOM 6134 N N . THR B 1 335 ? 2.057 17.812 -1.422 1 95 335 THR B N 1
ATOM 6135 C CA . THR B 1 335 ? 2.652 17.547 -2.727 1 95 335 THR B CA 1
ATOM 6136 C C . THR B 1 335 ? 4.031 16.906 -2.572 1 95 335 THR B C 1
ATOM 6138 O O . THR B 1 335 ? 4.355 15.945 -3.273 1 95 335 THR B O 1
ATOM 6141 N N . TRP B 1 336 ? 4.84 17.406 -1.578 1 96 336 TRP B N 1
ATOM 6142 C CA . TRP B 1 336 ? 6.164 16.859 -1.312 1 96 336 TRP B CA 1
ATOM 6143 C C . TRP B 1 336 ? 6.066 15.391 -0.899 1 96 336 TRP B C 1
ATOM 6145 O O . TRP B 1 336 ? 6.805 14.547 -1.411 1 96 336 TRP B O 1
ATOM 6155 N N . ILE B 1 337 ? 5.113 15.047 -0.077 1 95.5 337 ILE B N 1
ATOM 6156 C CA . ILE B 1 337 ? 4.926 13.695 0.422 1 95.5 337 ILE B CA 1
ATOM 6157 C C . ILE B 1 337 ? 4.512 12.773 -0.725 1 95.5 337 ILE B C 1
ATOM 6159 O O . ILE B 1 337 ? 5.082 11.695 -0.903 1 95.5 337 ILE B O 1
ATOM 6163 N N . ILE B 1 338 ? 3.559 13.227 -1.54 1 96.38 338 ILE B N 1
ATOM 6164 C CA . ILE B 1 338 ? 3.002 12.398 -2.605 1 96.38 338 ILE B CA 1
ATOM 6165 C C . ILE B 1 338 ? 4.066 12.148 -3.674 1 96.38 338 ILE B C 1
ATOM 6167 O O . ILE B 1 338 ? 4.215 11.023 -4.164 1 96.38 338 ILE B O 1
ATOM 6171 N N . LEU B 1 339 ? 4.855 13.195 -3.986 1 96.69 339 LEU B N 1
ATOM 6172 C CA . LEU B 1 339 ? 5.922 13.031 -4.969 1 96.69 339 LEU B CA 1
ATOM 6173 C C . LEU B 1 339 ? 6.945 12.008 -4.488 1 96.69 339 LEU B C 1
ATOM 6175 O O . LEU B 1 339 ? 7.379 11.148 -5.262 1 96.69 339 LEU B O 1
ATOM 6179 N N . ASN B 1 340 ? 7.316 12.078 -3.264 1 97.25 340 ASN B N 1
ATOM 6180 C CA . ASN B 1 340 ? 8.328 11.172 -2.721 1 97.25 340 ASN B CA 1
ATOM 6181 C C . ASN B 1 340 ? 7.797 9.742 -2.609 1 97.25 340 ASN B C 1
ATOM 6183 O O . ASN B 1 340 ? 8.469 8.797 -3.014 1 97.25 340 ASN B O 1
ATOM 6187 N N . VAL B 1 341 ? 6.594 9.562 -2.162 1 94.88 341 VAL B N 1
ATOM 6188 C CA . VAL B 1 341 ? 6.035 8.219 -2.016 1 94.88 341 VAL B CA 1
ATOM 6189 C C . VAL B 1 341 ? 5.801 7.605 -3.393 1 94.88 341 VAL B C 1
ATOM 6191 O O . VAL B 1 341 ? 6.02 6.41 -3.59 1 94.88 341 VAL B O 1
ATOM 6194 N N . ALA B 1 342 ? 5.363 8.422 -4.332 1 96.31 342 ALA B N 1
ATOM 6195 C CA . ALA B 1 342 ? 5.121 7.945 -5.691 1 96.31 342 ALA B CA 1
ATOM 6196 C C . ALA B 1 342 ? 6.398 7.398 -6.32 1 96.31 342 ALA B C 1
ATOM 6198 O O . ALA B 1 342 ? 6.348 6.547 -7.207 1 96.31 342 ALA B O 1
ATOM 6199 N N . SER B 1 343 ? 7.512 7.82 -5.832 1 96.81 343 SER B N 1
ATOM 6200 C CA . SER B 1 343 ? 8.781 7.41 -6.418 1 96.81 343 SER B CA 1
ATOM 6201 C C . SER B 1 343 ? 9.234 6.059 -5.875 1 96.81 343 SER B C 1
ATOM 6203 O O . SER B 1 343 ? 10.188 5.461 -6.391 1 96.81 343 SER B O 1
ATOM 6205 N N . THR B 1 344 ? 8.594 5.574 -4.844 1 96.19 344 THR B N 1
ATOM 6206 C CA . THR B 1 344 ? 9.047 4.34 -4.211 1 96.19 344 THR B CA 1
ATOM 6207 C C . THR B 1 344 ? 8.016 3.23 -4.387 1 96.19 344 THR B C 1
ATOM 6209 O O . THR B 1 344 ? 8.328 2.051 -4.211 1 96.19 344 THR B O 1
ATOM 6212 N N . ILE B 1 345 ? 6.801 3.518 -4.738 1 93.38 345 ILE B N 1
ATOM 6213 C CA . ILE B 1 345 ? 5.688 2.578 -4.699 1 93.38 345 ILE B CA 1
ATOM 6214 C C . ILE B 1 345 ? 5.852 1.533 -5.801 1 93.38 345 ILE B C 1
ATOM 6216 O O . ILE B 1 345 ? 5.531 0.359 -5.605 1 93.38 345 ILE B O 1
ATOM 6220 N N . TRP B 1 346 ? 6.348 2 -6.949 1 93.62 346 TRP B N 1
ATOM 6221 C CA . TRP B 1 346 ? 6.5 1.115 -8.102 1 93.62 346 TRP B CA 1
ATOM 6222 C C . TRP B 1 346 ? 7.875 1.287 -8.734 1 93.62 346 TRP B C 1
ATOM 6224 O O . TRP B 1 346 ? 8.445 2.383 -8.719 1 93.62 346 TRP B O 1
ATOM 6234 N N . PRO B 1 347 ? 8.422 0.14 -9.188 1 93.31 347 PRO B N 1
ATOM 6235 C CA . PRO B 1 347 ? 9.664 0.302 -9.945 1 93.31 347 PRO B CA 1
ATOM 6236 C C . PRO B 1 347 ? 9.477 1.106 -11.227 1 93.31 347 PRO B C 1
ATOM 6238 O O . PRO B 1 347 ? 8.43 1.013 -11.875 1 93.31 347 PRO B O 1
ATOM 6241 N N . PHE B 1 348 ? 10.484 1.757 -11.664 1 92.94 348 PHE B N 1
ATOM 6242 C CA . PHE B 1 348 ? 10.391 2.668 -12.797 1 92.94 348 PHE B CA 1
ATOM 6243 C C . PHE B 1 348 ? 10.188 1.898 -14.094 1 92.94 348 PHE B C 1
ATOM 6245 O O . PHE B 1 348 ? 9.656 2.439 -15.062 1 92.94 348 PHE B O 1
ATOM 6252 N N . GLU B 1 349 ? 10.562 0.643 -14.078 1 93.69 349 GLU B N 1
ATOM 6253 C CA . GLU B 1 349 ? 10.359 -0.194 -15.25 1 93.69 349 GLU B CA 1
ATOM 6254 C C . GLU B 1 349 ? 8.875 -0.34 -15.578 1 93.69 349 GLU B C 1
ATOM 6256 O O . GLU B 1 349 ? 8.5 -0.5 -16.734 1 93.69 349 GLU B O 1
ATOM 6261 N N . LEU B 1 350 ? 8.047 -0.2 -14.531 1 94.38 350 LEU B N 1
ATOM 6262 C CA . LEU B 1 350 ? 6.621 -0.425 -14.711 1 94.38 350 LEU B CA 1
ATOM 6263 C C . LEU B 1 350 ? 5.867 0.899 -14.789 1 94.38 350 LEU B C 1
ATOM 6265 O O . LEU B 1 350 ? 4.637 0.916 -14.828 1 94.38 350 LEU B O 1
ATOM 6269 N N . SER B 1 351 ? 6.566 1.973 -14.781 1 94.38 351 SER B N 1
ATOM 6270 C CA . SER B 1 351 ? 5.957 3.295 -14.883 1 94.38 351 SER B CA 1
ATOM 6271 C C . SER B 1 351 ? 6.32 3.965 -16.203 1 94.38 351 SER B C 1
ATOM 6273 O O . SER B 1 351 ? 7.32 3.611 -16.828 1 94.38 351 SER B O 1
ATOM 6275 N N . ALA B 1 352 ? 5.445 4.922 -16.656 1 94.06 352 ALA B N 1
ATOM 6276 C CA . ALA B 1 352 ? 5.746 5.688 -17.859 1 94.06 352 ALA B CA 1
ATOM 6277 C C . ALA B 1 352 ? 7.035 6.488 -17.688 1 94.06 352 ALA B C 1
ATOM 6279 O O . ALA B 1 352 ? 7.41 6.848 -16.578 1 94.06 352 ALA B O 1
ATOM 6280 N N . GLY B 1 353 ? 7.715 6.754 -18.812 1 93.44 353 GLY B N 1
ATOM 6281 C CA . GLY B 1 353 ? 8.992 7.445 -18.797 1 93.44 353 GLY B CA 1
ATOM 6282 C C . GLY B 1 353 ? 8.922 8.82 -18.172 1 93.44 353 GLY B C 1
ATOM 6283 O O . GLY B 1 353 ? 9.906 9.305 -17.609 1 93.44 353 GLY B O 1
ATOM 6284 N N . PHE B 1 354 ? 7.766 9.445 -18.141 1 94.19 354 PHE B N 1
ATOM 6285 C CA . PHE B 1 354 ? 7.531 10.773 -17.594 1 94.19 354 PHE B CA 1
ATOM 6286 C C . PHE B 1 354 ? 7.883 10.812 -16.109 1 94.19 354 PHE B C 1
ATOM 6288 O O . PHE B 1 354 ? 8.367 11.828 -15.609 1 94.19 354 PHE B O 1
ATOM 6295 N N . TYR B 1 355 ? 7.742 9.719 -15.445 1 95.38 355 TYR B N 1
ATOM 6296 C CA . TYR B 1 355 ? 7.867 9.711 -13.992 1 95.38 355 TYR B CA 1
ATOM 6297 C C . TYR B 1 355 ? 9.305 9.43 -13.562 1 95.38 355 TYR B C 1
ATOM 6299 O O . TYR B 1 355 ? 9.617 9.438 -12.375 1 95.38 355 TYR B O 1
ATOM 6307 N N . ARG B 1 356 ? 10.258 9.32 -14.484 1 94.31 356 ARG B N 1
ATOM 6308 C CA . ARG B 1 356 ? 11.641 8.961 -14.172 1 94.31 356 ARG B CA 1
ATOM 6309 C C . ARG B 1 356 ? 12.406 10.156 -13.617 1 94.31 356 ARG B C 1
ATOM 6311 O O . ARG B 1 356 ? 13.5 10.008 -13.07 1 94.31 356 ARG B O 1
ATOM 6318 N N . TRP B 1 357 ? 11.805 11.289 -13.68 1 95.81 357 TRP B N 1
ATOM 6319 C CA . TRP B 1 357 ? 12.438 12.445 -13.055 1 95.81 357 TRP B CA 1
ATOM 6320 C C . TRP B 1 357 ? 12.586 12.242 -11.547 1 95.81 357 TRP B C 1
ATOM 6322 O O . TRP B 1 357 ? 13.391 12.906 -10.898 1 95.81 357 TRP B O 1
ATOM 6332 N N . SER B 1 358 ? 11.844 11.281 -11 1 94.94 358 SER B N 1
ATOM 6333 C CA . SER B 1 358 ? 11.812 11.055 -9.555 1 94.94 358 SER B CA 1
ATOM 6334 C C . SER B 1 358 ? 13.102 10.398 -9.07 1 94.94 358 SER B C 1
ATOM 6336 O O . SER B 1 358 ? 13.297 10.219 -7.867 1 94.94 358 SER B O 1
ATOM 6338 N N . TYR B 1 359 ? 14.07 10.109 -9.992 1 94.12 359 TYR B N 1
ATOM 6339 C CA . TYR B 1 359 ? 15.414 9.695 -9.602 1 94.12 359 TYR B CA 1
ATOM 6340 C C . TYR B 1 359 ? 16.078 10.758 -8.734 1 94.12 359 TYR B C 1
ATOM 6342 O O . TYR B 1 359 ? 17 10.453 -7.973 1 94.12 359 TYR B O 1
ATOM 6350 N N . ALA B 1 360 ? 15.523 11.906 -8.82 1 96.81 360 ALA B N 1
ATOM 6351 C CA . ALA B 1 360 ? 16.125 13.031 -8.109 1 96.81 360 ALA B CA 1
ATOM 6352 C C . ALA B 1 360 ? 15.578 13.133 -6.688 1 96.81 360 ALA B C 1
ATOM 6354 O O . ALA B 1 360 ? 16.125 13.859 -5.855 1 96.81 360 ALA B O 1
ATOM 6355 N N . LEU B 1 361 ? 14.555 12.375 -6.352 1 97.69 361 LEU B N 1
ATOM 6356 C CA . LEU B 1 361 ? 13.867 12.547 -5.074 1 97.69 361 LEU B CA 1
ATOM 6357 C C . LEU B 1 361 ? 14.547 11.727 -3.982 1 97.69 361 LEU B C 1
ATOM 6359 O O . LEU B 1 361 ? 15.008 10.609 -4.23 1 97.69 361 LEU B O 1
ATOM 6363 N N . PRO B 1 362 ? 14.625 12.242 -2.783 1 97.94 362 PRO B N 1
ATOM 6364 C CA . PRO B 1 362 ? 15.336 11.555 -1.703 1 97.94 362 PRO B CA 1
ATOM 6365 C C . PRO B 1 362 ? 14.695 10.219 -1.331 1 97.94 362 PRO B C 1
ATOM 6367 O O . PRO B 1 362 ? 15.398 9.266 -0.99 1 97.94 362 PRO B O 1
ATOM 6370 N N . ALA B 1 363 ? 13.398 10.094 -1.421 1 98.06 363 ALA B N 1
ATOM 6371 C CA . ALA B 1 363 ? 12.734 8.859 -1.025 1 98.06 363 ALA B CA 1
ATOM 6372 C C . ALA B 1 363 ? 13.148 7.703 -1.935 1 98.06 363 ALA B C 1
ATOM 6374 O O . ALA B 1 363 ? 13.414 6.594 -1.46 1 98.06 363 ALA B O 1
ATOM 6375 N N . HIS B 1 364 ? 13.195 8.016 -3.227 1 97.19 364 HIS B N 1
ATOM 6376 C CA . HIS B 1 364 ? 13.578 6.973 -4.168 1 97.19 364 HIS B CA 1
ATOM 6377 C C . HIS B 1 364 ? 14.977 6.438 -3.865 1 97.19 364 HIS B C 1
ATOM 6379 O O . HIS B 1 364 ? 15.188 5.223 -3.828 1 97.19 364 HIS B O 1
ATOM 6385 N N . ASN B 1 365 ? 15.875 7.336 -3.656 1 97.75 365 ASN B N 1
ATOM 6386 C CA . ASN B 1 365 ? 17.25 6.953 -3.408 1 97.75 365 ASN B CA 1
ATOM 6387 C C . ASN B 1 365 ? 17.422 6.277 -2.049 1 97.75 365 ASN B C 1
ATOM 6389 O O . ASN B 1 365 ? 18.234 5.367 -1.895 1 97.75 365 ASN B O 1
ATOM 6393 N N . THR B 1 366 ? 16.656 6.703 -1.095 1 97.88 366 THR B N 1
ATOM 6394 C CA . THR B 1 366 ? 16.656 6.02 0.194 1 97.88 366 THR B CA 1
ATOM 6395 C C . THR B 1 366 ? 16.125 4.598 0.048 1 97.88 366 THR B C 1
ATOM 6397 O O . THR B 1 366 ? 16.703 3.658 0.607 1 97.88 366 THR B O 1
ATOM 6400 N N . TRP B 1 367 ? 15.078 4.441 -0.74 1 96.25 367 TRP B N 1
ATOM 6401 C CA . TRP B 1 367 ? 14.492 3.123 -0.958 1 96.25 367 TRP B CA 1
ATOM 6402 C C . TRP B 1 367 ? 15.492 2.195 -1.645 1 96.25 367 TRP B C 1
ATOM 6404 O O . TRP B 1 367 ? 15.633 1.032 -1.257 1 96.25 367 TRP B O 1
ATOM 6414 N N . THR B 1 368 ? 16.219 2.727 -2.611 1 94.5 368 THR B N 1
ATOM 6415 C CA . THR B 1 368 ? 17.203 1.933 -3.318 1 94.5 368 THR B CA 1
ATOM 6416 C C . THR B 1 368 ? 18.328 1.513 -2.373 1 94.5 368 THR B C 1
ATOM 6418 O O . THR B 1 368 ? 18.812 0.381 -2.439 1 94.5 368 THR B O 1
ATOM 6421 N N . LEU B 1 369 ? 18.703 2.375 -1.488 1 96.25 369 LEU B N 1
ATOM 6422 C CA . LEU B 1 369 ? 19.75 2.047 -0.516 1 96.25 369 LEU B CA 1
ATOM 6423 C C . LEU B 1 369 ? 19.25 0.995 0.47 1 96.25 369 LEU B C 1
ATOM 6425 O O . LEU B 1 369 ? 19.984 0.068 0.816 1 96.25 369 LEU B O 1
ATOM 6429 N N . LEU B 1 370 ? 18.047 1.146 0.902 1 95.5 370 LEU B N 1
ATOM 6430 C CA . LEU B 1 370 ? 17.469 0.173 1.827 1 95.5 370 LEU B CA 1
ATOM 6431 C C . LEU B 1 370 ? 17.391 -1.205 1.181 1 95.5 370 LEU B C 1
ATOM 6433 O O . LEU B 1 370 ? 17.672 -2.217 1.827 1 95.5 370 LEU B O 1
ATOM 6437 N N . MET B 1 371 ? 17.016 -1.213 -0.101 1 92.56 371 MET B N 1
ATOM 6438 C CA . MET B 1 371 ? 16.953 -2.482 -0.818 1 92.56 371 MET B CA 1
ATOM 6439 C C . MET B 1 371 ? 18.344 -3.129 -0.9 1 92.56 371 MET B C 1
ATOM 6441 O O . MET B 1 371 ? 18.469 -4.348 -0.748 1 92.56 371 MET B O 1
ATOM 6445 N N . THR B 1 372 ? 19.312 -2.291 -1.101 1 92.88 372 THR B N 1
ATOM 6446 C CA . THR B 1 372 ? 20.672 -2.801 -1.125 1 92.88 372 THR B CA 1
ATOM 6447 C C . THR B 1 372 ? 21.062 -3.361 0.239 1 92.88 372 THR B C 1
ATOM 6449 O O . THR B 1 372 ? 21.625 -4.457 0.327 1 92.88 372 THR B O 1
ATOM 6452 N N . ILE B 1 373 ? 20.719 -2.688 1.25 1 94.38 373 ILE B N 1
ATOM 6453 C CA . ILE B 1 373 ? 21.062 -3.094 2.607 1 94.38 373 ILE B CA 1
ATOM 6454 C C . ILE B 1 373 ? 20.328 -4.379 2.965 1 94.38 373 ILE B C 1
ATOM 6456 O O . ILE B 1 373 ? 20.938 -5.355 3.408 1 94.38 373 ILE B O 1
ATOM 6460 N N . TRP B 1 374 ? 19.031 -4.414 2.713 1 93 374 TRP B N 1
ATOM 6461 C CA . TRP B 1 374 ? 18.172 -5.512 3.158 1 93 374 TRP B CA 1
ATOM 6462 C C . TRP B 1 374 ? 18.422 -6.766 2.322 1 93 374 TRP B C 1
ATOM 6464 O O . TRP B 1 374 ? 18.188 -7.883 2.787 1 93 374 TRP B O 1
ATOM 6474 N N . SER B 1 375 ? 18.906 -6.574 1.068 1 91.31 375 SER B N 1
ATOM 6475 C CA . SER B 1 375 ? 19.188 -7.727 0.219 1 91.31 375 SER B CA 1
ATOM 6476 C C . SER B 1 375 ? 20.594 -8.273 0.482 1 91.31 375 SER B C 1
ATOM 6478 O O . SER B 1 375 ? 21 -9.266 -0.123 1 91.31 375 SER B O 1
ATOM 6480 N N . GLY B 1 376 ? 21.344 -7.711 1.341 1 89 376 GLY B N 1
ATOM 6481 C CA . GLY B 1 376 ? 22.688 -8.156 1.638 1 89 376 GLY B CA 1
ATOM 6482 C C . GLY B 1 376 ? 23.703 -7.691 0.615 1 89 376 GLY B C 1
ATOM 6483 O O . GLY B 1 376 ? 24.719 -8.367 0.389 1 89 376 GLY B O 1
ATOM 6484 N N . GLY B 1 377 ? 23.297 -6.629 -0.113 1 88.12 377 GLY B N 1
ATOM 6485 C CA . GLY B 1 377 ? 24.266 -6.039 -1.03 1 88.12 377 GLY B CA 1
ATOM 6486 C C . GLY B 1 377 ? 23.875 -6.211 -2.488 1 88.12 377 GLY B C 1
ATOM 6487 O O . GLY B 1 377 ? 24.625 -5.812 -3.383 1 88.12 377 GLY B O 1
ATOM 6488 N N . CYS B 1 378 ? 22.688 -6.73 -2.713 1 89 378 CYS B N 1
ATOM 6489 C CA . CYS B 1 378 ? 22.25 -6.887 -4.094 1 89 378 CYS B CA 1
ATOM 6490 C C . CYS B 1 378 ? 21.828 -5.547 -4.688 1 89 378 CYS B C 1
ATOM 6492 O O . CYS B 1 378 ? 21.297 -4.691 -3.979 1 89 378 CYS B O 1
ATOM 6494 N N . LYS B 1 379 ? 22.094 -5.418 -6.039 1 83.69 379 LYS B N 1
ATOM 6495 C CA . LYS B 1 379 ? 21.75 -4.23 -6.809 1 83.69 379 LYS B CA 1
ATOM 6496 C C . LYS B 1 379 ? 22.25 -2.963 -6.129 1 83.69 379 LYS B C 1
ATOM 6498 O O . LYS B 1 379 ? 21.484 -2.029 -5.883 1 83.69 379 LYS B O 1
ATOM 6503 N N . ASP B 1 380 ? 23.5 -2.967 -5.879 1 84.38 380 ASP B N 1
ATOM 6504 C CA . ASP B 1 380 ? 24.125 -1.842 -5.188 1 84.38 380 ASP B CA 1
ATOM 6505 C C . ASP B 1 380 ? 24.031 -0.566 -6.023 1 84.38 380 ASP B C 1
ATOM 6507 O O . ASP B 1 380 ? 24.594 -0.489 -7.113 1 84.38 380 ASP B O 1
ATOM 6511 N N . GLN B 1 381 ? 23.25 0.297 -5.586 1 81.75 381 GLN B N 1
ATOM 6512 C CA . GLN B 1 381 ? 23.062 1.584 -6.25 1 81.75 381 GLN B CA 1
ATOM 6513 C C . GLN B 1 381 ? 23.641 2.721 -5.414 1 81.75 381 GLN B C 1
ATOM 6515 O O . GLN B 1 381 ? 23.156 3.854 -5.473 1 81.75 381 GLN B O 1
ATOM 6520 N N . ASN B 1 382 ? 24.656 2.48 -4.625 1 84.94 382 ASN B N 1
ATOM 6521 C CA . ASN B 1 382 ? 25.25 3.48 -3.752 1 84.94 382 ASN B CA 1
ATOM 6522 C C . ASN B 1 382 ? 25.828 4.652 -4.547 1 84.94 382 ASN B C 1
ATOM 6524 O O . ASN B 1 382 ? 25.688 5.809 -4.145 1 84.94 382 ASN B O 1
ATOM 6528 N N . GLU B 1 383 ? 26.328 4.316 -5.711 1 88.06 383 GLU B N 1
ATOM 6529 C CA . GLU B 1 383 ? 27.016 5.332 -6.504 1 88.06 383 GLU B CA 1
ATOM 6530 C C . GLU B 1 383 ? 26.031 6.359 -7.059 1 88.06 383 GLU B C 1
ATOM 6532 O O . GLU B 1 383 ? 26.422 7.492 -7.363 1 88.06 383 GLU B O 1
ATOM 6537 N N . VAL B 1 384 ? 24.891 5.984 -7.148 1 89.94 384 VAL B N 1
ATOM 6538 C CA . VAL B 1 384 ? 23.906 6.91 -7.688 1 89.94 384 VAL B CA 1
ATOM 6539 C C . VAL B 1 384 ? 23.062 7.492 -6.551 1 89.94 384 VAL B C 1
ATOM 6541 O O . VAL B 1 384 ? 22.812 8.695 -6.516 1 89.94 384 VAL B O 1
ATOM 6544 N N . ALA B 1 385 ? 22.672 6.648 -5.586 1 94.88 385 ALA B N 1
ATOM 6545 C CA . ALA B 1 385 ? 21.75 7.051 -4.523 1 94.88 385 ALA B CA 1
ATOM 6546 C C . ALA B 1 385 ? 22.422 8 -3.543 1 94.88 385 ALA B C 1
ATOM 6548 O O . ALA B 1 385 ? 21.844 9.008 -3.137 1 94.88 385 ALA B O 1
ATOM 6549 N N . LEU B 1 386 ? 23.688 7.77 -3.17 1 96.06 386 LEU B N 1
ATOM 6550 C CA . LEU B 1 386 ? 24.359 8.539 -2.123 1 96.06 386 LEU B CA 1
ATOM 6551 C C . LEU B 1 386 ? 24.656 9.953 -2.598 1 96.06 386 LEU B C 1
ATOM 6553 O O . LEU B 1 386 ? 24.391 10.922 -1.881 1 96.06 386 LEU B O 1
ATOM 6557 N N . PRO B 1 387 ? 25.172 10.117 -3.857 1 96.12 387 PRO B N 1
ATOM 6558 C CA . PRO B 1 387 ? 25.406 11.484 -4.32 1 96.12 387 PRO B CA 1
ATOM 6559 C C . PRO B 1 387 ? 24.125 12.32 -4.355 1 96.12 387 PRO B C 1
ATOM 6561 O O . PRO B 1 387 ? 24.156 13.508 -4.023 1 96.12 387 PRO B O 1
ATOM 6564 N N . VAL B 1 388 ? 23.047 11.734 -4.777 1 97.31 388 VAL B N 1
ATOM 6565 C CA . VAL B 1 388 ? 21.781 12.469 -4.816 1 97.31 388 VAL B CA 1
ATOM 6566 C C . VAL B 1 388 ? 21.375 12.875 -3.402 1 97.31 388 VAL B C 1
ATOM 6568 O O . VAL B 1 388 ? 21.031 14.031 -3.156 1 97.31 388 VAL B O 1
ATOM 6571 N N . LEU B 1 389 ? 21.438 11.953 -2.443 1 97.69 389 LEU B N 1
ATOM 6572 C CA . LEU B 1 389 ? 21.062 12.242 -1.063 1 97.69 389 LEU B CA 1
ATOM 6573 C C . LEU B 1 389 ? 22.016 13.266 -0.451 1 97.69 389 LEU B C 1
ATOM 6575 O O . LEU B 1 389 ? 21.578 14.164 0.282 1 97.69 389 LEU B O 1
ATOM 6579 N N . PHE B 1 390 ? 23.312 13.172 -0.771 1 97.75 390 PHE B N 1
ATOM 6580 C CA . PHE B 1 390 ? 24.281 14.133 -0.267 1 97.75 390 PHE B CA 1
ATOM 6581 C C . PHE B 1 390 ? 24.031 15.516 -0.866 1 97.75 390 PHE B C 1
ATOM 6583 O O . PHE B 1 390 ? 24.219 16.531 -0.191 1 97.75 390 PHE B O 1
ATOM 6590 N N . ALA B 1 391 ? 23.656 15.508 -2.121 1 98 391 ALA B N 1
ATOM 6591 C CA . ALA B 1 391 ? 23.328 16.797 -2.734 1 98 391 ALA B CA 1
ATOM 6592 C C . ALA B 1 391 ? 22.156 17.453 -2.006 1 98 391 ALA B C 1
ATOM 6594 O O . ALA B 1 391 ? 22.219 18.656 -1.7 1 98 391 ALA B O 1
ATOM 6595 N N . TRP B 1 392 ? 21.109 16.688 -1.729 1 98.06 392 TRP B N 1
ATOM 6596 C CA . TRP B 1 392 ? 19.984 17.219 -0.969 1 98.06 392 TRP B CA 1
ATOM 6597 C C . TRP B 1 392 ? 20.422 17.672 0.416 1 98.06 392 TRP B C 1
ATOM 6599 O O . TRP B 1 392 ? 19.953 18.703 0.916 1 98.06 392 TRP B O 1
ATOM 6609 N N . TRP B 1 393 ? 21.312 16.875 0.995 1 97.88 393 TRP B N 1
ATOM 6610 C CA . TRP B 1 393 ? 21.797 17.156 2.34 1 97.88 393 TRP B CA 1
ATOM 6611 C C . TRP B 1 393 ? 22.594 18.453 2.371 1 97.88 393 TRP B C 1
ATOM 6613 O O . TRP B 1 393 ? 22.375 19.297 3.254 1 97.88 393 TRP B O 1
ATOM 6623 N N . ILE B 1 394 ? 23.453 18.703 1.434 1 97.44 394 ILE B N 1
ATOM 6624 C CA . ILE B 1 394 ? 24.297 19.906 1.368 1 97.44 394 ILE B CA 1
ATOM 6625 C C . ILE B 1 394 ? 23.438 21.125 1.041 1 97.44 394 ILE B C 1
ATOM 6627 O O . ILE B 1 394 ? 23.516 22.141 1.721 1 97.44 394 ILE B O 1
ATOM 6631 N N . VAL B 1 395 ? 22.594 20.969 0.038 1 97.38 395 VAL B N 1
ATOM 6632 C CA . VAL B 1 395 ? 21.703 22.062 -0.326 1 97.38 395 VAL B CA 1
ATOM 6633 C C . VAL B 1 395 ? 20.766 22.391 0.839 1 97.38 395 VAL B C 1
ATOM 6635 O O . VAL B 1 395 ? 20.484 23.547 1.115 1 97.38 395 VAL B O 1
ATOM 6638 N N . GLY B 1 396 ? 20.328 21.312 1.498 1 96.44 396 GLY B N 1
ATOM 6639 C CA . GLY B 1 396 ? 19.484 21.484 2.66 1 96.44 396 GLY B CA 1
ATOM 6640 C C . GLY B 1 396 ? 20.141 22.297 3.768 1 96.44 396 GLY B C 1
ATOM 6641 O O . GLY B 1 396 ? 19.516 23.172 4.359 1 96.44 396 GLY B O 1
ATOM 6642 N N . HIS B 1 397 ? 21.406 22.031 4.008 1 95.88 397 HIS B N 1
ATOM 6643 C CA . HIS B 1 397 ? 22.141 22.781 5.027 1 95.88 397 HIS B CA 1
ATOM 6644 C C . HIS B 1 397 ? 22.266 24.25 4.645 1 95.88 397 HIS B C 1
ATOM 6646 O O . HIS B 1 397 ? 22.109 25.141 5.492 1 95.88 397 HIS B O 1
ATOM 6652 N N . MET B 1 398 ? 22.469 24.484 3.443 1 95.69 398 MET B N 1
ATOM 6653 C CA . MET B 1 398 ? 22.625 25.859 2.973 1 95.69 398 MET B CA 1
ATOM 6654 C C . MET B 1 398 ? 21.312 26.609 3.045 1 95.69 398 MET B C 1
ATOM 6656 O O . MET B 1 398 ? 21.266 27.75 3.521 1 95.69 398 MET B O 1
ATOM 6660 N N . THR B 1 399 ? 20.297 25.922 2.584 1 95.81 399 THR B N 1
ATOM 6661 C CA . THR B 1 399 ? 19 26.594 2.557 1 95.81 399 THR B CA 1
ATOM 6662 C C . THR B 1 399 ? 18.422 26.734 3.967 1 95.81 399 THR B C 1
ATOM 6664 O O . THR B 1 399 ? 17.719 27.688 4.262 1 95.81 399 THR B O 1
ATOM 6667 N N . SER B 1 400 ? 18.719 25.797 4.797 1 94.12 400 SER B N 1
ATOM 6668 C CA . SER B 1 400 ? 18.281 25.891 6.188 1 94.12 400 SER B CA 1
ATOM 6669 C C . SER B 1 400 ? 18.969 27.062 6.891 1 94.12 400 SER B C 1
ATOM 6671 O O . SER B 1 400 ? 18.328 27.797 7.656 1 94.12 400 SER B O 1
ATOM 6673 N N . ALA B 1 401 ? 20.25 27.266 6.664 1 92.38 401 ALA B N 1
ATOM 6674 C CA . ALA B 1 401 ? 20.984 28.391 7.223 1 92.38 401 ALA B CA 1
ATOM 6675 C C . ALA B 1 401 ? 20.391 29.719 6.738 1 92.38 401 ALA B C 1
ATOM 6677 O O . ALA B 1 401 ? 20.203 30.656 7.523 1 92.38 401 ALA B O 1
ATOM 6678 N N . TRP B 1 402 ? 20.156 29.688 5.488 1 93.62 402 TRP B N 1
ATOM 6679 C CA . TRP B 1 402 ? 19.531 30.859 4.91 1 93.62 402 TRP B CA 1
ATOM 6680 C C . TRP B 1 402 ? 18.156 31.109 5.547 1 93.62 402 TRP B C 1
ATOM 6682 O O . TRP B 1 402 ? 17.812 32.25 5.852 1 93.62 402 TRP B O 1
ATOM 6692 N N . ALA B 1 403 ? 17.359 30.094 5.762 1 93.06 403 ALA B N 1
ATOM 6693 C CA . ALA B 1 403 ? 16.016 30.203 6.332 1 93.06 403 ALA B CA 1
ATOM 6694 C C . ALA B 1 403 ? 16.078 30.719 7.766 1 93.06 403 ALA B C 1
ATOM 6696 O O . ALA B 1 403 ? 15.211 31.5 8.18 1 93.06 403 ALA B O 1
ATOM 6697 N N . VAL B 1 404 ? 17.031 30.266 8.523 1 90.06 404 VAL B N 1
ATOM 6698 C CA . VAL B 1 404 ? 17.172 30.734 9.898 1 90.06 404 VAL B CA 1
ATOM 6699 C C . VAL B 1 404 ? 17.438 32.25 9.914 1 90.06 404 VAL B C 1
ATOM 6701 O O . VAL B 1 404 ? 16.859 32.969 10.703 1 90.06 404 VAL B O 1
ATOM 6704 N N . ARG B 1 405 ? 18.266 32.688 9.094 1 89.56 405 ARG B N 1
ATOM 6705 C CA . ARG B 1 405 ? 18.547 34.125 9 1 89.56 405 ARG B CA 1
ATOM 6706 C C . ARG B 1 405 ? 17.297 34.906 8.641 1 89.56 405 ARG B C 1
ATOM 6708 O O . ARG B 1 405 ? 17.031 35.969 9.227 1 89.56 405 ARG B O 1
ATOM 6715 N N . ARG B 1 406 ? 16.656 34.406 7.727 1 89.75 406 ARG B N 1
ATOM 6716 C CA . ARG B 1 406 ? 15.438 35.094 7.301 1 89.75 406 ARG B CA 1
ATOM 6717 C C . ARG B 1 406 ? 14.406 35.094 8.422 1 89.75 406 ARG B C 1
ATOM 6719 O O . ARG B 1 406 ? 13.688 36.094 8.594 1 89.75 406 ARG B O 1
ATOM 6726 N N . ARG B 1 407 ? 14.227 34.062 9.156 1 89.06 407 ARG B N 1
ATOM 6727 C CA . ARG B 1 407 ? 13.312 34 10.289 1 89.06 407 ARG B CA 1
ATOM 6728 C C . ARG B 1 407 ? 13.672 35.031 11.344 1 89.06 407 ARG B C 1
ATOM 6730 O O . ARG B 1 407 ? 12.789 35.688 11.93 1 89.06 407 ARG B O 1
ATOM 6737 N N . CYS B 1 408 ? 14.945 35.156 11.594 1 86.44 408 CYS B N 1
ATOM 6738 C CA . CYS B 1 408 ? 15.414 36.125 12.562 1 86.44 408 CYS B CA 1
ATOM 6739 C C . CYS B 1 408 ? 15.062 37.562 12.109 1 86.44 408 CYS B C 1
ATOM 6741 O O . CYS B 1 408 ? 14.586 38.344 12.906 1 86.44 408 CYS B O 1
ATOM 6743 N N . LEU B 1 409 ? 15.25 37.781 10.852 1 84.81 409 LEU B N 1
ATOM 6744 C CA . LEU B 1 409 ? 14.953 39.094 10.305 1 84.81 409 LEU B CA 1
ATOM 6745 C C . LEU B 1 409 ? 13.461 39.375 10.367 1 84.81 409 LEU B C 1
ATOM 6747 O O . LEU B 1 409 ? 13.055 40.5 10.695 1 84.81 409 LEU B O 1
ATOM 6751 N N . MET B 1 410 ? 12.711 38.406 10.047 1 84.75 410 MET B N 1
ATOM 6752 C CA . MET B 1 410 ? 11.266 38.562 10.055 1 84.75 410 MET B CA 1
ATOM 6753 C C . MET B 1 410 ? 10.758 38.812 11.477 1 84.75 410 MET B C 1
ATOM 6755 O O . MET B 1 410 ? 9.844 39.625 11.672 1 84.75 410 MET B O 1
ATOM 6759 N N . ASN B 1 411 ? 11.289 38.156 12.477 1 81.81 411 ASN B N 1
ATOM 6760 C CA . ASN B 1 411 ? 10.867 38.312 13.859 1 81.81 411 ASN B CA 1
ATOM 6761 C C . ASN B 1 411 ? 11.352 39.656 14.438 1 81.81 411 ASN B C 1
ATOM 6763 O O . ASN B 1 411 ? 10.695 40.25 15.297 1 81.81 411 ASN B O 1
ATOM 6767 N N . GLU B 1 412 ? 12.469 40.125 13.984 1 78.5 412 GLU B N 1
ATOM 6768 C CA . GLU B 1 412 ? 12.961 41.438 14.367 1 78.5 412 GLU B CA 1
ATOM 6769 C C . GLU B 1 412 ? 12.039 42.562 13.859 1 78.5 412 GLU B C 1
ATOM 6771 O O . GLU B 1 412 ? 11.781 43.531 14.562 1 78.5 412 GLU B O 1
ATOM 6776 N N . ASN B 1 413 ? 11.602 42.281 12.68 1 78.69 413 ASN B N 1
ATOM 6777 C CA . ASN B 1 413 ? 10.711 43.281 12.086 1 78.69 413 ASN B CA 1
ATOM 6778 C C . ASN B 1 413 ? 9.367 43.312 12.797 1 78.69 413 ASN B C 1
ATOM 6780 O O . ASN B 1 413 ? 8.773 44.406 12.961 1 78.69 413 ASN B O 1
ATOM 6784 N N . MET B 1 414 ? 8.883 42.188 13.18 1 75.88 414 MET B N 1
ATOM 6785 C CA . MET B 1 414 ? 7.605 42.125 13.891 1 75.88 414 MET B CA 1
ATOM 6786 C C . MET B 1 414 ? 7.715 42.781 15.266 1 75.88 414 MET B C 1
ATOM 6788 O O . MET B 1 414 ? 6.789 43.438 15.719 1 75.88 414 MET B O 1
ATOM 6792 N N . ASP B 1 415 ? 8.797 42.562 15.984 1 69.44 415 ASP B N 1
ATOM 6793 C CA . ASP B 1 415 ? 9.039 43.156 17.297 1 69.44 415 ASP B CA 1
ATOM 6794 C C . ASP B 1 415 ? 9.227 44.688 17.172 1 69.44 415 ASP B C 1
ATOM 6796 O O . ASP B 1 415 ? 8.758 45.438 18.031 1 69.44 415 ASP B O 1
ATOM 6800 N N . GLY B 1 416 ? 9.922 45 16.156 1 65.44 416 GLY B N 1
ATOM 6801 C CA . GLY B 1 416 ? 10.078 46.438 15.922 1 65.44 416 GLY B CA 1
ATOM 6802 C C . GLY B 1 416 ? 8.773 47.125 15.602 1 65.44 416 GLY B C 1
ATOM 6803 O O . GLY B 1 416 ? 8.539 48.25 16.062 1 65.44 416 GLY B O 1
ATOM 6804 N N . ALA B 1 417 ? 7.98 46.5 14.93 1 65.62 417 ALA B N 1
ATOM 6805 C CA . ALA B 1 417 ? 6.684 47.062 14.594 1 65.62 417 ALA B CA 1
ATOM 6806 C C . ALA B 1 417 ? 5.797 47.188 15.828 1 65.62 417 ALA B C 1
ATOM 6808 O O . ALA B 1 417 ? 5.078 48.188 15.984 1 65.62 417 ALA B O 1
ATOM 6809 N N . LYS B 1 418 ? 5.82 46.281 16.672 1 67.56 418 LYS B N 1
ATOM 6810 C CA . LYS B 1 418 ? 5.055 46.312 17.922 1 67.56 418 LYS B CA 1
ATOM 6811 C C . LYS B 1 418 ? 5.531 47.438 18.812 1 67.56 418 LYS B C 1
ATOM 6813 O O . LYS B 1 418 ? 4.723 48.125 19.438 1 67.56 418 LYS B O 1
ATOM 6818 N N . THR B 1 419 ? 6.844 47.562 18.812 1 63.16 419 THR B N 1
ATOM 6819 C CA . THR B 1 419 ? 7.402 48.625 19.625 1 63.16 419 THR B CA 1
ATOM 6820 C C . THR B 1 419 ? 7.035 50 19.062 1 63.16 419 THR B C 1
ATOM 6822 O O . THR B 1 419 ? 6.707 50.906 19.812 1 63.16 419 THR B O 1
ATOM 6825 N N . LEU B 1 420 ? 7.07 50.062 17.781 1 61.12 420 LEU B N 1
ATOM 6826 C CA . LEU B 1 420 ? 6.695 51.312 17.125 1 61.12 420 LEU B CA 1
ATOM 6827 C C . LEU B 1 420 ? 5.215 51.594 17.344 1 61.12 420 LEU B C 1
ATOM 6829 O O . LEU B 1 420 ? 4.828 52.75 17.531 1 61.12 420 LEU B O 1
ATOM 6833 N N . GLU B 1 421 ? 4.48 50.594 17.203 1 62 421 GLU B N 1
ATOM 6834 C CA . GLU B 1 421 ? 3.049 50.75 17.438 1 62 421 GLU B CA 1
ATOM 6835 C C . GLU B 1 421 ? 2.773 51.156 18.891 1 62 421 GLU B C 1
ATOM 6837 O O . GLU B 1 421 ? 1.901 52 19.156 1 62 421 GLU B O 1
ATOM 6842 N N . MET B 1 422 ? 3.465 50.594 19.828 1 60.59 422 MET B N 1
ATOM 6843 C CA . MET B 1 422 ? 3.328 50.938 21.25 1 60.59 422 MET B CA 1
ATOM 6844 C C . MET B 1 422 ? 3.83 52.344 21.516 1 60.59 422 MET B C 1
ATOM 6846 O O . MET B 1 422 ? 3.221 53.094 22.281 1 60.59 422 MET B O 1
ATOM 6850 N N . ASP B 1 423 ? 4.922 52.656 20.875 1 62.66 423 ASP B N 1
ATOM 6851 C CA . ASP B 1 423 ? 5.457 54.031 21.016 1 62.66 423 ASP B CA 1
ATOM 6852 C C . ASP B 1 423 ? 4.543 55.031 20.344 1 62.66 423 ASP B C 1
ATOM 6854 O O . ASP B 1 423 ? 4.363 56.156 20.859 1 62.66 423 ASP B O 1
ATOM 6858 N N . GLY B 1 424 ? 4.117 54.562 19.219 1 61.16 424 GLY B N 1
ATOM 6859 C CA . GLY B 1 424 ? 3.164 55.469 18.562 1 61.16 424 GLY B CA 1
ATOM 6860 C C . GLY B 1 424 ? 1.894 55.656 19.359 1 61.16 424 GLY B C 1
ATOM 6861 O O . GLY B 1 424 ? 1.37 56.781 19.406 1 61.16 424 GLY B O 1
ATOM 6862 N N . SER B 1 425 ? 1.428 54.75 19.891 1 63.22 425 SER B N 1
ATOM 6863 C CA . SER B 1 425 ? 0.236 54.844 20.734 1 63.22 425 SER B CA 1
ATOM 6864 C C . SER B 1 425 ? 0.52 55.656 22 1 63.22 425 SER B C 1
ATOM 6866 O O . SER B 1 425 ? -0.322 56.438 22.438 1 63.22 425 SER B O 1
ATOM 6868 N N . ALA B 1 426 ? 1.612 55.625 22.594 1 67.12 426 ALA B N 1
ATOM 6869 C CA . ALA B 1 426 ? 2.02 56.375 23.766 1 67.12 426 ALA B CA 1
ATOM 6870 C C . ALA B 1 426 ? 2.178 57.844 23.453 1 67.12 426 ALA B C 1
ATOM 6872 O O . ALA B 1 426 ? 1.842 58.719 24.266 1 67.12 426 ALA B O 1
ATOM 6873 N N . SER B 1 427 ? 2.711 58.031 22.375 1 63.91 427 SER B N 1
ATOM 6874 C CA . SER B 1 427 ? 2.887 59.438 21.984 1 63.91 427 SER B CA 1
ATOM 6875 C C . SER B 1 427 ? 1.542 60.125 21.766 1 63.91 427 SER B C 1
ATOM 6877 O O . SER B 1 427 ? 1.387 61.312 22.078 1 63.91 427 SER B O 1
ATOM 6879 N N . VAL B 1 428 ? 0.644 59.438 21.281 1 66.62 428 VAL B N 1
ATOM 6880 C CA . VAL B 1 428 ? -0.685 60 21.062 1 66.62 428 VAL B CA 1
ATOM 6881 C C . VAL B 1 428 ? -1.358 60.281 22.406 1 66.62 428 VAL B C 1
ATOM 6883 O O . VAL B 1 428 ? -2.113 61.25 22.547 1 66.62 428 VAL B O 1
ATOM 6886 N N . MET B 1 429 ? -1.035 59.531 23.25 1 57.97 429 MET B N 1
ATOM 6887 C CA . MET B 1 429 ? -1.649 59.719 24.562 1 57.97 429 MET B CA 1
ATOM 6888 C C . MET B 1 429 ? -0.999 60.875 25.312 1 57.97 429 MET B C 1
ATOM 6890 O O . MET B 1 429 ? -1.536 61.344 26.312 1 57.97 429 MET B O 1
ATOM 6894 N N . LYS B 1 430 ? 0.168 61.156 25.047 1 65.69 430 LYS B N 1
ATOM 6895 C CA . LYS B 1 430 ? 0.845 62.281 25.703 1 65.69 430 LYS B CA 1
ATOM 6896 C C . LYS B 1 430 ? 0.406 63.625 25.109 1 65.69 430 LYS B C 1
ATOM 6898 O O . LYS B 1 430 ? 0.506 64.625 25.766 1 65.69 430 LYS B O 1
ATOM 6903 N N . ASP B 1 431 ? -0.078 63.625 24.109 1 47.47 431 ASP B N 1
ATOM 6904 C CA . ASP B 1 431 ? -0.614 64.875 23.625 1 47.47 431 ASP B CA 1
ATOM 6905 C C . ASP B 1 431 ? -2.082 65.062 24.016 1 47.47 431 ASP B C 1
ATOM 6907 O O . ASP B 1 431 ? -2.553 66.188 24.25 1 47.47 431 ASP B O 1
#

Secondary structure (DSSP, 8-state):
--SS----TT-B-TTSHHHHTTTHHHHHHHHHHHHHHHHHHHHHHHHHHHHHTT-GGGGGGSEEEEEESS-SHHHHHHHHHHHHH-STTSPEEEEE-TTT--STHHHHHHHHHS--SEEEEEPTTHHHHHHHHHHT---S---GGGSEEEEE-TTSSHHHIIIIIHHHHHHHHHHHHHHHHHH-HHHHHH--TTSHHHHHHHHS---EEEEESS----TTHHHHTTHHHHHHHHHHHHHHHHHHHHHHHTTHHHHB-HHHHHHHHHHHHHHHHHHHHHHHHHHHHHT-TT----HHHHHHHHHHHHHHHHHHHHHHHHHBTTTB-HHHHHHHHHHHHHHHHHHHHS-GGGS-GGGGGGGGSHHHHHHHHHHHHHTTSTT--HHHHHHHHHHHHHHHHHHHHHHHHHHHHHHHHHHHHHHHHHHHHHHHHH-/--SS----TT-B-TTSHHHHTTTHHHHHHHHHHHHHHHHHHHHHHHHHHHHHTT-GGGGGGSEEEEEESS-SHHHHHHHHHHHHH-STTSPEEEEE-TTT--STHHHHHHHHHS--SEEEEEPTTHHHHHHHHHHT---S---GGGSEEEEE-TTSSHHHIIIIIHHHHHHHHHHHHHHHHHH-HHHHHH--TTSHHHHHHHHS---EEEEESS----TTHHHHTTHHHHHHHHHHHHHHHHHHHHHHHTTHHHHB-HHHHHHHHHHHHHHHHHHHHHHHHHHHHHT-TT----HHHHHHHHHHHHHHHHHHHHHHHHHBTTTB-HHHHHHHHHHHHHHHHHHHHS-GGGS-GGGGGGGGSHHHHHHHHHHHHHTTSTT--HHHHHHHHHHHHHHHHHHHHHHHHHHHHHHHHHHHHHHHHHHHHHHHHH-

InterPro domains:
  IPR022703 Domain of unknown function DUF3533 [PF12051] (34-396)
  IPR053001 MNNG export permease-like [PTHR34814] (14-404)

Foldseek 3Di:
DPPPPPPDPPDDDCPDPVNPVVVCVPPVVVVVVVVVVVVLCVVLVCLLVQQQPCLQLLQQLQEEEEEEQAPDLLSVLLVVLCVVVDHSNAYHYDYDYCVVPVDVVVQQVCQQAVRHQKYKYFAHCLVVLLLCQLLVNPPPDDDLQRGMEMEGACLQQVVCCVPHVVVNVQSSQVSSLVCSCVRCPVSVVRGDCVDPRNVVCNVRVHDYHYHHLWDQPFPCSLVVLAVLLLVLLVVLLVVLVVVVVVCLVVCVLAPPDLVVVLVVVVVVLLVVLLVVLLVSLVVCVVRRVPGPADPVLSVQSSVLSSLLSSLSNLVSLLCDCQVDDVVCVVSVSSSLSSLLSSLRNDDSSSGDPVNVVSLLPLNNLSNQSNSCSSSVRGNDPCVSSVVSSVVSNVVSSVSSSVSSVRSSVVSNVVVVVVVVVVVVVVVVVVD/DPPPPPDDPPDDDCPDPVNVVCVCVPPVVVVVVVVVVVVLVVVLVCLLVQQQPCLQLLQQLAEEEEEEQAPDLLSVLLVVLCVVVDHSNAYHYDYDYCVVPVDVVVQQVCQQAVRHQKYKYFAHCLVVLLLCQLLVNDPDDDDLQRGMEMEGACLQQVVCCVPHVVVNVQSSQVSSLVCSCVRCPVSVVRGDCVDPRNVVCNVRVHDYHYHHLWDQPFPCSLVVLAVLLLVLLVVLLVVLVVVVVVCLVVCVLAPPDLVVVLVVVVVCLLVVLLVVLLVSLVVCVVRRVPGPADPVLSVQSSVLSSLLSSLSNLVSLLCDCQVDDVVCVVSVSSSLSSLLSSLRNDDSSSGDPVNVVSLLPLNNLSNQSNSCSSSVRGNDPCVSSVVSSVVSNVVSSVSSSVRSVRSSVVSNVVVVVVVVVVVVVVVVVVD

Sequence (862 aa):
MSLFPPRASSRKPFRSPYWSQRWPQFIIPVAMVGIILQLLFLANMSYLYGVLFKSSSRAQALKVLAVDYDGAEIGKSLSLAYQALEAKTFPTLEYRSISEYPNPNLLQEAVCKDGYWGAIYTHSDASTRLMDAIQGENTTDYDPRKTISYIFNGIYYPVITSSIIDPGMRALVSAASRIYYRVANEARSAVNLSDPISSNVFLNPIEASFIDLMPTSQGSRVLFNTVSMVMPVLMQFFFSMAMNGIFTETGVFTELSKRDIYLIRLIISKVYTLLCGIGMSGYIWAFREDWGASQGQFFETWMCLWFYMEVNYLVVDSILDVVVPIKFFAFFFLTWIILNVASTIWPFELSAGFYRWSYALPAHNTWTLLMTIWSGGCKDQNEVALPVLFAWWIVGHMTSAWAVRRRCLMNENMDGAKTLEMDGSASVMKDMSLFPPRASSRKPFRSPYWSQRWPQFIIPVAMVGIILQLLFLANMSYLYGVLFKSSSRAQALKVLAVDYDGAEIGKSLSLAYQALEAKTFPTLEYRSISEYPNPNLLQEAVCKDGYWGAIYTHSDASTRLMDAIQGENTTDYDPRKTISYIFNGIYYPVITSSIIDPGMRALVSAASRIYYRVANEARSAVNLSDPISSNVFLNPIEASFIDLMPTSQGSRVLFNTVSMVMPVLMQFFFSMAMNGIFTETGVFTELSKRDIYLIRLIISKVYTLLCGIGMSGYIWAFREDWGASQGQFFETWMCLWFYMEVNYLVVDSILDVVVPIKFFAFFFLTWIILNVASTIWPFELSAGFYRWSYALPAHNTWTLLMTIWSGGCKDQNEVALPVLFAWWIVGHMTSAWAVRRRCLMNENMDGAKTLEMDGSASVMKD

pLDDT: mean 89.11, std 10.49, range [26.89, 98.31]